Protein AF-0000000076068667 (afdb_homodimer)

Radius of gyration: 37.36 Å; Cα contacts (8 Å, |Δi|>4): 3800; chains: 2; bounding box: 113×111×87 Å

Organism: Mytilus edulis (NCBI:txid6550)

Solvent-accessible surface area (backbone atoms only — not comparable to full-atom values): 82197 Å² total; per-residue (Å²): 148,86,77,93,75,80,83,73,77,70,76,74,73,60,59,64,60,64,66,64,51,70,72,76,77,77,84,76,90,67,68,74,55,74,71,80,84,82,72,78,80,71,71,78,69,79,75,73,64,77,80,78,81,73,79,83,76,76,75,66,74,70,72,77,72,73,82,75,71,80,78,57,75,72,55,81,69,56,74,46,79,54,91,86,50,65,33,60,77,45,74,44,57,45,23,63,66,40,6,58,78,45,74,35,63,73,30,47,49,30,80,74,68,28,33,44,41,29,37,45,45,67,43,50,32,35,43,30,39,79,37,77,69,47,79,87,59,35,48,45,34,43,35,42,34,29,79,92,68,52,35,58,85,78,59,27,27,46,72,45,49,66,41,92,54,75,48,83,70,29,70,25,24,25,78,70,41,78,76,51,67,33,31,34,32,32,37,38,32,38,18,37,78,58,75,70,41,63,26,43,45,32,44,31,23,35,36,75,44,105,62,74,66,47,76,24,44,31,72,55,90,59,50,37,33,33,26,48,25,29,86,29,83,78,16,57,34,42,44,89,66,60,76,43,41,37,28,25,37,67,34,44,40,34,54,47,61,44,58,32,68,87,54,44,31,46,41,66,31,36,27,41,32,36,43,75,55,38,46,61,50,41,49,47,40,44,61,71,54,33,55,71,44,64,74,46,45,74,23,50,35,40,22,25,80,88,41,96,13,42,30,28,72,67,83,82,83,76,40,87,93,40,44,55,44,71,73,60,51,43,25,48,65,52,54,51,47,16,67,74,64,73,41,56,36,48,36,24,42,37,64,48,40,26,42,39,46,40,23,41,35,20,49,42,32,31,35,30,47,56,34,23,31,10,32,19,34,41,42,70,62,52,40,45,41,34,56,44,42,31,33,61,85,76,42,38,75,52,76,67,85,69,93,55,42,38,52,14,32,42,47,39,27,29,33,36,39,32,57,42,77,41,47,65,89,76,38,46,41,47,19,35,35,24,28,45,71,78,53,66,38,91,82,30,42,38,40,49,67,34,32,34,51,26,40,29,54,12,57,25,52,63,36,94,48,26,42,53,57,32,16,20,45,56,14,37,37,35,33,33,31,34,58,97,86,43,75,45,70,58,47,77,39,69,69,66,24,37,31,70,23,30,28,56,52,66,74,46,56,63,48,67,66,40,41,66,64,29,74,81,52,47,32,74,48,40,72,60,48,32,53,60,70,83,34,70,68,29,48,51,11,45,52,47,26,34,62,61,20,77,63,89,76,82,88,72,82,73,73,91,76,52,64,46,71,68,44,68,58,85,67,78,76,40,47,51,56,48,64,49,66,47,38,40,35,37,32,28,72,35,89,53,77,40,41,40,39,32,30,42,38,35,28,21,17,42,61,63,46,46,78,71,40,79,48,47,74,45,77,51,75,46,77,41,53,48,63,34,73,49,72,50,72,47,79,43,48,38,79,53,37,64,88,54,49,40,86,70,31,24,33,35,38,35,34,26,38,32,32,67,83,80,63,45,60,50,76,48,76,48,75,46,50,43,33,74,63,57,35,44,59,41,72,74,58,90,80,46,28,45,75,39,71,39,44,29,38,38,34,39,58,39,59,31,94,48,61,38,39,75,25,36,38,37,35,41,19,75,48,35,67,28,86,46,75,42,81,48,72,67,42,48,50,61,31,75,46,57,35,45,43,52,40,32,33,70,42,60,41,80,34,41,43,37,38,32,33,32,31,76,79,51,58,53,33,39,26,39,30,64,45,66,28,36,118,148,86,78,91,77,85,80,79,80,70,76,75,74,60,59,63,60,66,68,64,51,71,73,76,78,76,86,77,90,67,68,74,56,74,70,77,85,83,70,78,81,71,72,79,68,81,75,73,64,76,80,78,78,67,92,74,82,82,78,78,74,69,77,76,73,73,81,77,71,78,78,57,78,71,55,80,69,55,74,45,79,54,91,86,51,65,32,61,78,45,75,46,57,47,22,65,64,40,6,58,79,45,74,35,64,72,30,48,48,30,80,73,67,29,34,43,40,26,36,46,45,67,43,50,32,34,43,31,38,79,37,76,70,47,79,90,60,35,47,45,33,43,33,42,33,29,79,92,68,53,35,59,87,79,59,27,29,45,73,44,48,67,44,92,57,76,48,83,71,28,70,25,23,24,78,70,41,78,77,49,67,34,30,34,32,33,36,37,33,39,18,36,79,58,76,70,41,61,27,43,45,32,42,31,22,37,36,74,44,104,61,72,66,47,75,24,44,29,71,54,90,57,50,35,34,32,27,47,25,30,87,30,85,78,15,58,34,42,45,88,66,59,75,42,40,37,28,26,36,67,34,43,41,33,57,46,60,44,58,32,67,87,53,44,31,47,41,66,31,35,26,41,32,36,43,76,55,38,49,61,50,38,49,48,41,44,62,73,55,33,56,72,42,65,72,46,44,74,22,51,36,41,21,26,80,89,40,99,11,42,31,28,71,67,84,82,85,76,39,87,92,41,43,54,44,71,72,59,51,44,25,48,66,52,54,51,47,17,66,72,66,71,40,56,36,48,36,24,41,38,63,49,40,25,42,40,45,41,22,40,34,20,50,42,30,30,36,30,46,54,35,24,31,9,31,19,34,41,43,70,63,51,38,43,40,35,56,43,42,32,34,61,87,76,41,38,76,53,77,67,86,70,92,56,42,39,53,14,32,42,45,40,25,28,34,36,38,31,58,41,78,43,47,64,88,76,38,45,41,46,21,35,35,26,29,46,69,78,53,66,38,92,83,29,43,40,39,50,63,35,33,34,51,27,41,29,55,13,56,26,51,59,38,93,49,26,41,53,56,31,16,19,45,56,14,37,36,35,34,33,31,36,60,97,84,45,76,43,73,58,48,77,39,67,68,67,24,36,31,68,23,30,29,56,52,66,75,45,54,61,48,67,68,40,41,67,64,30,73,81,52,46,33,75,49,39,73,59,47,32,52,60,71,84,35,70,68,30,50,50,10,46,50,47,26,35,60,59,19,77,62,89,75,81,87,74,84,72,72,90,77,53,63,46,70,71,47,65,58,86,66,78,75,39,47,50,57,50,65,48,67,48,38,41,35,36,34,29,73,37,88,53,77,40,41,39,40,33,29,40,37,36,28,19,19,43,61,63,47,46,79,72,39,80,48,47,73,46,77,50,76,46,78,40,52,47,64,34,72,50,73,51,73,46,81,44,49,37,82,51,38,64,87,53,52,40,85,70,32,26,32,34,37,37,33,26,37,31,31,65,83,80,63,46,58,48,75,46,76,48,77,47,49,45,32,75,62,58,35,43,58,41,70,73,58,90,79,45,30,46,75,40,72,42,44,30,40,38,34,39,58,39,59,31,92,49,62,36,40,75,26,38,37,37,36,40,19,76,48,34,68,27,88,46,76,43,82,49,71,65,40,49,51,61,31,74,47,56,34,44,40,51,41,33,30,71,43,59,41,80,36,42,44,36,37,32,34,33,31,76,78,50,58,52,31,39,25,38,29,65,46,66,28,36,116

Nearest PDB structures (foldseek):
  5mhl-assembly2_B  TM=6.427E-01  e=4.329E-72  Homo sapiens
  5mho-assembly1_A  TM=6.333E-01  e=5.445E-70  Homo sapiens
  8cte-assembly1_X  TM=8.544E-01  e=9.555E-56  Homo sapiens
  8csl-assembly1_X  TM=8.544E-01  e=1.404E-55  Homo sapiens
  7tw1-assembly1_E  TM=8.429E-01  e=7.225E-57  Homo sapiens

InterPro domains:
  IPR001102 Transglutaminase, N-terminal [PF00868] (91-205)
  IPR002931 Transglutaminase-like [PF01841] (346-435)
  IPR002931 Transglutaminase-like [SM00460] (342-437)
  IPR008958 Transglutaminase, C-terminal [PF00927] (574-663)
  IPR008958 Transglutaminase, C-terminal [PF00927] (677-773)
  IPR013783 Immunoglobulin-like fold [G3DSA:2.60.40.10] (49-235)
  IPR013783 Immunoglobulin-like fold [G3DSA:2.60.40.10] (567-675)
  IPR013783 Immunoglobulin-like fold [G3DSA:2.60.40.10] (676-773)
  IPR014756 Immunoglobulin E-set [SSF81296] (79-234)
  IPR023608 Protein-glutamine gamma-glutamyltransferase, animal [PIRSF000459] (86-773)
  IPR036238 Transglutaminase, C-terminal domain superfamily [SSF49309] (565-675)
  IPR036238 Transglutaminase, C-terminal domain superfamily [SSF49309] (675-774)
  IPR036985 Transglutaminase-like superfamily [G3DSA:3.90.260.10] (237-555)
  IPR038765 Papain-like cysteine peptidase superfamily [SSF54001] (235-547)
  IPR050779 Protein-glutamine gamma-glutamyltransferases [PTHR11590] (85-774)

Structure (mmCIF, N/CA/C/O backbone):
data_AF-0000000076068667-model_v1
#
loop_
_entity.id
_entity.type
_entity.pdbx_description
1 polymer TGM1
#
loop_
_atom_site.group_PDB
_atom_site.id
_atom_site.type_symbol
_atom_site.label_atom_id
_atom_site.label_alt_id
_atom_site.label_comp_id
_atom_site.label_asym_id
_atom_site.label_entity_id
_atom_site.label_seq_id
_atom_site.pdbx_PDB_ins_code
_atom_site.Cartn_x
_atom_site.Cartn_y
_atom_site.Cartn_z
_atom_site.occupancy
_atom_site.B_iso_or_equiv
_atom_site.auth_seq_id
_atom_site.auth_comp_id
_atom_site.auth_asym_id
_atom_site.auth_atom_id
_atom_site.pdbx_PDB_model_num
ATOM 1 N N . MET A 1 1 ? -0.042 38.75 -23.156 1 16.36 1 MET A N 1
ATOM 2 C CA . MET A 1 1 ? 0.842 38.844 -22 1 16.36 1 MET A CA 1
ATOM 3 C C . MET A 1 1 ? 0.657 37.656 -21.062 1 16.36 1 MET A C 1
ATOM 5 O O . MET A 1 1 ? 0.331 37.844 -19.891 1 16.36 1 MET A O 1
ATOM 9 N N . SER A 1 2 ? 0.494 36.375 -21.406 1 17.23 2 SER A N 1
ATOM 10 C CA . SER A 1 2 ? -0.182 35.156 -21.859 1 17.23 2 SER A CA 1
ATOM 11 C C . SER A 1 2 ? 0.337 33.938 -21.125 1 17.23 2 SER A C 1
ATOM 13 O O . SER A 1 2 ? -0.438 33.188 -20.516 1 17.23 2 SER A O 1
ATOM 15 N N . SER A 1 3 ? 1.35 33.156 -21.609 1 16.98 3 SER A N 1
ATOM 16 C CA . SER A 1 3 ? 1.605 31.797 -22.062 1 16.98 3 SER A CA 1
ATOM 17 C C . SER A 1 3 ? 2.426 31.016 -21.031 1 16.98 3 SER A C 1
ATOM 19 O O . SER A 1 3 ? 2.605 29.797 -21.172 1 16.98 3 SER A O 1
ATOM 21 N N . GLU A 1 4 ? 3.309 31.625 -20.156 1 17.77 4 GLU A N 1
ATOM 22 C CA . GLU A 1 4 ? 4.629 31.078 -19.859 1 17.77 4 GLU A CA 1
ATOM 23 C C . GLU A 1 4 ? 4.562 30.031 -18.75 1 17.77 4 GLU A C 1
ATOM 25 O O . GLU A 1 4 ? 5.035 30.266 -17.641 1 17.77 4 GLU A O 1
ATOM 30 N N . MET A 1 5 ? 3.441 29.344 -18.547 1 17.36 5 MET A N 1
ATOM 31 C CA . MET A 1 5 ? 2.76 28.734 -17.422 1 17.36 5 MET A CA 1
ATOM 32 C C . MET A 1 5 ? 3.578 27.578 -16.859 1 17.36 5 MET A C 1
ATOM 34 O O . MET A 1 5 ? 3.758 27.469 -15.641 1 17.36 5 MET A O 1
ATOM 38 N N . SER A 1 6 ? 3.762 26.344 -17.547 1 16.81 6 SER A N 1
ATOM 39 C CA . SER A 1 6 ? 3.354 24.969 -17.297 1 16.81 6 SER A CA 1
ATOM 40 C C . SER A 1 6 ? 4.508 24.141 -16.734 1 16.81 6 SER A C 1
ATOM 42 O O . SER A 1 6 ? 4.398 22.922 -16.594 1 16.81 6 SER A O 1
ATOM 44 N N . ARG A 1 7 ? 5.84 24.422 -16.469 1 17.88 7 ARG A N 1
ATOM 45 C CA . ARG A 1 7 ? 6.938 23.547 -16.875 1 17.88 7 ARG A CA 1
ATOM 46 C C . ARG A 1 7 ? 7.246 22.516 -15.789 1 17.88 7 ARG A C 1
ATOM 48 O O . ARG A 1 7 ? 7.613 22.891 -14.664 1 17.88 7 ARG A O 1
ATOM 55 N N . TYR A 1 8 ? 6.441 21.5 -15.633 1 18.75 8 TYR A N 1
ATOM 56 C CA . TYR A 1 8 ? 6.602 20.328 -14.773 1 18.75 8 TYR A CA 1
ATOM 57 C C . TYR A 1 8 ? 8.008 19.75 -14.906 1 18.75 8 TYR A C 1
ATOM 59 O O . TYR A 1 8 ? 8.469 19.469 -16.016 1 18.75 8 TYR A O 1
ATOM 67 N N . HIS A 1 9 ? 8.992 20.234 -14.305 1 19.03 9 HIS A N 1
ATOM 68 C CA . HIS A 1 9 ? 10.359 19.797 -14.578 1 19.03 9 HIS A CA 1
ATOM 69 C C . HIS A 1 9 ? 10.516 18.312 -14.305 1 19.03 9 HIS A C 1
ATOM 71 O O . HIS A 1 9 ? 10.211 17.844 -13.203 1 19.03 9 HIS A O 1
ATOM 77 N N . ARG A 1 10 ? 10.258 17.422 -15.219 1 20.86 10 ARG A N 1
ATOM 78 C CA . ARG A 1 10 ? 10.602 16 -15.359 1 20.86 10 ARG A CA 1
ATOM 79 C C . ARG A 1 10 ? 12 15.727 -14.82 1 20.86 10 ARG A C 1
ATOM 81 O O . ARG A 1 10 ? 12.969 16.344 -15.25 1 20.86 10 ARG A O 1
ATOM 88 N N . PHE A 1 11 ? 12.078 15.492 -13.633 1 21.14 11 PHE A N 1
ATOM 89 C CA . PHE A 1 11 ? 13.438 15.133 -13.242 1 21.14 11 PHE A CA 1
ATOM 90 C C . PHE A 1 11 ? 14.008 14.086 -14.188 1 21.14 11 PHE A C 1
ATOM 92 O O . PHE A 1 11 ? 13.312 13.148 -14.586 1 21.14 11 PHE A O 1
ATOM 99 N N . PRO A 1 12 ? 14.891 14.398 -15.102 1 24.39 12 PRO A N 1
ATOM 100 C CA . PRO A 1 12 ? 15.492 13.523 -16.109 1 24.39 12 PRO A CA 1
ATOM 101 C C . PRO A 1 12 ? 16.047 12.227 -15.516 1 24.39 12 PRO A C 1
ATOM 103 O O . PRO A 1 12 ? 16.984 12.258 -14.727 1 24.39 12 PRO A O 1
ATOM 106 N N . THR A 1 13 ? 15.297 11.414 -14.969 1 26.81 13 THR A N 1
ATOM 107 C CA . THR A 1 13 ? 15.688 10.055 -14.602 1 26.81 13 THR A CA 1
ATOM 108 C C . THR A 1 13 ? 16.516 9.414 -15.711 1 26.81 13 THR A C 1
ATOM 110 O O . THR A 1 13 ? 16.906 8.25 -15.602 1 26.81 13 THR A O 1
ATOM 113 N N . ASP A 1 14 ? 16.562 10.062 -16.812 1 26.16 14 ASP A N 1
ATOM 114 C CA . ASP A 1 14 ? 17.141 9.469 -18.016 1 26.16 14 ASP A CA 1
ATOM 115 C C . ASP A 1 14 ? 18.641 9.203 -17.828 1 26.16 14 ASP A C 1
ATOM 117 O O . ASP A 1 14 ? 19.219 8.367 -18.516 1 26.16 14 ASP A O 1
ATOM 121 N N . SER A 1 15 ? 19.328 9.977 -16.984 1 27.25 15 SER A N 1
ATOM 122 C CA . SER A 1 15 ? 20.75 10.078 -17.266 1 27.25 15 SER A CA 1
ATOM 123 C C . SER A 1 15 ? 21.516 8.867 -16.734 1 27.25 15 SER A C 1
ATOM 125 O O . SER A 1 15 ? 22.609 8.555 -17.219 1 27.25 15 SER A O 1
ATOM 127 N N . ILE A 1 16 ? 20.984 8.359 -15.719 1 25.61 16 ILE A N 1
ATOM 128 C CA . ILE A 1 16 ? 21.875 7.359 -15.141 1 25.61 16 ILE A CA 1
ATOM 129 C C . ILE A 1 16 ? 21.891 6.113 -16.031 1 25.61 16 ILE A C 1
ATOM 131 O O . ILE A 1 16 ? 22.906 5.414 -16.094 1 25.61 16 ILE A O 1
ATOM 135 N N . LEU A 1 17 ? 20.734 5.844 -16.547 1 26.27 17 LEU A N 1
ATOM 136 C CA . LEU A 1 17 ? 20.75 4.652 -17.391 1 26.27 17 LEU A CA 1
ATOM 137 C C . LEU A 1 17 ? 21.641 4.863 -18.609 1 26.27 17 LEU A C 1
ATOM 139 O O . LEU A 1 17 ? 22.203 3.906 -19.156 1 26.27 17 LEU A O 1
ATOM 143 N N . ASP A 1 18 ? 21.641 6.047 -19.109 1 27.08 18 ASP A N 1
ATOM 144 C CA . ASP A 1 18 ? 22.391 6.273 -20.344 1 27.08 18 ASP A CA 1
ATOM 145 C C . ASP A 1 18 ? 23.875 5.949 -20.156 1 27.08 18 ASP A C 1
ATOM 147 O O . ASP A 1 18 ? 24.562 5.645 -21.125 1 27.08 18 ASP A O 1
ATOM 151 N N . ARG A 1 19 ? 24.406 6.328 -18.906 1 27.17 19 ARG A N 1
ATOM 152 C CA . ARG A 1 19 ? 25.859 6.172 -18.812 1 27.17 19 ARG A CA 1
ATOM 153 C C . ARG A 1 19 ? 26.234 4.699 -18.719 1 27.17 19 ARG A C 1
ATOM 155 O O . ARG A 1 19 ? 27.344 4.312 -19.109 1 27.17 19 ARG A O 1
ATOM 162 N N . ALA A 1 20 ? 25.5 4.051 -17.906 1 25.42 20 ALA A N 1
ATOM 163 C CA . ALA A 1 20 ? 26.094 2.771 -17.531 1 25.42 20 ALA A CA 1
ATOM 164 C C . ALA A 1 20 ? 25.938 1.748 -18.656 1 25.42 20 ALA A C 1
ATOM 166 O O . ALA A 1 20 ? 26.734 0.807 -18.75 1 25.42 20 ALA A O 1
ATOM 167 N N . ILE A 1 21 ? 24.766 1.803 -19.297 1 25.8 21 ILE A N 1
ATOM 168 C CA . ILE A 1 21 ? 24.562 0.545 -20 1 25.8 21 ILE A CA 1
ATOM 169 C C . ILE A 1 21 ? 25.203 0.618 -21.391 1 25.8 21 ILE A C 1
ATOM 171 O O . ILE A 1 21 ? 24.688 1.309 -22.281 1 25.8 21 ILE A O 1
ATOM 175 N N . ASP A 1 22 ? 26.391 0.82 -21.484 1 24.06 22 ASP A N 1
ATOM 176 C CA . ASP A 1 22 ? 26.938 0.515 -22.797 1 24.06 22 ASP A CA 1
ATOM 177 C C . ASP A 1 22 ? 26.672 -0.937 -23.188 1 24.06 22 ASP A C 1
ATOM 179 O O . ASP A 1 22 ? 27.344 -1.85 -22.703 1 24.06 22 ASP A O 1
ATOM 183 N N . ILE A 1 23 ? 25.5 -1.196 -23.438 1 23.53 23 ILE A N 1
ATOM 184 C CA . ILE A 1 23 ? 25.234 -2.553 -23.906 1 23.53 23 ILE A CA 1
ATOM 185 C C . ILE A 1 23 ? 25.891 -2.77 -25.266 1 23.53 23 ILE A C 1
ATOM 187 O O . ILE A 1 23 ? 25.562 -2.088 -26.25 1 23.53 23 ILE A O 1
ATOM 191 N N . HIS A 1 24 ? 27.094 -3.152 -25.297 1 22.38 24 HIS A N 1
ATOM 192 C CA . HIS A 1 24 ? 27.688 -3.596 -26.547 1 22.38 24 HIS A CA 1
ATOM 193 C C . HIS A 1 24 ? 26.922 -4.785 -27.125 1 22.38 24 HIS A C 1
ATOM 195 O O . HIS A 1 24 ? 26.797 -5.824 -26.484 1 22.38 24 HIS A O 1
ATOM 201 N N . THR A 1 25 ? 25.984 -4.578 -27.812 1 21.86 25 THR A N 1
ATOM 202 C CA . THR A 1 25 ? 25.344 -5.652 -28.562 1 21.86 25 THR A CA 1
ATOM 203 C C . THR A 1 25 ? 26.281 -6.184 -29.641 1 21.86 25 THR A C 1
ATOM 205 O O . THR A 1 25 ? 26.625 -5.465 -30.578 1 21.86 25 THR A O 1
ATOM 208 N N . ARG A 1 26 ? 27.203 -7.117 -29.391 1 21.72 26 ARG A N 1
ATOM 209 C CA . ARG A 1 26 ? 27.922 -7.75 -30.5 1 21.72 26 ARG A CA 1
ATOM 210 C C . ARG A 1 26 ? 27.016 -8.672 -31.297 1 21.72 26 ARG A C 1
ATOM 212 O O . ARG A 1 26 ? 26.312 -9.508 -30.719 1 21.72 26 ARG A O 1
ATOM 219 N N . SER A 1 27 ? 26.75 -8.422 -32.531 1 22.17 27 SER A N 1
ATOM 220 C CA . SER A 1 27 ? 26 -9.172 -33.531 1 22.17 27 SER A CA 1
ATOM 221 C C . SER A 1 27 ? 26.719 -10.469 -33.906 1 22.17 27 SER A C 1
ATOM 223 O O . SER A 1 27 ? 27.859 -10.453 -34.375 1 22.17 27 SER A O 1
ATOM 225 N N . VAL A 1 28 ? 26.766 -11.547 -33.188 1 26.23 28 VAL A N 1
ATOM 226 C CA . VAL A 1 28 ? 27.391 -12.742 -33.719 1 26.23 28 VAL A CA 1
ATOM 227 C C . VAL A 1 28 ? 26.391 -13.484 -34.625 1 26.23 28 VAL A C 1
ATOM 229 O O . VAL A 1 28 ? 25.203 -13.555 -34.312 1 26.23 28 VAL A O 1
ATOM 232 N N . SER A 1 29 ? 26.719 -13.898 -35.938 1 25.03 29 SER A N 1
ATOM 233 C CA . SER A 1 29 ? 26.047 -14.555 -37.062 1 25.03 29 SER A CA 1
ATOM 234 C C . SER A 1 29 ? 25.891 -16.047 -36.844 1 25.03 29 SER A C 1
ATOM 236 O O . SER A 1 29 ? 26.891 -16.797 -36.875 1 25.03 29 SER A O 1
ATOM 238 N N . ASN A 1 30 ? 25.203 -16.594 -35.969 1 33.34 30 ASN A N 1
ATOM 239 C CA . ASN A 1 30 ? 25.047 -18.047 -35.844 1 33.34 30 ASN A CA 1
ATOM 240 C C . ASN A 1 30 ? 23.984 -18.578 -36.812 1 33.34 30 ASN A C 1
ATOM 242 O O . ASN A 1 30 ? 23.016 -17.891 -37.094 1 33.34 30 ASN A O 1
ATOM 246 N N . GLY A 1 31 ? 24.297 -19.578 -37.844 1 35.78 31 GLY A N 1
ATOM 24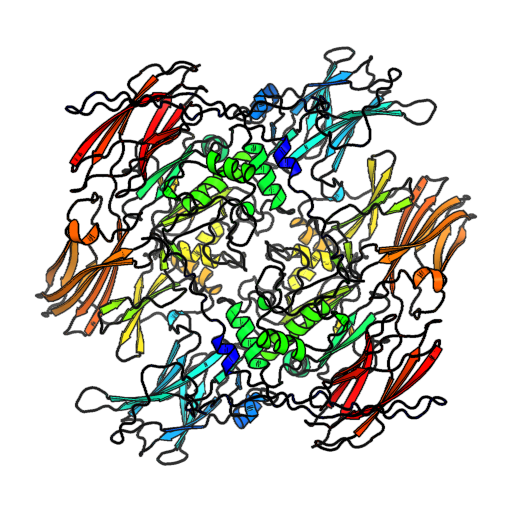7 C CA . GLY A 1 31 ? 23.469 -20.156 -38.875 1 35.78 31 GLY A CA 1
ATOM 248 C C . GLY A 1 31 ? 22.75 -21.422 -38.469 1 35.78 31 GLY A C 1
ATOM 249 O O . GLY A 1 31 ? 23.172 -22.094 -37.531 1 35.78 31 GLY A O 1
ATOM 250 N N . ILE A 1 32 ? 21.484 -21.625 -38.625 1 41.38 32 ILE A N 1
ATOM 251 C CA . ILE A 1 32 ? 20.703 -22.844 -38.406 1 41.38 32 ILE A CA 1
ATOM 252 C C . ILE A 1 32 ? 20.438 -23.531 -39.75 1 41.38 32 ILE A C 1
ATOM 254 O O . ILE A 1 32 ? 20.109 -22.859 -40.75 1 41.38 32 ILE A O 1
ATOM 258 N N . SER A 1 33 ? 20.828 -24.828 -40.094 1 38.94 33 SER A N 1
ATOM 259 C CA . SER A 1 33 ? 20.562 -25.594 -41.312 1 38.94 33 SER A CA 1
ATOM 260 C C . SER A 1 33 ? 19.438 -26.594 -41.094 1 38.94 33 SER A C 1
ATOM 262 O O . SER A 1 33 ? 19.438 -27.328 -40.094 1 38.94 33 SER A O 1
ATOM 264 N N . GLU A 1 34 ? 18.359 -26.438 -41.844 1 38.06 34 GLU A N 1
ATOM 265 C CA . GLU A 1 34 ? 17.172 -27.297 -41.719 1 38.06 34 GLU A CA 1
ATOM 266 C C . GLU A 1 34 ? 17.25 -28.484 -42.688 1 38.06 34 GLU A C 1
ATOM 268 O O . GLU A 1 34 ? 17.75 -28.344 -43.781 1 38.06 34 GLU A O 1
ATOM 273 N N . SER A 1 35 ? 17.328 -29.75 -42.656 1 30.25 35 SER A N 1
ATOM 274 C CA . SER A 1 35 ? 17.344 -30.859 -43.594 1 30.25 35 SER A CA 1
ATOM 275 C C . SER A 1 35 ? 15.945 -31.422 -43.812 1 30.25 35 SER A C 1
ATOM 277 O O . SER A 1 35 ? 15.797 -32.531 -44.344 1 30.25 35 SER A O 1
ATOM 279 N N . GLY A 1 36 ? 14.922 -30.953 -44.312 1 27.98 36 GLY A N 1
ATOM 280 C CA . GLY A 1 36 ? 13.852 -31.828 -44.75 1 27.98 36 GLY A CA 1
ATOM 281 C C . GLY A 1 36 ? 14.031 -32.312 -46.156 1 27.98 36 GLY A C 1
ATOM 282 O O . GLY A 1 36 ? 14.797 -31.734 -46.938 1 27.98 36 GLY A O 1
ATOM 283 N N . TRP A 1 37 ? 13.531 -33.656 -46.906 1 26.41 37 TRP A N 1
ATOM 284 C CA . TRP A 1 37 ? 13.75 -34.312 -48.188 1 26.41 37 TRP A CA 1
ATOM 285 C C . TRP A 1 37 ? 13.469 -33.375 -49.344 1 26.41 37 TRP A C 1
ATOM 287 O O . TRP A 1 37 ? 14.281 -33.25 -50.25 1 26.41 37 TRP A O 1
ATOM 297 N N . ASN A 1 38 ? 12.141 -33.312 -50 1 24.22 38 ASN A N 1
ATOM 298 C CA . ASN A 1 38 ? 12.023 -33 -51.438 1 24.22 38 ASN A CA 1
ATOM 299 C C . ASN A 1 38 ? 12.57 -31.609 -51.75 1 24.22 38 ASN A C 1
ATOM 301 O O . ASN A 1 38 ? 12.734 -31.25 -52.906 1 24.22 38 ASN A O 1
ATOM 305 N N . ASN A 1 39 ? 11.922 -30.547 -51.25 1 22.39 39 ASN A N 1
ATOM 306 C CA . ASN A 1 39 ? 12.023 -29.297 -52 1 22.39 39 ASN A CA 1
ATOM 307 C C . ASN A 1 39 ? 13.453 -28.766 -52 1 22.39 39 ASN A C 1
ATOM 309 O O . ASN A 1 39 ? 14.242 -29.078 -51.125 1 22.39 39 ASN A O 1
ATOM 313 N N . PRO A 1 40 ? 13.914 -28.094 -53.25 1 23.59 40 PRO A N 1
ATOM 314 C CA . PRO A 1 40 ? 15.219 -27.5 -53.531 1 23.59 40 PRO A CA 1
ATOM 315 C C . PRO A 1 40 ? 15.773 -26.703 -52.344 1 23.59 40 PRO A C 1
ATOM 317 O O . PRO A 1 40 ? 15.016 -26.266 -51.469 1 23.59 40 PRO A O 1
ATOM 320 N N . THR A 1 41 ? 16.984 -26.938 -52.062 1 23.02 41 THR A N 1
ATOM 321 C CA . THR A 1 41 ? 17.891 -26.359 -51.094 1 23.02 41 THR A CA 1
ATOM 322 C C . THR A 1 41 ? 17.781 -24.828 -51.094 1 23.02 41 THR A C 1
ATOM 324 O O . THR A 1 41 ? 18.438 -24.156 -51.875 1 23.02 41 THR A O 1
ATOM 327 N N . ARG A 1 42 ? 16.547 -24.25 -51.125 1 22.47 42 ARG A N 1
ATOM 328 C CA . ARG A 1 42 ? 16.688 -22.812 -51.312 1 22.47 42 ARG A CA 1
ATOM 329 C C . ARG A 1 42 ? 17.531 -22.188 -50.188 1 22.47 42 ARG A C 1
ATOM 331 O O . ARG A 1 42 ? 17.25 -22.391 -49 1 22.47 42 ARG A O 1
ATOM 338 N N . THR A 1 43 ? 18.781 -22.109 -50.469 1 22.69 43 THR A N 1
ATOM 339 C CA . THR A 1 43 ? 19.688 -21.312 -49.688 1 22.69 43 THR A CA 1
ATOM 340 C C . THR A 1 43 ? 19.141 -19.891 -49.469 1 22.69 43 THR A C 1
ATOM 342 O O . THR A 1 43 ? 18.875 -19.188 -50.469 1 22.69 43 THR A O 1
ATOM 345 N N . VAL A 1 44 ? 18.125 -19.75 -48.812 1 22.17 44 VAL A N 1
ATOM 346 C CA . VAL A 1 44 ? 17.562 -18.406 -48.781 1 22.17 44 VAL A CA 1
ATOM 347 C C . VAL A 1 44 ? 18.641 -17.422 -48.312 1 22.17 44 VAL A C 1
ATOM 349 O O . VAL A 1 44 ? 19.188 -17.562 -47.219 1 22.17 44 VAL A O 1
ATOM 352 N N . THR A 1 45 ? 19.484 -17 -49.375 1 21.31 45 THR A N 1
ATOM 353 C CA . THR A 1 45 ? 20.453 -15.93 -49.156 1 21.31 45 THR A CA 1
ATOM 354 C C . THR A 1 45 ? 19.75 -14.609 -48.875 1 21.31 45 THR A C 1
ATOM 356 O O . THR A 1 45 ? 18.812 -14.219 -49.562 1 21.31 45 THR A O 1
ATOM 359 N N . PHE A 1 46 ? 19.594 -14.328 -47.812 1 19.75 46 PHE A N 1
ATOM 360 C CA . PHE A 1 46 ? 18.922 -13.086 -47.469 1 19.75 46 PHE A CA 1
ATOM 361 C C . PHE A 1 46 ? 19.656 -11.891 -48.062 1 19.75 46 PHE A C 1
ATOM 363 O O . PHE A 1 46 ? 20.859 -11.711 -47.812 1 19.75 46 PHE A O 1
ATOM 370 N N . SER A 1 47 ? 19.406 -11.68 -49.469 1 19.83 47 SER A N 1
ATOM 371 C CA . SER A 1 47 ? 19.984 -10.484 -50.094 1 19.83 47 SER A CA 1
ATOM 372 C C . SER A 1 47 ? 19.484 -9.219 -49.406 1 19.83 47 SER A C 1
ATOM 374 O O . SER A 1 47 ? 18.281 -9.008 -49.25 1 19.83 47 SER A O 1
ATOM 376 N N . ASP A 1 48 ? 20.219 -8.789 -48.562 1 20.61 48 ASP A N 1
ATOM 377 C CA . ASP A 1 48 ? 20.047 -7.508 -47.875 1 20.61 48 ASP A CA 1
ATOM 378 C C . ASP A 1 48 ? 20.031 -6.352 -48.875 1 20.61 48 ASP A C 1
ATOM 380 O O . ASP A 1 48 ? 20.219 -5.195 -48.5 1 20.61 48 ASP A O 1
ATOM 384 N N . GLU A 1 49 ? 19.5 -6.551 -50.125 1 19.94 49 GLU A N 1
ATOM 385 C CA . GLU A 1 49 ? 19.812 -5.457 -51.031 1 19.94 49 GLU A CA 1
ATOM 386 C C . GLU A 1 49 ? 19.125 -4.164 -50.594 1 19.94 49 GLU A C 1
ATOM 388 O O . GLU A 1 49 ? 19.141 -3.174 -51.312 1 19.94 49 GLU A O 1
ATOM 393 N N . GLU A 1 50 ? 18.516 -3.986 -49.625 1 17.84 50 GLU A N 1
ATOM 394 C CA . GLU A 1 50 ? 17.828 -2.715 -49.781 1 17.84 50 GLU A CA 1
ATOM 395 C C . GLU A 1 50 ? 18.797 -1.589 -50.125 1 17.84 50 GLU A C 1
ATOM 397 O O . GLU A 1 50 ? 19.906 -1.544 -49.625 1 17.84 50 GLU A O 1
ATOM 402 N N . LYS A 1 51 ? 18.438 -0.852 -51.219 1 17.5 51 LYS A N 1
ATOM 403 C CA . LYS A 1 51 ? 18.938 0.307 -51.969 1 17.5 51 LYS A CA 1
ATOM 404 C C . LYS A 1 51 ? 19.312 1.442 -51 1 17.5 51 LYS A C 1
ATOM 406 O O . LYS A 1 51 ? 18.5 1.834 -50.156 1 17.5 51 LYS A O 1
ATOM 411 N N . ASP A 1 52 ? 20.656 1.687 -50.906 1 18.42 52 ASP A N 1
ATOM 412 C CA . ASP A 1 52 ? 21.469 2.795 -50.406 1 18.42 52 ASP A CA 1
ATOM 413 C C . ASP A 1 52 ? 21.094 4.102 -51.094 1 18.42 52 ASP A C 1
ATOM 415 O O . ASP A 1 52 ? 21.484 4.332 -52.25 1 18.42 52 ASP A O 1
ATOM 419 N N . GLU A 1 53 ? 19.75 4.457 -51.25 1 17.89 53 GLU A N 1
ATOM 420 C CA . GLU A 1 53 ? 19.609 5.73 -51.938 1 17.89 53 GLU A CA 1
ATOM 421 C C . GLU A 1 53 ? 20.625 6.754 -51.438 1 17.89 53 GLU A C 1
ATOM 423 O O . GLU A 1 53 ? 20.828 6.879 -50.219 1 17.89 53 GLU A O 1
ATOM 428 N N . GLU A 1 54 ? 21.516 7.324 -52.344 1 17.7 54 GLU A N 1
ATOM 429 C CA . GLU A 1 54 ? 22.734 8.109 -52.469 1 17.7 54 GLU A CA 1
ATOM 430 C C . GLU A 1 54 ? 22.531 9.539 -51.969 1 17.7 54 GLU A C 1
ATOM 432 O O . GLU A 1 54 ? 23.453 10.344 -51.969 1 17.7 54 GLU A O 1
ATOM 437 N N . ARG A 1 55 ? 21.25 10.078 -52 1 16.69 55 ARG A N 1
ATOM 438 C CA . ARG A 1 55 ? 21.312 11.484 -52.375 1 16.69 55 ARG A CA 1
ATOM 439 C C . ARG A 1 55 ? 22.391 12.219 -51.594 1 16.69 55 ARG A C 1
ATOM 441 O O . ARG A 1 55 ? 22.891 11.711 -50.562 1 16.69 55 ARG A O 1
ATOM 448 N N . ALA A 1 56 ? 22.266 13.633 -51.562 1 17.33 56 ALA A N 1
ATOM 449 C CA . ALA A 1 56 ? 22.953 14.906 -51.75 1 17.33 56 ALA A CA 1
ATOM 450 C C . ALA A 1 56 ? 23.828 15.25 -50.562 1 17.33 56 ALA A C 1
ATOM 452 O O . ALA A 1 56 ? 23.656 14.695 -49.469 1 17.33 56 ALA A O 1
ATOM 453 N N . ARG A 1 57 ? 24.391 16.531 -50.469 1 16.95 57 ARG A N 1
ATOM 454 C CA . ARG A 1 57 ? 25.609 17.281 -50.188 1 16.95 57 ARG A CA 1
ATOM 455 C C . ARG A 1 57 ? 25.781 17.516 -48.688 1 16.95 57 ARG A C 1
ATOM 457 O O . ARG A 1 57 ? 26.766 18.125 -48.25 1 16.95 57 ARG A O 1
ATOM 464 N N . SER A 1 58 ? 24.656 17.156 -47.938 1 16.72 58 SER A N 1
ATOM 465 C CA . SER A 1 58 ? 24.609 18.156 -46.875 1 16.72 58 SER A CA 1
ATOM 466 C C . SER A 1 58 ? 25.891 18.141 -46.062 1 16.72 58 SER A C 1
ATOM 468 O O . SER A 1 58 ? 26.453 17.078 -45.781 1 16.72 58 SER A O 1
ATOM 470 N N . ASN A 1 59 ? 26.719 19.188 -46.156 1 17.91 59 ASN A N 1
ATOM 471 C CA . ASN A 1 59 ? 28 19.641 -45.656 1 17.91 59 ASN A CA 1
ATOM 472 C C . ASN A 1 59 ? 28.141 19.375 -44.156 1 17.91 59 ASN A C 1
ATOM 474 O O . ASN A 1 59 ? 27.609 20.141 -43.344 1 17.91 59 ASN A O 1
ATOM 478 N N . SER A 1 60 ? 27.797 18.188 -43.906 1 17.31 60 SER A N 1
ATOM 479 C CA . SER A 1 60 ? 27.656 17.969 -42.469 1 17.31 60 SER A CA 1
ATOM 480 C C . SER A 1 60 ? 28.984 18.203 -41.75 1 17.31 60 SER A C 1
ATOM 482 O O . SER A 1 60 ? 29.953 17.484 -41.969 1 17.31 60 SER A O 1
ATOM 484 N N . HIS A 1 61 ? 29.344 19.484 -41.75 1 18.33 61 HIS A N 1
ATOM 485 C CA . HIS A 1 61 ? 30.609 19.812 -41.094 1 18.33 61 HIS A CA 1
ATOM 486 C C . HIS A 1 61 ? 30.766 19.062 -39.781 1 18.33 61 HIS A C 1
ATOM 488 O O . HIS A 1 61 ? 29.812 18.938 -39 1 18.33 61 HIS A O 1
ATOM 494 N N . GLY A 1 62 ? 31.516 18.078 -39.812 1 18.62 62 GLY A N 1
ATOM 495 C CA . GLY A 1 62 ? 31.922 17.062 -38.875 1 18.62 62 GLY A CA 1
ATOM 496 C C . GLY A 1 62 ? 32.344 17.625 -37.531 1 18.62 62 GLY A C 1
ATOM 497 O O . GLY A 1 62 ? 33.531 17.609 -37.188 1 18.62 62 GLY A O 1
ATOM 498 N N . HIS A 1 63 ? 31.625 18.656 -37.094 1 18.78 63 HIS A N 1
ATOM 499 C CA . HIS A 1 63 ? 32.406 19.234 -35.969 1 18.78 63 HIS A CA 1
ATOM 500 C C . HIS A 1 63 ? 32.625 18.203 -34.875 1 18.78 63 HIS A C 1
ATOM 502 O O . HIS A 1 63 ? 31.734 17.422 -34.562 1 18.78 63 HIS A O 1
ATOM 508 N N . LYS A 1 64 ? 33.812 17.688 -34.781 1 19.44 64 LYS A N 1
ATOM 509 C CA . LYS A 1 64 ? 34.5 16.828 -33.812 1 19.44 64 LYS A CA 1
ATOM 510 C C . LYS A 1 64 ? 34.031 17.141 -32.375 1 19.44 64 LYS A C 1
ATOM 512 O O . LYS A 1 64 ? 34.5 18.094 -31.766 1 19.44 64 LYS A O 1
ATOM 517 N N . ARG A 1 65 ? 32.688 17.109 -32.188 1 20.64 65 ARG A N 1
ATOM 518 C CA . ARG A 1 65 ? 32.5 17.531 -30.797 1 20.64 65 ARG A CA 1
ATOM 519 C C . ARG A 1 65 ? 33.188 16.594 -29.828 1 20.64 65 ARG A C 1
ATOM 521 O O . ARG A 1 65 ? 33.156 15.375 -30 1 20.64 65 ARG A O 1
ATOM 528 N N . ASP A 1 66 ? 34.156 17.016 -29.125 1 19.61 66 ASP A N 1
ATOM 529 C CA . ASP A 1 66 ? 35.031 16.531 -28.062 1 19.61 66 ASP A CA 1
ATOM 530 C C . ASP A 1 66 ? 34.281 15.664 -27.062 1 19.61 66 ASP A C 1
ATOM 532 O O . ASP A 1 66 ? 33.094 15.938 -26.766 1 19.61 66 ASP A O 1
ATOM 536 N N . ILE A 1 67 ? 34.469 14.398 -27.062 1 23.69 67 ILE A N 1
ATOM 537 C CA . ILE A 1 67 ? 34.094 13.273 -26.219 1 23.69 67 ILE A CA 1
ATOM 538 C C . ILE A 1 67 ? 34 13.734 -24.766 1 23.69 67 ILE A C 1
ATOM 540 O O . ILE A 1 67 ? 35 14.055 -24.141 1 23.69 67 ILE A O 1
ATOM 544 N N . GLU A 1 68 ? 32.938 14.492 -24.516 1 23.28 68 GLU A N 1
ATOM 545 C CA . GLU A 1 68 ? 32.844 15.086 -23.188 1 23.28 68 GLU A CA 1
ATOM 546 C C . GLU A 1 68 ? 32.938 14.023 -22.094 1 23.28 68 GLU A C 1
ATOM 548 O O . GLU A 1 68 ? 32.375 12.938 -22.234 1 23.28 68 GLU A O 1
ATOM 553 N N . ASP A 1 69 ? 33.812 14.023 -21.156 1 23.48 69 ASP A N 1
ATOM 554 C CA . ASP A 1 69 ? 34.344 13.375 -19.953 1 23.48 69 ASP A CA 1
ATOM 555 C C . ASP A 1 69 ? 33.188 12.844 -19.094 1 23.48 69 ASP A C 1
ATOM 557 O O . ASP A 1 69 ? 32.094 13.391 -19.094 1 23.48 69 ASP A O 1
ATOM 561 N N . THR A 1 70 ? 33.188 11.547 -18.844 1 28.03 70 THR A N 1
ATOM 562 C CA . THR A 1 70 ? 32.344 10.805 -17.922 1 28.03 70 THR A CA 1
ATOM 563 C C . THR A 1 70 ? 31.922 11.672 -16.734 1 28.03 70 THR A C 1
ATOM 565 O O . THR A 1 70 ? 32.781 12.242 -16.047 1 28.03 70 THR A O 1
ATOM 568 N N . PRO A 1 71 ? 30.703 12.172 -16.734 1 29.03 71 PRO A N 1
ATOM 569 C CA . PRO A 1 71 ? 30.484 13.203 -15.727 1 29.03 71 PRO A CA 1
ATOM 570 C C . PRO A 1 71 ? 30.719 12.703 -14.305 1 29.03 71 PRO A C 1
ATOM 572 O O . PRO A 1 71 ? 30.172 11.672 -13.906 1 29.03 71 PRO A O 1
ATOM 575 N N . THR A 1 72 ? 31.859 12.609 -13.75 1 30.48 72 THR A N 1
ATOM 576 C CA . THR A 1 72 ? 32.156 12.609 -12.328 1 30.48 72 THR A CA 1
ATOM 577 C C . THR A 1 72 ? 31.078 13.367 -11.547 1 30.48 72 THR A C 1
ATOM 579 O O . THR A 1 72 ? 30.594 14.406 -11.992 1 30.48 72 THR A O 1
ATOM 582 N N . ARG A 1 73 ? 30.203 12.547 -10.875 1 33.62 73 ARG A N 1
ATOM 583 C CA . ARG A 1 73 ? 29.422 13.391 -9.977 1 33.62 73 ARG A CA 1
ATOM 584 C C . ARG A 1 73 ? 30.188 14.648 -9.594 1 33.62 73 ARG A C 1
ATOM 586 O O . ARG A 1 73 ? 31.328 14.57 -9.133 1 33.62 73 ARG A O 1
ATOM 593 N N . PRO A 1 74 ? 29.875 15.773 -10.336 1 32.12 74 PRO A N 1
ATOM 594 C CA . PRO A 1 74 ? 30.75 16.906 -10.023 1 32.12 74 PRO A CA 1
ATOM 595 C C . PRO A 1 74 ? 30.969 17.078 -8.523 1 32.12 74 PRO A C 1
ATOM 597 O O . PRO A 1 74 ? 30.031 17.375 -7.789 1 32.12 74 PRO A O 1
ATOM 600 N N . ASP A 1 75 ? 31.484 16.156 -7.801 1 36.06 75 ASP A N 1
ATOM 601 C CA . ASP A 1 75 ? 32.062 16.859 -6.66 1 36.06 75 ASP A CA 1
ATOM 602 C C . ASP A 1 75 ? 32.75 18.156 -7.102 1 36.06 75 ASP A C 1
ATOM 604 O O . ASP A 1 75 ? 33.625 18.125 -7.969 1 36.06 75 ASP A O 1
ATOM 608 N N . ARG A 1 76 ? 32.062 19.156 -7.207 1 37.78 76 ARG A N 1
ATOM 609 C CA . ARG A 1 76 ? 32.594 20.438 -7.629 1 37.78 76 ARG A CA 1
ATOM 610 C C . ARG A 1 76 ? 34.062 20.578 -7.211 1 37.78 76 ARG A C 1
ATOM 612 O O . ARG A 1 76 ? 34.688 21.641 -7.418 1 37.78 76 ARG A O 1
ATOM 619 N N . ARG A 1 77 ? 34.344 19.672 -6.266 1 41.06 77 ARG A N 1
ATOM 620 C CA . ARG A 1 77 ? 35.75 19.953 -5.957 1 41.06 77 ARG A CA 1
ATOM 621 C C . ARG A 1 77 ? 36.688 19.328 -6.996 1 41.06 77 ARG A C 1
ATOM 623 O O . ARG A 1 77 ? 36.688 18.109 -7.18 1 41.06 77 ARG A O 1
ATOM 630 N N . GLY A 1 78 ? 36.875 19.766 -8.125 1 42.28 78 GLY A N 1
ATOM 631 C CA . GLY A 1 78 ? 37.875 19.375 -9.102 1 42.28 78 GLY A CA 1
ATOM 632 C C . GLY A 1 78 ? 39.125 18.812 -8.469 1 42.28 78 GLY A C 1
ATOM 633 O O . GLY A 1 78 ? 39.375 18.969 -7.266 1 42.28 78 GLY A O 1
ATOM 634 N N . HIS A 1 79 ? 39.656 17.781 -9.141 1 45.59 79 HIS A N 1
ATOM 635 C CA . HIS A 1 79 ? 41.031 17.359 -8.852 1 45.59 79 HIS A CA 1
ATOM 636 C C . HIS A 1 79 ? 41.938 18.562 -8.586 1 45.59 79 HIS A C 1
ATOM 638 O O . HIS A 1 79 ? 42.031 19.484 -9.398 1 45.59 79 HIS A O 1
ATOM 644 N N . TYR A 1 80 ? 42 19 -7.418 1 51.34 80 TYR A N 1
ATOM 645 C CA . TYR A 1 80 ? 43.062 19.969 -7.199 1 51.34 80 TYR A CA 1
ATOM 646 C C . TYR A 1 80 ? 44.375 19.281 -6.816 1 51.34 80 TYR A C 1
ATOM 648 O O . TYR A 1 80 ? 44.438 18.578 -5.809 1 51.34 80 TYR A O 1
ATOM 656 N N . ARG A 1 81 ? 45.156 19.047 -7.832 1 53.12 81 ARG A N 1
ATOM 657 C CA . ARG A 1 81 ? 46.5 18.531 -7.629 1 53.12 81 ARG A CA 1
ATOM 658 C C . ARG A 1 81 ? 47.469 19.656 -7.297 1 53.12 81 ARG A C 1
ATOM 660 O O . ARG A 1 81 ? 47.562 20.641 -8.039 1 53.12 81 ARG A O 1
ATOM 667 N N . SER A 1 82 ? 47.656 19.844 -6.117 1 57.62 82 SER A N 1
ATOM 668 C CA . SER A 1 82 ? 48.812 20.688 -5.887 1 57.62 82 SER A CA 1
ATOM 669 C C . SER A 1 82 ? 50.094 19.875 -5.848 1 57.62 82 SER A C 1
ATOM 671 O O . SER A 1 82 ? 50.156 18.828 -5.195 1 57.62 82 SER A O 1
ATOM 673 N N . ASP A 1 83 ? 51.031 20.016 -6.73 1 64.12 83 ASP A N 1
ATOM 674 C CA . ASP A 1 83 ? 52.344 19.391 -6.816 1 64.12 83 ASP A CA 1
ATOM 675 C C . ASP A 1 83 ? 53.156 19.625 -5.543 1 64.12 83 ASP A C 1
ATOM 677 O O . ASP A 1 83 ? 54.156 18.953 -5.312 1 64.12 83 ASP A O 1
ATOM 681 N N . LYS A 1 84 ? 52.625 20.5 -4.672 1 72.12 84 LYS A N 1
ATOM 682 C CA . LYS A 1 84 ? 53.438 20.844 -3.518 1 72.12 84 LYS A CA 1
ATOM 683 C C . LYS A 1 84 ? 53.094 19.969 -2.314 1 72.12 84 LYS A C 1
ATOM 685 O O . LYS A 1 84 ? 53.938 19.812 -1.41 1 72.12 84 LYS A O 1
ATOM 690 N N . HIS A 1 85 ? 52.031 19.312 -2.41 1 84 85 HIS A N 1
ATOM 691 C CA . HIS A 1 85 ? 51.625 18.562 -1.233 1 84 85 HIS A CA 1
ATOM 692 C C . HIS A 1 85 ? 51.375 17.094 -1.584 1 84 85 HIS A C 1
ATOM 694 O O . HIS A 1 85 ? 51.25 16.75 -2.76 1 84 85 HIS A O 1
ATOM 700 N N . VAL A 1 86 ? 51.406 16.219 -0.59 1 88.69 86 VAL A N 1
ATOM 701 C CA . VAL A 1 86 ? 51.125 14.797 -0.761 1 88.69 86 VAL A CA 1
ATOM 702 C C . VAL A 1 86 ? 49.656 14.609 -1.191 1 88.69 86 VAL A C 1
ATOM 704 O O . VAL A 1 86 ? 48.75 15.125 -0.55 1 88.69 86 VAL A O 1
ATOM 707 N N . THR A 1 87 ? 49.469 14.039 -2.371 1 91.12 87 THR A N 1
ATOM 708 C CA . THR A 1 87 ? 48.125 13.773 -2.895 1 91.12 87 THR A CA 1
ATOM 709 C C . THR A 1 87 ? 48.031 12.352 -3.438 1 91.12 87 THR A C 1
ATOM 711 O O . THR A 1 87 ? 49.062 11.766 -3.832 1 91.12 87 THR A O 1
ATOM 714 N N . VAL A 1 88 ? 46.875 11.828 -3.361 1 94.56 88 VAL A N 1
ATOM 715 C CA . VAL A 1 88 ? 46.625 10.531 -3.992 1 94.56 88 VAL A CA 1
ATOM 716 C C . VAL A 1 88 ? 46.406 10.727 -5.488 1 94.56 88 VAL A C 1
ATOM 718 O O . VAL A 1 88 ? 45.594 11.562 -5.898 1 94.56 88 VAL A O 1
ATOM 721 N N . ASP A 1 89 ? 47.125 10.023 -6.262 1 92.25 89 ASP A N 1
ATOM 722 C CA . ASP A 1 89 ? 46.938 10.242 -7.695 1 92.25 89 ASP A CA 1
ATOM 723 C C . ASP A 1 89 ? 46.344 9.008 -8.367 1 92.25 89 ASP A C 1
ATOM 725 O O . ASP A 1 89 ? 45.906 9.07 -9.516 1 92.25 89 ASP A O 1
ATOM 729 N N . PHE A 1 90 ? 46.469 7.902 -7.613 1 94.12 90 PHE A N 1
ATOM 730 C CA . PHE A 1 90 ? 45.875 6.695 -8.195 1 94.12 90 PHE A CA 1
ATOM 731 C C . PHE A 1 90 ? 45.406 5.742 -7.105 1 94.12 90 PHE A C 1
ATOM 733 O O . PHE A 1 90 ? 46.031 5.633 -6.051 1 94.12 90 PHE A O 1
ATOM 740 N N . VAL A 1 91 ? 44.281 5.07 -7.41 1 96.5 91 VAL A N 1
ATOM 741 C CA . VAL A 1 91 ? 43.75 4.051 -6.512 1 96.5 91 VAL A CA 1
ATOM 742 C C . VAL A 1 91 ? 43.5 2.758 -7.289 1 96.5 91 VAL A C 1
ATOM 744 O O . VAL A 1 91 ? 42.781 2.758 -8.297 1 96.5 91 VAL A O 1
ATOM 747 N N . ASP A 1 92 ? 44.125 1.679 -6.91 1 95.88 92 ASP A N 1
ATOM 748 C CA . ASP A 1 92 ? 43.812 0.34 -7.398 1 95.88 92 ASP A CA 1
ATOM 749 C C . ASP A 1 92 ? 42.812 -0.362 -6.473 1 95.88 92 ASP A C 1
ATOM 751 O O . ASP A 1 92 ? 43.156 -0.708 -5.34 1 95.88 92 ASP A O 1
ATOM 755 N N . THR A 1 93 ? 41.719 -0.646 -6.953 1 96.12 93 THR A N 1
ATOM 756 C CA . THR A 1 93 ? 40.688 -1.193 -6.105 1 96.12 93 THR A CA 1
ATOM 757 C C . THR A 1 93 ? 40.844 -2.705 -5.957 1 96.12 93 THR A C 1
ATOM 759 O O . THR A 1 93 ? 40.062 -3.344 -5.23 1 96.12 93 THR A O 1
ATOM 762 N N . LEU A 1 94 ? 41.812 -3.283 -6.598 1 96 94 LEU A N 1
ATOM 763 C CA . LEU A 1 94 ? 42.031 -4.719 -6.516 1 96 94 LEU A CA 1
ATOM 764 C C . LEU A 1 94 ? 40.75 -5.496 -6.754 1 96 94 LEU A C 1
ATOM 766 O O . LEU A 1 94 ? 40.406 -6.367 -5.961 1 96 94 LEU A O 1
ATOM 770 N N . SER A 1 95 ? 40.031 -5.164 -7.852 1 95.94 95 SER A N 1
ATOM 771 C CA . SER A 1 95 ? 38.688 -5.641 -8.164 1 95.94 95 SER A CA 1
ATOM 772 C C . SER A 1 95 ? 38.656 -7.164 -8.211 1 95.94 95 SER A C 1
ATOM 774 O O . SER A 1 95 ? 37.812 -7.781 -7.562 1 95.94 95 SER A O 1
ATOM 776 N N . LYS A 1 96 ? 39.594 -7.875 -8.828 1 95 96 LYS A N 1
ATOM 777 C CA . LYS A 1 96 ? 39.594 -9.328 -8.992 1 95 96 LYS A CA 1
ATOM 778 C C . LYS A 1 96 ? 39.812 -10.023 -7.656 1 95 96 LYS A C 1
ATOM 780 O O . LYS A 1 96 ? 39.094 -10.969 -7.312 1 95 96 LYS A O 1
ATOM 785 N N . GLN A 1 97 ? 40.75 -9.523 -6.93 1 95.44 97 GLN A N 1
ATOM 786 C CA . GLN A 1 97 ? 41.094 -10.133 -5.645 1 95.44 97 GLN A CA 1
ATOM 787 C C . GLN A 1 97 ? 39.938 -10 -4.66 1 95.44 97 GLN A C 1
ATOM 789 O O . GLN A 1 97 ? 39.531 -10.984 -4.023 1 95.44 97 GLN A O 1
ATOM 794 N N . ASN A 1 98 ? 39.469 -8.805 -4.547 1 97.62 98 ASN A N 1
ATOM 795 C CA . ASN A 1 98 ? 38.344 -8.562 -3.625 1 97.62 98 ASN A CA 1
ATOM 796 C C . ASN A 1 98 ? 37.125 -9.359 -4.016 1 97.62 98 ASN A C 1
ATOM 798 O O . ASN A 1 98 ? 36.375 -9.844 -3.15 1 97.62 98 ASN A O 1
ATOM 802 N N . SER A 1 99 ? 36.875 -9.523 -5.285 1 97 99 SER A N 1
ATOM 803 C CA . SER A 1 99 ? 35.656 -10.188 -5.758 1 97 99 SER A CA 1
ATOM 804 C C . SER A 1 99 ? 35.656 -11.656 -5.34 1 97 99 SER A C 1
ATOM 806 O O . SER A 1 99 ? 34.594 -12.211 -5.047 1 97 99 SER A O 1
ATOM 808 N N . LYS A 1 100 ? 36.75 -12.344 -5.363 1 96.25 100 LYS A N 1
ATOM 809 C CA . LYS A 1 100 ? 36.812 -13.742 -4.941 1 96.25 100 LYS A CA 1
ATOM 810 C C . LYS A 1 100 ? 36.469 -13.891 -3.463 1 96.25 100 LYS A C 1
ATOM 812 O O . LYS A 1 100 ? 35.656 -14.742 -3.092 1 96.25 100 LYS A O 1
ATOM 817 N N . GLU A 1 101 ? 37 -13.008 -2.68 1 96.56 101 GLU A N 1
ATOM 818 C CA . GLU A 1 101 ? 36.75 -13.062 -1.242 1 96.56 101 GLU A CA 1
ATOM 819 C C . GLU A 1 101 ? 35.312 -12.719 -0.913 1 96.56 101 GLU A C 1
ATOM 821 O O . GLU A 1 101 ? 34.75 -13.234 0.057 1 96.56 101 GLU A O 1
ATOM 826 N N . HIS A 1 102 ? 34.781 -11.914 -1.733 1 98 102 HIS A N 1
ATOM 827 C CA . HIS A 1 102 ? 33.438 -11.406 -1.471 1 98 102 HIS A CA 1
ATOM 828 C C . HIS A 1 102 ? 32.375 -12.203 -2.242 1 98 102 HIS A C 1
ATOM 830 O O . HIS A 1 102 ? 31.203 -11.844 -2.25 1 98 102 HIS A O 1
ATOM 836 N N . ASN A 1 103 ? 32.75 -13.305 -2.932 1 97.25 103 ASN A N 1
ATOM 837 C CA . ASN A 1 103 ? 31.859 -14.141 -3.723 1 97.25 103 ASN A CA 1
ATOM 838 C C . ASN A 1 103 ? 31.141 -13.336 -4.801 1 97.25 103 ASN A C 1
ATOM 840 O O . ASN A 1 103 ? 29.922 -13.438 -4.957 1 97.25 103 ASN A O 1
ATOM 844 N N . THR A 1 104 ? 31.875 -12.414 -5.445 1 97.88 104 THR A N 1
ATOM 845 C CA . THR A 1 104 ? 31.297 -11.602 -6.508 1 97.88 104 THR A CA 1
ATOM 846 C C . THR A 1 104 ? 32.062 -11.781 -7.809 1 97.88 104 THR A C 1
ATOM 848 O O . THR A 1 104 ? 31.922 -10.992 -8.742 1 97.88 104 THR A O 1
ATOM 851 N N . HIS A 1 105 ? 32.875 -12.812 -7.961 1 94.81 105 HIS A N 1
ATOM 852 C CA . HIS A 1 105 ? 33.781 -13.008 -9.094 1 94.81 105 HIS A CA 1
ATOM 853 C C . HIS A 1 105 ? 33 -13.359 -10.359 1 94.81 105 HIS A C 1
ATOM 855 O O . HIS A 1 105 ? 33.531 -13.281 -11.469 1 94.81 105 HIS A O 1
ATOM 861 N N . LYS A 1 106 ? 31.734 -13.727 -10.234 1 92.44 106 LYS A N 1
ATOM 862 C CA . LYS A 1 106 ? 30.953 -14.133 -11.406 1 92.44 106 LYS A CA 1
ATOM 863 C C . LYS A 1 106 ? 30.438 -12.914 -12.164 1 92.44 106 LYS A C 1
ATOM 865 O O . LYS A 1 106 ? 29.984 -13.031 -13.305 1 92.44 106 LYS A O 1
ATOM 870 N N . PHE A 1 107 ? 30.453 -11.727 -11.5 1 94.69 107 PHE A N 1
ATOM 871 C CA . PHE A 1 107 ? 29.969 -10.531 -12.18 1 94.69 107 PHE A CA 1
ATOM 872 C C . PHE A 1 107 ? 30.922 -10.117 -13.297 1 94.69 107 PHE A C 1
ATOM 874 O O . PHE A 1 107 ? 32.125 -9.93 -13.062 1 94.69 107 PHE A O 1
ATOM 881 N N . ASP A 1 108 ? 30.406 -9.898 -14.461 1 88.94 108 ASP A N 1
ATOM 882 C CA . ASP A 1 108 ? 31.219 -9.414 -15.578 1 88.94 108 ASP A CA 1
ATOM 883 C C . ASP A 1 108 ? 31.844 -8.062 -15.25 1 88.94 108 ASP A C 1
ATOM 885 O O . ASP A 1 108 ? 32.969 -7.77 -15.703 1 88.94 108 ASP A O 1
ATOM 889 N N . ARG A 1 109 ? 31.188 -7.336 -14.422 1 90.19 109 ARG A N 1
ATOM 890 C CA . ARG A 1 109 ? 31.641 -6 -14.039 1 90.19 109 ARG A CA 1
ATOM 891 C C . ARG A 1 109 ? 33.031 -6.047 -13.391 1 90.19 109 ARG A C 1
ATOM 893 O O . ARG A 1 109 ? 33.812 -5.105 -13.523 1 90.19 109 ARG A O 1
ATOM 900 N N . VAL A 1 110 ? 33.344 -7.098 -12.734 1 93.94 110 VAL A N 1
ATOM 901 C CA . VAL A 1 110 ? 34.594 -7.266 -12.023 1 93.94 110 VAL A CA 1
ATOM 902 C C . VAL A 1 110 ? 35.75 -7.219 -13.008 1 93.94 110 VAL A C 1
ATOM 904 O O . VAL A 1 110 ? 36.812 -6.664 -12.703 1 93.94 110 VAL A O 1
ATOM 907 N N . TYR A 1 111 ? 35.562 -7.645 -14.133 1 86.81 111 TYR A N 1
ATOM 908 C CA . TYR A 1 111 ? 36.625 -7.824 -15.102 1 86.81 111 TYR A CA 1
ATOM 909 C C . TYR A 1 111 ? 36.781 -6.602 -16 1 86.81 111 TYR A C 1
ATOM 911 O O . TYR A 1 111 ? 37.688 -6.535 -16.828 1 86.81 111 TYR A O 1
ATOM 919 N N . THR A 1 112 ? 35.938 -5.621 -15.781 1 82.69 112 THR A N 1
ATOM 920 C CA . THR A 1 112 ? 36.062 -4.344 -16.469 1 82.69 112 THR A CA 1
ATOM 921 C C . THR A 1 112 ? 36.5 -3.25 -15.492 1 82.69 112 THR A C 1
ATOM 923 O O . THR A 1 112 ? 36.312 -2.061 -15.766 1 82.69 112 THR A O 1
ATOM 926 N N . GLY A 1 113 ? 36.969 -3.676 -14.352 1 81.06 113 GLY A N 1
ATOM 927 C CA . GLY A 1 113 ? 37.562 -2.748 -13.398 1 81.06 113 GLY A CA 1
ATOM 928 C C . GLY A 1 113 ? 36.594 -2.295 -12.328 1 81.06 113 GLY A C 1
ATOM 929 O O . GLY A 1 113 ? 36.938 -1.445 -11.5 1 81.06 113 GLY A O 1
ATOM 930 N N . GLY A 1 114 ? 35.438 -2.783 -12.359 1 90.25 114 GLY A N 1
ATOM 931 C CA . GLY A 1 114 ? 34.469 -2.404 -11.336 1 90.25 114 GLY A CA 1
ATOM 932 C C . GLY A 1 114 ? 34.656 -3.176 -10.039 1 90.25 114 GLY A C 1
ATOM 933 O O . GLY A 1 114 ? 34.906 -4.379 -10.062 1 90.25 114 GLY A O 1
ATOM 934 N N . LEU A 1 115 ? 34.688 -2.457 -8.914 1 96.44 115 LEU A N 1
ATOM 935 C CA . LEU A 1 115 ? 34.75 -3.113 -7.617 1 96.44 115 LEU A CA 1
ATOM 936 C C . LEU A 1 115 ? 33.344 -3.5 -7.133 1 96.44 115 LEU A C 1
ATOM 938 O O . LEU A 1 115 ? 32.469 -2.639 -6.969 1 96.44 115 LEU A O 1
ATOM 942 N N . VAL A 1 116 ? 33.062 -4.793 -7.027 1 98.06 116 VAL A N 1
ATOM 943 C CA . VAL A 1 116 ? 31.828 -5.328 -6.484 1 98.06 116 VAL A CA 1
ATOM 944 C C . VAL A 1 116 ? 32.125 -6.086 -5.191 1 98.06 116 VAL A C 1
ATOM 946 O O . VAL A 1 116 ? 32.781 -7.125 -5.207 1 98.06 116 VAL A O 1
ATOM 949 N N . ILE A 1 117 ? 31.625 -5.547 -4.09 1 98.31 117 ILE A N 1
ATOM 950 C CA . ILE A 1 117 ? 31.922 -6.16 -2.797 1 98.31 117 ILE A CA 1
ATOM 951 C C . ILE A 1 117 ? 30.625 -6.32 -2.004 1 98.31 117 ILE A C 1
ATOM 953 O O . ILE A 1 117 ? 29.562 -5.84 -2.42 1 98.31 117 ILE A O 1
ATOM 957 N N . ARG A 1 118 ? 30.703 -7.078 -0.953 1 98.31 118 ARG A N 1
ATOM 958 C CA . ARG A 1 118 ? 29.562 -7.266 -0.065 1 98.31 118 ARG A CA 1
ATOM 959 C C . ARG A 1 118 ? 29.781 -6.566 1.271 1 98.31 118 ARG A C 1
ATOM 961 O O . ARG A 1 118 ? 30.891 -6.582 1.809 1 98.31 118 ARG A O 1
ATOM 968 N N . ARG A 1 119 ? 28.75 -5.945 1.755 1 97.31 119 ARG A N 1
ATOM 969 C CA . ARG A 1 119 ? 28.828 -5.164 2.982 1 97.31 119 ARG A CA 1
ATOM 970 C C . ARG A 1 119 ? 29.156 -6.051 4.18 1 97.31 119 ARG A C 1
ATOM 972 O O . ARG A 1 119 ? 28.938 -7.266 4.129 1 97.31 119 ARG A O 1
ATOM 979 N N . GLY A 1 120 ? 29.656 -5.496 5.254 1 96.38 120 GLY A N 1
ATOM 980 C CA . GLY A 1 120 ? 29.984 -6.215 6.473 1 96.38 120 GLY A CA 1
ATOM 981 C C . GLY A 1 120 ? 31.266 -7.008 6.363 1 96.38 120 GLY A C 1
ATOM 982 O O . GLY A 1 120 ? 31.609 -7.781 7.262 1 96.38 120 GLY A O 1
ATOM 983 N N . GLN A 1 121 ? 31.984 -6.875 5.301 1 96.88 121 GLN A N 1
ATOM 984 C CA . GLN A 1 121 ? 33.25 -7.555 5.035 1 96.88 121 GLN A CA 1
ATOM 985 C C . GLN A 1 121 ? 34.281 -6.574 4.512 1 96.88 121 GLN A C 1
ATOM 987 O O . GLN A 1 121 ? 33.969 -5.699 3.699 1 96.88 121 GLN A O 1
ATOM 992 N N . HIS A 1 122 ? 35.469 -6.641 5.039 1 96.94 122 HIS A N 1
ATOM 993 C CA . HIS A 1 122 ? 36.5 -5.688 4.652 1 96.94 122 HIS A CA 1
ATOM 994 C C . HIS A 1 122 ? 37.062 -6 3.264 1 96.94 122 HIS A C 1
ATOM 996 O O . HIS A 1 122 ? 36.969 -7.137 2.793 1 96.94 122 HIS A O 1
ATOM 1002 N N . PHE A 1 123 ? 37.625 -5.039 2.592 1 98 123 PHE A N 1
ATOM 1003 C CA . PHE A 1 123 ? 38.25 -5.172 1.29 1 98 123 PHE A CA 1
ATOM 1004 C C . PHE A 1 123 ? 39.531 -4.328 1.226 1 98 123 PHE A C 1
ATOM 1006 O O . PHE A 1 123 ? 39.75 -3.475 2.086 1 98 123 PHE A O 1
ATOM 1013 N N . ASP A 1 124 ? 40.312 -4.598 0.22 1 97.94 124 ASP A N 1
ATOM 1014 C CA . ASP A 1 124 ? 41.625 -3.939 0.121 1 97.94 124 ASP A CA 1
ATOM 1015 C C . ASP A 1 124 ? 41.688 -3.062 -1.127 1 97.94 124 ASP A C 1
ATOM 1017 O O . ASP A 1 124 ? 41.094 -3.387 -2.158 1 97.94 124 ASP A O 1
ATOM 1021 N N . VAL A 1 125 ? 42.406 -1.973 -0.952 1 97.94 125 VAL A N 1
ATOM 1022 C CA . VAL A 1 125 ? 42.75 -1.104 -2.072 1 97.94 125 VAL A CA 1
ATOM 1023 C C . VAL A 1 125 ? 44.219 -0.679 -1.958 1 97.94 125 VAL A C 1
ATOM 1025 O O . VAL A 1 125 ? 44.812 -0.763 -0.882 1 97.94 125 VAL A O 1
ATOM 1028 N N . ILE A 1 126 ? 44.781 -0.28 -3.031 1 97.62 126 ILE A N 1
ATOM 1029 C CA . ILE A 1 126 ? 46.125 0.279 -3.027 1 97.62 126 ILE A CA 1
ATOM 1030 C C . ILE A 1 126 ? 46.094 1.762 -3.385 1 97.62 126 ILE A C 1
ATOM 1032 O O . ILE A 1 126 ? 45.531 2.135 -4.43 1 97.62 126 ILE A O 1
ATOM 1036 N N . LEU A 1 127 ? 46.594 2.584 -2.459 1 97.38 127 LEU A N 1
ATOM 1037 C CA . LEU A 1 127 ? 46.719 4.012 -2.719 1 97.38 127 LEU A CA 1
ATOM 1038 C C . LEU A 1 127 ? 48.125 4.34 -3.213 1 97.38 127 LEU A C 1
ATOM 1040 O O . LEU A 1 127 ? 49.125 3.895 -2.625 1 97.38 127 LEU A O 1
ATOM 1044 N N . ARG A 1 128 ? 48.156 5.07 -4.277 1 96.81 128 ARG A N 1
ATOM 1045 C CA . ARG A 1 128 ? 49.438 5.613 -4.754 1 96.81 128 ARG A CA 1
ATOM 1046 C C . ARG A 1 128 ? 49.5 7.121 -4.535 1 96.81 128 ARG A C 1
ATOM 1048 O O . ARG A 1 128 ? 48.625 7.859 -4.973 1 96.81 128 ARG A O 1
ATOM 1055 N N . PHE A 1 129 ? 50.594 7.52 -3.824 1 95.06 129 PHE A N 1
ATOM 1056 C CA . PHE A 1 129 ? 50.812 8.938 -3.568 1 95.06 129 PHE A CA 1
ATOM 1057 C C . PHE A 1 129 ? 51.844 9.5 -4.547 1 95.06 129 PHE A C 1
ATOM 1059 O O . PHE A 1 129 ? 52.688 8.766 -5.062 1 95.06 129 PHE A O 1
ATOM 1066 N N . ASN A 1 130 ? 51.75 10.797 -4.781 1 92.31 130 ASN A N 1
ATOM 1067 C CA . ASN A 1 130 ? 52.688 11.453 -5.703 1 92.31 130 ASN A CA 1
ATOM 1068 C C . ASN A 1 130 ? 54.062 11.617 -5.082 1 92.31 130 ASN A C 1
ATOM 1070 O O . ASN A 1 130 ? 55.031 11.797 -5.801 1 92.31 130 ASN A O 1
ATOM 1074 N N . LYS A 1 131 ? 54.094 11.703 -3.711 1 91.5 131 LYS A N 1
ATOM 1075 C CA . LYS A 1 131 ? 55.312 11.82 -2.943 1 91.5 131 LYS A CA 1
ATOM 1076 C C . LYS A 1 131 ? 55.312 10.883 -1.734 1 91.5 131 LYS A C 1
ATOM 1078 O O . LYS A 1 131 ? 54.344 10.156 -1.521 1 91.5 131 LYS A O 1
ATOM 1083 N N . LYS A 1 132 ? 56.469 10.938 -1.097 1 91.5 132 LYS A N 1
ATOM 1084 C CA . LYS A 1 132 ? 56.562 10.117 0.103 1 91.5 132 LYS A CA 1
ATOM 1085 C C . LYS A 1 132 ? 55.438 10.461 1.096 1 91.5 132 LYS A C 1
ATOM 1087 O O . LYS A 1 132 ? 55.219 11.641 1.4 1 91.5 132 LYS A O 1
ATOM 1092 N N . PHE A 1 133 ? 54.781 9.398 1.533 1 92.25 133 PHE A N 1
ATOM 1093 C CA . PHE A 1 133 ? 53.625 9.57 2.422 1 92.25 133 PHE A CA 1
ATOM 1094 C C . PHE A 1 133 ? 54.031 9.359 3.875 1 92.25 133 PHE A C 1
ATOM 1096 O O . PHE A 1 133 ? 54.75 8.398 4.195 1 92.25 133 PHE A O 1
ATOM 1103 N N . ASP A 1 134 ? 53.656 10.344 4.699 1 88.56 134 ASP A N 1
ATOM 1104 C CA . ASP A 1 134 ? 53.812 10.258 6.148 1 88.56 134 ASP A CA 1
ATOM 1105 C C . ASP A 1 134 ? 52.469 10.352 6.855 1 88.56 134 ASP A C 1
ATOM 1107 O O . ASP A 1 134 ? 51.844 11.422 6.918 1 88.56 134 ASP A O 1
ATOM 1111 N N . PRO A 1 135 ? 52.062 9.227 7.441 1 87.25 135 PRO A N 1
ATOM 1112 C CA . PRO A 1 135 ? 50.75 9.195 8.078 1 87.25 135 PRO A CA 1
ATOM 1113 C C . PRO A 1 135 ? 50.625 10.156 9.258 1 87.25 135 PRO A C 1
ATOM 1115 O O . PRO A 1 135 ? 49.531 10.492 9.68 1 87.25 135 PRO A O 1
ATOM 1118 N N . ALA A 1 136 ? 51.688 10.633 9.789 1 83.88 136 ALA A N 1
ATOM 1119 C CA . ALA A 1 136 ? 51.656 11.57 10.906 1 83.88 136 ALA A CA 1
ATOM 1120 C C . ALA A 1 136 ? 51.438 13 10.414 1 83.88 136 ALA A C 1
ATOM 1122 O O . ALA A 1 136 ? 50.875 13.82 11.133 1 83.88 136 ALA A O 1
ATOM 1123 N N . ALA A 1 137 ? 51.844 13.281 9.234 1 84.25 137 ALA A N 1
ATOM 1124 C CA . ALA A 1 137 ? 51.812 14.648 8.719 1 84.25 137 ALA A CA 1
ATOM 1125 C C . ALA A 1 137 ? 50.594 14.859 7.812 1 84.25 137 ALA A C 1
ATOM 1127 O O . ALA A 1 137 ? 50.188 15.992 7.566 1 84.25 137 ALA A O 1
ATOM 1128 N N . THR A 1 138 ? 50.188 13.766 7.277 1 87.88 138 THR A N 1
ATOM 1129 C CA . THR A 1 138 ? 49.125 13.867 6.301 1 87.88 138 THR A CA 1
ATOM 1130 C C . THR A 1 138 ? 47.938 13 6.711 1 87.88 138 THR A C 1
ATOM 1132 O O . THR A 1 138 ? 48.062 11.805 6.957 1 87.88 138 THR A O 1
ATOM 1135 N N . THR A 1 139 ? 46.719 13.648 6.793 1 89.31 139 THR A N 1
ATOM 1136 C CA . THR A 1 139 ? 45.5 12.906 7.059 1 89.31 139 THR A CA 1
ATOM 1137 C C . THR A 1 139 ? 44.844 12.469 5.754 1 89.31 139 THR A C 1
ATOM 1139 O O . THR A 1 139 ? 44.719 13.25 4.812 1 89.31 139 THR A O 1
ATOM 1142 N N . VAL A 1 140 ? 44.531 11.18 5.73 1 92.75 140 VAL A N 1
ATOM 1143 C CA . VAL A 1 140 ? 43.812 10.656 4.582 1 92.75 140 VAL A CA 1
ATOM 1144 C C . VAL A 1 140 ? 42.375 10.391 4.965 1 92.75 140 VAL A C 1
ATOM 1146 O O . VAL A 1 140 ? 42.094 9.672 5.926 1 92.75 140 VAL A O 1
ATOM 1149 N N . ARG A 1 141 ? 41.438 10.992 4.23 1 92.44 141 ARG A N 1
ATOM 1150 C CA . ARG A 1 141 ? 40 10.82 4.453 1 92.44 141 ARG A CA 1
ATOM 1151 C C . ARG A 1 141 ? 39.344 10.133 3.264 1 92.44 141 ARG A C 1
ATOM 1153 O O . ARG A 1 141 ? 39.594 10.484 2.111 1 92.44 141 ARG A O 1
ATOM 1160 N N . PHE A 1 142 ? 38.594 9.141 3.604 1 94.62 142 PHE A N 1
ATOM 1161 C CA . PHE A 1 142 ? 37.781 8.453 2.602 1 94.62 142 PHE A CA 1
ATOM 1162 C C . PHE A 1 142 ? 36.344 8.961 2.635 1 94.62 142 PHE A C 1
ATOM 1164 O O . PHE A 1 142 ? 35.75 9.094 3.709 1 94.62 142 PHE A O 1
ATOM 1171 N N . VAL A 1 143 ? 35.812 9.281 1.489 1 93.62 143 VAL A N 1
ATOM 1172 C CA . VAL A 1 143 ? 34.406 9.719 1.368 1 93.62 143 VAL A CA 1
ATOM 1173 C C . VAL A 1 143 ? 33.656 8.812 0.396 1 93.62 143 VAL A C 1
ATOM 1175 O O . VAL A 1 143 ? 34.062 8.656 -0.757 1 93.62 143 VAL A O 1
ATOM 1178 N N . PHE A 1 144 ? 32.688 8.141 0.921 1 95.19 144 PHE A N 1
ATOM 1179 C CA . PHE A 1 144 ? 31.766 7.359 0.096 1 95.19 144 PHE A CA 1
ATOM 1180 C C . PHE A 1 144 ? 30.406 8.039 0.011 1 95.19 144 PHE A C 1
ATOM 1182 O O . PHE A 1 144 ? 29.812 8.391 1.035 1 95.19 144 PHE A O 1
ATOM 1189 N N . THR A 1 145 ? 29.922 8.289 -1.138 1 93.44 145 THR A N 1
ATOM 1190 C CA . THR A 1 145 ? 28.609 8.906 -1.316 1 93.44 145 THR A CA 1
ATOM 1191 C C . THR A 1 145 ? 27.781 8.109 -2.311 1 93.44 145 THR A C 1
ATOM 1193 O O . THR A 1 145 ? 28.312 7.469 -3.215 1 93.44 145 THR A O 1
ATOM 1196 N N . THR A 1 146 ? 26.516 8.039 -2.021 1 90.19 146 THR A N 1
ATOM 1197 C CA . THR A 1 146 ? 25.562 7.441 -2.947 1 90.19 146 THR A CA 1
ATOM 1198 C C . THR A 1 146 ? 24.281 8.273 -3.016 1 90.19 146 THR A C 1
ATOM 1200 O O . THR A 1 146 ? 24.047 9.141 -2.17 1 90.19 146 THR A O 1
ATOM 1203 N N . SER A 1 147 ? 23.516 8.195 -4.012 1 81.38 147 SER A N 1
ATOM 1204 C CA . SER A 1 147 ? 22.281 8.922 -4.262 1 81.38 147 SER A CA 1
ATOM 1205 C C . SER A 1 147 ? 22.562 10.297 -4.863 1 81.38 147 SER A C 1
ATOM 1207 O O . SER A 1 147 ? 23.719 10.711 -4.965 1 81.38 147 SER A O 1
ATOM 1209 N N . GLU A 1 148 ? 21.609 11.016 -5.195 1 75.44 148 GLU A N 1
ATOM 1210 C CA . GLU A 1 148 ? 21.734 12.32 -5.836 1 75.44 148 GLU A CA 1
ATOM 1211 C C . GLU A 1 148 ? 22.078 13.406 -4.816 1 75.44 148 GLU A C 1
ATOM 1213 O O . GLU A 1 148 ? 22.797 14.352 -5.129 1 75.44 148 GLU A O 1
ATOM 1218 N N . ASN A 1 149 ? 21.578 13.281 -3.697 1 78.19 149 ASN A N 1
ATOM 1219 C CA . ASN A 1 149 ? 21.812 14.242 -2.625 1 78.19 149 ASN A CA 1
ATOM 1220 C C . ASN A 1 149 ? 22.328 13.555 -1.361 1 78.19 149 ASN A C 1
ATOM 1222 O O . ASN A 1 149 ? 21.609 13.477 -0.36 1 78.19 149 ASN A O 1
ATOM 1226 N N . PRO A 1 150 ? 23.562 13.188 -1.493 1 84.88 150 PRO A N 1
ATOM 1227 C CA . PRO A 1 150 ? 24.125 12.438 -0.363 1 84.88 150 PRO A CA 1
ATOM 1228 C C . PRO A 1 150 ? 24.125 13.242 0.936 1 84.88 150 PRO A C 1
ATOM 1230 O O . PRO A 1 150 ? 24.469 14.422 0.932 1 84.88 150 PRO A O 1
ATOM 1233 N N . ARG A 1 151 ? 23.672 12.633 1.981 1 83.94 151 ARG A N 1
ATOM 1234 C CA . ARG A 1 151 ? 23.625 13.227 3.312 1 83.94 151 ARG A CA 1
ATOM 1235 C C . ARG A 1 151 ? 24.031 12.219 4.379 1 83.94 151 ARG A C 1
ATOM 1237 O O . ARG A 1 151 ? 23.719 11.031 4.277 1 83.94 151 ARG A O 1
ATOM 1244 N N . PRO A 1 152 ? 24.688 12.672 5.395 1 83.88 152 PRO A N 1
ATOM 1245 C CA . PRO A 1 152 ? 25.094 11.742 6.449 1 83.88 152 PRO A CA 1
ATOM 1246 C C . PRO A 1 152 ? 23.906 11.203 7.25 1 83.88 152 PRO A C 1
ATOM 1248 O O . PRO A 1 152 ? 23.938 10.062 7.711 1 83.88 152 PRO A O 1
ATOM 1251 N N . GLY A 1 153 ? 22.969 11.969 7.402 1 78.19 153 GLY A N 1
ATOM 1252 C CA . GLY A 1 153 ? 21.828 11.578 8.227 1 78.19 153 GLY A CA 1
ATOM 1253 C C . GLY A 1 153 ? 21.141 10.32 7.727 1 78.19 153 GLY A C 1
ATOM 1254 O O . GLY A 1 153 ? 20.641 9.516 8.523 1 78.19 153 GLY A O 1
ATOM 1255 N N . ASN A 1 154 ? 21.078 10.164 6.445 1 78.88 154 ASN A N 1
ATOM 1256 C CA . ASN A 1 154 ? 20.406 8.992 5.902 1 78.88 154 ASN A CA 1
ATOM 1257 C C . ASN A 1 154 ? 21.406 7.93 5.457 1 78.88 154 ASN A C 1
ATOM 1259 O O . ASN A 1 154 ? 21.031 6.941 4.82 1 78.88 154 ASN A O 1
ATOM 1263 N N . GLY A 1 155 ? 22.578 8.156 5.668 1 82.06 155 GLY A N 1
ATOM 1264 C CA . GLY A 1 155 ? 23.594 7.145 5.43 1 82.06 155 GLY A CA 1
ATOM 1265 C C . GLY A 1 155 ? 24.125 7.156 4.012 1 82.06 155 GLY A C 1
ATOM 1266 O O . GLY A 1 155 ? 24.969 6.328 3.65 1 82.06 155 GLY A O 1
ATOM 1267 N N . THR A 1 156 ? 23.734 8.133 3.172 1 87.62 156 THR A N 1
ATOM 1268 C CA . THR A 1 156 ? 24.156 8.164 1.776 1 87.62 156 THR A CA 1
ATOM 1269 C C . THR A 1 156 ? 25.484 8.906 1.63 1 87.62 156 THR A C 1
ATOM 1271 O O . THR A 1 156 ? 26.078 8.914 0.551 1 87.62 156 THR A O 1
ATOM 1274 N N . HIS A 1 157 ? 25.953 9.539 2.686 1 89.31 157 HIS A N 1
ATOM 1275 C CA . HIS A 1 157 ? 27.266 10.156 2.787 1 89.31 157 HIS A CA 1
ATOM 1276 C C . HIS A 1 157 ? 28.016 9.648 4.012 1 89.31 157 HIS A C 1
ATOM 1278 O O . HIS A 1 157 ? 27.547 9.781 5.141 1 89.31 157 HIS A O 1
ATOM 1284 N N . VAL A 1 158 ? 29.172 9.094 3.74 1 90.69 158 VAL A N 1
ATOM 1285 C CA . VAL A 1 158 ? 29.984 8.578 4.832 1 90.69 158 VAL A CA 1
ATOM 1286 C C . VAL A 1 158 ? 31.438 9.047 4.66 1 90.69 158 VAL A C 1
ATOM 1288 O O . VAL A 1 158 ? 31.953 9.078 3.543 1 90.69 158 VAL A O 1
ATOM 1291 N N . ASP A 1 159 ? 32.031 9.523 5.656 1 90.38 159 ASP A N 1
ATOM 1292 C CA . ASP A 1 159 ? 33.469 9.875 5.613 1 90.38 159 ASP A CA 1
ATOM 1293 C C . ASP A 1 159 ? 34.188 9.406 6.875 1 90.38 159 ASP A C 1
ATOM 1295 O O . ASP A 1 159 ? 33.625 9.438 7.969 1 90.38 159 ASP A O 1
ATOM 1299 N N . PHE A 1 160 ? 35.344 8.961 6.734 1 88.94 160 PHE A N 1
ATOM 1300 C CA . PHE A 1 160 ? 36.188 8.484 7.824 1 88.94 160 PHE A CA 1
ATOM 1301 C C . PHE A 1 160 ? 37.656 8.625 7.477 1 88.94 160 PHE A C 1
ATOM 1303 O O . PHE A 1 160 ? 38 8.75 6.301 1 88.94 160 PHE A O 1
ATOM 1310 N N . ILE A 1 161 ? 38.469 8.617 8.445 1 91 161 ILE A N 1
ATOM 1311 C CA . ILE A 1 161 ? 39.906 8.844 8.242 1 91 161 ILE A CA 1
ATOM 1312 C C . ILE A 1 161 ? 40.656 7.547 8.484 1 91 161 ILE A C 1
ATOM 1314 O O . ILE A 1 161 ? 40.156 6.617 9.102 1 91 161 ILE A O 1
ATOM 1318 N N . LEU A 1 162 ? 41.812 7.562 7.895 1 92.44 162 LEU A N 1
ATOM 1319 C CA . LEU A 1 162 ? 42.75 6.461 8.156 1 92.44 162 LEU A CA 1
ATOM 1320 C C . LEU A 1 162 ? 43.031 6.355 9.648 1 92.44 162 LEU A C 1
ATOM 1322 O O . LEU A 1 162 ? 43.469 7.328 10.266 1 92.44 162 LEU A O 1
ATOM 1326 N N . GLY A 1 163 ? 42.688 5.121 10.188 1 89.69 163 GLY A N 1
ATOM 1327 C CA . GLY A 1 163 ? 42.875 4.922 11.609 1 89.69 163 GLY A CA 1
ATOM 1328 C C . GLY A 1 163 ? 43.906 3.828 11.93 1 89.69 163 GLY A C 1
ATOM 1329 O O . GLY A 1 163 ? 44.625 3.369 11.047 1 89.69 163 GLY A O 1
ATOM 1330 N N . LYS A 1 164 ? 43.906 3.48 13.266 1 89.38 164 LYS A N 1
ATOM 1331 C CA . LYS A 1 164 ? 44.844 2.484 13.758 1 89.38 164 LYS A CA 1
ATOM 1332 C C . LYS A 1 164 ? 44.25 1.083 13.719 1 89.38 164 LYS A C 1
ATOM 1334 O O . LYS A 1 164 ? 44.969 0.094 13.586 1 89.38 164 LYS A O 1
ATOM 1339 N N . GLU A 1 165 ? 42.906 1.073 13.875 1 91.38 165 GLU A N 1
ATOM 1340 C CA . GLU A 1 165 ? 42.219 -0.217 13.914 1 91.38 165 GLU A CA 1
ATOM 1341 C C . GLU A 1 165 ? 40.906 -0.168 13.141 1 91.38 165 GLU A C 1
ATOM 1343 O O . GLU A 1 165 ? 40.344 0.908 12.945 1 91.38 165 GLU A O 1
ATOM 1348 N N . LEU A 1 166 ? 40.656 -1.351 12.703 1 92.5 166 LEU A N 1
ATOM 1349 C CA . LEU A 1 166 ? 39.344 -1.47 12.078 1 92.5 166 LEU A CA 1
ATOM 1350 C C . LEU A 1 166 ? 38.219 -1.513 13.125 1 92.5 166 LEU A C 1
ATOM 1352 O O . LEU A 1 166 ? 38.375 -2.141 14.172 1 92.5 166 LEU A O 1
ATOM 1356 N N . LYS A 1 167 ? 37.188 -0.796 12.914 1 88.94 167 LYS A N 1
ATOM 1357 C CA . LYS A 1 167 ? 36.031 -0.779 13.805 1 88.94 167 LYS A CA 1
ATOM 1358 C C . LYS A 1 167 ? 35 -1.806 13.367 1 88.94 167 LYS A C 1
ATOM 1360 O O . LYS A 1 167 ? 34.75 -1.99 12.172 1 88.94 167 LYS A O 1
ATOM 1365 N N . ARG A 1 168 ? 34.406 -2.449 14.414 1 84.62 168 ARG A N 1
ATOM 1366 C CA . ARG A 1 168 ? 33.344 -3.436 14.133 1 84.62 168 ARG A CA 1
ATOM 1367 C C . ARG A 1 168 ? 32.062 -2.758 13.695 1 84.62 168 ARG A C 1
ATOM 1369 O O . ARG A 1 168 ? 31.609 -1.809 14.336 1 84.62 168 ARG A O 1
ATOM 1376 N N . ASN A 1 169 ? 31.531 -3.211 12.68 1 87.69 169 ASN A N 1
ATOM 1377 C CA . ASN A 1 169 ? 30.234 -2.805 12.148 1 87.69 169 ASN A CA 1
ATOM 1378 C C . ASN A 1 169 ? 30.172 -1.3 11.898 1 87.69 169 ASN A C 1
ATOM 1380 O O . ASN A 1 169 ? 29.156 -0.661 12.188 1 87.69 169 ASN A O 1
ATOM 1384 N N . ASP A 1 170 ? 31.281 -0.712 11.617 1 89.81 170 ASP A N 1
ATOM 1385 C CA . ASP A 1 170 ? 31.375 0.689 11.227 1 89.81 170 ASP A CA 1
ATOM 1386 C C . ASP A 1 170 ? 32.375 0.873 10.086 1 89.81 170 ASP A C 1
ATOM 1388 O O . ASP A 1 170 ? 33.219 0.011 9.859 1 89.81 170 ASP A O 1
ATOM 1392 N N . TRP A 1 171 ? 32.281 1.978 9.438 1 94 171 TRP A N 1
ATOM 1393 C CA . TRP A 1 171 ? 33.25 2.303 8.391 1 94 171 TRP A CA 1
ATOM 1394 C C . TRP A 1 171 ? 34.594 2.65 9 1 94 171 TRP A C 1
ATOM 1396 O O . TRP A 1 171 ? 34.688 3.4 9.977 1 94 171 TRP A O 1
ATOM 1406 N N . SER A 1 172 ? 35.625 2.035 8.547 1 95.56 172 SER A N 1
ATOM 1407 C CA . SER A 1 172 ? 37 2.32 9.016 1 95.56 172 SER A CA 1
ATOM 1408 C C . SER A 1 172 ? 38.031 1.881 7.992 1 95.56 172 SER A C 1
ATOM 1410 O O . SER A 1 172 ? 37.719 1.127 7.066 1 95.56 172 SER A O 1
ATOM 1412 N N . ALA A 1 173 ? 39.188 2.424 8.062 1 96.75 173 ALA A N 1
ATOM 1413 C CA . ALA A 1 173 ? 40.281 2.088 7.172 1 96.75 173 ALA A CA 1
ATOM 1414 C C . ALA A 1 173 ? 41.625 2.068 7.93 1 96.75 173 ALA A C 1
ATOM 1416 O O . ALA A 1 173 ? 41.844 2.889 8.82 1 96.75 173 ALA A O 1
ATOM 1417 N N . VAL A 1 174 ? 42.469 1.121 7.57 1 96.81 174 VAL A N 1
ATOM 1418 C CA . VAL A 1 174 ? 43.781 1.017 8.18 1 96.81 174 VAL A CA 1
ATOM 1419 C C . VAL A 1 174 ? 44.812 0.69 7.113 1 96.81 174 VAL A C 1
ATOM 1421 O O . VAL A 1 174 ? 44.469 0.178 6.043 1 96.81 174 VAL A O 1
ATOM 1424 N N . ILE A 1 175 ? 46.031 1.039 7.344 1 96.19 175 ILE A N 1
ATOM 1425 C CA . ILE A 1 175 ? 47.125 0.62 6.48 1 96.19 175 ILE A CA 1
ATOM 1426 C C . ILE A 1 175 ? 47.438 -0.859 6.711 1 96.19 175 ILE A C 1
ATOM 1428 O O . ILE A 1 175 ? 47.812 -1.259 7.82 1 96.19 175 ILE A O 1
ATOM 1432 N N . ALA A 1 176 ? 47.156 -1.617 5.73 1 95.62 176 ALA A N 1
ATOM 1433 C CA . ALA A 1 176 ? 47.406 -3.053 5.832 1 95.62 176 ALA A CA 1
ATOM 1434 C C . ALA A 1 176 ? 48.875 -3.379 5.555 1 95.62 176 ALA A C 1
ATOM 1436 O O . ALA A 1 176 ? 49.469 -4.23 6.223 1 95.62 176 ALA A O 1
ATOM 1437 N N . GLU A 1 177 ? 49.406 -2.756 4.492 1 94.44 177 GLU A N 1
ATOM 1438 C CA . GLU A 1 177 ? 50.75 -3.051 4.07 1 94.44 177 GLU A CA 1
ATOM 1439 C C . GLU A 1 177 ? 51.375 -1.86 3.348 1 94.44 177 GLU A C 1
ATOM 1441 O O . GLU A 1 177 ? 50.719 -1.199 2.545 1 94.44 177 GLU A O 1
ATOM 1446 N N . LYS A 1 178 ? 52.625 -1.581 3.734 1 94.5 178 LYS A N 1
ATOM 1447 C CA . LYS A 1 178 ? 53.406 -0.625 2.969 1 94.5 178 LYS A CA 1
ATOM 1448 C C . LYS A 1 178 ? 54.125 -1.31 1.805 1 94.5 178 LYS A C 1
ATOM 1450 O O . LYS A 1 178 ? 55.094 -2.057 2.01 1 94.5 178 LYS A O 1
ATOM 1455 N N . GLN A 1 179 ? 53.719 -1.076 0.689 1 93.44 179 GLN A N 1
ATOM 1456 C CA . GLN A 1 179 ? 54.281 -1.716 -0.491 1 93.44 179 GLN A CA 1
ATOM 1457 C C . GLN A 1 179 ? 55.531 -0.98 -0.963 1 93.44 179 GLN A C 1
ATOM 1459 O O . GLN A 1 179 ? 56.469 -1.603 -1.451 1 93.44 179 GLN A O 1
ATOM 1464 N N . SER A 1 180 ? 55.438 0.413 -0.962 1 92.69 180 SER A N 1
ATOM 1465 C CA . SER A 1 180 ? 56.562 1.296 -1.268 1 92.69 180 SER A CA 1
ATOM 1466 C C . SER A 1 180 ? 56.469 2.609 -0.5 1 92.69 180 SER A C 1
ATOM 1468 O O . SER A 1 180 ? 55.625 2.748 0.391 1 92.69 180 SER A O 1
ATOM 1470 N N . LYS A 1 181 ? 57.375 3.512 -0.85 1 91.44 181 LYS A N 1
ATOM 1471 C CA . LYS A 1 181 ? 57.344 4.816 -0.192 1 91.44 181 LYS A CA 1
ATOM 1472 C C . LYS A 1 181 ? 56.125 5.621 -0.594 1 91.44 181 LYS A C 1
ATOM 1474 O O . LYS A 1 181 ? 55.688 6.512 0.138 1 91.44 181 LYS A O 1
ATOM 1479 N N . THR A 1 182 ? 55.594 5.188 -1.778 1 94.12 182 THR A N 1
ATOM 1480 C CA . THR A 1 182 ? 54.469 5.98 -2.289 1 94.12 182 THR A CA 1
ATOM 1481 C C . THR A 1 182 ? 53.219 5.125 -2.426 1 94.12 182 THR A C 1
ATOM 1483 O O . THR A 1 182 ? 52.125 5.633 -2.76 1 94.12 182 THR A O 1
ATOM 1486 N N . GLU A 1 183 ? 53.344 3.83 -2.248 1 96 183 GLU A N 1
ATOM 1487 C CA . GLU A 1 183 ? 52.219 2.941 -2.426 1 96 183 GLU A CA 1
ATOM 1488 C C . GLU A 1 183 ? 51.875 2.197 -1.135 1 96 183 GLU A C 1
ATOM 1490 O O . GLU A 1 183 ? 52.75 1.567 -0.537 1 96 183 GLU A O 1
ATOM 1495 N N . TYR A 1 184 ? 50.656 2.252 -0.756 1 96.88 184 TYR A N 1
ATOM 1496 C CA . TYR A 1 184 ? 50.188 1.634 0.479 1 96.88 184 TYR A CA 1
ATOM 1497 C C . TYR A 1 184 ? 48.906 0.818 0.237 1 96.88 184 TYR A C 1
ATOM 1499 O O . TYR A 1 184 ? 48 1.275 -0.445 1 96.88 184 TYR A O 1
ATOM 1507 N N . MET A 1 185 ? 48.906 -0.397 0.709 1 97.25 185 MET A N 1
ATOM 1508 C CA . MET A 1 185 ? 47.656 -1.186 0.721 1 97.25 185 MET A CA 1
ATOM 1509 C C . MET A 1 185 ? 46.812 -0.821 1.921 1 97.25 185 MET A C 1
ATOM 1511 O O . MET A 1 185 ? 47.281 -0.85 3.061 1 97.25 185 MET A O 1
ATOM 1515 N N . ILE A 1 186 ? 45.625 -0.434 1.647 1 97.75 186 ILE A N 1
ATOM 1516 C CA . ILE A 1 186 ? 44.688 -0.016 2.672 1 97.75 186 ILE A CA 1
ATOM 1517 C C . ILE A 1 186 ? 43.531 -1.037 2.773 1 97.75 186 ILE A C 1
ATOM 1519 O O . ILE A 1 186 ? 43.031 -1.494 1.755 1 97.75 186 ILE A O 1
ATOM 1523 N N . THR A 1 187 ? 43.219 -1.449 3.998 1 98 187 THR A N 1
ATOM 1524 C CA . THR A 1 187 ? 42.031 -2.264 4.254 1 98 187 THR A CA 1
ATOM 1525 C C . THR A 1 187 ? 40.875 -1.397 4.75 1 98 187 THR A C 1
ATOM 1527 O O . THR A 1 187 ? 41.031 -0.625 5.699 1 98 187 THR A O 1
ATOM 1530 N N . ILE A 1 188 ? 39.75 -1.458 4.07 1 97.88 188 ILE A N 1
ATOM 1531 C CA . ILE A 1 188 ? 38.594 -0.681 4.414 1 97.88 188 ILE A CA 1
ATOM 1532 C C . ILE A 1 188 ? 37.469 -1.616 4.887 1 97.88 188 ILE A C 1
ATOM 1534 O O . ILE A 1 188 ? 37.25 -2.676 4.293 1 97.88 188 ILE A O 1
ATOM 1538 N N . SER A 1 189 ? 36.844 -1.259 5.961 1 96.62 189 SER A N 1
ATOM 1539 C CA . SER A 1 189 ? 35.719 -2.016 6.496 1 96.62 189 SER A CA 1
ATOM 1540 C C . SER A 1 189 ? 34.406 -1.245 6.34 1 96.62 189 SER A C 1
ATOM 1542 O O . SER A 1 189 ? 34.375 -0.024 6.5 1 96.62 189 SER A O 1
ATOM 1544 N N . THR A 1 190 ? 33.344 -1.979 5.938 1 95.88 190 THR A N 1
ATOM 1545 C CA . THR A 1 190 ? 32 -1.424 5.867 1 95.88 190 THR A CA 1
ATOM 1546 C C . THR A 1 190 ? 31.094 -2.08 6.906 1 95.88 190 THR A C 1
ATOM 1548 O O . THR A 1 190 ? 31.266 -3.25 7.246 1 95.88 190 THR A O 1
ATOM 1551 N N . PRO A 1 191 ? 30.141 -1.347 7.465 1 94.19 191 PRO A N 1
ATOM 1552 C CA . PRO A 1 191 ? 29.156 -1.989 8.352 1 94.19 191 PRO A CA 1
ATOM 1553 C C . PRO A 1 191 ? 28.203 -2.922 7.609 1 94.19 191 PRO A C 1
ATOM 1555 O O . PRO A 1 191 ? 27.984 -2.752 6.406 1 94.19 191 PRO A O 1
ATOM 1558 N N . ALA A 1 192 ? 27.594 -3.895 8.336 1 93.81 192 ALA A N 1
ATOM 1559 C CA . ALA A 1 192 ? 26.719 -4.91 7.746 1 93.81 192 ALA A CA 1
ATOM 1560 C C . ALA A 1 192 ? 25.375 -4.316 7.34 1 93.81 192 ALA A C 1
ATOM 1562 O O . ALA A 1 192 ? 24.609 -4.945 6.613 1 93.81 192 ALA A O 1
ATOM 1563 N N . ASN A 1 193 ? 25.141 -3.107 7.762 1 88.19 193 ASN A N 1
ATOM 1564 C CA . ASN A 1 193 ? 23.859 -2.494 7.449 1 88.19 193 ASN A CA 1
ATOM 1565 C C . ASN A 1 193 ? 24.016 -1.292 6.523 1 88.19 193 ASN A C 1
ATOM 1567 O O . ASN A 1 193 ? 23.109 -0.471 6.398 1 88.19 193 ASN A O 1
ATOM 1571 N N . CYS A 1 194 ? 25.234 -1.122 6 1 90.25 194 CYS A N 1
ATOM 1572 C CA . CYS A 1 194 ? 25.391 -0.002 5.078 1 90.25 194 CYS A CA 1
ATOM 1573 C C . CYS A 1 194 ? 24.469 -0.156 3.877 1 90.25 194 CYS A C 1
ATOM 1575 O O . CYS A 1 194 ? 24.062 -1.271 3.533 1 90.25 194 CYS A O 1
ATOM 1577 N N . ILE A 1 195 ? 24.094 0.922 3.195 1 88.69 195 ILE A N 1
ATOM 1578 C CA . ILE A 1 195 ? 23.156 0.97 2.092 1 88.69 195 ILE A CA 1
ATOM 1579 C C . ILE A 1 195 ? 23.688 0.153 0.916 1 88.69 195 ILE A C 1
ATOM 1581 O O . ILE A 1 195 ? 24.859 0.236 0.579 1 88.69 195 ILE A O 1
ATOM 1585 N N . VAL A 1 196 ? 22.859 -0.744 0.395 1 92.44 196 VAL A N 1
ATOM 1586 C CA . VAL A 1 196 ? 23.188 -1.469 -0.831 1 92.44 196 VAL A CA 1
ATOM 1587 C C . VAL A 1 196 ? 23 -0.551 -2.037 1 92.44 196 VAL A C 1
ATOM 1589 O O . VAL A 1 196 ? 21.891 -0.088 -2.307 1 92.44 196 VAL A O 1
ATOM 1592 N N . SER A 1 197 ? 24.094 -0.24 -2.652 1 92.38 197 SER A N 1
ATOM 1593 C CA . SER A 1 197 ? 24.078 0.723 -3.75 1 92.38 197 SER A CA 1
ATOM 1594 C C . SER A 1 197 ? 25.422 0.774 -4.461 1 92.38 197 SER A C 1
ATOM 1596 O O . SER A 1 197 ? 26.312 -0.024 -4.172 1 92.38 197 SER A O 1
ATOM 1598 N N . ASN A 1 198 ? 25.484 1.569 -5.504 1 93.38 198 ASN A N 1
ATOM 1599 C CA . ASN A 1 198 ? 26.766 1.971 -6.098 1 93.38 198 ASN A CA 1
ATOM 1600 C C . ASN A 1 198 ? 27.281 3.266 -5.484 1 93.38 198 ASN A C 1
ATOM 1602 O O . ASN A 1 198 ? 26.562 4.262 -5.418 1 93.38 198 ASN A O 1
ATOM 1606 N N . TRP A 1 199 ? 28.438 3.223 -4.969 1 95.06 199 TRP A N 1
ATOM 1607 C CA . TRP A 1 199 ? 29.031 4.309 -4.191 1 95.06 199 TRP A CA 1
ATOM 1608 C C . TRP A 1 199 ? 30.156 4.988 -4.969 1 95.06 199 TRP A C 1
ATOM 1610 O O . TRP A 1 199 ? 30.953 4.316 -5.629 1 95.06 199 TRP A O 1
ATOM 1620 N N . GLN A 1 200 ? 30.266 6.297 -4.859 1 95.62 200 GLN A N 1
ATOM 1621 C CA . GLN A 1 200 ? 31.406 7.062 -5.324 1 95.62 200 GLN A CA 1
ATOM 1622 C C . GLN A 1 200 ? 32.5 7.141 -4.246 1 95.62 200 GLN A C 1
ATOM 1624 O O . GLN A 1 200 ? 32.219 7.523 -3.109 1 95.62 200 GLN A O 1
ATOM 1629 N N . LEU A 1 201 ? 33.656 6.73 -4.621 1 96.56 201 LEU A N 1
ATOM 1630 C CA . LEU A 1 201 ? 34.781 6.824 -3.703 1 96.56 201 LEU A CA 1
ATOM 1631 C C . LEU A 1 201 ? 35.625 8.078 -3.98 1 96.56 201 LEU A C 1
ATOM 1633 O O . LEU A 1 201 ? 36.031 8.312 -5.113 1 96.56 201 LEU A O 1
ATOM 1637 N N . VAL A 1 202 ? 35.781 8.867 -2.957 1 94.88 202 VAL A N 1
ATOM 1638 C CA . VAL A 1 202 ? 36.656 10.039 -2.977 1 94.88 202 VAL A CA 1
ATOM 1639 C C . VAL A 1 202 ? 37.719 9.93 -1.863 1 94.88 202 VAL A C 1
ATOM 1641 O O . VAL A 1 202 ? 37.375 9.523 -0.743 1 94.88 202 VAL A O 1
ATOM 1644 N N . VAL A 1 203 ? 38.938 10.211 -2.238 1 95.12 203 VAL A N 1
ATOM 1645 C CA . VAL A 1 203 ? 40 10.227 -1.248 1 95.12 203 VAL A CA 1
ATOM 1646 C C . VAL A 1 203 ? 40.562 11.641 -1.114 1 95.12 203 VAL A C 1
ATOM 1648 O O . VAL A 1 203 ? 40.969 12.242 -2.104 1 95.12 203 VAL A O 1
ATOM 1651 N N . GLU A 1 204 ? 40.531 12.047 0.125 1 91.44 204 GLU A N 1
ATOM 1652 C CA . GLU A 1 204 ? 41.062 13.375 0.417 1 91.44 204 GLU A CA 1
ATOM 1653 C C . GLU A 1 204 ? 42.344 13.289 1.236 1 91.44 204 GLU A C 1
ATOM 1655 O O . GLU A 1 204 ? 42.469 12.445 2.131 1 91.44 204 GLU A O 1
ATOM 1660 N N . THR A 1 205 ? 43.281 14.078 0.853 1 90.75 205 THR A N 1
ATOM 1661 C CA . THR A 1 205 ? 44.5 14.234 1.617 1 90.75 205 THR A CA 1
ATOM 1662 C C . THR A 1 205 ? 44.594 15.633 2.219 1 90.75 205 THR A C 1
ATOM 1664 O O . THR A 1 205 ? 44.531 16.625 1.497 1 90.75 205 THR A O 1
ATOM 1667 N N . ILE A 1 206 ? 44.688 15.602 3.496 1 86.44 206 ILE A N 1
ATOM 1668 C CA . ILE A 1 206 ? 44.719 16.859 4.227 1 86.44 206 ILE A CA 1
ATOM 1669 C C . ILE A 1 206 ? 46.125 17.062 4.832 1 86.44 206 ILE A C 1
ATOM 1671 O O . ILE A 1 206 ? 46.531 16.297 5.703 1 86.44 206 ILE A O 1
ATOM 1675 N N . SER A 1 207 ? 46.812 18.031 4.348 1 81.94 207 SER A N 1
ATOM 1676 C CA . SER A 1 207 ? 48.156 18.328 4.832 1 81.94 207 SER A CA 1
ATOM 1677 C C . SER A 1 207 ? 48.156 19.5 5.797 1 81.94 207 SER A C 1
ATOM 1679 O O . SER A 1 207 ? 47.5 20.516 5.547 1 81.94 207 SER A O 1
ATOM 1681 N N . ALA A 1 208 ? 48.688 19.234 6.969 1 74.56 208 ALA A N 1
ATOM 1682 C CA . ALA A 1 208 ? 48.844 20.297 7.957 1 74.56 208 ALA A CA 1
ATOM 1683 C C . ALA A 1 208 ? 49.875 21.312 7.512 1 74.56 208 ALA A C 1
ATOM 1685 O O . ALA A 1 208 ? 51 20.938 7.117 1 74.56 208 ALA A O 1
ATOM 1686 N N . THR A 1 209 ? 49.469 22.5 7.082 1 66.25 209 THR A N 1
ATOM 1687 C CA . THR A 1 209 ? 50.406 23.562 6.793 1 66.25 209 THR A CA 1
ATOM 1688 C C . THR A 1 209 ? 50.375 24.641 7.883 1 66.25 209 THR A C 1
ATOM 1690 O O . THR A 1 209 ? 49.469 24.641 8.719 1 66.25 209 THR A O 1
ATOM 1693 N N . GLU A 1 210 ? 51.5 25.406 8.164 1 61.12 210 GLU A N 1
ATOM 1694 C CA . GLU A 1 210 ? 51.594 26.484 9.133 1 61.12 210 GLU A CA 1
ATOM 1695 C C . GLU A 1 210 ? 50.406 27.406 9.039 1 61.12 210 GLU A C 1
ATOM 1697 O O . GLU A 1 210 ? 50.031 28.062 10.023 1 61.12 210 GLU A O 1
ATOM 1702 N N . GLY A 1 211 ? 49.625 27.188 7.973 1 58.25 211 GLY A N 1
ATOM 1703 C CA . GLY A 1 211 ? 48.406 27.922 7.812 1 58.25 211 GLY A CA 1
ATOM 1704 C C . GLY A 1 211 ? 47.156 27.031 7.805 1 58.25 211 GLY A C 1
ATOM 1705 O O . GLY A 1 211 ? 47 26.188 8.688 1 58.25 211 GLY A O 1
ATOM 1706 N N . GLN A 1 212 ? 46.25 27.359 6.941 1 66.25 212 GLN A N 1
ATOM 1707 C CA . GLN A 1 212 ? 45 26.594 6.773 1 66.25 212 GLN A CA 1
ATOM 1708 C C . GLN A 1 212 ? 45.281 25.25 6.102 1 66.25 212 GLN A C 1
ATOM 1710 O O . GLN A 1 212 ? 46.062 25.172 5.156 1 66.25 212 GLN A O 1
ATOM 1715 N N . PRO A 1 213 ? 44.875 24.219 6.758 1 75.38 213 PRO A N 1
ATOM 1716 C CA . PRO A 1 213 ? 45.062 22.906 6.121 1 75.38 213 PRO A CA 1
ATOM 1717 C C . PRO A 1 213 ? 44.625 22.906 4.656 1 75.38 213 PRO A C 1
ATOM 1719 O O . PRO A 1 213 ? 43.656 23.578 4.293 1 75.38 213 PRO A O 1
ATOM 1722 N N . VAL A 1 214 ? 45.5 22.344 3.818 1 76.94 214 VAL A N 1
ATOM 1723 C CA . VAL A 1 214 ? 45.188 22.219 2.398 1 76.94 214 VAL A CA 1
ATOM 1724 C C . VAL A 1 214 ? 44.625 20.812 2.109 1 76.94 214 VAL A C 1
ATOM 1726 O O . VAL A 1 214 ? 45.219 19.812 2.51 1 76.94 214 VAL A O 1
ATOM 1729 N N . THR A 1 215 ? 43.5 20.781 1.462 1 83.19 215 THR A N 1
ATOM 1730 C CA . THR A 1 215 ? 42.875 19.5 1.129 1 83.19 215 THR A CA 1
ATOM 1731 C C . THR A 1 215 ? 42.969 19.219 -0.365 1 83.19 215 THR A C 1
ATOM 1733 O O . THR A 1 215 ? 42.688 20.078 -1.194 1 83.19 215 THR A O 1
ATOM 1736 N N . SER A 1 216 ? 43.594 18.062 -0.667 1 86.62 216 SER A N 1
ATOM 1737 C CA . SER A 1 216 ? 43.594 17.547 -2.031 1 86.62 216 SER A CA 1
ATOM 1738 C C . SER A 1 216 ? 42.594 16.422 -2.205 1 86.62 216 SER A C 1
ATOM 1740 O O . SER A 1 216 ? 42.375 15.617 -1.293 1 86.62 216 SER A O 1
ATOM 1742 N N . VAL A 1 217 ? 41.969 16.406 -3.436 1 91 217 VAL A N 1
ATOM 1743 C CA . VAL A 1 217 ? 40.844 15.5 -3.619 1 91 217 VAL A CA 1
ATOM 1744 C C . VAL A 1 217 ? 41.125 14.594 -4.82 1 91 217 VAL A C 1
ATOM 1746 O O . VAL A 1 217 ? 41.531 15.062 -5.883 1 91 217 VAL A O 1
ATOM 1749 N N . TYR A 1 218 ? 41 13.32 -4.617 1 93.69 218 TYR A N 1
ATOM 1750 C CA . TYR A 1 218 ? 41 12.312 -5.676 1 93.69 218 TYR A CA 1
ATOM 1751 C C . TYR A 1 218 ? 39.594 11.688 -5.805 1 93.69 218 TYR A C 1
ATOM 1753 O O . TYR A 1 218 ? 39.094 11.125 -4.836 1 93.69 218 TYR A O 1
ATOM 1761 N N . VAL A 1 219 ? 39.062 11.781 -6.992 1 94.44 219 VAL A N 1
ATOM 1762 C CA . VAL A 1 219 ? 37.812 11.141 -7.273 1 94.44 219 VAL A CA 1
ATOM 1763 C C . VAL A 1 219 ? 38.031 9.883 -8.109 1 94.44 219 VAL A C 1
ATOM 1765 O O . VAL A 1 219 ? 38.531 9.961 -9.227 1 94.44 219 VAL A O 1
ATOM 1768 N N . HIS A 1 220 ? 37.719 8.773 -7.566 1 94.69 220 HIS A N 1
ATOM 1769 C CA . HIS A 1 220 ? 37.875 7.539 -8.32 1 94.69 220 HIS A CA 1
ATOM 1770 C C . HIS A 1 220 ? 36.938 7.477 -9.508 1 94.69 220 HIS A C 1
ATOM 1772 O O . HIS A 1 220 ? 35.75 7.781 -9.375 1 94.69 220 HIS A O 1
ATOM 1778 N N . PRO A 1 221 ? 37.312 6.992 -10.625 1 91.62 221 PRO A N 1
ATOM 1779 C CA . PRO A 1 221 ? 36.531 7.105 -11.852 1 91.62 221 PRO A CA 1
ATOM 1780 C C . PRO A 1 221 ? 35.406 6.094 -11.914 1 91.62 221 PRO A C 1
ATOM 1782 O O . PRO A 1 221 ? 34.406 6.32 -12.617 1 91.62 221 PRO A O 1
ATOM 1785 N N . THR A 1 222 ? 35.562 4.938 -11.281 1 91.62 222 THR A N 1
ATOM 1786 C CA . THR A 1 222 ? 34.5 3.926 -11.32 1 91.62 222 THR A CA 1
ATOM 1787 C C . THR A 1 222 ? 33.781 3.85 -9.984 1 91.62 222 THR A C 1
ATOM 1789 O O . THR A 1 222 ? 34.312 4.219 -8.953 1 91.62 222 THR A O 1
ATOM 1792 N N . LEU A 1 223 ? 32.562 3.418 -10.047 1 92.94 223 LEU A N 1
ATOM 1793 C CA . LEU A 1 223 ? 31.75 3.289 -8.836 1 92.94 223 LEU A CA 1
ATOM 1794 C C . LEU A 1 223 ? 32.031 1.97 -8.125 1 92.94 223 LEU A C 1
ATOM 1796 O O . LEU A 1 223 ? 32.469 1 -8.766 1 92.94 223 LEU A O 1
ATOM 1800 N N . THR A 1 224 ? 31.859 1.971 -6.895 1 96 224 THR A N 1
ATOM 1801 C CA . THR A 1 224 ? 31.984 0.78 -6.059 1 96 224 THR A CA 1
ATOM 1802 C C . THR A 1 224 ? 30.594 0.217 -5.727 1 96 224 THR A C 1
ATOM 1804 O O . THR A 1 224 ? 29.75 0.921 -5.172 1 96 224 THR A O 1
ATOM 1807 N N . PHE A 1 225 ? 30.406 -1.104 -6.102 1 96.62 225 PHE A N 1
ATOM 1808 C CA . PHE A 1 225 ? 29.141 -1.751 -5.809 1 96.62 225 PHE A CA 1
ATOM 1809 C C . PHE A 1 225 ? 29.203 -2.484 -4.473 1 96.62 225 PHE A C 1
ATOM 1811 O O . PHE A 1 225 ? 30.062 -3.34 -4.27 1 96.62 225 PHE A O 1
ATOM 1818 N N . ILE A 1 226 ? 28.328 -2.082 -3.586 1 96.62 226 ILE A N 1
ATOM 1819 C CA . ILE A 1 226 ? 28.25 -2.77 -2.303 1 96.62 226 ILE A CA 1
ATOM 1820 C C . ILE A 1 226 ? 26.906 -3.496 -2.191 1 96.62 226 ILE A C 1
ATOM 1822 O O . ILE A 1 226 ? 25.844 -2.873 -2.266 1 96.62 226 ILE A O 1
ATOM 1826 N N . LEU A 1 227 ? 26.953 -4.812 -1.966 1 97.12 227 LEU A N 1
ATOM 1827 C CA . LEU A 1 227 ? 25.766 -5.664 -2 1 97.12 227 LEU A CA 1
ATOM 1828 C C . LEU A 1 227 ? 25.469 -6.238 -0.619 1 97.12 227 LEU A C 1
ATOM 1830 O O . LEU A 1 227 ? 26.281 -6.098 0.303 1 97.12 227 LEU A O 1
ATOM 1834 N N . PHE A 1 228 ? 24.281 -6.895 -0.49 1 96.44 228 PHE A N 1
ATOM 1835 C CA . PHE A 1 228 ? 23.969 -7.68 0.698 1 96.44 228 PHE A CA 1
ATOM 1836 C C . PHE A 1 228 ? 24.969 -8.812 0.878 1 96.44 228 PHE A C 1
ATOM 1838 O O . PHE A 1 228 ? 25.609 -9.242 -0.085 1 96.44 228 PHE A O 1
ATOM 1845 N N . ASN A 1 229 ? 25.094 -9.258 2.107 1 97.56 229 ASN A N 1
ATOM 1846 C CA . ASN A 1 229 ? 26.062 -10.312 2.387 1 97.56 229 ASN A CA 1
ATOM 1847 C C . ASN A 1 229 ? 25.438 -11.461 3.174 1 97.56 229 ASN A C 1
ATOM 1849 O O . ASN A 1 229 ? 25.5 -11.484 4.406 1 97.56 229 ASN A O 1
ATOM 1853 N N . PRO A 1 230 ? 24.969 -12.492 2.463 1 97.94 230 PRO A N 1
ATOM 1854 C CA . PRO A 1 230 ? 24.359 -13.625 3.172 1 97.94 230 PRO A CA 1
ATOM 1855 C C . PRO A 1 230 ? 25.391 -14.5 3.881 1 97.94 230 PRO A C 1
ATOM 1857 O O . PRO A 1 230 ? 25.031 -15.398 4.633 1 97.94 230 PRO A O 1
ATOM 1860 N N . TRP A 1 231 ? 26.734 -14.211 3.695 1 97.94 231 TRP A N 1
ATOM 1861 C CA . TRP A 1 231 ? 27.781 -14.945 4.387 1 97.94 231 TRP A CA 1
ATOM 1862 C C . TRP A 1 231 ? 28.156 -14.258 5.695 1 97.94 231 TRP A C 1
ATOM 1864 O O . TRP A 1 231 ? 28.938 -14.797 6.488 1 97.94 231 TRP A O 1
ATOM 1874 N N . CYS A 1 232 ? 27.672 -13.023 5.922 1 96.62 232 CYS A N 1
ATOM 1875 C CA . CYS A 1 232 ? 28 -12.242 7.105 1 96.62 232 CYS A CA 1
ATOM 1876 C C . CYS A 1 232 ? 26.922 -12.375 8.172 1 96.62 232 CYS A C 1
ATOM 1878 O O . CYS A 1 232 ? 25.781 -11.984 7.953 1 96.62 232 CYS A O 1
ATOM 1880 N N . LYS A 1 233 ? 27.266 -12.758 9.375 1 93.88 233 LYS A N 1
ATOM 1881 C CA . LYS A 1 233 ? 26.328 -13.039 10.461 1 93.88 233 LYS A CA 1
ATOM 1882 C C . LYS A 1 233 ? 25.594 -11.766 10.891 1 93.88 233 LYS A C 1
ATOM 1884 O O . LYS A 1 233 ? 24.453 -11.828 11.336 1 93.88 233 LYS A O 1
ATOM 1889 N N . ASP A 1 234 ? 26.25 -10.656 10.68 1 93.19 234 ASP A N 1
ATOM 1890 C CA . ASP A 1 234 ? 25.672 -9.414 11.164 1 93.19 234 ASP A CA 1
ATOM 1891 C C . ASP A 1 234 ? 24.719 -8.812 10.125 1 93.19 234 ASP A C 1
ATOM 1893 O O . ASP A 1 234 ? 24 -7.848 10.414 1 93.19 234 ASP A O 1
ATOM 1897 N N . ASP A 1 235 ? 24.75 -9.359 8.938 1 94.5 235 ASP A N 1
ATOM 1898 C CA . ASP A 1 235 ? 23.844 -8.875 7.902 1 94.5 235 ASP A CA 1
ATOM 1899 C C . ASP A 1 235 ? 22.438 -9.477 8.062 1 94.5 235 ASP A C 1
ATOM 1901 O O . ASP A 1 235 ? 22.312 -10.656 8.406 1 94.5 235 ASP A O 1
ATOM 1905 N N . ASP A 1 236 ? 21.406 -8.734 7.812 1 90.56 236 ASP A N 1
ATOM 1906 C CA . ASP A 1 236 ? 20.016 -9.156 7.969 1 90.56 236 ASP A CA 1
ATOM 1907 C C . ASP A 1 236 ? 19.688 -10.312 7.031 1 90.56 236 ASP A C 1
ATOM 1909 O O . ASP A 1 236 ? 18.703 -11.023 7.234 1 90.56 236 ASP A O 1
ATOM 1913 N N . VAL A 1 237 ? 20.484 -10.531 5.977 1 95.62 237 VAL A N 1
ATOM 1914 C CA . VAL A 1 237 ? 20.172 -11.57 5.004 1 95.62 237 VAL A CA 1
ATOM 1915 C C . VAL A 1 237 ? 21.078 -12.781 5.23 1 95.62 237 VAL A C 1
ATOM 1917 O O . VAL A 1 237 ? 21.188 -13.656 4.367 1 95.62 237 VAL A O 1
ATOM 1920 N N . TYR A 1 238 ? 21.766 -12.844 6.414 1 96.19 238 TYR A N 1
ATOM 1921 C CA . TYR A 1 238 ? 22.641 -13.961 6.742 1 96.19 238 TYR A CA 1
ATOM 1922 C C . TYR A 1 238 ? 21.922 -15.289 6.57 1 96.19 238 TYR A C 1
ATOM 1924 O O . TYR A 1 238 ? 20.812 -15.469 7.062 1 96.19 238 TYR A O 1
ATOM 1932 N N . PHE A 1 239 ? 22.578 -16.156 5.742 1 96.94 239 PHE A N 1
ATOM 1933 C CA . PHE A 1 239 ? 22.062 -17.5 5.496 1 96.94 239 PHE A CA 1
ATOM 1934 C C . PHE A 1 239 ? 23 -18.547 6.102 1 96.94 239 PHE A C 1
ATOM 1936 O O . PHE A 1 239 ? 24.125 -18.734 5.629 1 96.94 239 PHE A O 1
ATOM 1943 N N . ASP A 1 240 ? 22.562 -19.266 7.078 1 93 240 ASP A N 1
ATOM 1944 C CA . ASP A 1 240 ? 23.406 -20.141 7.891 1 93 240 ASP A CA 1
ATOM 1945 C C . ASP A 1 240 ? 23.984 -21.281 7.055 1 93 240 ASP A C 1
ATOM 1947 O O . ASP A 1 240 ? 25.172 -21.594 7.16 1 93 240 ASP A O 1
ATOM 1951 N N . ASN A 1 241 ? 23.188 -21.953 6.25 1 93.31 241 ASN A N 1
ATOM 1952 C CA . ASN A 1 241 ? 23.672 -23.031 5.387 1 93.31 241 ASN A CA 1
ATOM 1953 C C . ASN A 1 241 ? 24.281 -22.484 4.105 1 93.31 241 ASN A C 1
ATOM 1955 O O . ASN A 1 241 ? 23.625 -22.406 3.07 1 93.31 241 ASN A O 1
ATOM 1959 N N . THR A 1 242 ? 25.531 -22.219 4.062 1 92.25 242 THR A N 1
ATOM 1960 C CA . THR A 1 242 ? 26.203 -21.5 2.99 1 92.25 242 THR A CA 1
ATOM 1961 C C . THR A 1 242 ? 26.25 -22.344 1.723 1 92.25 242 THR A C 1
ATOM 1963 O O . THR A 1 242 ? 26.438 -21.812 0.623 1 92.25 242 THR A O 1
ATOM 1966 N N . SER A 1 243 ? 26.109 -23.672 1.825 1 94.12 243 SER A N 1
ATOM 1967 C CA . SER A 1 243 ? 26.109 -24.516 0.641 1 94.12 243 SER A CA 1
ATOM 1968 C C . SER A 1 243 ? 24.922 -24.219 -0.262 1 94.12 243 SER A C 1
ATOM 1970 O O . SER A 1 243 ? 25.016 -24.344 -1.484 1 94.12 243 SER A O 1
ATOM 1972 N N . LEU A 1 244 ? 23.891 -23.797 0.317 1 96.94 244 LEU A N 1
ATOM 1973 C CA . LEU A 1 244 ? 22.656 -23.547 -0.437 1 96.94 244 LEU A CA 1
ATOM 1974 C C . LEU A 1 244 ? 22.734 -22.188 -1.15 1 96.94 244 LEU A C 1
ATOM 1976 O O . LEU A 1 244 ? 21.938 -21.906 -2.041 1 96.94 244 LEU A O 1
ATOM 1980 N N . LEU A 1 245 ? 23.734 -21.375 -0.759 1 97.69 245 LEU A N 1
ATOM 1981 C CA . LEU A 1 245 ? 23.891 -20.078 -1.398 1 97.69 245 LEU A CA 1
ATOM 1982 C C . LEU A 1 245 ? 24.391 -20.234 -2.832 1 97.69 245 LEU A C 1
ATOM 1984 O O . LEU A 1 245 ? 24.266 -19.312 -3.643 1 97.69 245 LEU A O 1
ATOM 1988 N N . LYS A 1 246 ? 24.922 -21.406 -3.172 1 96 246 LYS A N 1
ATOM 1989 C CA . LYS A 1 246 ? 25.281 -21.703 -4.555 1 96 246 LYS A CA 1
ATOM 1990 C C . LYS A 1 246 ? 24.047 -21.688 -5.457 1 96 246 LYS A C 1
ATOM 1992 O O . LYS A 1 246 ? 24.156 -21.359 -6.641 1 96 246 LYS A O 1
ATOM 1997 N N . GLU A 1 247 ? 22.938 -22 -4.84 1 96.5 247 GLU A N 1
ATOM 1998 C CA . GLU A 1 247 ? 21.672 -21.969 -5.578 1 96.5 247 GLU A CA 1
ATOM 1999 C C . GLU A 1 247 ? 20.953 -20.641 -5.398 1 96.5 247 GLU A C 1
ATOM 2001 O O . GLU A 1 247 ? 20.578 -20 -6.379 1 96.5 247 GLU A O 1
ATOM 2006 N N . TYR A 1 248 ? 20.844 -20.234 -4.195 1 98.12 248 TYR A N 1
ATOM 2007 C CA . TYR A 1 248 ? 19.906 -19.172 -3.863 1 98.12 248 TYR A CA 1
ATOM 2008 C C . TYR A 1 248 ? 20.5 -17.797 -4.156 1 98.12 248 TYR A C 1
ATOM 2010 O O . TYR A 1 248 ? 19.797 -16.781 -4.094 1 98.12 248 TYR A O 1
ATOM 2018 N N . VAL A 1 249 ? 21.797 -17.703 -4.473 1 97.88 249 VAL A N 1
ATOM 2019 C CA . VAL A 1 249 ? 22.422 -16.422 -4.797 1 97.88 249 VAL A CA 1
ATOM 2020 C C . VAL A 1 249 ? 23.266 -16.562 -6.059 1 97.88 249 VAL A C 1
ATOM 2022 O O . VAL A 1 249 ? 23.188 -15.742 -6.973 1 97.88 249 VAL A O 1
ATOM 2025 N N . LEU A 1 250 ? 24.047 -17.672 -6.184 1 96.12 250 LEU A N 1
ATOM 2026 C CA . LEU A 1 250 ? 25.141 -17.719 -7.156 1 96.12 250 LEU A CA 1
ATOM 2027 C C . LEU A 1 250 ? 24.719 -18.469 -8.414 1 96.12 250 LEU A C 1
ATOM 2029 O O . LEU A 1 250 ? 25.438 -18.484 -9.414 1 96.12 250 LEU A O 1
ATOM 2033 N N . ASN A 1 251 ? 23.562 -19.078 -8.445 1 92.94 251 ASN A N 1
ATOM 2034 C CA . ASN A 1 251 ? 23.109 -19.797 -9.633 1 92.94 251 ASN A CA 1
ATOM 2035 C C . ASN A 1 251 ? 22.359 -18.875 -10.594 1 92.94 251 ASN A C 1
ATOM 2037 O O . ASN A 1 251 ? 21.359 -18.281 -10.227 1 92.94 251 ASN A O 1
ATOM 2041 N N . ASP A 1 252 ? 22.812 -18.766 -11.766 1 90.88 252 ASP A N 1
ATOM 2042 C CA . ASP A 1 252 ? 22.203 -17.828 -12.703 1 90.88 252 ASP A CA 1
ATOM 2043 C C . ASP A 1 252 ? 21.25 -18.531 -13.656 1 90.88 252 ASP A C 1
ATOM 2045 O O . ASP A 1 252 ? 20.781 -17.953 -14.641 1 90.88 252 ASP A O 1
ATOM 2049 N N . SER A 1 253 ? 21 -19.828 -13.43 1 87.38 253 SER A N 1
ATOM 2050 C CA . SER A 1 253 ? 20.062 -20.625 -14.211 1 87.38 253 SER A CA 1
ATOM 2051 C C . SER A 1 253 ? 19.141 -21.422 -13.305 1 87.38 253 SER A C 1
ATOM 2053 O O . SER A 1 253 ? 19.531 -21.828 -12.203 1 87.38 253 SER A O 1
ATOM 2055 N N . GLY A 1 254 ? 17.953 -21.609 -13.766 1 89.31 254 GLY A N 1
ATOM 2056 C CA . GLY A 1 254 ? 17 -22.375 -12.977 1 89.31 254 GLY A CA 1
ATOM 2057 C C . GLY A 1 254 ? 15.758 -22.781 -13.75 1 89.31 254 GLY A C 1
ATOM 2058 O O . GLY A 1 254 ? 15.812 -22.953 -14.969 1 89.31 254 GLY A O 1
ATOM 2059 N N . ALA A 1 255 ? 14.75 -23.109 -13.023 1 91.06 255 ALA A N 1
ATOM 2060 C CA . ALA A 1 255 ? 13.477 -23.531 -13.609 1 91.06 255 ALA A CA 1
ATOM 2061 C C . ALA A 1 255 ? 12.297 -22.938 -12.852 1 91.06 255 ALA A C 1
ATOM 2063 O O . ALA A 1 255 ? 12.367 -22.734 -11.633 1 91.06 255 ALA A O 1
ATOM 2064 N N . ILE A 1 256 ? 11.305 -22.641 -13.578 1 93.31 256 ILE A N 1
ATOM 2065 C CA . ILE A 1 256 ? 10.031 -22.219 -13.023 1 93.31 256 ILE A CA 1
ATOM 2066 C C . ILE A 1 256 ? 8.945 -23.25 -13.367 1 93.31 256 ILE A C 1
ATOM 2068 O O . ILE A 1 256 ? 8.742 -23.562 -14.547 1 93.31 256 ILE A O 1
ATOM 2072 N N . PHE A 1 257 ? 8.32 -23.719 -12.406 1 93.06 257 PHE A N 1
ATOM 2073 C CA . PHE A 1 257 ? 7.363 -24.797 -12.602 1 93.06 257 PHE A CA 1
ATOM 2074 C C . PHE A 1 257 ? 6 -24.25 -13.008 1 93.06 257 PHE A C 1
ATOM 2076 O O . PHE A 1 257 ? 5.668 -23.109 -12.703 1 93.06 257 PHE A O 1
ATOM 2083 N N . HIS A 1 258 ? 5.262 -25.031 -13.781 1 87.62 258 HIS A N 1
ATOM 2084 C CA . HIS A 1 258 ? 3.945 -24.656 -14.281 1 87.62 258 HIS A CA 1
ATOM 2085 C C . HIS A 1 258 ? 3.061 -25.875 -14.484 1 87.62 258 HIS A C 1
ATOM 2087 O O . HIS A 1 258 ? 3.471 -27 -14.188 1 87.62 258 HIS A O 1
ATOM 2093 N N . GLY A 1 259 ? 1.817 -25.641 -14.969 1 84.94 259 GLY A N 1
ATOM 2094 C CA . GLY A 1 259 ? 0.859 -26.719 -15.156 1 84.94 259 GLY A CA 1
ATOM 2095 C C . GLY A 1 259 ? -0.155 -26.812 -14.031 1 84.94 259 GLY A C 1
ATOM 2096 O O . GLY A 1 259 ? -0.786 -25.812 -13.672 1 84.94 259 GLY A O 1
ATOM 2097 N N . ASN A 1 260 ? -0.398 -28 -13.609 1 83.81 260 ASN A N 1
ATOM 2098 C CA . ASN A 1 260 ? -1.289 -28.219 -12.477 1 83.81 260 ASN A CA 1
ATOM 2099 C C . ASN A 1 260 ? -0.672 -29.172 -11.453 1 83.81 260 ASN A C 1
ATOM 2101 O O . ASN A 1 260 ? 0.413 -29.703 -11.68 1 83.81 260 ASN A O 1
ATOM 2105 N N . TYR A 1 261 ? -1.316 -29.375 -10.391 1 88 261 TYR A N 1
ATOM 2106 C CA . TYR A 1 261 ? -0.73 -30.062 -9.25 1 88 261 TYR A CA 1
ATOM 2107 C C . TYR A 1 261 ? -0.491 -31.547 -9.562 1 88 261 TYR A C 1
ATOM 2109 O O . TYR A 1 261 ? 0.277 -32.219 -8.867 1 88 261 TYR A O 1
ATOM 2117 N N . LYS A 1 262 ? -1.06 -32.062 -10.617 1 83.75 262 LYS A N 1
ATOM 2118 C CA . LYS A 1 262 ? -0.896 -33.469 -10.984 1 83.75 262 LYS A CA 1
ATOM 2119 C C . LYS A 1 262 ? 0.171 -33.625 -12.062 1 83.75 262 LYS A C 1
ATOM 2121 O O . LYS A 1 262 ? 0.82 -34.688 -12.148 1 83.75 262 LYS A O 1
ATOM 2126 N N . GLN A 1 263 ? 0.259 -32.625 -12.914 1 84.5 263 GLN A N 1
ATOM 2127 C CA . GLN A 1 263 ? 1.223 -32.625 -14.008 1 84.5 263 GLN A CA 1
ATOM 2128 C C . GLN A 1 263 ? 2.066 -31.344 -13.984 1 84.5 263 GLN A C 1
ATOM 2130 O O . GLN A 1 263 ? 1.771 -30.375 -14.695 1 84.5 263 GLN A O 1
ATOM 2135 N N . ILE A 1 264 ? 3.123 -31.516 -13.32 1 88.31 264 ILE A N 1
ATOM 2136 C CA . ILE A 1 264 ? 3.965 -30.344 -13.109 1 88.31 264 ILE A CA 1
ATOM 2137 C C . ILE A 1 264 ? 5.074 -30.312 -14.156 1 88.31 264 ILE A C 1
ATOM 2139 O O . ILE A 1 264 ? 5.855 -31.25 -14.273 1 88.31 264 ILE A O 1
ATOM 2143 N N . GLY A 1 265 ? 5.023 -29.281 -15 1 85.12 265 GLY A N 1
ATOM 2144 C CA . GLY A 1 265 ? 6.102 -29.031 -15.945 1 85.12 265 GLY A CA 1
ATOM 2145 C C . GLY A 1 265 ? 7.082 -27.984 -15.461 1 85.12 265 GLY A C 1
ATOM 2146 O O . GLY A 1 265 ? 6.84 -27.312 -14.453 1 85.12 265 GLY A O 1
ATOM 2147 N N . ALA A 1 266 ? 8.203 -27.969 -16.109 1 88.88 266 ALA A N 1
ATOM 2148 C CA . ALA A 1 266 ? 9.242 -27 -15.758 1 88.88 266 ALA A CA 1
ATOM 2149 C C . ALA A 1 266 ? 9.641 -26.156 -16.969 1 88.88 266 ALA A C 1
ATOM 2151 O O . ALA A 1 266 ? 9.82 -26.688 -18.062 1 88.88 266 ALA A O 1
ATOM 2152 N N . LYS A 1 267 ? 9.664 -24.906 -16.766 1 86.44 267 LYS A N 1
ATOM 2153 C CA . LYS A 1 267 ? 10.211 -23.984 -17.75 1 86.44 267 LYS A CA 1
ATOM 2154 C C . LYS A 1 267 ? 11.609 -23.516 -17.359 1 86.44 267 LYS A C 1
ATOM 2156 O O . LYS A 1 267 ? 11.781 -22.875 -16.312 1 86.44 267 LYS A O 1
ATOM 2161 N N . PRO A 1 268 ? 12.617 -23.859 -18.172 1 85.12 268 PRO A N 1
ATOM 2162 C CA . PRO A 1 268 ? 13.945 -23.297 -17.875 1 85.12 268 PRO A CA 1
ATOM 2163 C C . PRO A 1 268 ? 13.969 -21.781 -17.922 1 85.12 268 PRO A C 1
ATOM 2165 O O . PRO A 1 268 ? 13.312 -21.172 -18.766 1 85.12 268 PRO A O 1
ATOM 2168 N N . TRP A 1 269 ? 14.672 -21.188 -16.984 1 89.06 269 TRP A N 1
ATOM 2169 C CA . TRP A 1 269 ? 14.742 -19.734 -16.922 1 89.06 269 TRP A CA 1
ATOM 2170 C C . TRP A 1 269 ? 16.172 -19.266 -16.672 1 89.06 269 TRP A C 1
ATOM 2172 O O . TRP A 1 269 ? 16.844 -19.75 -15.742 1 89.06 269 TRP A O 1
ATOM 2182 N N . PHE A 1 270 ? 16.609 -18.438 -17.516 1 86.69 270 PHE A N 1
ATOM 2183 C CA . PHE A 1 270 ? 17.938 -17.828 -17.359 1 86.69 270 PHE A CA 1
ATOM 2184 C C . PHE A 1 270 ? 17.844 -16.531 -16.562 1 86.69 270 PHE A C 1
ATOM 2186 O O . PHE A 1 270 ? 17.438 -15.492 -17.109 1 86.69 270 PHE A O 1
ATOM 2193 N N . PHE A 1 271 ? 18.281 -16.547 -15.336 1 92.75 271 PHE A N 1
ATOM 2194 C CA . PHE A 1 271 ? 18.266 -15.344 -14.523 1 92.75 271 PHE A CA 1
ATOM 2195 C C . PHE A 1 271 ? 19.312 -14.344 -15.016 1 92.75 271 PHE A C 1
ATOM 2197 O O . PHE A 1 271 ? 19 -13.172 -15.227 1 92.75 271 PHE A O 1
ATOM 2204 N N . GLY A 1 272 ? 20.578 -14.812 -15.18 1 89.88 272 GLY A N 1
ATOM 2205 C CA . GLY A 1 272 ? 21.641 -14.031 -15.773 1 89.88 272 GLY A CA 1
ATOM 2206 C C . GLY A 1 272 ? 22.016 -12.805 -14.961 1 89.88 272 GLY A C 1
ATOM 2207 O O . GLY A 1 272 ? 22.312 -11.75 -15.516 1 89.88 272 GLY A O 1
ATOM 2208 N N . GLN A 1 273 ? 21.969 -12.883 -13.648 1 93.88 273 GLN A N 1
ATOM 2209 C CA . GLN A 1 273 ? 22.172 -11.727 -12.789 1 93.88 273 GLN A CA 1
ATOM 2210 C C . GLN A 1 273 ? 23.625 -11.227 -12.875 1 93.88 273 GLN A C 1
ATOM 2212 O O . GLN A 1 273 ? 23.922 -10.109 -12.461 1 93.88 273 GLN A O 1
ATOM 2217 N N . PHE A 1 274 ? 24.562 -12.031 -13.43 1 93.19 274 PHE A N 1
ATOM 2218 C CA . PHE A 1 274 ? 25.969 -11.656 -13.438 1 93.19 274 PHE A CA 1
ATOM 2219 C C . PHE A 1 274 ? 26.359 -11.031 -14.773 1 93.19 274 PHE A C 1
ATOM 2221 O O . PHE A 1 274 ? 27.469 -10.531 -14.93 1 93.19 274 PHE A O 1
ATOM 2228 N N . GLU A 1 275 ? 25.453 -11.039 -15.711 1 86.94 275 GLU A N 1
ATOM 2229 C CA . GLU A 1 275 ? 25.734 -10.508 -17.031 1 86.94 275 GLU A CA 1
ATOM 2230 C C . GLU A 1 275 ? 26.031 -9.016 -16.984 1 86.94 275 GLU A C 1
ATOM 2232 O O . GLU A 1 275 ? 25.641 -8.336 -16.031 1 86.94 275 GLU A O 1
ATOM 2237 N N . ASP A 1 276 ? 26.641 -8.602 -17.984 1 86.69 276 ASP A N 1
ATOM 2238 C CA . ASP A 1 276 ? 27.062 -7.199 -18.078 1 86.69 276 ASP A CA 1
ATOM 2239 C C . ASP A 1 276 ? 25.844 -6.27 -18.031 1 86.69 276 ASP A C 1
ATOM 2241 O O . ASP A 1 276 ? 24.875 -6.473 -18.766 1 86.69 276 ASP A O 1
ATOM 2245 N N . GLY A 1 277 ? 25.938 -5.355 -17.172 1 88.94 277 GLY A N 1
ATOM 2246 C CA . GLY A 1 277 ? 24.922 -4.324 -17.109 1 88.94 277 GLY A CA 1
ATOM 2247 C C . GLY A 1 277 ? 23.75 -4.691 -16.203 1 88.94 277 GLY A C 1
ATOM 2248 O O . GLY A 1 277 ? 22.984 -3.824 -15.797 1 88.94 277 GLY A O 1
ATOM 2249 N N . ILE A 1 278 ? 23.578 -5.914 -15.875 1 92 278 ILE A N 1
ATOM 2250 C CA . ILE A 1 278 ? 22.391 -6.371 -15.156 1 92 278 ILE A CA 1
ATOM 2251 C C . ILE A 1 278 ? 22.453 -5.887 -13.703 1 92 278 ILE A C 1
ATOM 2253 O O . ILE A 1 278 ? 21.438 -5.461 -13.148 1 92 278 ILE A O 1
ATOM 2257 N N . LEU A 1 279 ? 23.609 -5.941 -13.086 1 94.25 279 LEU A N 1
ATOM 2258 C CA . LEU A 1 279 ? 23.75 -5.457 -11.719 1 94.25 279 LEU A CA 1
ATOM 2259 C C . LEU A 1 279 ? 23.344 -3.99 -11.617 1 94.25 279 LEU A C 1
ATOM 2261 O O . LEU A 1 279 ? 22.609 -3.604 -10.703 1 94.25 279 LEU A O 1
ATOM 2265 N N . GLU A 1 280 ? 23.797 -3.186 -12.562 1 91.44 280 GLU A N 1
ATOM 2266 C CA . GLU A 1 280 ? 23.453 -1.767 -12.594 1 91.44 280 GLU A CA 1
ATOM 2267 C C . GLU A 1 280 ? 21.953 -1.564 -12.719 1 91.44 280 GLU A C 1
ATOM 2269 O O . GLU A 1 280 ? 21.375 -0.711 -12.047 1 91.44 280 GLU A O 1
ATOM 2274 N N . ILE A 1 281 ? 21.391 -2.391 -13.531 1 89.12 281 ILE A N 1
ATOM 2275 C CA . ILE A 1 281 ? 19.953 -2.293 -13.75 1 89.12 281 ILE A CA 1
ATOM 2276 C C . ILE A 1 281 ? 19.219 -2.67 -12.469 1 89.12 281 ILE A C 1
ATOM 2278 O O . ILE A 1 281 ? 18.25 -2.004 -12.086 1 89.12 281 ILE A O 1
ATOM 2282 N N . CYS A 1 282 ? 19.625 -3.723 -11.852 1 90.38 282 CYS A N 1
ATOM 2283 C CA . CYS A 1 282 ? 19 -4.18 -10.617 1 90.38 282 CYS A CA 1
ATOM 2284 C C . CYS A 1 282 ? 19.078 -3.115 -9.531 1 90.38 282 CYS A C 1
ATOM 2286 O O . CYS A 1 282 ? 18.109 -2.869 -8.82 1 90.38 282 CYS A O 1
ATOM 2288 N N . LEU A 1 283 ? 20.203 -2.469 -9.359 1 88.62 283 LEU A N 1
ATOM 2289 C CA . LEU A 1 283 ? 20.391 -1.413 -8.367 1 88.62 283 LEU A CA 1
ATOM 2290 C C . LEU A 1 283 ? 19.5 -0.209 -8.688 1 88.62 283 LEU A C 1
ATOM 2292 O O . LEU A 1 283 ? 18.938 0.414 -7.785 1 88.62 283 LEU A O 1
ATOM 2296 N N . TRP A 1 284 ? 19.422 0.016 -9.883 1 81.69 284 TRP A N 1
ATOM 2297 C CA . TRP A 1 284 ? 18.578 1.121 -10.32 1 81.69 284 TRP A CA 1
ATOM 2298 C C . TRP A 1 284 ? 17.125 0.862 -9.969 1 81.69 284 TRP A C 1
ATOM 2300 O O . TRP A 1 284 ? 16.406 1.77 -9.531 1 81.69 284 TRP A O 1
ATOM 2310 N N . CYS A 1 285 ? 16.703 -0.317 -10.203 1 75.38 285 CYS A N 1
ATOM 2311 C CA . CYS A 1 285 ? 15.336 -0.696 -9.906 1 75.38 285 CYS A CA 1
ATOM 2312 C C . CYS A 1 285 ? 15.031 -0.517 -8.422 1 75.38 285 CYS A C 1
ATOM 2314 O O . CYS A 1 285 ? 13.953 -0.045 -8.062 1 75.38 285 CYS A O 1
ATOM 2316 N N . VAL A 1 286 ? 15.906 -0.815 -7.68 1 73.5 286 VAL A N 1
ATOM 2317 C CA . VAL A 1 286 ? 15.68 -0.775 -6.238 1 73.5 286 VAL A CA 1
ATOM 2318 C C . VAL A 1 286 ? 15.781 0.664 -5.738 1 73.5 286 VAL A C 1
ATOM 2320 O O . VAL A 1 286 ? 15.094 1.049 -4.789 1 73.5 286 VAL A O 1
ATOM 2323 N N . GLN A 1 287 ? 16.656 1.428 -6.336 1 68.69 287 GLN A N 1
ATOM 2324 C CA . GLN A 1 287 ? 16.812 2.822 -5.934 1 68.69 287 GLN A CA 1
ATOM 2325 C C . GLN A 1 287 ? 15.57 3.639 -6.285 1 68.69 287 GLN A C 1
ATOM 2327 O O . GLN A 1 287 ? 15.242 4.605 -5.598 1 68.69 287 GLN A O 1
ATOM 2332 N N . LYS A 1 288 ? 14.93 3.291 -7.422 1 59.09 288 LYS A N 1
ATOM 2333 C CA . LYS A 1 288 ? 13.703 3.982 -7.805 1 59.09 288 LYS A CA 1
ATOM 2334 C C . LYS A 1 288 ? 12.555 3.617 -6.867 1 59.09 288 LYS A C 1
ATOM 2336 O O . LYS A 1 288 ? 11.672 4.438 -6.609 1 59.09 288 LYS A O 1
ATOM 2341 N N . GLY A 1 289 ? 12.438 2.389 -6.719 1 51.66 289 GLY A N 1
ATOM 2342 C CA . GLY A 1 289 ? 11.328 1.917 -5.906 1 51.66 289 GLY A CA 1
ATOM 2343 C C . GLY A 1 289 ? 11.539 2.156 -4.422 1 51.66 289 GLY A C 1
ATOM 2344 O O . GLY A 1 289 ? 10.57 2.285 -3.668 1 51.66 289 GLY A O 1
ATOM 2345 N N . PHE A 1 290 ? 12.805 1.744 -3.982 1 44.88 290 PHE A N 1
ATOM 2346 C CA . PHE A 1 290 ? 13.086 1.48 -2.576 1 44.88 290 PHE A CA 1
ATOM 2347 C C . PHE A 1 290 ? 13.266 2.783 -1.807 1 44.88 290 PHE A C 1
ATOM 2349 O O . PHE A 1 290 ? 14.32 3.416 -1.886 1 44.88 290 PHE A O 1
ATOM 2356 N N . ASN A 1 291 ? 12.18 3.459 -1.759 1 43.56 291 ASN A N 1
ATOM 2357 C CA . ASN A 1 291 ? 12.516 4.246 -0.579 1 43.56 291 ASN A CA 1
ATOM 2358 C C . ASN A 1 291 ? 13.133 3.383 0.515 1 43.56 291 ASN A C 1
ATOM 2360 O O . ASN A 1 291 ? 13.164 2.156 0.401 1 43.56 291 ASN A O 1
ATOM 2364 N N . ASN A 1 292 ? 13.609 3.834 1.622 1 43.16 292 ASN A N 1
ATOM 2365 C CA . ASN A 1 292 ? 14.5 3.506 2.729 1 43.16 292 ASN A CA 1
ATOM 2366 C C . ASN A 1 292 ? 14.328 2.059 3.176 1 43.16 292 ASN A C 1
ATOM 2368 O O . ASN A 1 292 ? 15.094 1.566 4.008 1 43.16 292 ASN A O 1
ATOM 2372 N N . ASN A 1 293 ? 13.234 1.424 2.797 1 46.25 293 ASN A N 1
ATOM 2373 C CA . ASN A 1 293 ? 13.172 0.082 3.367 1 46.25 293 ASN A CA 1
ATOM 2374 C C . ASN A 1 293 ? 13.195 -0.99 2.281 1 46.25 293 ASN A C 1
ATOM 2376 O O . ASN A 1 293 ? 12.195 -1.219 1.602 1 46.25 293 ASN A O 1
ATOM 2380 N N . ILE A 1 294 ? 14.539 -1.196 1.781 1 45.09 294 ILE A N 1
ATOM 2381 C CA . ILE A 1 294 ? 14.766 -2.248 0.798 1 45.09 294 ILE A CA 1
ATOM 2382 C C . ILE A 1 294 ? 13.789 -3.398 1.03 1 45.09 294 ILE A C 1
ATOM 2384 O O . ILE A 1 294 ? 13.359 -4.051 0.08 1 45.09 294 ILE A O 1
ATOM 2388 N N . SER A 1 295 ? 13.633 -3.635 2.332 1 43.88 295 SER A N 1
ATOM 2389 C CA . SER A 1 295 ? 12.773 -4.797 2.533 1 43.88 295 SER A CA 1
ATOM 2390 C C . SER A 1 295 ? 11.367 -4.551 1.993 1 43.88 295 SER A C 1
ATOM 2392 O O . SER A 1 295 ? 10.609 -5.496 1.772 1 43.88 295 SER A O 1
ATOM 2394 N N . LYS A 1 296 ? 11.203 -3.197 2.016 1 49.72 296 LYS A N 1
ATOM 2395 C CA . LYS A 1 296 ? 9.891 -3.064 1.391 1 49.72 296 LYS A CA 1
ATOM 2396 C C . LYS A 1 296 ? 9.969 -3.324 -0.111 1 49.72 296 LYS A C 1
ATOM 2398 O O . LYS A 1 296 ? 11.039 -3.201 -0.714 1 49.72 296 LYS A O 1
ATOM 2403 N N . SER A 1 297 ? 8.891 -3.801 -0.937 1 55.84 297 SER A N 1
ATOM 2404 C CA . SER A 1 297 ? 8.523 -4.836 -1.895 1 55.84 297 SER A CA 1
ATOM 2405 C C . SER A 1 297 ? 9.383 -4.762 -3.152 1 55.84 297 SER A C 1
ATOM 2407 O O . SER A 1 297 ? 9.453 -3.715 -3.799 1 55.84 297 SER A O 1
ATOM 2409 N N . MET A 1 298 ? 10.672 -5.387 -2.971 1 59.75 298 MET A N 1
ATOM 2410 C CA . MET A 1 298 ? 11.375 -5.746 -4.199 1 59.75 298 MET A CA 1
ATOM 2411 C C . MET A 1 298 ? 10.391 -6.012 -5.332 1 59.75 298 MET A C 1
ATOM 2413 O O . MET A 1 298 ? 10.773 -5.996 -6.504 1 59.75 298 MET A O 1
ATOM 2417 N N . ALA A 1 299 ? 9.148 -6.105 -4.895 1 61 299 ALA A N 1
ATOM 2418 C CA . ALA A 1 299 ? 8.148 -6.457 -5.898 1 61 299 ALA A CA 1
ATOM 2419 C C . ALA A 1 299 ? 7.629 -5.215 -6.613 1 61 299 ALA A C 1
ATOM 2421 O O . ALA A 1 299 ? 7.219 -5.281 -7.777 1 61 299 ALA A O 1
ATOM 2422 N N . ASP A 1 300 ? 7.762 -4.055 -6 1 62.91 300 ASP A N 1
ATOM 2423 C CA . ASP A 1 300 ? 7.137 -2.832 -6.492 1 62.91 300 ASP A CA 1
ATOM 2424 C C . ASP A 1 300 ? 7.781 -2.375 -7.801 1 62.91 300 ASP A C 1
ATOM 2426 O O . ASP A 1 300 ? 7.082 -2.035 -8.758 1 62.91 300 ASP A O 1
ATOM 2430 N N . PRO A 1 301 ? 9.125 -2.527 -7.906 1 54.69 301 PRO A N 1
ATOM 2431 C CA . PRO A 1 301 ? 9.742 -1.993 -9.125 1 54.69 301 PRO A CA 1
ATOM 2432 C C . PRO A 1 301 ? 9.453 -2.854 -10.352 1 54.69 301 PRO A C 1
ATOM 2434 O O . PRO A 1 301 ? 9.688 -2.416 -11.484 1 54.69 301 PRO A O 1
ATOM 2437 N N . VAL A 1 302 ? 8.898 -3.924 -10.07 1 65.94 302 VAL A N 1
ATOM 2438 C CA . VAL A 1 302 ? 8.766 -4.852 -11.188 1 65.94 302 VAL A CA 1
ATOM 2439 C C . VAL A 1 302 ? 7.395 -4.691 -11.844 1 65.94 302 VAL A C 1
ATOM 2441 O O . VAL A 1 302 ? 7.258 -4.82 -13.062 1 65.94 302 VAL A O 1
ATOM 2444 N N . ASN A 1 303 ? 6.426 -4.262 -10.992 1 60.84 303 ASN A N 1
ATOM 2445 C CA . ASN A 1 303 ? 5.062 -4.191 -11.508 1 60.84 303 ASN A CA 1
ATOM 2446 C C . ASN A 1 303 ? 4.719 -2.789 -12 1 60.84 303 ASN A C 1
ATOM 2448 O O . ASN A 1 303 ? 4.789 -1.825 -11.234 1 60.84 303 ASN A O 1
ATOM 2452 N N . SER A 1 304 ? 4.305 -2.703 -13.289 1 52.41 304 SER A N 1
ATOM 2453 C CA . SER A 1 304 ? 4.039 -1.395 -13.875 1 52.41 304 SER A CA 1
ATOM 2454 C C . SER A 1 304 ? 2.543 -1.121 -13.969 1 52.41 304 SER A C 1
ATOM 2456 O O . SER A 1 304 ? 2.127 -0.062 -14.445 1 52.41 304 SER A O 1
ATOM 2458 N N . ASN A 1 305 ? 1.814 -2.055 -13.664 1 44 305 ASN A N 1
ATOM 2459 C CA . ASN A 1 305 ? 0.379 -1.86 -13.844 1 44 305 ASN A CA 1
ATOM 2460 C C . ASN A 1 305 ? -0.13 -0.67 -13.039 1 44 305 ASN A C 1
ATOM 2462 O O . ASN A 1 305 ? -1.084 -0.002 -13.445 1 44 305 ASN A O 1
ATOM 2466 N N . ASP A 1 306 ? 0.398 -0.366 -11.969 1 50.53 306 ASP A N 1
ATOM 2467 C CA . ASP A 1 306 ? -0.014 0.79 -11.18 1 50.53 306 ASP A CA 1
ATOM 2468 C C . ASP A 1 306 ? 1.141 1.773 -11.008 1 50.53 306 ASP A C 1
ATOM 2470 O O . ASP A 1 306 ? 0.922 2.943 -10.688 1 50.53 306 ASP A O 1
ATOM 2474 N N . ASP A 1 307 ? 2.293 1.176 -11.258 1 60.03 307 ASP A N 1
ATOM 2475 C CA . ASP A 1 307 ? 3.473 2.004 -11.039 1 60.03 307 ASP A CA 1
ATOM 2476 C C . ASP A 1 307 ? 4.391 1.988 -12.258 1 60.03 307 ASP A C 1
ATOM 2478 O O . ASP A 1 307 ? 4.066 1.379 -13.273 1 60.03 307 ASP A O 1
ATOM 2482 N N . ASN A 1 308 ? 5.242 2.795 -12.414 1 62.91 308 ASN A N 1
ATOM 2483 C CA . ASN A 1 308 ? 6.25 2.824 -13.469 1 62.91 308 ASN A CA 1
ATOM 2484 C C . ASN A 1 308 ? 7.293 1.727 -13.281 1 62.91 308 ASN A C 1
ATOM 2486 O O . ASN A 1 308 ? 8.492 2.004 -13.234 1 62.91 308 ASN A O 1
ATOM 2490 N N . GLY A 1 309 ? 6.641 0.37 -13.266 1 72.62 309 GLY A N 1
ATOM 2491 C CA . GLY A 1 309 ? 7.535 -0.757 -13.047 1 72.62 309 GLY A CA 1
ATOM 2492 C C . GLY A 1 309 ? 8.133 -1.3 -14.336 1 72.62 309 GLY A C 1
ATOM 2493 O O . GLY A 1 309 ? 8.016 -0.674 -15.391 1 72.62 309 GLY A O 1
ATOM 2494 N N . ILE A 1 310 ? 8.836 -2.465 -14.273 1 76.94 310 ILE A N 1
ATOM 2495 C CA . ILE A 1 310 ? 9.633 -3.064 -15.344 1 76.94 310 ILE A CA 1
ATOM 2496 C C . ILE A 1 310 ? 8.711 -3.807 -16.312 1 76.94 310 ILE A C 1
ATOM 2498 O O . ILE A 1 310 ? 8.953 -3.818 -17.516 1 76.94 310 ILE A O 1
ATOM 2502 N N . LEU A 1 311 ? 7.641 -4.445 -15.734 1 81.25 311 LEU A N 1
ATOM 2503 C CA . LEU A 1 311 ? 6.852 -5.402 -16.5 1 81.25 311 LEU A CA 1
ATOM 2504 C C . LEU A 1 311 ? 5.359 -5.117 -16.359 1 81.25 311 LEU A C 1
ATOM 2506 O O . LEU A 1 311 ? 4.883 -4.809 -15.266 1 81.25 311 LEU A O 1
ATOM 2510 N N . THR A 1 312 ? 4.684 -5.145 -17.484 1 75.94 312 THR A N 1
ATOM 2511 C CA . THR A 1 312 ? 3.229 -5.051 -17.484 1 75.94 312 THR A CA 1
ATOM 2512 C C . THR A 1 312 ? 2.596 -6.43 -17.641 1 75.94 312 THR A C 1
ATOM 2514 O O . THR A 1 312 ? 2.988 -7.203 -18.516 1 75.94 312 THR A O 1
ATOM 2517 N N . GLY A 1 313 ? 1.722 -6.758 -16.797 1 72 313 GLY A N 1
ATOM 2518 C CA . GLY A 1 313 ? 1.047 -8.047 -16.875 1 72 313 GLY A CA 1
ATOM 2519 C C . GLY A 1 313 ? -0.175 -8.031 -17.766 1 72 313 GLY A C 1
ATOM 2520 O O . GLY A 1 313 ? -0.856 -7.012 -17.891 1 72 313 GLY A O 1
ATOM 2521 N N . LYS A 1 314 ? -0.426 -9.133 -18.453 1 71.31 314 LYS A N 1
ATOM 2522 C CA . LYS A 1 314 ? -1.616 -9.328 -19.281 1 71.31 314 LYS A CA 1
ATOM 2523 C C . LYS A 1 314 ? -2.039 -10.797 -19.297 1 71.31 314 LYS A C 1
ATOM 2525 O O . LYS A 1 314 ? -1.194 -11.688 -19.391 1 71.31 314 LYS A O 1
ATOM 2530 N N . TRP A 1 315 ? -3.414 -11.047 -19.344 1 64.44 315 TRP A N 1
ATOM 2531 C CA . TRP A 1 315 ? -3.895 -12.414 -19.203 1 64.44 315 TRP A CA 1
ATOM 2532 C C . TRP A 1 315 ? -4.977 -12.727 -20.234 1 64.44 315 TRP A C 1
ATOM 2534 O O . TRP A 1 315 ? -5.512 -13.836 -20.25 1 64.44 315 TRP A O 1
ATOM 2544 N N . ASP A 1 316 ? -5.207 -11.797 -21.125 1 61.56 316 ASP A N 1
ATOM 2545 C CA . ASP A 1 316 ? -6.285 -12.039 -22.078 1 61.56 316 ASP A CA 1
ATOM 2546 C C . ASP A 1 316 ? -5.746 -12.609 -23.391 1 61.56 316 ASP A C 1
ATOM 2548 O O . ASP A 1 316 ? -6.473 -12.688 -24.375 1 61.56 316 ASP A O 1
ATOM 2552 N N . SER A 1 317 ? -4.527 -13.023 -23.484 1 63.38 317 SER A N 1
ATOM 2553 C CA . SER A 1 317 ? -3.877 -13.734 -24.578 1 63.38 317 SER A CA 1
ATOM 2554 C C . SER A 1 317 ? -3.773 -12.859 -25.812 1 63.38 317 SER A C 1
ATOM 2556 O O . SER A 1 317 ? -3.586 -13.367 -26.922 1 63.38 317 SER A O 1
ATOM 2558 N N . ASP A 1 318 ? -4.117 -11.562 -25.734 1 67.06 318 ASP A N 1
ATOM 2559 C CA . ASP A 1 318 ? -3.883 -10.625 -26.812 1 67.06 318 ASP A CA 1
ATOM 2560 C C . ASP A 1 318 ? -2.598 -9.836 -26.594 1 67.06 318 ASP A C 1
ATOM 2562 O O . ASP A 1 318 ? -2.578 -8.875 -25.812 1 67.06 318 ASP A O 1
ATOM 2566 N N . TYR A 1 319 ? -1.588 -10.281 -27.359 1 71.62 319 TYR A N 1
ATOM 2567 C CA . TYR A 1 319 ? -0.281 -9.672 -27.141 1 71.62 319 TYR A CA 1
ATOM 2568 C C . TYR A 1 319 ? 0.186 -8.906 -28.375 1 71.62 319 TYR A C 1
ATOM 2570 O O . TYR A 1 319 ? 1.388 -8.797 -28.625 1 71.62 319 TYR A O 1
ATOM 2578 N N . VAL A 1 320 ? -0.679 -8.367 -29.125 1 69.5 320 VAL A N 1
ATOM 2579 C CA . VAL A 1 320 ? -0.389 -7.75 -30.406 1 69.5 320 VAL A CA 1
ATOM 2580 C C . VAL A 1 320 ? 0.568 -6.574 -30.219 1 69.5 320 VAL A C 1
ATOM 2582 O O . VAL A 1 320 ? 1.442 -6.336 -31.047 1 69.5 320 VAL A O 1
ATOM 2585 N N . ASP A 1 321 ? 0.556 -5.883 -29.109 1 77.62 321 ASP A N 1
ATOM 2586 C CA . ASP A 1 321 ? 1.374 -4.691 -28.891 1 77.62 321 ASP A CA 1
ATOM 2587 C C . ASP A 1 321 ? 2.58 -5 -28.016 1 77.62 321 ASP A C 1
ATOM 2589 O O . ASP A 1 321 ? 3.242 -4.09 -27.516 1 77.62 321 ASP A O 1
ATOM 2593 N N . GLY A 1 322 ? 2.832 -6.316 -27.938 1 80.94 322 GLY A N 1
ATOM 2594 C CA . GLY A 1 322 ? 3.955 -6.719 -27.094 1 80.94 322 GLY A CA 1
ATOM 2595 C C . GLY A 1 322 ? 4.41 -8.141 -27.359 1 80.94 322 GLY A C 1
ATOM 2596 O O . GLY A 1 322 ? 4.078 -8.727 -28.391 1 80.94 322 GLY A O 1
ATOM 2597 N N . ILE A 1 323 ? 5.242 -8.586 -26.5 1 80.06 323 ILE A N 1
ATOM 2598 C CA . ILE A 1 323 ? 5.754 -9.953 -26.594 1 80.06 323 ILE A CA 1
ATOM 2599 C C . ILE A 1 323 ? 4.93 -10.875 -25.688 1 80.06 323 ILE A C 1
ATOM 2601 O O . ILE A 1 323 ? 4.641 -10.539 -24.547 1 80.06 323 ILE A O 1
ATOM 2605 N N . ALA A 1 324 ? 4.496 -11.969 -26.281 1 79.88 324 ALA A N 1
ATOM 2606 C CA . ALA A 1 324 ? 3.77 -12.953 -25.469 1 79.88 324 ALA A CA 1
ATOM 2607 C C . ALA A 1 324 ? 4.625 -13.461 -24.312 1 79.88 324 ALA A C 1
ATOM 2609 O O . ALA A 1 324 ? 5.801 -13.781 -24.5 1 79.88 324 ALA A O 1
ATOM 2610 N N . PRO A 1 325 ? 4.098 -13.562 -23.188 1 82.75 325 PRO A N 1
ATOM 2611 C CA . PRO A 1 325 ? 4.867 -13.938 -22 1 82.75 325 PRO A CA 1
ATOM 2612 C C . PRO A 1 325 ? 5.59 -15.266 -22.172 1 82.75 325 PRO A C 1
ATOM 2614 O O . PRO A 1 325 ? 6.719 -15.422 -21.688 1 82.75 325 PRO A O 1
ATOM 2617 N N . LEU A 1 326 ? 5.039 -16.188 -22.812 1 79.56 326 LEU A N 1
ATOM 2618 C CA . LEU A 1 326 ? 5.605 -17.531 -22.938 1 79.56 326 LEU A CA 1
ATOM 2619 C C . LEU A 1 326 ? 6.863 -17.516 -23.812 1 79.56 326 LEU A C 1
ATOM 2621 O O . LEU A 1 326 ? 7.625 -18.469 -23.828 1 79.56 326 LEU A O 1
ATOM 2625 N N . LYS A 1 327 ? 7.113 -16.391 -24.391 1 77.12 327 LYS A N 1
ATOM 2626 C CA . LYS A 1 327 ? 8.297 -16.266 -25.25 1 77.12 327 LYS A CA 1
ATOM 2627 C C . LYS A 1 327 ? 9.523 -15.898 -24.422 1 77.12 327 LYS A C 1
ATOM 2629 O O . LYS A 1 327 ? 10.656 -15.992 -24.906 1 77.12 327 LYS A O 1
ATOM 2634 N N . TRP A 1 328 ? 9.305 -15.469 -23.25 1 82.19 328 TRP A N 1
ATOM 2635 C CA . TRP A 1 328 ? 10.43 -15.133 -22.391 1 82.19 328 TRP A CA 1
ATOM 2636 C C . TRP A 1 328 ? 11.078 -16.391 -21.828 1 82.19 328 TRP A C 1
ATOM 2638 O O . TRP A 1 328 ? 10.383 -17.297 -21.375 1 82.19 328 TRP A O 1
ATOM 2648 N N . ASN A 1 329 ? 12.406 -16.438 -21.844 1 80.56 329 ASN A N 1
ATOM 2649 C CA . ASN A 1 329 ? 13.156 -17.562 -21.297 1 80.56 329 ASN A CA 1
ATOM 2650 C C . ASN A 1 329 ? 14.164 -17.109 -20.25 1 80.56 329 ASN A C 1
ATOM 2652 O O . ASN A 1 329 ? 14.977 -17.906 -19.781 1 80.56 329 ASN A O 1
ATOM 2656 N N . GLY A 1 330 ? 14.117 -15.883 -20 1 85.69 330 GLY A N 1
ATOM 2657 C CA . GLY A 1 330 ? 15.047 -15.336 -19.016 1 85.69 330 GLY A CA 1
ATOM 2658 C C . GLY A 1 330 ? 14.789 -13.883 -18.688 1 85.69 330 GLY A C 1
ATOM 2659 O O . GLY A 1 330 ? 13.953 -13.234 -19.328 1 85.69 330 GLY A O 1
ATOM 2660 N N . SER A 1 331 ? 15.562 -13.398 -17.734 1 91.06 331 SER A N 1
ATOM 2661 C CA . SER A 1 331 ? 15.336 -12.055 -17.219 1 91.06 331 SER A CA 1
ATOM 2662 C C . SER A 1 331 ? 16.203 -11.031 -17.953 1 91.06 331 SER A C 1
ATOM 2664 O O . SER A 1 331 ? 15.844 -9.852 -18.016 1 91.06 331 SER A O 1
ATOM 2666 N N . VAL A 1 332 ? 17.328 -11.445 -18.484 1 87.19 332 VAL A N 1
ATOM 2667 C CA . VAL A 1 332 ? 18.328 -10.531 -19.031 1 87.19 332 VAL A CA 1
ATOM 2668 C C . VAL A 1 332 ? 17.719 -9.695 -20.156 1 87.19 332 VAL A C 1
ATOM 2670 O O . VAL A 1 332 ? 17.812 -8.469 -20.141 1 87.19 332 VAL A O 1
ATOM 2673 N N . ARG A 1 333 ? 17.062 -10.352 -21.047 1 83.19 333 ARG A N 1
ATOM 2674 C CA . ARG A 1 333 ? 16.469 -9.648 -22.172 1 83.19 333 ARG A CA 1
ATOM 2675 C C . ARG A 1 333 ? 15.391 -8.672 -21.703 1 83.19 333 ARG A C 1
ATOM 2677 O O . ARG A 1 333 ? 15.266 -7.574 -22.25 1 83.19 333 ARG A O 1
ATOM 2684 N N . ILE A 1 334 ? 14.656 -9.086 -20.781 1 88.38 334 ILE A N 1
ATOM 2685 C CA . ILE A 1 334 ? 13.57 -8.258 -20.25 1 88.38 334 ILE A CA 1
ATOM 2686 C C . ILE A 1 334 ? 14.148 -7.004 -19.609 1 88.38 334 ILE A C 1
ATOM 2688 O O . ILE A 1 334 ? 13.711 -5.891 -19.906 1 88.38 334 ILE A O 1
ATOM 2692 N N . LEU A 1 335 ? 15.117 -7.156 -18.781 1 90.31 335 LEU A N 1
ATOM 2693 C CA . LEU A 1 335 ? 15.719 -6.047 -18.047 1 90.31 335 LEU A CA 1
ATOM 2694 C C . LEU A 1 335 ? 16.422 -5.082 -19 1 90.31 335 LEU A C 1
ATOM 2696 O O . LEU A 1 335 ? 16.297 -3.863 -18.859 1 90.31 335 LEU A O 1
ATOM 2700 N N . LYS A 1 336 ? 17.094 -5.602 -19.953 1 86.44 336 LYS A N 1
ATOM 2701 C CA . LYS A 1 336 ? 17.781 -4.75 -20.906 1 86.44 336 LYS A CA 1
ATOM 2702 C C . LYS A 1 336 ? 16.781 -3.977 -21.766 1 86.44 336 LYS A C 1
ATOM 2704 O O . LYS A 1 336 ? 17 -2.799 -22.062 1 86.44 336 LYS A O 1
ATOM 2709 N N . GLN A 1 337 ? 15.773 -4.664 -22.109 1 85.12 337 GLN A N 1
ATOM 2710 C CA . GLN A 1 337 ? 14.758 -3.98 -22.891 1 85.12 337 GLN A CA 1
ATOM 2711 C C . GLN A 1 337 ? 14.141 -2.82 -22.125 1 85.12 337 GLN A C 1
ATOM 2713 O O . GLN A 1 337 ? 13.891 -1.752 -22.688 1 85.12 337 GLN A O 1
ATOM 2718 N N . HIS A 1 338 ? 13.836 -2.996 -20.938 1 86 338 HIS A N 1
ATOM 2719 C CA . HIS A 1 338 ? 13.258 -1.954 -20.109 1 86 338 HIS A CA 1
ATOM 2720 C C . HIS A 1 338 ? 14.156 -0.727 -20.047 1 86 338 HIS A C 1
ATOM 2722 O O . HIS A 1 338 ? 13.688 0.403 -20.203 1 86 338 HIS A O 1
ATOM 2728 N N . VAL A 1 339 ? 15.352 -0.947 -19.828 1 82.44 339 VAL A N 1
ATOM 2729 C CA . VAL A 1 339 ? 16.297 0.157 -19.672 1 82.44 339 VAL A CA 1
ATOM 2730 C C . VAL A 1 339 ? 16.5 0.85 -21.016 1 82.44 339 VAL A C 1
ATOM 2732 O O . VAL A 1 339 ? 16.625 2.076 -21.078 1 82.44 339 VAL A O 1
ATOM 2735 N N . ASN A 1 340 ? 16.531 0.065 -22.016 1 80 340 ASN A N 1
ATOM 2736 C CA . ASN A 1 340 ? 16.766 0.626 -23.344 1 80 340 ASN A CA 1
ATOM 2737 C C . ASN A 1 340 ? 15.578 1.467 -23.812 1 80 340 ASN A C 1
ATOM 2739 O O . ASN A 1 340 ? 15.766 2.504 -24.453 1 80 340 ASN A O 1
ATOM 2743 N N . THR A 1 341 ? 14.461 1.045 -23.438 1 80.5 341 THR A N 1
ATOM 2744 C CA . THR A 1 341 ? 13.258 1.724 -23.922 1 80.5 341 THR A CA 1
ATOM 2745 C C . THR A 1 341 ? 12.727 2.693 -22.875 1 80.5 341 THR A C 1
ATOM 2747 O O . THR A 1 341 ? 11.922 3.57 -23.172 1 80.5 341 THR A O 1
ATOM 2750 N N . LYS A 1 342 ? 13.117 2.451 -21.672 1 77.81 342 LYS A N 1
ATOM 2751 C CA . LYS A 1 342 ? 12.641 3.23 -20.531 1 77.81 342 LYS A CA 1
ATOM 2752 C C . LYS A 1 342 ? 11.133 3.094 -20.359 1 77.81 342 LYS A C 1
ATOM 2754 O O . LYS A 1 342 ? 10.461 4.027 -19.906 1 77.81 342 LYS A O 1
ATOM 2759 N N . LYS A 1 343 ? 10.633 2.043 -20.875 1 81.31 343 LYS A N 1
ATOM 2760 C CA . LYS A 1 343 ? 9.219 1.723 -20.75 1 81.31 343 LYS A CA 1
ATOM 2761 C C . LYS A 1 343 ? 9.016 0.333 -20.141 1 81.31 343 LYS A C 1
ATOM 2763 O O . LYS A 1 343 ? 9.922 -0.499 -20.188 1 81.31 343 LYS A O 1
ATOM 2768 N N . ALA A 1 344 ? 7.867 0.204 -19.641 1 84.88 344 ALA A N 1
ATOM 2769 C CA . ALA A 1 344 ? 7.535 -1.131 -19.141 1 84.88 344 ALA A CA 1
ATOM 2770 C C . ALA A 1 344 ? 7.5 -2.143 -20.281 1 84.88 344 ALA A C 1
ATOM 2772 O O . ALA A 1 344 ? 6.988 -1.845 -21.375 1 84.88 344 ALA A O 1
ATOM 2773 N N . VAL A 1 345 ? 8.141 -3.277 -20.016 1 86.44 345 VAL A N 1
ATOM 2774 C CA . VAL A 1 345 ? 8.172 -4.336 -21.016 1 86.44 345 VAL A CA 1
ATOM 2775 C C . VAL A 1 345 ? 6.82 -5.051 -21.047 1 86.44 345 VAL A C 1
ATOM 2777 O O . VAL A 1 345 ? 6.273 -5.406 -20 1 86.44 345 VAL A O 1
ATOM 2780 N N . LYS A 1 346 ? 6.289 -5.152 -22.203 1 86 346 LYS A N 1
ATOM 2781 C CA . LYS A 1 346 ? 5.043 -5.875 -22.453 1 86 346 LYS A CA 1
ATOM 2782 C C . LYS A 1 346 ? 5.312 -7.238 -23.078 1 86 346 LYS A C 1
ATOM 2784 O O . LYS A 1 346 ? 5.988 -7.324 -24.109 1 86 346 LYS A O 1
ATOM 2789 N N . TYR A 1 347 ? 4.832 -8.336 -22.625 1 84.38 347 TYR A N 1
ATOM 2790 C CA . TYR A 1 347 ? 4.043 -8.531 -21.406 1 84.38 347 TYR A CA 1
ATOM 2791 C C . TYR A 1 347 ? 4.633 -9.641 -20.547 1 84.38 347 TYR A C 1
ATOM 2793 O O . TYR A 1 347 ? 5.438 -10.445 -21.031 1 84.38 347 TYR A O 1
ATOM 2801 N N . GLY A 1 348 ? 4.262 -9.703 -19.344 1 86.5 348 GLY A N 1
ATOM 2802 C CA . GLY A 1 348 ? 4.648 -10.789 -18.453 1 86.5 348 GLY A CA 1
ATOM 2803 C C . GLY A 1 348 ? 3.473 -11.406 -17.719 1 86.5 348 GLY A C 1
ATOM 2804 O O . GLY A 1 348 ? 2.371 -10.852 -17.719 1 86.5 348 GLY A O 1
ATOM 2805 N N . GLN A 1 349 ? 3.721 -12.562 -17.266 1 85.44 349 GLN A N 1
ATOM 2806 C CA . GLN A 1 349 ? 2.811 -13.266 -16.359 1 85.44 349 GLN A CA 1
ATOM 2807 C C . GLN A 1 349 ? 3.51 -13.641 -15.062 1 85.44 349 GLN A C 1
ATOM 2809 O O . GLN A 1 349 ? 4.66 -13.266 -14.836 1 85.44 349 GLN A O 1
ATOM 2814 N N . CYS A 1 350 ? 2.836 -14.32 -14.195 1 89.12 350 CYS A N 1
ATOM 2815 C CA . CYS A 1 350 ? 3.361 -14.562 -12.852 1 89.12 350 CYS A CA 1
ATOM 2816 C C . CYS A 1 350 ? 4.754 -15.172 -12.914 1 89.12 350 CYS A C 1
ATOM 2818 O O . CYS A 1 350 ? 5.621 -14.836 -12.109 1 89.12 350 CYS A O 1
ATOM 2820 N N . PHE A 1 351 ? 5 -16.109 -13.898 1 89.56 351 PHE A N 1
ATOM 2821 C CA . PHE A 1 351 ? 6.309 -16.75 -13.961 1 89.56 351 PHE A CA 1
ATOM 2822 C C . PHE A 1 351 ? 7.367 -15.766 -14.438 1 89.56 351 PHE A C 1
ATOM 2824 O O . PHE A 1 351 ? 8.531 -15.852 -14.031 1 89.56 351 PHE A O 1
ATOM 2831 N N . THR A 1 352 ? 6.957 -14.812 -15.297 1 90.19 352 THR A N 1
ATOM 2832 C CA . THR A 1 352 ? 7.891 -13.781 -15.75 1 90.19 352 THR A CA 1
ATOM 2833 C C . THR A 1 352 ? 8.266 -12.852 -14.609 1 90.19 352 THR A C 1
ATOM 2835 O O . THR A 1 352 ? 9.445 -12.57 -14.391 1 90.19 352 THR A O 1
ATOM 2838 N N . PHE A 1 353 ? 7.227 -12.43 -13.914 1 90.5 353 PHE A N 1
ATOM 2839 C CA . PHE A 1 353 ? 7.465 -11.555 -12.773 1 90.5 353 PHE A CA 1
ATOM 2840 C C . PHE A 1 353 ? 8.367 -12.227 -11.75 1 90.5 353 PHE A C 1
ATOM 2842 O O . PHE A 1 353 ? 9.312 -11.617 -11.25 1 90.5 353 PHE A O 1
ATOM 2849 N N . SER A 1 354 ? 8.062 -13.445 -11.461 1 93.25 354 SER A N 1
ATOM 2850 C CA . SER A 1 354 ? 8.844 -14.195 -10.484 1 93.25 354 SER A CA 1
ATOM 2851 C C . SER A 1 354 ? 10.297 -14.344 -10.922 1 93.25 354 SER A C 1
ATOM 2853 O O . SER A 1 354 ? 11.211 -14.234 -10.102 1 93.25 354 SER A O 1
ATOM 2855 N N . GLY A 1 355 ? 10.484 -14.625 -12.195 1 94.44 355 GLY A N 1
ATOM 2856 C CA . GLY A 1 355 ? 11.828 -14.734 -12.727 1 94.44 355 GLY A CA 1
ATOM 2857 C C . GLY A 1 355 ? 12.633 -13.453 -12.594 1 94.44 355 GLY A C 1
ATOM 2858 O O . GLY A 1 355 ? 13.789 -13.484 -12.164 1 94.44 355 GLY A O 1
ATOM 2859 N N . VAL A 1 356 ? 12.047 -12.406 -12.953 1 92.81 356 VAL A N 1
ATOM 2860 C CA . VAL A 1 356 ? 12.711 -11.109 -12.898 1 92.81 356 VAL A CA 1
ATOM 2861 C C . VAL A 1 356 ? 13.031 -10.742 -11.453 1 92.81 356 VAL A C 1
ATOM 2863 O O . VAL A 1 356 ? 14.133 -10.289 -11.148 1 92.81 356 VAL A O 1
ATOM 2866 N N . VAL A 1 357 ? 12.094 -10.977 -10.523 1 92.75 357 VAL A N 1
ATOM 2867 C CA . VAL A 1 357 ? 12.305 -10.672 -9.109 1 92.75 357 VAL A CA 1
ATOM 2868 C C . VAL A 1 357 ? 13.461 -11.516 -8.57 1 92.75 357 VAL A C 1
ATOM 2870 O O . VAL A 1 357 ? 14.297 -11.023 -7.816 1 92.75 357 VAL A O 1
ATOM 2873 N N . THR A 1 358 ? 13.477 -12.758 -8.961 1 95.56 358 THR A N 1
ATOM 2874 C CA . THR A 1 358 ? 14.57 -13.625 -8.539 1 95.56 358 THR A CA 1
ATOM 2875 C C . THR A 1 358 ? 15.914 -13.055 -9 1 95.56 358 THR A C 1
ATOM 2877 O O . THR A 1 358 ? 16.875 -13.031 -8.234 1 95.56 358 THR A O 1
ATOM 2880 N N . THR A 1 359 ? 15.945 -12.648 -10.219 1 94.56 359 THR A N 1
ATOM 2881 C CA . THR A 1 359 ? 17.156 -12.086 -10.781 1 94.56 359 THR A CA 1
ATOM 2882 C C . THR A 1 359 ? 17.625 -10.867 -9.984 1 94.56 359 THR A C 1
ATOM 2884 O O . THR A 1 359 ? 18.797 -10.766 -9.617 1 94.56 359 THR A O 1
ATOM 2887 N N . ILE A 1 360 ? 16.75 -10.023 -9.695 1 93.25 360 ILE A N 1
ATOM 2888 C CA . ILE A 1 360 ? 17.078 -8.797 -8.969 1 93.25 360 ILE A CA 1
ATOM 2889 C C . ILE A 1 360 ? 17.562 -9.141 -7.566 1 93.25 360 ILE A C 1
ATOM 2891 O O . ILE A 1 360 ? 18.594 -8.633 -7.121 1 93.25 360 ILE A O 1
ATOM 2895 N N . CYS A 1 361 ? 16.828 -10.008 -6.871 1 94.81 361 CYS A N 1
ATOM 2896 C CA . CYS A 1 361 ? 17.203 -10.383 -5.512 1 94.81 361 CYS A CA 1
ATOM 2897 C C . CYS A 1 361 ? 18.594 -11.016 -5.484 1 94.81 361 CYS A C 1
ATOM 2899 O O . CYS A 1 361 ? 19.453 -10.602 -4.707 1 94.81 361 CYS A O 1
ATOM 2901 N N . ARG A 1 362 ? 18.781 -11.93 -6.352 1 96.75 362 ARG A N 1
ATOM 2902 C CA . ARG A 1 362 ? 20.062 -12.625 -6.355 1 96.75 362 ARG A CA 1
ATOM 2903 C C . ARG A 1 362 ? 21.203 -11.695 -6.777 1 96.75 362 ARG A C 1
ATOM 2905 O O . ARG A 1 362 ? 22.312 -11.789 -6.254 1 96.75 362 ARG A O 1
ATOM 2912 N N . ALA A 1 363 ? 20.953 -10.836 -7.688 1 96.25 363 ALA A N 1
ATOM 2913 C CA . ALA A 1 363 ? 21.969 -9.867 -8.102 1 96.25 363 ALA A CA 1
ATOM 2914 C C . ALA A 1 363 ? 22.438 -9.023 -6.922 1 96.25 363 ALA A C 1
ATOM 2916 O O . ALA A 1 363 ? 23.625 -8.727 -6.793 1 96.25 363 ALA A O 1
ATOM 2917 N N . LEU A 1 364 ? 21.562 -8.734 -6.051 1 95.12 364 LEU A N 1
ATOM 2918 C CA . LEU A 1 364 ? 21.875 -7.836 -4.945 1 95.12 364 LEU A CA 1
ATOM 2919 C C . LEU A 1 364 ? 22.375 -8.617 -3.734 1 95.12 364 LEU A C 1
ATOM 2921 O O . LEU A 1 364 ? 22.781 -8.023 -2.732 1 95.12 364 LEU A O 1
ATOM 2925 N N . GLY A 1 365 ? 22.328 -9.875 -3.838 1 96.19 365 GLY A N 1
ATOM 2926 C CA . GLY A 1 365 ? 22.875 -10.703 -2.777 1 96.19 365 GLY A CA 1
ATOM 2927 C C . GLY A 1 365 ? 21.828 -11.195 -1.795 1 96.19 365 GLY A C 1
ATOM 2928 O O . GLY A 1 365 ? 22.172 -11.648 -0.699 1 96.19 365 GLY A O 1
ATOM 2929 N N . LEU A 1 366 ? 20.578 -11.125 -2.119 1 95.5 366 LEU A N 1
ATOM 2930 C CA . LEU A 1 366 ? 19.5 -11.695 -1.317 1 95.5 366 LEU A CA 1
ATOM 2931 C C . LEU A 1 366 ? 19.25 -13.148 -1.708 1 95.5 366 LEU A C 1
ATOM 2933 O O . LEU A 1 366 ? 18.984 -13.445 -2.877 1 95.5 366 LEU A O 1
ATOM 2937 N N . PRO A 1 367 ? 19.375 -14 -0.738 1 97.56 367 PRO A N 1
ATOM 2938 C CA . PRO A 1 367 ? 18.938 -15.352 -1.1 1 97.56 367 PRO A CA 1
ATOM 2939 C C . PRO A 1 367 ? 17.484 -15.406 -1.522 1 97.56 367 PRO A C 1
ATOM 2941 O O . PRO A 1 367 ? 16.609 -14.898 -0.814 1 97.56 367 PRO A O 1
ATOM 2944 N N . CYS A 1 368 ? 17.234 -15.977 -2.66 1 97.25 368 CYS A N 1
ATOM 2945 C CA . CYS A 1 368 ? 15.898 -15.938 -3.234 1 97.25 368 CYS A CA 1
ATOM 2946 C C . CYS A 1 368 ? 15.586 -17.234 -3.98 1 97.25 368 CYS A C 1
ATOM 2948 O O . CYS A 1 368 ? 16.469 -17.797 -4.641 1 97.25 368 CYS A O 1
ATOM 2950 N N . ARG A 1 369 ? 14.406 -17.719 -3.836 1 97.75 369 ARG A N 1
ATOM 2951 C CA . ARG A 1 369 ? 13.945 -18.844 -4.629 1 97.75 369 ARG A CA 1
ATOM 2952 C C . ARG A 1 369 ? 12.578 -18.562 -5.242 1 97.75 369 ARG A C 1
ATOM 2954 O O . ARG A 1 369 ? 11.758 -17.859 -4.652 1 97.75 369 ARG A O 1
ATOM 2961 N N . ASN A 1 370 ? 12.422 -19.125 -6.453 1 96.12 370 ASN A N 1
ATOM 2962 C CA . ASN A 1 370 ? 11.117 -19.094 -7.102 1 96.12 370 ASN A CA 1
ATOM 2963 C C . ASN A 1 370 ? 10.195 -20.172 -6.543 1 96.12 370 ASN A C 1
ATOM 2965 O O . ASN A 1 370 ? 10.625 -21.312 -6.309 1 96.12 370 ASN A O 1
ATOM 2969 N N . VAL A 1 371 ? 8.953 -19.75 -6.301 1 97.81 371 VAL A N 1
ATOM 2970 C CA . VAL A 1 371 ? 7.977 -20.688 -5.742 1 97.81 371 VAL A CA 1
ATOM 2971 C C . VAL A 1 371 ? 6.746 -20.766 -6.645 1 97.81 371 VAL A C 1
ATOM 2973 O O . VAL A 1 371 ? 6.246 -19.734 -7.098 1 97.81 371 VAL A O 1
ATOM 2976 N N . THR A 1 372 ? 6.324 -21.953 -6.98 1 97 372 THR A N 1
ATOM 2977 C CA . THR A 1 372 ? 5.074 -22.172 -7.699 1 97 372 THR A CA 1
ATOM 2978 C C . THR A 1 372 ? 4.066 -22.906 -6.82 1 97 372 THR A C 1
ATOM 2980 O O . THR A 1 372 ? 4.352 -24 -6.316 1 97 372 THR A O 1
ATOM 2983 N N . ASN A 1 373 ? 3.029 -22.266 -6.594 1 97.19 373 ASN A N 1
ATOM 2984 C CA . ASN A 1 373 ? 1.902 -22.859 -5.891 1 97.19 373 ASN A CA 1
ATOM 2985 C C . ASN A 1 373 ? 0.86 -23.406 -6.867 1 97.19 373 ASN A C 1
ATOM 2987 O O . ASN A 1 373 ? 0.519 -22.734 -7.848 1 97.19 373 ASN A O 1
ATOM 2991 N N . PHE A 1 374 ? 0.452 -24.672 -6.684 1 93 374 PHE A N 1
ATOM 2992 C CA . PHE A 1 374 ? -0.583 -25.234 -7.535 1 93 374 PHE A CA 1
ATOM 2993 C C . PHE A 1 374 ? -1.925 -25.266 -6.812 1 93 374 PHE A C 1
ATOM 2995 O O . PHE A 1 374 ? -1.973 -25.375 -5.586 1 93 374 PHE A O 1
ATOM 3002 N N . ALA A 1 375 ? -3.02 -25.234 -7.613 1 91.75 375 ALA A N 1
ATOM 3003 C CA . ALA A 1 375 ? -4.348 -25.016 -7.043 1 91.75 375 ALA A CA 1
ATOM 3004 C C . ALA A 1 375 ? -4.363 -23.797 -6.125 1 91.75 375 ALA A C 1
ATOM 3006 O O . ALA A 1 375 ? -4.762 -23.906 -4.965 1 91.75 375 ALA A O 1
ATOM 3007 N N . SER A 1 376 ? -3.969 -22.703 -6.703 1 92.25 376 SER A N 1
ATOM 3008 C CA . SER A 1 376 ? -3.777 -21.469 -5.957 1 92.25 376 SER A CA 1
ATOM 3009 C C . SER A 1 376 ? -5.078 -20.672 -5.855 1 92.25 376 SER A C 1
ATOM 3011 O O . SER A 1 376 ? -5.637 -20.266 -6.875 1 92.25 376 SER A O 1
ATOM 3013 N N . ALA A 1 377 ? -5.473 -20.469 -4.637 1 90.88 377 ALA A N 1
ATOM 3014 C CA . ALA A 1 377 ? -6.723 -19.75 -4.434 1 90.88 377 ALA A CA 1
ATOM 3015 C C . ALA A 1 377 ? -6.527 -18.25 -4.648 1 90.88 377 ALA A C 1
ATOM 3017 O O . ALA A 1 377 ? -5.508 -17.688 -4.238 1 90.88 377 ALA A O 1
ATOM 3018 N N . HIS A 1 378 ? -7.402 -17.734 -5.344 1 85.88 378 HIS A N 1
ATOM 3019 C CA . HIS A 1 378 ? -7.508 -16.281 -5.457 1 85.88 378 HIS A CA 1
ATOM 3020 C C . HIS A 1 378 ? -8.734 -15.758 -4.715 1 85.88 378 HIS A C 1
ATOM 3022 O O . HIS A 1 378 ? -9.82 -15.656 -5.297 1 85.88 378 HIS A O 1
ATOM 3028 N N . ASP A 1 379 ? -8.484 -15.414 -3.523 1 82 379 ASP A N 1
ATOM 3029 C CA . ASP A 1 379 ? -9.539 -14.93 -2.641 1 82 379 ASP A CA 1
ATOM 3030 C C . ASP A 1 379 ? -9.82 -13.453 -2.875 1 82 379 ASP A C 1
ATOM 3032 O O . ASP A 1 379 ? -9.211 -12.594 -2.238 1 82 379 ASP A O 1
ATOM 3036 N N . SER A 1 380 ? -10.758 -13.188 -3.654 1 74 380 SER A N 1
ATOM 3037 C CA . SER A 1 380 ? -11.016 -11.812 -4.074 1 74 380 SER A CA 1
ATOM 3038 C C . SER A 1 380 ? -11.812 -11.047 -3.025 1 74 380 SER A C 1
ATOM 3040 O O . SER A 1 380 ? -11.844 -9.82 -3.033 1 74 380 SER A O 1
ATOM 3042 N N . ASP A 1 381 ? -12.461 -11.773 -2.146 1 75.25 381 ASP A N 1
ATOM 3043 C CA . ASP A 1 381 ? -13.32 -11.062 -1.203 1 75.25 381 ASP A CA 1
ATOM 3044 C C . ASP A 1 381 ? -12.719 -11.078 0.202 1 75.25 381 ASP A C 1
ATOM 3046 O O . ASP A 1 381 ? -13.336 -10.578 1.148 1 75.25 381 ASP A O 1
ATOM 3050 N N . GLY A 1 382 ? -11.57 -11.703 0.391 1 76.44 382 GLY A N 1
ATOM 3051 C CA . GLY A 1 382 ? -10.828 -11.617 1.64 1 76.44 382 GLY A CA 1
ATOM 3052 C C . GLY A 1 382 ? -11.438 -12.453 2.752 1 76.44 382 GLY A C 1
ATOM 3053 O O . GLY A 1 382 ? -11.273 -12.133 3.932 1 76.44 382 GLY A O 1
ATOM 3054 N N . THR A 1 383 ? -12.164 -13.555 2.469 1 78.12 383 THR A N 1
ATOM 3055 C CA . THR A 1 383 ? -12.852 -14.359 3.473 1 78.12 383 THR A CA 1
ATOM 3056 C C . THR A 1 383 ? -12.016 -15.578 3.855 1 78.12 383 THR A C 1
ATOM 3058 O O . THR A 1 383 ? -12.391 -16.344 4.742 1 78.12 383 THR A O 1
ATOM 3061 N N . VAL A 1 384 ? -10.898 -15.781 3.248 1 82.88 384 VAL A N 1
ATOM 3062 C CA . VAL A 1 384 ? -10.008 -16.922 3.447 1 82.88 384 VAL A CA 1
ATOM 3063 C C . VAL A 1 384 ? -10.727 -18.219 3.066 1 82.88 384 VAL A C 1
ATOM 3065 O O . VAL A 1 384 ? -10.484 -19.266 3.666 1 82.88 384 VAL A O 1
ATOM 3068 N N . THR A 1 385 ? -11.727 -18.062 2.271 1 85.94 385 THR A N 1
ATOM 3069 C CA . THR A 1 385 ? -12.414 -19.172 1.62 1 85.94 385 THR A CA 1
ATOM 3070 C C . THR A 1 385 ? -12.586 -18.906 0.127 1 85.94 385 THR A C 1
ATOM 3072 O O . THR A 1 385 ? -12.578 -17.75 -0.304 1 85.94 385 THR A O 1
ATOM 3075 N N . ILE A 1 386 ? -12.656 -19.922 -0.55 1 87.25 386 ILE A N 1
ATOM 3076 C CA . ILE A 1 386 ? -12.945 -19.828 -1.977 1 87.25 386 ILE A CA 1
ATOM 3077 C C . ILE A 1 386 ? -14.344 -20.359 -2.26 1 87.25 386 ILE A C 1
ATOM 3079 O O . ILE A 1 386 ? -14.617 -21.547 -2.035 1 87.25 386 ILE A O 1
ATOM 3083 N N . ASP A 1 387 ? -15.164 -19.484 -2.781 1 85.81 387 ASP A N 1
ATOM 3084 C CA . ASP A 1 387 ? -16.562 -19.844 -2.992 1 85.81 387 ASP A CA 1
ATOM 3085 C C . ASP A 1 387 ? -16.828 -20.156 -4.461 1 85.81 387 ASP A C 1
ATOM 3087 O O . ASP A 1 387 ? -16.453 -19.391 -5.348 1 85.81 387 ASP A O 1
ATOM 3091 N N . VAL A 1 388 ? -17.406 -21.297 -4.676 1 83.5 388 VAL A N 1
ATOM 3092 C CA . VAL A 1 388 ? -17.859 -21.719 -5.996 1 83.5 388 VAL A CA 1
ATOM 3093 C C . VAL A 1 388 ? -19.375 -21.859 -6 1 83.5 388 VAL A C 1
ATOM 3095 O O . VAL A 1 388 ? -19.953 -22.438 -5.074 1 83.5 388 VAL A O 1
ATOM 3098 N N . TYR A 1 389 ? -20.078 -21.359 -6.98 1 84.5 389 TYR A N 1
ATOM 3099 C CA . TYR A 1 389 ? -21.531 -21.297 -7 1 84.5 389 TYR A CA 1
ATOM 3100 C C . TYR A 1 389 ? -22.094 -22.156 -8.125 1 84.5 389 TYR A C 1
ATOM 3102 O O . TYR A 1 389 ? -21.656 -22.047 -9.273 1 84.5 389 TYR A O 1
ATOM 3110 N N . TRP A 1 390 ? -23.047 -23.031 -7.812 1 82.12 390 TRP A N 1
ATOM 3111 C CA . TRP A 1 390 ? -23.656 -23.984 -8.734 1 82.12 390 TRP A CA 1
ATOM 3112 C C . TRP A 1 390 ? -25.156 -23.734 -8.883 1 82.12 390 TRP A C 1
ATOM 3114 O O . TRP A 1 390 ? -25.859 -23.531 -7.887 1 82.12 390 TRP A O 1
ATOM 3124 N N . ASP A 1 391 ? -25.578 -23.625 -10.102 1 80.12 391 ASP A N 1
ATOM 3125 C CA . ASP A 1 391 ? -27.016 -23.688 -10.398 1 80.12 391 ASP A CA 1
ATOM 3126 C C . ASP A 1 391 ? -27.484 -25.141 -10.523 1 80.12 391 ASP A C 1
ATOM 3128 O O . ASP A 1 391 ? -27.172 -25.812 -11.5 1 80.12 391 ASP A O 1
ATOM 3132 N N . LEU A 1 392 ? -28.234 -25.594 -9.688 1 78.12 392 LEU A N 1
ATOM 3133 C CA . LEU A 1 392 ? -28.578 -27 -9.617 1 78.12 392 LEU A CA 1
ATOM 3134 C C . LEU A 1 392 ? -29.672 -27.344 -10.617 1 78.12 392 LEU A C 1
ATOM 3136 O O . LEU A 1 392 ? -29.828 -28.516 -11 1 78.12 392 LEU A O 1
ATOM 3140 N N . GLU A 1 393 ? -30.406 -26.328 -10.977 1 73.69 393 GLU A N 1
ATOM 3141 C CA . GLU A 1 393 ? -31.375 -26.578 -12.039 1 73.69 393 GLU A CA 1
ATOM 3142 C C . GLU A 1 393 ? -30.688 -26.781 -13.383 1 73.69 393 GLU A C 1
ATOM 3144 O O . GLU A 1 393 ? -31 -27.734 -14.102 1 73.69 393 GLU A O 1
ATOM 3149 N N . ARG A 1 394 ? -29.734 -26 -13.602 1 72.44 394 ARG A N 1
ATOM 3150 C CA . ARG A 1 394 ? -29.016 -26.094 -14.859 1 72.44 394 ARG A CA 1
ATOM 3151 C C . ARG A 1 394 ? -27.812 -27.031 -14.742 1 72.44 394 ARG A C 1
ATOM 3153 O O . ARG A 1 394 ? -27.234 -27.438 -15.75 1 72.44 394 ARG A O 1
ATOM 3160 N N . LYS A 1 395 ? -27.516 -27.406 -13.531 1 69.19 395 LYS A N 1
ATOM 3161 C CA . LYS A 1 395 ? -26.391 -28.297 -13.219 1 69.19 395 LYS A CA 1
ATOM 3162 C C . LYS A 1 395 ? -25.094 -27.75 -13.797 1 69.19 395 LYS A C 1
ATOM 3164 O O . LYS A 1 395 ? -24.344 -28.484 -14.461 1 69.19 395 LYS A O 1
ATOM 3169 N N . GLU A 1 396 ? -24.953 -26.391 -13.562 1 73.88 396 GLU A N 1
ATOM 3170 C CA . GLU A 1 396 ? -23.766 -25.719 -14.078 1 73.88 396 GLU A CA 1
ATOM 3171 C C . GLU A 1 396 ? -23.203 -24.734 -13.062 1 73.88 396 GLU A C 1
ATOM 3173 O O . GLU A 1 396 ? -23.922 -24.266 -12.172 1 73.88 396 GLU A O 1
ATOM 3178 N N . ASN A 1 397 ? -21.891 -24.594 -13.172 1 76.38 397 ASN A N 1
ATOM 3179 C CA . ASN A 1 397 ? -21.234 -23.547 -12.391 1 76.38 397 ASN A CA 1
ATOM 3180 C C . ASN A 1 397 ? -21.672 -22.156 -12.836 1 76.38 397 ASN A C 1
ATOM 3182 O O . ASN A 1 397 ? -21.75 -21.875 -14.031 1 76.38 397 ASN A O 1
ATOM 3186 N N . VAL A 1 398 ? -22.188 -21.422 -11.781 1 71.31 398 VAL A N 1
ATOM 3187 C CA . VAL A 1 398 ? -22.656 -20.062 -12.07 1 71.31 398 VAL A CA 1
ATOM 3188 C C . VAL A 1 398 ? -21.484 -19.094 -11.992 1 71.31 398 VAL A C 1
ATOM 3190 O O . VAL A 1 398 ? -20.812 -18.984 -10.953 1 71.31 398 VAL A O 1
ATOM 3193 N N . GLU A 1 399 ? -20.703 -18.906 -13.094 1 60.78 399 GLU A N 1
ATOM 3194 C CA . GLU A 1 399 ? -19.609 -17.953 -13.031 1 60.78 399 GLU A CA 1
ATOM 3195 C C . GLU A 1 399 ? -20.125 -16.516 -12.945 1 60.78 399 GLU A C 1
ATOM 3197 O O . GLU A 1 399 ? -21.156 -16.188 -13.531 1 60.78 399 GLU A O 1
ATOM 3202 N N . GLY A 1 400 ? -19.984 -15.867 -11.836 1 52.44 400 GLY A N 1
ATOM 3203 C CA . GLY A 1 400 ? -20.422 -14.484 -11.75 1 52.44 400 GLY A CA 1
ATOM 3204 C C . GLY A 1 400 ? -19.656 -13.562 -12.68 1 52.44 400 GLY A C 1
ATOM 3205 O O . GLY A 1 400 ? -18.562 -13.891 -13.133 1 52.44 400 GLY A O 1
ATOM 3206 N N . ILE A 1 401 ? -20.422 -12.664 -13.312 1 46.03 401 ILE A N 1
ATOM 3207 C CA . ILE A 1 401 ? -19.828 -11.5 -13.977 1 46.03 401 ILE A CA 1
ATOM 3208 C C . ILE A 1 401 ? -19.031 -10.68 -12.969 1 46.03 401 ILE A C 1
ATOM 3210 O O . ILE A 1 401 ? -19.547 -10.312 -11.906 1 46.03 401 ILE A O 1
ATOM 3214 N N . GLY A 1 402 ? -17.625 -10.602 -13.047 1 51.59 402 GLY A N 1
ATOM 3215 C CA . GLY A 1 402 ? -16.766 -9.742 -12.258 1 51.59 402 GLY A CA 1
ATOM 3216 C C . GLY A 1 402 ? -15.711 -10.508 -11.484 1 51.59 402 GLY A C 1
ATOM 3217 O O . GLY A 1 402 ? -15.383 -11.648 -11.828 1 51.59 402 GLY A O 1
ATOM 3218 N N . LYS A 1 403 ? -15.297 -9.875 -10.375 1 57.97 403 LYS A N 1
ATOM 3219 C CA . LYS A 1 403 ? -14.203 -10.43 -9.578 1 57.97 403 LYS A CA 1
ATOM 3220 C C . LYS A 1 403 ? -14.703 -11.539 -8.656 1 57.97 403 LYS A C 1
ATOM 3222 O O . LYS A 1 403 ? -15.492 -11.281 -7.742 1 57.97 403 LYS A O 1
ATOM 3227 N N . SER A 1 404 ? -14.742 -12.727 -9.055 1 69.62 404 SER A N 1
ATOM 3228 C CA . SER A 1 404 ? -15.141 -13.875 -8.242 1 69.62 404 SER A CA 1
ATOM 3229 C C . SER A 1 404 ? -13.922 -14.695 -7.812 1 69.62 404 SER A C 1
ATOM 3231 O O . SER A 1 404 ? -12.852 -14.586 -8.414 1 69.62 404 SER A O 1
ATOM 3233 N N . ASP A 1 405 ? -14.109 -15.273 -6.668 1 79.19 405 ASP A N 1
ATOM 3234 C CA . ASP A 1 405 ? -13.094 -16.219 -6.227 1 79.19 405 ASP A CA 1
ATOM 3235 C C . ASP A 1 405 ? -12.773 -17.234 -7.328 1 79.19 405 ASP A C 1
ATOM 3237 O O . ASP A 1 405 ? -13.648 -17.594 -8.117 1 79.19 405 ASP A O 1
ATOM 3241 N N . SER A 1 406 ? -11.547 -17.5 -7.449 1 81.31 406 SER A N 1
ATOM 3242 C CA . SER A 1 406 ? -11.125 -18.5 -8.422 1 81.31 406 SER A CA 1
ATOM 3243 C C . SER A 1 406 ? -9.93 -19.297 -7.918 1 81.31 406 SER A C 1
ATOM 3245 O O . SER A 1 406 ? -9.273 -18.906 -6.957 1 81.31 406 SER A O 1
ATOM 3247 N N . VAL A 1 407 ? -9.781 -20.438 -8.445 1 85.12 407 VAL A N 1
ATOM 3248 C CA . VAL A 1 407 ? -8.594 -21.25 -8.188 1 85.12 407 VAL A CA 1
ATOM 3249 C C . VAL A 1 407 ? -7.727 -21.312 -9.445 1 85.12 407 VAL A C 1
ATOM 3251 O O . VAL A 1 407 ? -8.156 -21.828 -10.484 1 85.12 407 VAL A O 1
ATOM 3254 N N . TRP A 1 408 ? -6.559 -20.766 -9.258 1 84.44 408 TRP A N 1
ATOM 3255 C CA . TRP A 1 408 ? -5.613 -20.812 -10.375 1 84.44 408 TRP A CA 1
ATOM 3256 C C . TRP A 1 408 ? -4.863 -22.141 -10.398 1 84.44 408 TRP A C 1
ATOM 3258 O O . TRP A 1 408 ? -4.551 -22.703 -9.344 1 84.44 408 TRP A O 1
ATOM 3268 N N . ASN A 1 409 ? -4.629 -22.641 -11.656 1 84.75 409 ASN A N 1
ATOM 3269 C CA . ASN A 1 409 ? -3.867 -23.875 -11.758 1 84.75 409 ASN A CA 1
ATOM 3270 C C . ASN A 1 409 ? -2.523 -23.781 -11.047 1 84.75 409 ASN A C 1
ATOM 3272 O O . ASN A 1 409 ? -2.086 -24.719 -10.398 1 84.75 409 ASN A O 1
ATOM 3276 N N . PHE A 1 410 ? -1.962 -22.672 -11.305 1 89.62 410 PHE A N 1
ATOM 3277 C CA . PHE A 1 410 ? -0.715 -22.406 -10.602 1 89.62 410 PHE A CA 1
ATOM 3278 C C . PHE A 1 410 ? -0.475 -20.906 -10.484 1 89.62 410 PHE A C 1
ATOM 3280 O O . PHE A 1 410 ? -1.08 -20.109 -11.211 1 89.62 410 PHE A O 1
ATOM 3287 N N . HIS A 1 411 ? 0.286 -20.484 -9.555 1 92.06 411 HIS A N 1
ATOM 3288 C CA . HIS A 1 411 ? 0.745 -19.109 -9.359 1 92.06 411 HIS A CA 1
ATOM 3289 C C . HIS A 1 411 ? 2.178 -19.078 -8.836 1 92.06 411 HIS A C 1
ATOM 3291 O O . HIS A 1 411 ? 2.549 -19.891 -7.977 1 92.06 411 HIS A O 1
ATOM 3297 N N . CYS A 1 412 ? 2.924 -18.219 -9.469 1 93.69 412 CYS A N 1
ATOM 3298 C CA . CYS A 1 412 ? 4.332 -18.109 -9.109 1 93.69 412 CYS A CA 1
ATOM 3299 C C . CYS A 1 412 ? 4.602 -16.844 -8.312 1 93.69 412 CYS A C 1
ATOM 3301 O O . CYS A 1 412 ? 4.07 -15.781 -8.625 1 93.69 412 CYS A O 1
ATOM 3303 N N . TRP A 1 413 ? 5.352 -16.938 -7.227 1 93.75 413 TRP A N 1
ATOM 3304 C CA . TRP A 1 413 ? 5.898 -15.82 -6.469 1 93.75 413 TRP A CA 1
ATOM 3305 C C . TRP A 1 413 ? 7.316 -16.125 -5.992 1 93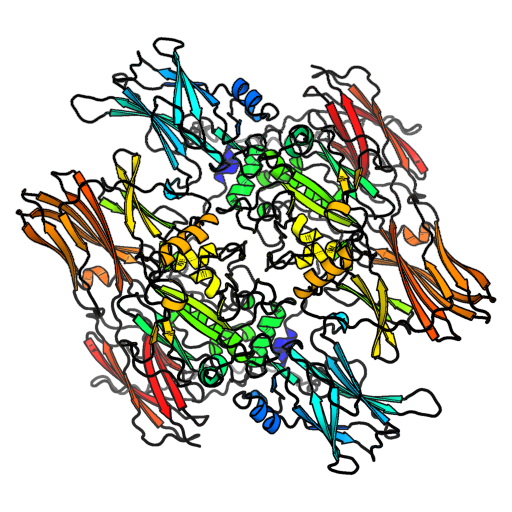.75 413 TRP A C 1
ATOM 3307 O O . TRP A 1 413 ? 7.988 -17 -6.547 1 93.75 413 TRP A O 1
ATOM 3317 N N . ASN A 1 414 ? 7.879 -15.312 -5.066 1 95.38 414 ASN A N 1
ATOM 3318 C CA . ASN A 1 414 ? 9.242 -15.523 -4.602 1 95.38 414 ASN A CA 1
ATOM 3319 C C . ASN A 1 414 ? 9.32 -15.555 -3.078 1 95.38 414 ASN A C 1
ATOM 3321 O O . ASN A 1 414 ? 8.523 -14.914 -2.398 1 95.38 414 ASN A O 1
ATOM 3325 N N . ASP A 1 415 ? 10.234 -16.422 -2.625 1 96.44 415 ASP A N 1
ATOM 3326 C CA . ASP A 1 415 ? 10.688 -16.359 -1.239 1 96.44 415 ASP A CA 1
ATOM 3327 C C . ASP A 1 415 ? 12.047 -15.672 -1.14 1 96.44 415 ASP A C 1
ATOM 3329 O O . ASP A 1 415 ? 13 -16.078 -1.82 1 96.44 415 ASP A O 1
ATOM 3333 N N . VAL A 1 416 ? 12.102 -14.703 -0.305 1 95.12 416 VAL A N 1
ATOM 3334 C CA . VAL A 1 416 ? 13.375 -14.039 -0.033 1 95.12 416 VAL A CA 1
ATOM 3335 C C . VAL A 1 416 ? 13.766 -14.242 1.431 1 95.12 416 VAL A C 1
ATOM 3337 O O . VAL A 1 416 ? 12.914 -14.164 2.32 1 95.12 416 VAL A O 1
ATOM 3340 N N . TRP A 1 417 ? 15.023 -14.562 1.641 1 95.19 417 TRP A N 1
ATOM 3341 C CA . TRP A 1 417 ? 15.477 -14.875 2.992 1 95.19 417 TRP A CA 1
ATOM 3342 C C . TRP A 1 417 ? 15.977 -13.617 3.701 1 95.19 417 TRP A C 1
ATOM 3344 O O . TRP A 1 417 ? 16.859 -12.914 3.191 1 95.19 417 TRP A O 1
ATOM 3354 N N . MET A 1 418 ? 15.461 -13.328 4.926 1 92.94 418 MET A N 1
ATOM 3355 C CA . MET A 1 418 ? 15.945 -12.195 5.699 1 92.94 418 MET A CA 1
ATOM 3356 C C . MET A 1 418 ? 15.477 -12.281 7.148 1 92.94 418 MET A C 1
ATOM 3358 O O . MET A 1 418 ? 14.508 -12.984 7.449 1 92.94 418 MET A O 1
ATOM 3362 N N . ARG A 1 419 ? 16.188 -11.617 7.93 1 88.31 419 ARG A N 1
ATOM 3363 C CA . ARG A 1 419 ? 15.711 -11.344 9.289 1 88.31 419 ARG A CA 1
ATOM 3364 C C . ARG A 1 419 ? 14.68 -10.219 9.289 1 88.31 419 ARG A C 1
ATOM 3366 O O . ARG A 1 419 ? 14.812 -9.234 8.562 1 88.31 419 ARG A O 1
ATOM 3373 N N . ARG A 1 420 ? 13.602 -10.406 10.039 1 82.06 420 ARG A N 1
ATOM 3374 C CA . ARG A 1 420 ? 12.547 -9.406 10.148 1 82.06 420 ARG A CA 1
ATOM 3375 C C . ARG A 1 420 ? 12.555 -8.75 11.523 1 82.06 420 ARG A C 1
ATOM 3377 O O . ARG A 1 420 ? 11.766 -9.117 12.398 1 82.06 420 ARG A O 1
ATOM 3384 N N . ASN A 1 421 ? 13.367 -7.793 11.648 1 72.06 421 ASN A N 1
ATOM 3385 C CA . ASN A 1 421 ? 13.469 -7.086 12.922 1 72.06 421 ASN A CA 1
ATOM 3386 C C . ASN A 1 421 ? 12.234 -6.219 13.18 1 72.06 421 ASN A C 1
ATOM 3388 O O . ASN A 1 421 ? 12.016 -5.766 14.305 1 72.06 421 ASN A O 1
ATOM 3392 N N . ASP A 1 422 ? 11.453 -6.113 12.188 1 69.75 422 ASP A N 1
ATOM 3393 C CA . ASP A 1 422 ? 10.242 -5.297 12.281 1 69.75 422 ASP A CA 1
ATOM 3394 C C . ASP A 1 422 ? 9.062 -6.121 12.781 1 69.75 422 ASP A C 1
ATOM 3396 O O . ASP A 1 422 ? 7.996 -5.574 13.078 1 69.75 422 ASP A O 1
ATOM 3400 N N . LEU A 1 423 ? 9.258 -7.441 12.867 1 73.38 423 LEU A N 1
ATOM 3401 C CA . LEU A 1 423 ? 8.203 -8.344 13.305 1 73.38 423 LEU A CA 1
ATOM 3402 C C . LEU A 1 423 ? 8.594 -9.062 14.594 1 73.38 423 LEU A C 1
ATOM 3404 O O . LEU A 1 423 ? 9.773 -9.086 14.961 1 73.38 423 LEU A O 1
ATOM 3408 N N . PRO A 1 424 ? 7.637 -9.578 15.32 1 67.25 424 PRO A N 1
ATOM 3409 C CA . PRO A 1 424 ? 7.969 -10.383 16.5 1 67.25 424 PRO A CA 1
ATOM 3410 C C . PRO A 1 424 ? 8.883 -11.562 16.156 1 67.25 424 PRO A C 1
ATOM 3412 O O . PRO A 1 424 ? 8.93 -12.008 15.008 1 67.25 424 PRO A O 1
ATOM 3415 N N . PHE A 1 425 ? 9.477 -11.992 17.109 1 73.06 425 PHE A N 1
ATOM 3416 C CA . PHE A 1 425 ? 10.391 -13.117 16.953 1 73.06 425 PHE A CA 1
ATOM 3417 C C . PHE A 1 425 ? 9.68 -14.312 16.328 1 73.06 425 PHE A C 1
ATOM 3419 O O . PHE A 1 425 ? 8.508 -14.57 16.625 1 73.06 425 PHE A O 1
ATOM 3426 N N . GLY A 1 426 ? 10.336 -14.945 15.492 1 79.25 426 GLY A N 1
ATOM 3427 C CA . GLY A 1 426 ? 9.773 -16.141 14.875 1 79.25 426 GLY A CA 1
ATOM 3428 C C . GLY A 1 426 ? 9.344 -15.922 13.438 1 79.25 426 GLY A C 1
ATOM 3429 O O . GLY A 1 426 ? 8.945 -16.875 12.758 1 79.25 426 GLY A O 1
ATOM 3430 N N . ASN A 1 427 ? 9.539 -14.758 12.969 1 83.56 427 ASN A N 1
ATOM 3431 C CA . ASN A 1 427 ? 9.07 -14.445 11.625 1 83.56 427 ASN A CA 1
ATOM 3432 C C . ASN A 1 427 ? 10.234 -14.281 10.648 1 83.56 427 ASN A C 1
ATOM 3434 O O . ASN A 1 427 ? 10.039 -13.875 9.508 1 83.56 427 ASN A O 1
ATOM 3438 N N . ASN A 1 428 ? 11.422 -14.648 11.117 1 88.25 428 ASN A N 1
ATOM 3439 C CA . ASN A 1 428 ? 12.594 -14.609 10.242 1 88.25 428 ASN A CA 1
ATOM 3440 C C . ASN A 1 428 ? 12.562 -15.727 9.203 1 88.25 428 ASN A C 1
ATOM 3442 O O . ASN A 1 428 ? 11.695 -16.609 9.258 1 88.25 428 ASN A O 1
ATOM 3446 N N . GLY A 1 429 ? 13.508 -15.617 8.25 1 93 429 GLY A N 1
ATOM 3447 C CA . GLY A 1 429 ? 13.656 -16.656 7.246 1 93 429 GLY A CA 1
ATOM 3448 C C . GLY A 1 429 ? 13.031 -16.281 5.91 1 93 429 GLY A C 1
ATOM 3449 O O . GLY A 1 429 ? 13.227 -15.172 5.418 1 93 429 GLY A O 1
ATOM 3450 N N . TRP A 1 430 ? 12.383 -17.297 5.352 1 94.75 430 TRP A N 1
ATOM 3451 C CA . TRP A 1 430 ? 11.781 -17.094 4.039 1 94.75 430 TRP A CA 1
ATOM 3452 C C . TRP A 1 430 ? 10.578 -16.156 4.133 1 94.75 430 TRP A C 1
ATOM 3454 O O . TRP A 1 430 ? 9.711 -16.328 4.988 1 94.75 430 TRP A O 1
ATOM 3464 N N . GLN A 1 431 ? 10.562 -15.117 3.314 1 91.69 431 GLN A N 1
ATOM 3465 C CA . GLN A 1 431 ? 9.492 -14.133 3.184 1 91.69 431 GLN A CA 1
ATOM 3466 C C . GLN A 1 431 ? 8.883 -14.164 1.783 1 91.69 431 GLN A C 1
ATOM 3468 O O . GLN A 1 431 ? 9.602 -14.023 0.788 1 91.69 431 GLN A O 1
ATOM 3473 N N . VAL A 1 432 ? 7.547 -14.242 1.684 1 92.06 432 VAL A N 1
ATOM 3474 C CA . VAL A 1 432 ? 6.863 -14.25 0.395 1 92.06 432 VAL A CA 1
ATOM 3475 C C . VAL A 1 432 ? 6.805 -12.836 -0.171 1 92.06 432 VAL A C 1
ATOM 3477 O O . VAL A 1 432 ? 6.414 -11.898 0.526 1 92.06 432 VAL A O 1
ATOM 3480 N N . ILE A 1 433 ? 7.273 -12.688 -1.359 1 88.75 433 ILE A N 1
ATOM 3481 C CA . ILE A 1 433 ? 7.051 -11.453 -2.111 1 88.75 433 ILE A CA 1
ATOM 3482 C C . ILE A 1 433 ? 6.484 -11.781 -3.488 1 88.75 433 ILE A C 1
ATOM 3484 O O . ILE A 1 433 ? 6.922 -12.742 -4.137 1 88.75 433 ILE A O 1
ATOM 3488 N N . ASP A 1 434 ? 5.453 -11.102 -3.916 1 88.81 434 ASP A N 1
ATOM 3489 C CA . ASP A 1 434 ? 4.797 -11.344 -5.199 1 88.81 434 ASP A CA 1
ATOM 3490 C C . ASP A 1 434 ? 4.648 -10.047 -5.992 1 88.81 434 ASP A C 1
ATOM 3492 O O . ASP A 1 434 ? 3.918 -9.141 -5.578 1 88.81 434 ASP A O 1
ATOM 3496 N N . ALA A 1 435 ? 5.258 -9.93 -7.129 1 85 435 ALA A N 1
ATOM 3497 C CA . ALA A 1 435 ? 5.23 -8.727 -7.953 1 85 435 ALA A CA 1
ATOM 3498 C C . ALA A 1 435 ? 4.098 -8.789 -8.977 1 85 435 ALA A C 1
ATOM 3500 O O . ALA A 1 435 ? 3.857 -7.816 -9.695 1 85 435 ALA A O 1
ATOM 3501 N N . THR A 1 436 ? 3.426 -9.977 -9.062 1 82.56 436 THR A N 1
ATOM 3502 C CA . THR A 1 436 ? 2.324 -10.117 -10.008 1 82.56 436 THR A CA 1
ATOM 3503 C C . THR A 1 436 ? 1.16 -9.203 -9.625 1 82.56 436 THR A C 1
ATOM 3505 O O . THR A 1 436 ? 0.745 -9.18 -8.469 1 82.56 436 THR A O 1
ATOM 3508 N N . PRO A 1 437 ? 0.682 -8.445 -10.578 1 73.19 437 PRO A N 1
ATOM 3509 C CA . PRO A 1 437 ? -0.462 -7.59 -10.266 1 73.19 437 PRO A CA 1
ATOM 3510 C C . PRO A 1 437 ? -1.771 -8.367 -10.156 1 73.19 437 PRO A C 1
ATOM 3512 O O . PRO A 1 437 ? -2.586 -8.344 -11.078 1 73.19 437 PRO A O 1
ATOM 3515 N N . GLN A 1 438 ? -1.943 -9.234 -9.203 1 60.66 438 GLN A N 1
ATOM 3516 C CA . GLN A 1 438 ? -3.137 -10.055 -9.039 1 60.66 438 GLN A CA 1
ATOM 3517 C C . GLN A 1 438 ? -4.297 -9.242 -8.484 1 60.66 438 GLN A C 1
ATOM 3519 O O . GLN A 1 438 ? -5.332 -9.094 -9.141 1 60.66 438 GLN A O 1
ATOM 3524 N N . GLU A 1 439 ? -4.207 -8.992 -7.324 1 54.75 439 GLU A N 1
ATOM 3525 C CA . GLU A 1 439 ? -5.184 -8.211 -6.566 1 54.75 439 GLU A CA 1
ATOM 3526 C C . GLU A 1 439 ? -4.527 -6.988 -5.922 1 54.75 439 GLU A C 1
ATOM 3528 O O . GLU A 1 439 ? -3.334 -7.008 -5.617 1 54.75 439 GLU A O 1
ATOM 3533 N N . ARG A 1 440 ? -5.227 -5.98 -6.105 1 49.09 440 ARG A N 1
ATOM 3534 C CA . ARG A 1 440 ? -4.707 -4.816 -5.398 1 49.09 440 ARG A CA 1
ATOM 3535 C C . ARG A 1 440 ? -4.672 -5.059 -3.893 1 49.09 440 ARG A C 1
ATOM 3537 O O . ARG A 1 440 ? -5.672 -5.465 -3.299 1 49.09 440 ARG A O 1
ATOM 3544 N N . SER A 1 441 ? -3.531 -5.422 -3.482 1 44.03 441 SER A N 1
ATOM 3545 C CA . SER A 1 441 ? -3.338 -5.43 -2.035 1 44.03 441 SER A CA 1
ATOM 3546 C C . SER A 1 441 ? -3.035 -4.031 -1.511 1 44.03 441 SER A C 1
ATOM 3548 O O . SER A 1 441 ? -2.104 -3.375 -1.978 1 44.03 441 SER A O 1
ATOM 3550 N N . THR A 1 442 ? -3.758 -3.588 -0.514 1 46 442 THR A N 1
ATOM 3551 C CA . THR A 1 442 ? -3.627 -2.277 0.111 1 46 442 THR A CA 1
ATOM 3552 C C . THR A 1 442 ? -3.486 -1.186 -0.946 1 46 442 THR A C 1
ATOM 3554 O O . THR A 1 442 ? -2.625 -0.312 -0.833 1 46 442 THR A O 1
ATOM 3557 N N . GLY A 1 443 ? -4.262 -1.523 -2.059 1 44.44 443 GLY A N 1
ATOM 3558 C CA . GLY A 1 443 ? -4.32 -0.517 -3.107 1 44.44 443 GLY A CA 1
ATOM 3559 C C . GLY A 1 443 ? -3.258 -0.706 -4.172 1 44.44 443 GLY A C 1
ATOM 3560 O O . GLY A 1 443 ? -3.301 -0.059 -5.223 1 44.44 443 GLY A O 1
ATOM 3561 N N . MET A 1 444 ? -2.229 -1.6 -3.861 1 46.16 444 MET A N 1
ATOM 3562 C CA . MET A 1 444 ? -1.19 -1.846 -4.859 1 46.16 444 MET A CA 1
ATOM 3563 C C . MET A 1 444 ? -1.2 -3.305 -5.305 1 46.16 444 MET A C 1
ATOM 3565 O O . MET A 1 444 ? -1.593 -4.188 -4.543 1 46.16 444 MET A O 1
ATOM 3569 N N . TYR A 1 445 ? -0.874 -3.359 -6.508 1 51.16 445 TYR A N 1
ATOM 3570 C CA . TYR A 1 445 ? -0.684 -4.707 -7.027 1 51.16 445 TYR A CA 1
ATOM 3571 C C . TYR A 1 445 ? 0.638 -5.297 -6.547 1 51.16 445 TYR A C 1
ATOM 3573 O O . TYR A 1 445 ? 1.624 -5.309 -7.285 1 51.16 445 TYR A O 1
ATOM 3581 N N . GLN A 1 446 ? 0.87 -5.352 -5.184 1 60.66 446 GLN A N 1
ATOM 3582 C CA . GLN A 1 446 ? 2.061 -5.992 -4.633 1 60.66 446 GLN A CA 1
ATOM 3583 C C . GLN A 1 446 ? 1.753 -6.676 -3.305 1 60.66 446 GLN A C 1
ATOM 3585 O O . GLN A 1 446 ? 0.921 -6.199 -2.531 1 60.66 446 GLN A O 1
ATOM 3590 N N . CYS A 1 447 ? 2.316 -7.891 -3.262 1 72.31 447 CYS A N 1
ATOM 3591 C CA . CYS A 1 447 ? 2.107 -8.672 -2.049 1 72.31 447 CYS A CA 1
ATOM 3592 C C . CYS A 1 447 ? 3.428 -8.922 -1.325 1 72.31 447 CYS A C 1
ATOM 3594 O O . CYS A 1 447 ? 4.422 -9.289 -1.951 1 72.31 447 CYS A O 1
ATOM 3596 N N . GLY A 1 448 ? 3.434 -8.625 0.04 1 77.12 448 GLY A N 1
ATOM 3597 C CA . GLY A 1 448 ? 4.559 -8.977 0.891 1 77.12 448 GLY A CA 1
ATOM 3598 C C . GLY A 1 448 ? 5.438 -7.789 1.237 1 77.12 448 GLY A C 1
ATOM 3599 O O . GLY A 1 448 ? 5.113 -6.652 0.896 1 77.12 448 GLY A O 1
ATOM 3600 N N . PRO A 1 449 ? 6.633 -8.172 1.986 1 82.62 449 PRO A N 1
ATOM 3601 C CA . PRO A 1 449 ? 7.109 -9.5 2.365 1 82.62 449 PRO A CA 1
ATOM 3602 C C . PRO A 1 449 ? 6.289 -10.125 3.49 1 82.62 449 PRO A C 1
ATOM 3604 O O . PRO A 1 449 ? 6.086 -9.492 4.535 1 82.62 449 PRO A O 1
ATOM 3607 N N . MET A 1 450 ? 5.82 -11.336 3.244 1 86.44 450 MET A N 1
ATOM 3608 C CA . MET A 1 450 ? 5.059 -12.094 4.234 1 86.44 450 MET A CA 1
ATOM 3609 C C . MET A 1 450 ? 5.844 -13.312 4.711 1 86.44 450 MET A C 1
ATOM 3611 O O . MET A 1 450 ? 6.344 -14.094 3.898 1 86.44 450 MET A O 1
ATOM 3615 N N . SER A 1 451 ? 5.965 -13.422 6.035 1 88.31 451 SER A N 1
ATOM 3616 C CA . SER A 1 451 ? 6.715 -14.539 6.598 1 88.31 451 SER A CA 1
ATOM 3617 C C . SER A 1 451 ? 6.066 -15.875 6.254 1 88.31 451 SER A C 1
ATOM 3619 O O . SER A 1 451 ? 4.883 -16.078 6.527 1 88.31 451 SER A O 1
ATOM 3621 N N . VAL A 1 452 ? 6.844 -16.766 5.664 1 94.12 452 VAL A N 1
ATOM 3622 C CA . VAL A 1 452 ? 6.355 -18.109 5.355 1 94.12 452 VAL A CA 1
ATOM 3623 C C . VAL A 1 452 ? 5.938 -18.812 6.645 1 94.12 452 VAL A C 1
ATOM 3625 O O . VAL A 1 452 ? 4.922 -19.516 6.676 1 94.12 452 VAL A O 1
ATOM 3628 N N . ALA A 1 453 ? 6.684 -18.547 7.727 1 90.56 453 ALA A N 1
ATOM 3629 C CA . ALA A 1 453 ? 6.348 -19.125 9.023 1 90.56 453 ALA A CA 1
ATOM 3630 C C . ALA A 1 453 ? 4.984 -18.641 9.508 1 90.56 453 ALA A C 1
ATOM 3632 O O . ALA A 1 453 ? 4.203 -19.422 10.062 1 90.56 453 ALA A O 1
ATOM 3633 N N . ALA A 1 454 ? 4.746 -17.375 9.32 1 87.75 454 ALA A N 1
ATOM 3634 C CA . ALA A 1 454 ? 3.457 -16.828 9.719 1 87.75 454 ALA A CA 1
ATOM 3635 C C . ALA A 1 454 ? 2.32 -17.422 8.898 1 87.75 454 ALA A C 1
ATOM 3637 O O . ALA A 1 454 ? 1.244 -17.703 9.43 1 87.75 454 ALA A O 1
ATOM 3638 N N . ILE A 1 455 ? 2.514 -17.625 7.629 1 91.69 455 ILE A N 1
ATOM 3639 C CA . ILE A 1 455 ? 1.514 -18.234 6.75 1 91.69 455 ILE A CA 1
ATOM 3640 C C . ILE A 1 455 ? 1.197 -19.641 7.219 1 91.69 455 ILE A C 1
ATOM 3642 O O . ILE A 1 455 ? 0.028 -20.031 7.328 1 91.69 455 ILE A O 1
ATOM 3646 N N . LYS A 1 456 ? 2.225 -20.359 7.512 1 93.69 456 LYS A N 1
ATOM 3647 C CA . LYS A 1 456 ? 2.043 -21.75 7.922 1 93.69 456 LYS A CA 1
ATOM 3648 C C . LYS A 1 456 ? 1.178 -21.844 9.172 1 93.69 456 LYS A C 1
ATOM 3650 O O . LYS A 1 456 ? 0.304 -22.703 9.266 1 93.69 456 LYS A O 1
ATOM 3655 N N . THR A 1 457 ? 1.404 -20.891 10.094 1 87.12 457 THR A N 1
ATOM 3656 C CA . THR A 1 457 ? 0.722 -20.969 11.383 1 87.12 457 THR A CA 1
ATOM 3657 C C . THR A 1 457 ? -0.594 -20.188 11.344 1 87.12 457 THR A C 1
ATOM 3659 O O . THR A 1 457 ? -1.371 -20.234 12.297 1 87.12 457 THR A O 1
ATOM 3662 N N . GLY A 1 458 ? -0.846 -19.531 10.273 1 85.75 458 GLY A N 1
ATOM 3663 C CA . GLY A 1 458 ? -2.066 -18.75 10.156 1 85.75 458 GLY A CA 1
ATOM 3664 C C . GLY A 1 458 ? -2.014 -17.438 10.922 1 85.75 458 GLY A C 1
ATOM 3665 O O . GLY A 1 458 ? -3.047 -16.812 11.18 1 85.75 458 GLY A O 1
ATOM 3666 N N . ASN A 1 459 ? -0.788 -17.016 11.344 1 79.44 459 ASN A N 1
ATOM 3667 C CA . ASN A 1 459 ? -0.616 -15.75 12.039 1 79.44 459 ASN A CA 1
ATOM 3668 C C . ASN A 1 459 ? -0.504 -14.586 11.055 1 79.44 459 ASN A C 1
ATOM 3670 O O . ASN A 1 459 ? 0.568 -14 10.898 1 79.44 459 ASN A O 1
ATOM 3674 N N . CYS A 1 460 ? -1.658 -14.266 10.484 1 72.25 460 CYS A N 1
ATOM 3675 C CA . CYS A 1 460 ? -1.664 -13.32 9.383 1 72.25 460 CYS A CA 1
ATOM 3676 C C . CYS A 1 460 ? -2.031 -11.922 9.867 1 72.25 460 CYS A C 1
ATOM 3678 O O . CYS A 1 460 ? -2.172 -11 9.062 1 72.25 460 CYS A O 1
ATOM 3680 N N . GLU A 1 461 ? -2.17 -11.688 11.141 1 63.59 461 GLU A N 1
ATOM 3681 C CA . GLU A 1 461 ? -2.625 -10.406 11.688 1 63.59 461 GLU A CA 1
ATOM 3682 C C . GLU A 1 461 ? -1.599 -9.305 11.438 1 63.59 461 GLU A C 1
ATOM 3684 O O . GLU A 1 461 ? -1.954 -8.133 11.336 1 63.59 461 GLU A O 1
ATOM 3689 N N . LEU A 1 462 ? -0.351 -9.703 11.398 1 57.31 462 LEU A N 1
ATOM 3690 C CA . LEU A 1 462 ? 0.719 -8.711 11.438 1 57.31 462 LEU A CA 1
ATOM 3691 C C . LEU A 1 462 ? 0.975 -8.125 10.055 1 57.31 462 LEU A C 1
ATOM 3693 O O . LEU A 1 462 ? 1.7 -7.141 9.914 1 57.31 462 LEU A O 1
ATOM 3697 N N . LEU A 1 463 ? 0.207 -8.703 9.094 1 58.81 463 LEU A N 1
ATOM 3698 C CA . LEU A 1 463 ? 0.709 -8.383 7.766 1 58.81 463 LEU A CA 1
ATOM 3699 C C . LEU A 1 463 ? -0.44 -8.188 6.781 1 58.81 463 LEU A C 1
ATOM 3701 O O . LEU A 1 463 ? -1.339 -9.031 6.703 1 58.81 463 LEU A O 1
ATOM 3705 N N . TYR A 1 464 ? -0.604 -7.027 6.23 1 59.59 464 TYR A N 1
ATOM 3706 C CA . TYR A 1 464 ? -1.791 -6.68 5.457 1 59.59 464 TYR A CA 1
ATOM 3707 C C . TYR A 1 464 ? -2.076 -7.734 4.395 1 59.59 464 TYR A C 1
ATOM 3709 O O . TYR A 1 464 ? -3.234 -8.094 4.164 1 59.59 464 TYR A O 1
ATOM 3717 N N . ASP A 1 465 ? -1.075 -8.406 3.846 1 70.81 465 ASP A N 1
ATOM 3718 C CA . ASP A 1 465 ? -1.306 -9.367 2.773 1 70.81 465 ASP A CA 1
ATOM 3719 C C . ASP A 1 465 ? -1.341 -10.797 3.312 1 70.81 465 ASP A C 1
ATOM 3721 O O . ASP A 1 465 ? -1.488 -11.75 2.547 1 70.81 465 ASP A O 1
ATOM 3725 N N . GLY A 1 466 ? -1.359 -10.914 4.52 1 78.75 466 GLY A N 1
ATOM 3726 C CA . GLY A 1 466 ? -1.225 -12.227 5.129 1 78.75 466 GLY A CA 1
ATOM 3727 C C . GLY A 1 466 ? -2.387 -13.148 4.816 1 78.75 466 GLY A C 1
ATOM 3728 O O . GLY A 1 466 ? -2.189 -14.25 4.289 1 78.75 466 GLY A O 1
ATOM 3729 N N . PRO A 1 467 ? -3.59 -12.664 5.059 1 80.25 467 PRO A N 1
ATOM 3730 C CA . PRO A 1 467 ? -4.738 -13.531 4.781 1 80.25 467 PRO A CA 1
ATOM 3731 C C . PRO A 1 467 ? -4.852 -13.914 3.309 1 80.25 467 PRO A C 1
ATOM 3733 O O . PRO A 1 467 ? -5.258 -15.031 2.988 1 80.25 467 PRO A O 1
ATOM 3736 N N . PHE A 1 468 ? -4.512 -13.055 2.432 1 86.19 468 PHE A N 1
ATOM 3737 C CA . PHE A 1 468 ? -4.566 -13.336 1.003 1 86.19 468 PHE A CA 1
ATOM 3738 C C . PHE A 1 468 ? -3.605 -14.461 0.639 1 86.19 468 PHE A C 1
ATOM 3740 O O . PHE A 1 468 ? -3.982 -15.406 -0.062 1 86.19 468 PHE A O 1
ATOM 3747 N N . VAL A 1 469 ? -2.369 -14.32 1.107 1 89.12 469 VAL A N 1
ATOM 3748 C CA . VAL A 1 469 ? -1.38 -15.352 0.809 1 89.12 469 VAL A CA 1
ATOM 3749 C C . VAL A 1 469 ? -1.78 -16.656 1.48 1 89.12 469 VAL A C 1
ATOM 3751 O O . VAL A 1 469 ? -1.619 -17.734 0.901 1 89.12 469 VAL A O 1
ATOM 3754 N N . PHE A 1 470 ? -2.297 -16.578 2.68 1 91.88 470 PHE A N 1
ATOM 3755 C CA . PHE A 1 470 ? -2.77 -17.781 3.357 1 91.88 470 PHE A CA 1
ATOM 3756 C C . PHE A 1 470 ? -3.846 -18.469 2.533 1 91.88 470 PHE A C 1
ATOM 3758 O O . PHE A 1 470 ? -3.82 -19.703 2.381 1 91.88 470 PHE A O 1
ATOM 3765 N N . ALA A 1 471 ? -4.777 -17.672 2.105 1 90.69 471 ALA A N 1
ATOM 3766 C CA . ALA A 1 471 ? -5.855 -18.25 1.304 1 90.69 471 ALA A CA 1
ATOM 3767 C C . ALA A 1 471 ? -5.301 -18.953 0.073 1 90.69 471 ALA A C 1
ATOM 3769 O O . ALA A 1 471 ? -5.809 -20.016 -0.32 1 90.69 471 ALA A O 1
ATOM 3770 N N . GLU A 1 472 ? -4.297 -18.422 -0.517 1 93.62 472 GLU A N 1
ATOM 3771 C CA . GLU A 1 472 ? -3.717 -19.016 -1.719 1 93.62 472 GLU A CA 1
ATOM 3772 C C . GLU A 1 472 ? -3.252 -20.453 -1.463 1 93.62 472 GLU A C 1
ATOM 3774 O O . GLU A 1 472 ? -3.316 -21.297 -2.355 1 93.62 472 GLU A O 1
ATOM 3779 N N . VAL A 1 473 ? -2.842 -20.672 -0.238 1 96.81 473 VAL A N 1
ATOM 3780 C CA . VAL A 1 473 ? -2.17 -21.953 -0.02 1 96.81 473 VAL A CA 1
ATOM 3781 C C . VAL A 1 473 ? -3.031 -22.844 0.87 1 96.81 473 VAL A C 1
ATOM 3783 O O . VAL A 1 473 ? -2.785 -24.047 0.976 1 96.81 473 VAL A O 1
ATOM 3786 N N . ASN A 1 474 ? -4.102 -22.25 1.493 1 94.31 474 ASN A N 1
ATOM 3787 C CA . ASN A 1 474 ? -4.719 -23.078 2.52 1 94.31 474 ASN A CA 1
ATOM 3788 C C . ASN A 1 474 ? -6.18 -22.703 2.74 1 94.31 474 ASN A C 1
ATOM 3790 O O . ASN A 1 474 ? -6.754 -23.016 3.785 1 94.31 474 ASN A O 1
ATOM 3794 N N . ALA A 1 475 ? -6.809 -22.062 1.887 1 91.88 475 ALA A N 1
ATOM 3795 C CA . ALA A 1 475 ? -8.227 -21.719 2.02 1 91.88 475 ALA A CA 1
ATOM 3796 C C . ALA A 1 475 ? -9.102 -22.953 1.855 1 91.88 475 ALA A C 1
ATOM 3798 O O . ALA A 1 475 ? -8.727 -23.906 1.175 1 91.88 475 ALA A O 1
ATOM 3799 N N . ASP A 1 476 ? -10.258 -22.906 2.486 1 88.25 476 ASP A N 1
ATOM 3800 C CA . ASP A 1 476 ? -11.289 -23.906 2.232 1 88.25 476 ASP A CA 1
ATOM 3801 C C . ASP A 1 476 ? -12.102 -23.562 0.991 1 88.25 476 ASP A C 1
ATOM 3803 O O . ASP A 1 476 ? -12.422 -22.391 0.76 1 88.25 476 ASP A O 1
ATOM 3807 N N . LYS A 1 477 ? -12.359 -24.547 0.196 1 88.25 477 LYS A N 1
ATOM 3808 C CA . LYS A 1 477 ? -13.234 -24.375 -0.958 1 88.25 477 LYS A CA 1
ATOM 3809 C C . LYS A 1 477 ? -14.68 -24.688 -0.601 1 88.25 477 LYS A C 1
ATOM 3811 O O . LYS A 1 477 ? -14.984 -25.797 -0.159 1 88.25 477 LYS A O 1
ATOM 3816 N N . VAL A 1 478 ? -15.531 -23.688 -0.771 1 84.88 478 VAL A N 1
ATOM 3817 C CA . VAL A 1 478 ? -16.938 -23.828 -0.427 1 84.88 478 VAL A CA 1
ATOM 3818 C C . VAL A 1 478 ? -17.781 -23.844 -1.699 1 84.88 478 VAL A C 1
ATOM 3820 O O . VAL A 1 478 ? -17.75 -22.906 -2.5 1 84.88 478 VAL A O 1
ATOM 3823 N N . ASN A 1 479 ? -18.547 -24.938 -1.876 1 84.62 479 ASN A N 1
ATOM 3824 C CA . ASN A 1 479 ? -19.484 -25.047 -2.988 1 84.62 479 ASN A CA 1
ATOM 3825 C C . ASN A 1 479 ? -20.891 -24.672 -2.564 1 84.62 479 ASN A C 1
ATOM 3827 O O . ASN A 1 479 ? -21.453 -25.281 -1.656 1 84.62 479 ASN A O 1
ATOM 3831 N N . TRP A 1 480 ? -21.375 -23.609 -3.229 1 83.5 480 TRP A N 1
ATOM 3832 C CA . TRP A 1 480 ? -22.734 -23.141 -2.977 1 83.5 480 TRP A CA 1
ATOM 3833 C C . TRP A 1 480 ? -23.688 -23.641 -4.055 1 83.5 480 TRP A C 1
ATOM 3835 O O . TRP A 1 480 ? -23.344 -23.672 -5.238 1 83.5 480 TRP A O 1
ATOM 3845 N N . GLY A 1 481 ? -24.844 -24.203 -3.625 1 81.75 481 GLY A N 1
ATOM 3846 C CA . GLY A 1 481 ? -25.906 -24.578 -4.535 1 81.75 481 GLY A CA 1
ATOM 3847 C C . GLY A 1 481 ? -27.172 -23.75 -4.363 1 81.75 481 GLY A C 1
ATOM 3848 O O . GLY A 1 481 ? -27.484 -23.312 -3.256 1 81.75 481 GLY A O 1
ATOM 3849 N N . ARG A 1 482 ? -27.766 -23.453 -5.449 1 78.56 482 ARG A N 1
ATOM 3850 C CA . ARG A 1 482 ? -29.031 -22.719 -5.398 1 78.56 482 ARG A CA 1
ATOM 3851 C C . ARG A 1 482 ? -30.172 -23.594 -5.891 1 78.56 482 ARG A C 1
ATOM 3853 O O . ARG A 1 482 ? -30.078 -24.234 -6.945 1 78.56 482 ARG A O 1
ATOM 3860 N N . ASP A 1 483 ? -31.172 -23.75 -4.984 1 69.56 483 ASP A N 1
ATOM 3861 C CA . ASP A 1 483 ? -32.406 -24.453 -5.324 1 69.56 483 ASP A CA 1
ATOM 3862 C C . ASP A 1 483 ? -33.625 -23.562 -5.078 1 69.56 483 ASP A C 1
ATOM 3864 O O . ASP A 1 483 ? -33.875 -23.125 -3.949 1 69.56 483 ASP A O 1
ATOM 3868 N N . GLY A 1 484 ? -34.5 -23.375 -6 1 64.31 484 GLY A N 1
ATOM 3869 C CA . GLY A 1 484 ? -35.688 -22.547 -5.836 1 64.31 484 GLY A CA 1
ATOM 3870 C C . GLY A 1 484 ? -35.344 -21.141 -5.344 1 64.31 484 GLY A C 1
ATOM 3871 O O . GLY A 1 484 ? -36.062 -20.594 -4.5 1 64.31 484 GLY A O 1
ATOM 3872 N N . GLY A 1 485 ? -34.125 -20.688 -5.664 1 66 485 GLY A N 1
ATOM 3873 C CA . GLY A 1 485 ? -33.781 -19.312 -5.336 1 66 485 GLY A CA 1
ATOM 3874 C C . GLY A 1 485 ? -32.938 -19.219 -4.066 1 66 485 GLY A C 1
ATOM 3875 O O . GLY A 1 485 ? -32.344 -18.172 -3.787 1 66 485 GLY A O 1
ATOM 3876 N N . GLN A 1 486 ? -33 -20.25 -3.209 1 73.25 486 GLN A N 1
ATOM 3877 C CA . GLN A 1 486 ? -32.25 -20.203 -1.951 1 73.25 486 GLN A CA 1
ATOM 3878 C C . GLN A 1 486 ? -30.875 -20.812 -2.105 1 73.25 486 GLN A C 1
ATOM 3880 O O . GLN A 1 486 ? -30.703 -21.844 -2.76 1 73.25 486 GLN A O 1
ATOM 3885 N N . TRP A 1 487 ? -29.953 -20.109 -1.555 1 77.81 487 TRP A N 1
ATOM 3886 C CA . TRP A 1 487 ? -28.578 -20.609 -1.563 1 77.81 487 TRP A CA 1
ATOM 3887 C C . TRP A 1 487 ? -28.297 -21.453 -0.326 1 77.81 487 TRP A C 1
ATOM 3889 O O . TRP A 1 487 ? -28.75 -21.141 0.772 1 77.81 487 TRP A O 1
ATOM 3899 N N . PHE A 1 488 ? -27.625 -22.531 -0.515 1 78.44 488 PHE A N 1
ATOM 3900 C CA . PHE A 1 488 ? -27.156 -23.344 0.595 1 78.44 488 PHE A CA 1
ATOM 3901 C C . PHE A 1 488 ? -25.797 -23.969 0.273 1 78.44 488 PHE A C 1
ATOM 3903 O O . PHE A 1 488 ? -25.391 -24.031 -0.891 1 78.44 488 PHE A O 1
ATOM 3910 N N . ILE A 1 489 ? -25.062 -24.375 1.238 1 79.81 489 ILE A N 1
ATOM 3911 C CA . ILE A 1 489 ? -23.75 -24.984 1.046 1 79.81 489 ILE A CA 1
ATOM 3912 C C . ILE A 1 489 ? -23.906 -26.453 0.634 1 79.81 489 ILE A C 1
ATOM 3914 O O . ILE A 1 489 ? -24.531 -27.234 1.348 1 79.81 489 ILE A O 1
ATOM 3918 N N . LEU A 1 490 ? -23.422 -26.781 -0.496 1 78.56 490 LEU A N 1
ATOM 3919 C CA . LEU A 1 490 ? -23.453 -28.141 -1.023 1 78.56 490 LEU A CA 1
ATOM 3920 C C . LEU A 1 490 ? -22.359 -28.984 -0.397 1 78.56 490 LEU A C 1
ATOM 3922 O O . LEU A 1 490 ? -22.594 -30.141 -0.036 1 78.56 490 LEU A O 1
ATOM 3926 N N . SER A 1 491 ? -21.156 -28.422 -0.361 1 79.75 491 SER A N 1
ATOM 3927 C CA . SER A 1 491 ? -20.016 -29.172 0.158 1 79.75 491 SER A CA 1
ATOM 3928 C C . SER A 1 491 ? -18.859 -28.25 0.523 1 79.75 491 SER A C 1
ATOM 3930 O O . SER A 1 491 ? -18.812 -27.094 0.068 1 79.75 491 SER A O 1
ATOM 3932 N N . LEU A 1 492 ? -18.047 -28.781 1.474 1 80.25 492 LEU A N 1
ATOM 3933 C CA . LEU A 1 492 ? -16.797 -28.125 1.888 1 80.25 492 LEU A CA 1
ATOM 3934 C C . LEU A 1 492 ? -15.594 -29.016 1.587 1 80.25 492 LEU A C 1
ATOM 3936 O O . LEU A 1 492 ? -15.562 -30.172 1.989 1 80.25 492 LEU A O 1
ATOM 3940 N N . ASP A 1 493 ? -14.695 -28.5 0.725 1 85.75 493 ASP A N 1
ATOM 3941 C CA . ASP A 1 493 ? -13.445 -29.203 0.449 1 85.75 493 ASP A CA 1
ATOM 3942 C C . ASP A 1 493 ? -12.273 -28.547 1.173 1 85.75 493 ASP A C 1
ATOM 3944 O O . ASP A 1 493 ? -11.828 -27.469 0.783 1 85.75 493 ASP A O 1
ATOM 3948 N N . LYS A 1 494 ? -11.703 -29.188 2.164 1 88.25 494 LYS A N 1
ATOM 3949 C CA . LYS A 1 494 ? -10.672 -28.625 3.025 1 88.25 494 LYS A CA 1
ATOM 3950 C C . LYS A 1 494 ? -9.281 -28.922 2.484 1 88.25 494 LYS A C 1
ATOM 3952 O O . LYS A 1 494 ? -8.281 -28.453 3.031 1 88.25 494 LYS A O 1
ATOM 3957 N N . SER A 1 495 ? -9.172 -29.641 1.349 1 90.5 495 SER A N 1
ATOM 3958 C CA . SER A 1 495 ? -7.855 -30.078 0.869 1 90.5 495 SER A CA 1
ATOM 3959 C C . SER A 1 495 ? -7.633 -29.641 -0.576 1 90.5 495 SER A C 1
ATOM 3961 O O . SER A 1 495 ? -6.648 -30.047 -1.204 1 90.5 495 SER A O 1
ATOM 3963 N N . ALA A 1 496 ? -8.484 -28.812 -1.108 1 90 496 ALA A N 1
ATOM 3964 C CA . ALA A 1 496 ? -8.461 -28.5 -2.535 1 90 496 ALA A CA 1
ATOM 3965 C C . ALA A 1 496 ? -7.398 -27.453 -2.85 1 90 496 ALA A C 1
ATOM 3967 O O . ALA A 1 496 ? -6.91 -27.375 -3.979 1 90 496 ALA A O 1
ATOM 3968 N N . ILE A 1 497 ? -7.051 -26.656 -1.857 1 94.31 497 ILE A N 1
ATOM 3969 C CA . ILE A 1 497 ? -6.273 -25.453 -2.152 1 94.31 497 ILE A CA 1
ATOM 3970 C C . ILE A 1 497 ? -4.832 -25.641 -1.692 1 94.31 497 ILE A C 1
ATOM 3972 O O . ILE A 1 497 ? -4.586 -26.172 -0.605 1 94.31 497 ILE A O 1
ATOM 3976 N N . GLY A 1 498 ? -3.857 -25.094 -2.512 1 95.88 498 GLY A N 1
ATOM 3977 C CA . GLY A 1 498 ? -2.447 -25.156 -2.164 1 95.88 498 GLY A CA 1
ATOM 3978 C C . GLY A 1 498 ? -1.881 -26.562 -2.234 1 95.88 498 GLY A C 1
ATOM 3979 O O . GLY A 1 498 ? -1.777 -27.25 -1.215 1 95.88 498 GLY A O 1
ATOM 3980 N N . GLN A 1 499 ? -1.479 -26.953 -3.438 1 94.69 499 GLN A N 1
ATOM 3981 C CA . GLN A 1 499 ? -0.98 -28.297 -3.662 1 94.69 499 GLN A CA 1
ATOM 3982 C C . GLN A 1 499 ? 0.412 -28.281 -4.289 1 94.69 499 GLN A C 1
ATOM 3984 O O . GLN A 1 499 ? 0.707 -27.422 -5.129 1 94.69 499 GLN A O 1
ATOM 3989 N N . ASN A 1 500 ? 1.198 -29.203 -3.801 1 95.94 500 ASN A N 1
ATOM 3990 C CA . ASN A 1 500 ? 2.514 -29.406 -4.398 1 95.94 500 ASN A CA 1
ATOM 3991 C C . ASN A 1 500 ? 3.232 -28.078 -4.637 1 95.94 500 ASN A C 1
ATOM 3993 O O . ASN A 1 500 ? 3.674 -27.797 -5.754 1 95.94 500 ASN A O 1
ATOM 3997 N N . ILE A 1 501 ? 3.295 -27.25 -3.535 1 97.94 501 ILE A N 1
ATOM 3998 C CA . ILE A 1 501 ? 4.07 -26.016 -3.66 1 97.94 501 ILE A CA 1
ATOM 3999 C C . ILE A 1 501 ? 5.527 -26.359 -3.971 1 97.94 501 ILE A C 1
ATOM 4001 O O . ILE A 1 501 ? 6.168 -27.109 -3.23 1 97.94 501 ILE A O 1
ATOM 4005 N N . SER A 1 502 ? 6.059 -25.734 -5.082 1 97.56 502 SER A N 1
ATOM 4006 C CA . SER A 1 502 ? 7.277 -26.297 -5.66 1 97.56 502 SER A CA 1
ATOM 4007 C C . SER A 1 502 ? 8.336 -25.219 -5.863 1 97.56 502 SER A C 1
ATOM 4009 O O . SER A 1 502 ? 8.008 -24.047 -6.125 1 97.56 502 SER A O 1
ATOM 4011 N N . THR A 1 503 ? 9.547 -25.562 -5.707 1 97.75 503 THR A N 1
ATOM 4012 C CA . THR A 1 503 ? 10.742 -24.812 -6.094 1 97.75 503 THR A CA 1
ATOM 4013 C C . THR A 1 503 ? 11.828 -25.766 -6.613 1 97.75 503 THR A C 1
ATOM 4015 O O . THR A 1 503 ? 11.672 -26.984 -6.574 1 97.75 503 THR A O 1
ATOM 4018 N N . LYS A 1 504 ? 12.828 -25.25 -7.238 1 96 504 LYS A N 1
ATOM 4019 C CA . LYS A 1 504 ? 13.914 -26.078 -7.738 1 96 504 LYS A CA 1
ATOM 4020 C C . LYS A 1 504 ? 14.75 -26.641 -6.594 1 96 504 LYS A C 1
ATOM 4022 O O . LYS A 1 504 ? 15.023 -25.938 -5.617 1 96 504 LYS A O 1
ATOM 4027 N N . VAL A 1 505 ? 15.195 -27.906 -6.789 1 95.31 505 VAL A N 1
ATOM 4028 C CA . VAL A 1 505 ? 16.156 -28.469 -5.848 1 95.31 505 VAL A CA 1
ATOM 4029 C C . VAL A 1 505 ? 17.406 -27.594 -5.797 1 95.31 505 VAL A C 1
ATOM 4031 O O . VAL A 1 505 ? 17.953 -27.234 -6.84 1 95.31 505 VAL A O 1
ATOM 4034 N N . PRO A 1 506 ? 17.797 -27.188 -4.602 1 95.25 506 PRO A N 1
ATOM 4035 C CA . PRO A 1 506 ? 18.922 -26.25 -4.492 1 95.25 506 PRO A CA 1
ATOM 4036 C C . PRO A 1 506 ? 20.266 -26.938 -4.609 1 95.25 506 PRO A C 1
ATOM 4038 O O . PRO A 1 506 ? 21.062 -26.922 -3.656 1 95.25 506 PRO A O 1
ATOM 4041 N N . ASP A 1 507 ? 20.656 -27.375 -5.793 1 92 507 ASP A N 1
ATOM 4042 C CA . ASP A 1 507 ? 21.906 -28.094 -6.004 1 92 507 ASP A CA 1
ATOM 4043 C C . ASP A 1 507 ? 22.953 -27.188 -6.668 1 92 507 ASP A C 1
ATOM 4045 O O . ASP A 1 507 ? 24.078 -27.625 -6.91 1 92 507 ASP A O 1
ATOM 4049 N N . GLY A 1 508 ? 22.609 -25.953 -6.953 1 90.31 508 GLY A N 1
ATOM 4050 C CA . GLY A 1 508 ? 23.547 -25 -7.5 1 90.31 508 GLY A CA 1
ATOM 4051 C C . GLY A 1 508 ? 23.938 -25.297 -8.938 1 90.31 508 GLY A C 1
ATOM 4052 O O . GLY A 1 508 ? 24.938 -24.75 -9.438 1 90.31 508 GLY A O 1
ATOM 4053 N N . LYS A 1 509 ? 23.141 -26.141 -9.609 1 85.44 509 LYS A N 1
ATOM 4054 C CA . LYS A 1 509 ? 23.438 -26.547 -10.977 1 85.44 509 LYS A CA 1
ATOM 4055 C C . LYS A 1 509 ? 22.375 -26.031 -11.945 1 85.44 509 LYS A C 1
ATOM 4057 O O . LYS A 1 509 ? 21.266 -25.703 -11.531 1 85.44 509 LYS A O 1
ATOM 4062 N N . PRO A 1 510 ? 22.797 -25.891 -13.211 1 81.94 510 PRO A N 1
ATOM 4063 C CA . PRO A 1 510 ? 21.766 -25.594 -14.203 1 81.94 510 PRO A CA 1
ATOM 4064 C C . PRO A 1 510 ? 20.703 -26.672 -14.289 1 81.94 510 PRO A C 1
ATOM 4066 O O . PRO A 1 510 ? 20.891 -27.781 -13.773 1 81.94 510 PRO A O 1
ATOM 4069 N N . VAL A 1 511 ? 19.625 -26.281 -14.945 1 80.06 511 VAL A N 1
ATOM 4070 C CA . VAL A 1 511 ? 18.5 -27.203 -15 1 80.06 511 VAL A CA 1
ATOM 4071 C C . VAL A 1 511 ? 18.828 -28.375 -15.914 1 80.06 511 VAL A C 1
ATOM 4073 O O . VAL A 1 511 ? 19.422 -28.203 -16.969 1 80.06 511 VAL A O 1
ATOM 4076 N N . ARG A 1 512 ? 18.375 -29.562 -15.492 1 74 512 ARG A N 1
ATOM 4077 C CA . ARG A 1 512 ? 18.516 -30.781 -16.281 1 74 512 ARG A CA 1
ATOM 4078 C C . ARG A 1 512 ? 17.344 -30.938 -17.25 1 74 512 ARG A C 1
ATOM 4080 O O . ARG A 1 512 ? 16.266 -30.375 -17.031 1 74 512 ARG A O 1
ATOM 4087 N N . PRO A 1 513 ? 17.594 -31.609 -18.312 1 68.62 513 PRO A N 1
ATOM 4088 C CA . PRO A 1 513 ? 16.562 -31.766 -19.359 1 68.62 513 PRO A CA 1
ATOM 4089 C C . PRO A 1 513 ? 15.398 -32.625 -18.906 1 68.62 513 PRO A C 1
ATOM 4091 O O . PRO A 1 513 ? 15.102 -33.656 -19.547 1 68.62 513 PRO A O 1
ATOM 4094 N N . HIS A 1 514 ? 14.836 -32.531 -17.812 1 69.44 514 HIS A N 1
ATOM 4095 C CA . HIS A 1 514 ? 13.648 -33.188 -17.312 1 69.44 514 HIS A CA 1
ATOM 4096 C C . HIS A 1 514 ? 12.5 -32.219 -17.109 1 69.44 514 HIS A C 1
ATOM 4098 O O . HIS A 1 514 ? 12.07 -31.984 -15.984 1 69.44 514 HIS A O 1
ATOM 4104 N N . LEU A 1 515 ? 11.977 -31.859 -18.203 1 74.25 515 LEU A N 1
ATOM 4105 C CA . LEU A 1 515 ? 11.023 -30.75 -18.141 1 74.25 515 LEU A CA 1
ATOM 4106 C C . LEU A 1 515 ? 9.602 -31.281 -17.969 1 74.25 515 LEU A C 1
ATOM 4108 O O . LEU A 1 515 ? 8.711 -30.531 -17.547 1 74.25 515 LEU A O 1
ATOM 4112 N N . THR A 1 516 ? 9.391 -32.562 -18.219 1 68.69 516 THR A N 1
ATOM 4113 C CA . THR A 1 516 ? 8.07 -33.156 -18.062 1 68.69 516 THR A CA 1
ATOM 4114 C C . THR A 1 516 ? 7.984 -33.969 -16.781 1 68.69 516 THR A C 1
ATOM 4116 O O . THR A 1 516 ? 6.996 -33.906 -16.047 1 68.69 516 THR A O 1
ATOM 4119 N N . ASP A 1 517 ? 9.031 -34.781 -16.531 1 76.5 517 ASP A N 1
ATOM 4120 C CA . ASP A 1 517 ? 9.172 -35.438 -15.227 1 76.5 517 ASP A CA 1
ATOM 4121 C C . ASP A 1 517 ? 10.094 -34.625 -14.312 1 76.5 517 ASP A C 1
ATOM 4123 O O . ASP A 1 517 ? 11.312 -34.812 -14.312 1 76.5 517 ASP A O 1
ATOM 4127 N N . THR A 1 518 ? 9.461 -33.844 -13.523 1 83.06 518 THR A N 1
ATOM 4128 C CA . THR A 1 518 ? 10.219 -32.844 -12.805 1 83.06 518 THR A CA 1
ATOM 4129 C C . THR A 1 518 ? 10.664 -33.375 -11.438 1 83.06 518 THR A C 1
ATOM 4131 O O . THR A 1 518 ? 11.195 -32.594 -10.625 1 83.06 518 THR A O 1
ATOM 4134 N N . SER A 1 519 ? 10.531 -34.625 -11.18 1 84.06 519 SER A N 1
ATOM 4135 C CA . SER A 1 519 ? 10.766 -35.156 -9.844 1 84.06 519 SER A CA 1
ATOM 4136 C C . SER A 1 519 ? 12.211 -34.969 -9.406 1 84.06 519 SER A C 1
ATOM 4138 O O . SER A 1 519 ? 12.484 -34.812 -8.211 1 84.06 519 SER A O 1
ATOM 4140 N N . VAL A 1 520 ? 13.094 -34.875 -10.391 1 86.19 520 VAL A N 1
ATOM 4141 C CA . VAL A 1 520 ? 14.516 -34.781 -10.047 1 86.19 520 VAL A CA 1
ATOM 4142 C C . VAL A 1 520 ? 14.914 -33.344 -9.836 1 86.19 520 VAL A C 1
ATOM 4144 O O . VAL A 1 520 ? 15.859 -33.031 -9.094 1 86.19 520 VAL A O 1
ATOM 4147 N N . ILE A 1 521 ? 14.258 -32.469 -10.406 1 90.75 521 ILE A N 1
ATOM 4148 C CA . ILE A 1 521 ? 14.695 -31.078 -10.336 1 90.75 521 ILE A CA 1
ATOM 4149 C C . ILE A 1 521 ? 13.758 -30.281 -9.43 1 90.75 521 ILE A C 1
ATOM 4151 O O . ILE A 1 521 ? 14.055 -29.141 -9.07 1 90.75 521 ILE A O 1
ATOM 4155 N N . ARG A 1 522 ? 12.68 -30.906 -9.008 1 94.81 522 ARG A N 1
ATOM 4156 C CA . ARG A 1 522 ? 11.648 -30.234 -8.242 1 94.81 522 ARG A CA 1
ATOM 4157 C C . ARG A 1 522 ? 11.711 -30.609 -6.77 1 94.81 522 ARG A C 1
ATOM 4159 O O . ARG A 1 522 ? 11.922 -31.781 -6.434 1 94.81 522 ARG A O 1
ATOM 4166 N N . GLN A 1 523 ? 11.633 -29.641 -5.895 1 96.25 523 GLN A N 1
ATOM 4167 C CA . GLN A 1 523 ? 11.477 -29.828 -4.457 1 96.25 523 GLN A CA 1
ATOM 4168 C C . GLN A 1 523 ? 10.094 -29.391 -3.994 1 96.25 523 GLN A C 1
ATOM 4170 O O . GL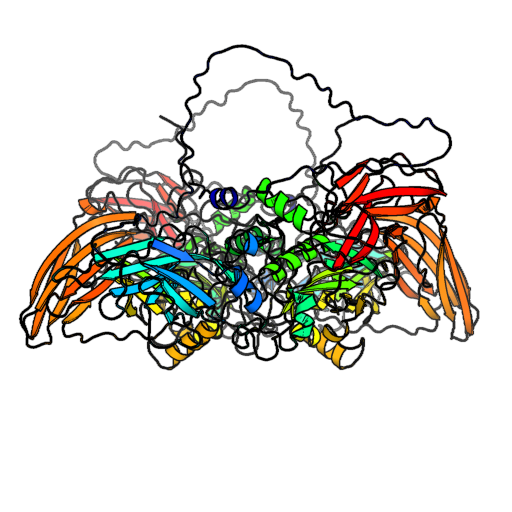N A 1 523 ? 9.68 -28.25 -4.254 1 96.25 523 GLN A O 1
ATOM 4175 N N . ASP A 1 524 ? 9.344 -30.312 -3.389 1 97.06 524 ASP A N 1
ATOM 4176 C CA . ASP A 1 524 ? 8.047 -29.984 -2.805 1 97.06 524 ASP A CA 1
ATOM 4177 C C . ASP A 1 524 ? 8.211 -29.344 -1.429 1 97.06 524 ASP A C 1
ATOM 4179 O O . ASP A 1 524 ? 8.703 -29.984 -0.495 1 97.06 524 ASP A O 1
ATOM 4183 N N . ILE A 1 525 ? 7.805 -28.094 -1.312 1 97.94 525 ILE A N 1
ATOM 4184 C CA . ILE A 1 525 ? 7.992 -27.391 -0.05 1 97.94 525 ILE A CA 1
ATOM 4185 C C . ILE A 1 525 ? 6.633 -27.078 0.574 1 97.94 525 ILE A C 1
ATOM 4187 O O . ILE A 1 525 ? 6.484 -26.109 1.311 1 97.94 525 ILE A O 1
ATOM 4191 N N . THR A 1 526 ? 5.594 -27.828 0.277 1 97.88 526 THR A N 1
ATOM 4192 C CA . THR A 1 526 ? 4.246 -27.625 0.802 1 97.88 526 THR A CA 1
ATOM 4193 C C . THR A 1 526 ? 4.262 -27.594 2.328 1 97.88 526 THR A C 1
ATOM 4195 O O . THR A 1 526 ? 3.561 -26.781 2.947 1 97.88 526 THR A O 1
ATOM 4198 N N . ASP A 1 527 ? 5.098 -28.406 2.918 1 96.69 527 ASP A N 1
ATOM 4199 C CA . ASP A 1 527 ? 5.137 -28.531 4.371 1 96.69 527 ASP A CA 1
ATOM 4200 C C . ASP A 1 527 ? 5.695 -27.25 5.016 1 96.69 527 ASP A C 1
ATOM 4202 O O . ASP A 1 527 ? 5.543 -27.047 6.223 1 96.69 527 ASP A O 1
ATOM 4206 N N . GLU A 1 528 ? 6.391 -26.469 4.25 1 97 528 GLU A N 1
ATOM 4207 C CA . GLU A 1 528 ? 6.879 -25.203 4.781 1 97 528 GLU A CA 1
ATOM 4208 C C . GLU A 1 528 ? 5.766 -24.156 4.832 1 97 528 GLU A C 1
ATOM 4210 O O . GLU A 1 528 ? 5.836 -23.203 5.605 1 97 528 GLU A O 1
ATOM 4215 N N . TYR A 1 529 ? 4.742 -24.312 4.035 1 97.12 529 TYR A N 1
ATOM 4216 C CA . TYR A 1 529 ? 3.697 -23.297 3.898 1 97.12 529 TYR A CA 1
ATOM 4217 C C . TYR A 1 529 ? 2.459 -23.688 4.699 1 97.12 529 TYR A C 1
ATOM 4219 O O . TYR A 1 529 ? 1.66 -22.828 5.07 1 97.12 529 TYR A O 1
ATOM 4227 N N . LYS A 1 530 ? 2.256 -24.953 4.895 1 96.19 530 LYS A N 1
ATOM 4228 C CA . LYS A 1 530 ? 1.05 -25.375 5.602 1 96.19 530 LYS A CA 1
ATOM 4229 C C . LYS A 1 530 ? 1.23 -26.75 6.227 1 96.19 530 LYS A C 1
ATOM 4231 O O . LYS A 1 530 ? 2.088 -27.531 5.797 1 96.19 530 LYS A O 1
ATOM 4236 N N . TYR A 1 531 ? 0.411 -27.016 7.246 1 93.94 531 TYR A N 1
ATOM 4237 C CA . TYR A 1 531 ? 0.344 -28.344 7.852 1 93.94 531 TYR A CA 1
ATOM 4238 C C . TYR A 1 531 ? -0.461 -29.297 6.977 1 93.94 531 TYR A C 1
ATOM 4240 O O . TYR A 1 531 ? -1.126 -28.875 6.031 1 93.94 531 TYR A O 1
ATOM 4248 N N . LYS A 1 532 ? -0.368 -30.531 7.293 1 94.69 532 LYS A N 1
ATOM 4249 C CA . LYS A 1 532 ? -1.105 -31.531 6.527 1 94.69 532 LYS A CA 1
ATOM 4250 C C . LYS A 1 532 ? -2.6 -31.219 6.508 1 94.69 532 LYS A C 1
ATOM 4252 O O . LYS A 1 532 ? -3.18 -30.891 7.543 1 94.69 532 LYS A O 1
ATOM 4257 N N . ASP A 1 533 ? -3.139 -31.328 5.367 1 93.62 533 ASP A N 1
ATOM 4258 C CA . ASP A 1 533 ? -4.559 -31.016 5.211 1 93.62 533 ASP A CA 1
ATOM 4259 C C . ASP A 1 533 ? -5.402 -31.797 6.215 1 93.62 533 ASP A C 1
ATOM 4261 O O . ASP A 1 533 ? -5.148 -32.969 6.465 1 93.62 533 ASP A O 1
ATOM 4265 N N . GLU A 1 534 ? -6.34 -31.109 6.879 1 88.31 534 GLU A N 1
ATOM 4266 C CA . GLU A 1 534 ? -7.355 -31.656 7.777 1 88.31 534 GLU A CA 1
ATOM 4267 C C . GLU A 1 534 ? -6.746 -32.094 9.102 1 88.31 534 GLU A C 1
ATOM 4269 O O . GLU A 1 534 ? -7.438 -32.656 9.953 1 88.31 534 GLU A O 1
ATOM 4274 N N . SER A 1 535 ? -5.477 -31.891 9.258 1 88.38 535 SER A N 1
ATOM 4275 C CA . SER A 1 535 ? -4.883 -32.125 10.57 1 88.38 535 SER A CA 1
ATOM 4276 C C . SER A 1 535 ? -5.355 -31.078 11.578 1 88.38 535 SER A C 1
ATOM 4278 O O . SER A 1 535 ? -5.895 -30.031 11.195 1 88.38 535 SER A O 1
ATOM 4280 N N . GLU A 1 536 ? -5.152 -31.328 12.781 1 81.06 536 GLU A N 1
ATOM 4281 C CA . GLU A 1 536 ? -5.559 -30.406 13.836 1 81.06 536 GLU A CA 1
ATOM 4282 C C . GLU A 1 536 ? -4.801 -29.078 13.727 1 81.06 536 GLU A C 1
ATOM 4284 O O . GLU A 1 536 ? -5.395 -28.016 13.867 1 81.06 536 GLU A O 1
ATOM 4289 N N . ARG A 1 537 ? -3.574 -29.219 13.492 1 87.75 537 ARG A N 1
ATOM 4290 C CA . ARG A 1 537 ? -2.76 -28.016 13.383 1 87.75 537 ARG A CA 1
ATOM 4291 C C . ARG A 1 537 ? -3.176 -27.188 12.18 1 87.75 537 ARG A C 1
ATOM 4293 O O . ARG A 1 537 ? -3.197 -25.953 12.25 1 87.75 537 ARG A O 1
ATOM 4300 N N . GLU A 1 538 ? -3.467 -27.875 11.086 1 92.88 538 GLU A N 1
ATOM 4301 C CA . GLU A 1 538 ? -3.902 -27.156 9.883 1 92.88 538 GLU A CA 1
ATOM 4302 C C . GLU A 1 538 ? -5.227 -26.438 10.125 1 92.88 538 GLU A C 1
ATOM 4304 O O . GLU A 1 538 ? -5.398 -25.281 9.703 1 92.88 538 GLU A O 1
ATOM 4309 N N . ARG A 1 539 ? -6.098 -27.031 10.867 1 86.38 539 ARG A N 1
ATOM 4310 C CA . ARG A 1 539 ? -7.395 -26.422 11.148 1 86.38 539 ARG A CA 1
ATOM 4311 C C . ARG A 1 539 ? -7.242 -25.219 12.086 1 86.38 539 ARG A C 1
ATOM 4313 O O . ARG A 1 539 ? -7.93 -24.219 11.922 1 86.38 539 ARG A O 1
ATOM 4320 N N . LEU A 1 540 ? -6.344 -25.359 13.031 1 79.81 540 LEU A N 1
ATOM 4321 C CA . LEU A 1 540 ? -6.062 -24.234 13.914 1 79.81 540 LEU A CA 1
ATOM 4322 C C . LEU A 1 540 ? -5.488 -23.062 13.133 1 79.81 540 LEU A C 1
ATOM 4324 O O . LEU A 1 540 ? -5.816 -21.906 13.414 1 79.81 540 LEU A O 1
ATOM 4328 N N . ALA A 1 541 ? -4.664 -23.375 12.203 1 87.19 541 ALA A N 1
ATOM 4329 C CA . ALA A 1 541 ? -4.102 -22.328 11.359 1 87.19 541 ALA A CA 1
ATOM 4330 C C . ALA A 1 541 ? -5.195 -21.609 10.562 1 87.19 541 ALA A C 1
ATOM 4332 O O . ALA A 1 541 ? -5.18 -20.391 10.43 1 87.19 541 ALA A O 1
ATOM 4333 N N . VAL A 1 542 ? -6.117 -22.359 10.055 1 86.75 542 VAL A N 1
ATOM 4334 C CA . VAL A 1 542 ? -7.219 -21.797 9.273 1 86.75 542 VAL A CA 1
ATOM 4335 C C . VAL A 1 542 ? -8.07 -20.906 10.164 1 86.75 542 VAL A C 1
ATOM 4337 O O . VAL A 1 542 ? -8.445 -19.797 9.766 1 86.75 542 VAL A O 1
ATOM 4340 N N . ILE A 1 543 ? -8.305 -21.375 11.359 1 78.56 543 ILE A N 1
ATOM 4341 C CA . ILE A 1 543 ? -9.086 -20.594 12.312 1 78.56 543 ILE A CA 1
ATOM 4342 C C . ILE A 1 543 ? -8.359 -19.297 12.641 1 78.56 543 ILE A C 1
ATOM 4344 O O . ILE A 1 543 ? -8.961 -18.219 12.656 1 78.56 543 ILE A O 1
ATOM 4348 N N . SER A 1 544 ? -7.113 -19.422 12.867 1 78 544 SER A N 1
ATOM 4349 C CA . SER A 1 544 ? -6.305 -18.25 13.188 1 78 544 SER A CA 1
ATOM 4350 C C . SER A 1 544 ? -6.316 -17.25 12.047 1 78 544 SER A C 1
ATOM 4352 O O . SER A 1 544 ? -6.488 -16.047 12.273 1 78 544 SER A O 1
ATOM 4354 N N . ALA A 1 545 ? -6.219 -17.703 10.836 1 80.62 545 ALA A N 1
ATOM 4355 C CA . ALA A 1 545 ? -6.219 -16.812 9.672 1 80.62 545 ALA A CA 1
ATOM 4356 C C . ALA A 1 545 ? -7.594 -16.188 9.461 1 80.62 545 ALA A C 1
ATOM 4358 O O . ALA A 1 545 ? -7.695 -15.047 9.016 1 80.62 545 ALA A O 1
ATOM 4359 N N . SER A 1 546 ? -8.633 -16.984 9.773 1 75.31 546 SER A N 1
ATOM 4360 C CA . SER A 1 546 ? -10.008 -16.531 9.555 1 75.31 546 SER A CA 1
ATOM 4361 C C . SER A 1 546 ? -10.391 -15.422 10.523 1 75.31 546 SER A C 1
ATOM 4363 O O . SER A 1 546 ? -11.297 -14.641 10.242 1 75.31 546 SER A O 1
ATOM 4365 N N . ARG A 1 547 ? -9.75 -15.547 11.672 1 64.94 547 ARG A N 1
ATOM 4366 C CA . ARG A 1 547 ? -10.016 -14.469 12.625 1 64.94 547 ARG A CA 1
ATOM 4367 C C . ARG A 1 547 ? -9.719 -13.109 12.008 1 64.94 547 ARG A C 1
ATOM 4369 O O . ARG A 1 547 ? -10.32 -12.102 12.398 1 64.94 547 ARG A O 1
ATOM 4376 N N . SER A 1 548 ? -8.859 -13.328 11.117 1 53.88 548 SER A N 1
ATOM 4377 C CA . SER A 1 548 ? -8.523 -12.094 10.422 1 53.88 548 SER A CA 1
ATOM 4378 C C . SER A 1 548 ? -9.438 -11.883 9.211 1 53.88 548 SER A C 1
ATOM 4380 O O . SER A 1 548 ? -9.32 -10.867 8.516 1 53.88 548 SER A O 1
ATOM 4382 N N . ALA A 1 549 ? -10.336 -13.047 9.125 1 54.38 549 ALA A N 1
ATOM 4383 C CA . ALA A 1 549 ? -11.25 -12.969 7.984 1 54.38 549 ALA A CA 1
ATOM 4384 C C . ALA A 1 549 ? -12.547 -12.266 8.367 1 54.38 549 ALA A C 1
ATOM 4386 O O . ALA A 1 549 ? -12.906 -12.219 9.547 1 54.38 549 ALA A O 1
ATOM 4387 N N . VAL A 1 550 ? -13.266 -11.617 7.48 1 48.5 550 VAL A N 1
ATOM 4388 C CA . VAL A 1 550 ? -14.453 -10.797 7.699 1 48.5 550 VAL A CA 1
ATOM 4389 C C . VAL A 1 550 ? -15.641 -11.688 8.047 1 48.5 550 VAL A C 1
ATOM 4391 O O . VAL A 1 550 ? -16.453 -11.344 8.906 1 48.5 550 VAL A O 1
ATOM 4394 N N . VAL A 1 551 ? -15.922 -12.883 7.355 1 48.91 551 VAL A N 1
ATOM 4395 C CA . VAL A 1 551 ? -17.219 -13.539 7.465 1 48.91 551 VAL A CA 1
ATOM 4396 C C . VAL A 1 551 ? -17.031 -14.938 8.055 1 48.91 551 VAL A C 1
ATOM 4398 O O . VAL A 1 551 ? -16.219 -15.727 7.562 1 48.91 551 VAL A O 1
ATOM 4401 N N . LYS A 1 552 ? -17.484 -15.172 9.359 1 46.75 552 LYS A N 1
ATOM 4402 C CA . LYS A 1 552 ? -17.5 -16.5 9.969 1 46.75 552 LYS A CA 1
ATOM 4403 C C . LYS A 1 552 ? -18.578 -17.375 9.344 1 46.75 552 LYS A C 1
ATOM 4405 O O . LYS A 1 552 ? -19.703 -16.922 9.102 1 46.75 552 LYS A O 1
ATOM 4410 N N . ARG A 1 553 ? -18.266 -18.625 8.742 1 51.19 553 ARG A N 1
ATOM 4411 C CA . ARG A 1 553 ? -19.266 -19.406 8.016 1 51.19 553 ARG A CA 1
ATOM 4412 C C . ARG A 1 553 ? -19.703 -20.609 8.828 1 51.19 553 ARG A C 1
ATOM 4414 O O . ARG A 1 553 ? -18.906 -21.203 9.57 1 51.19 553 ARG A O 1
ATOM 4421 N N . PRO A 1 554 ? -21.016 -20.734 8.922 1 43.41 554 PRO A N 1
ATOM 4422 C CA . PRO A 1 554 ? -21.594 -21.891 9.594 1 43.41 554 PRO A CA 1
ATOM 4423 C C . PRO A 1 554 ? -21.172 -23.219 8.961 1 43.41 554 PRO A C 1
ATOM 4425 O O . PRO A 1 554 ? -20.828 -23.25 7.773 1 43.41 554 PRO A O 1
ATOM 4428 N N . VAL A 1 555 ? -20.906 -24.203 9.867 1 40.06 555 VAL A N 1
ATOM 4429 C CA . VAL A 1 555 ? -20.656 -25.594 9.516 1 40.06 555 VAL A CA 1
ATOM 4430 C C . VAL A 1 555 ? -21.938 -26.219 8.961 1 40.06 555 VAL A C 1
ATOM 4432 O O . VAL A 1 555 ? -23.016 -26.031 9.508 1 40.06 555 VAL A O 1
ATOM 4435 N N . TYR A 1 556 ? -22 -26.594 7.699 1 42.22 556 TYR A N 1
ATOM 4436 C CA . TYR A 1 556 ? -23.156 -27.062 6.945 1 42.22 556 TYR A CA 1
ATOM 4437 C C . TYR A 1 556 ? -23.391 -28.547 7.168 1 42.22 556 TYR A C 1
ATOM 4439 O O . TYR A 1 556 ? -22.453 -29.297 7.414 1 42.22 556 TYR A O 1
ATOM 4447 N N . ASN A 1 557 ? -24.594 -28.984 7.551 1 43.56 557 ASN A N 1
ATOM 4448 C CA . ASN A 1 557 ? -25.094 -30.344 7.699 1 43.56 557 ASN A CA 1
ATOM 4449 C C . ASN A 1 557 ? -25.125 -31.078 6.367 1 43.56 557 ASN A C 1
ATOM 4451 O O . ASN A 1 557 ? -25.812 -30.672 5.438 1 43.56 557 ASN A O 1
ATOM 4455 N N . ILE A 1 558 ? -24.188 -31.859 6.09 1 48.12 558 ILE A N 1
ATOM 4456 C CA . ILE A 1 558 ? -24.203 -32.75 4.93 1 48.12 558 ILE A CA 1
ATOM 4457 C C . ILE A 1 558 ? -25.172 -33.906 5.168 1 48.12 558 ILE A C 1
ATOM 4459 O O . ILE A 1 558 ? -25.047 -34.625 6.152 1 48.12 558 ILE A O 1
ATOM 4463 N N . GLY A 1 559 ? -26.406 -33.812 4.684 1 52.38 559 GLY A N 1
ATOM 4464 C CA . GLY A 1 559 ? -27.359 -34.906 4.773 1 52.38 559 GLY A CA 1
ATOM 4465 C C . GLY A 1 559 ? -26.719 -36.281 4.539 1 52.38 559 GLY A C 1
ATOM 4466 O O . GLY A 1 559 ? -25.5 -36.375 4.375 1 52.38 559 GLY A O 1
ATOM 4467 N N . TYR A 1 560 ? -27.484 -37.438 4.676 1 56.31 560 TYR A N 1
ATOM 4468 C CA . TYR A 1 560 ? -27.109 -38.844 4.512 1 56.31 560 TYR A CA 1
ATOM 4469 C C . TYR A 1 560 ? -26.562 -39.094 3.109 1 56.31 560 TYR A C 1
ATOM 4471 O O . TYR A 1 560 ? -27.172 -38.688 2.117 1 56.31 560 TYR A O 1
ATOM 4479 N N . GLN A 1 561 ? -25.297 -39.562 3.004 1 69.31 561 GLN A N 1
ATOM 4480 C CA . GLN A 1 561 ? -24.656 -39.875 1.727 1 69.31 561 GLN A CA 1
ATOM 4481 C C . GLN A 1 561 ? -24.391 -41.375 1.588 1 69.31 561 GLN A C 1
ATOM 4483 O O . GLN A 1 561 ? -23.547 -41.906 2.299 1 69.31 561 GLN A O 1
ATOM 4488 N N . ASP A 1 562 ? -25.297 -42.094 0.651 1 78.81 562 ASP A N 1
ATOM 4489 C CA . ASP A 1 562 ? -25 -43.531 0.428 1 78.81 562 ASP A CA 1
ATOM 4490 C C . ASP A 1 562 ? -24.328 -43.719 -0.924 1 78.81 562 ASP A C 1
ATOM 4492 O O . ASP A 1 562 ? -24.109 -44.875 -1.341 1 78.81 562 ASP A O 1
ATOM 4496 N N . VAL A 1 563 ? -24.172 -42.781 -1.668 1 81.56 563 VAL A N 1
ATOM 4497 C CA . VAL A 1 563 ? -23.391 -42.844 -2.902 1 81.56 563 VAL A CA 1
ATOM 4498 C C . VAL A 1 563 ? -22.094 -42.062 -2.748 1 81.56 563 VAL A C 1
ATOM 4500 O O . VAL A 1 563 ? -22.094 -40.906 -2.4 1 81.56 563 VAL A O 1
ATOM 4503 N N . ILE A 1 564 ? -21.047 -42.844 -2.975 1 81.19 564 ILE A N 1
ATOM 4504 C CA . ILE A 1 564 ? -19.719 -42.219 -2.895 1 81.19 564 ILE A CA 1
ATOM 4505 C C . ILE A 1 564 ? -19.234 -41.875 -4.297 1 81.19 564 ILE A C 1
ATOM 4507 O O . ILE A 1 564 ? -19.266 -42.719 -5.203 1 81.19 564 ILE A O 1
ATOM 4511 N N . PHE A 1 565 ? -18.828 -40.719 -4.43 1 78.19 565 PHE A N 1
ATOM 4512 C CA . PHE A 1 565 ? -18.312 -40.25 -5.707 1 78.19 565 PHE A CA 1
ATOM 4513 C C . PHE A 1 565 ? -16.781 -40.219 -5.695 1 78.19 565 PHE A C 1
ATOM 4515 O O . PHE A 1 565 ? -16.188 -39.688 -4.773 1 78.19 565 PHE A O 1
ATOM 4522 N N . GLY A 1 566 ? -16.125 -40.969 -6.602 1 71 566 GLY A N 1
ATOM 4523 C CA . GLY A 1 566 ? -14.672 -41.031 -6.688 1 71 566 GLY A CA 1
ATOM 4524 C C . GLY A 1 566 ? -14.07 -39.844 -7.422 1 71 566 GLY A C 1
ATOM 4525 O O . GLY A 1 566 ? -12.852 -39.688 -7.48 1 71 566 GLY A O 1
ATOM 4526 N N . GLY A 1 567 ? -14.789 -39.031 -7.898 1 68.62 567 GLY A N 1
ATOM 4527 C CA . GLY A 1 567 ? -14.281 -37.938 -8.672 1 68.62 567 GLY A CA 1
ATOM 4528 C C . GLY A 1 567 ? -13.828 -38.312 -10.062 1 68.62 567 GLY A C 1
ATOM 4529 O O . GLY A 1 567 ? -14.289 -39.312 -10.617 1 68.62 567 GLY A O 1
ATOM 4530 N N . PHE A 1 568 ? -13.125 -37.438 -10.742 1 72.75 568 PHE A N 1
ATOM 4531 C CA . PHE A 1 568 ? -12.656 -37.656 -12.102 1 72.75 568 PHE A CA 1
ATOM 4532 C C . PHE A 1 568 ? -11.359 -38.469 -12.102 1 72.75 568 PHE A C 1
ATOM 4534 O O . PHE A 1 568 ? -10.477 -38.219 -11.266 1 72.75 568 PHE A O 1
ATOM 4541 N N . GLU A 1 569 ? -11.359 -39.438 -12.906 1 67.94 569 GLU A N 1
ATOM 4542 C CA . GLU A 1 569 ? -10.133 -40.219 -13.062 1 67.94 569 GLU A CA 1
ATOM 4543 C C . GLU A 1 569 ? -9.016 -39.344 -13.648 1 67.94 569 GLU A C 1
ATOM 4545 O O . GLU A 1 569 ? -9.266 -38.5 -14.508 1 67.94 569 GLU A O 1
ATOM 4550 N N . HIS A 1 570 ? -7.879 -39.656 -12.992 1 61.38 570 HIS A N 1
ATOM 4551 C CA . HIS A 1 570 ? -6.703 -38.875 -13.375 1 61.38 570 HIS A CA 1
ATOM 4552 C C . HIS A 1 570 ? -6.324 -39.125 -14.828 1 61.38 570 HIS A C 1
ATOM 4554 O O . HIS A 1 570 ? -6.363 -40.281 -15.297 1 61.38 570 HIS A O 1
ATOM 4560 N N . ARG A 1 571 ? -6.523 -38.125 -15.648 1 62.56 571 ARG A N 1
ATOM 4561 C CA . ARG A 1 571 ? -6.09 -38.156 -17.047 1 62.56 571 ARG A CA 1
ATOM 4562 C C . ARG A 1 571 ? -4.727 -37.5 -17.203 1 62.56 571 ARG A C 1
ATOM 4564 O O . ARG A 1 571 ? -4.645 -36.281 -17.422 1 62.56 571 ARG A O 1
ATOM 4571 N N . ASP A 1 572 ? -3.625 -38.281 -16.688 1 63.22 572 ASP A N 1
ATOM 4572 C CA . ASP A 1 572 ? -2.314 -37.625 -16.625 1 63.22 572 ASP A CA 1
ATOM 4573 C C . ASP A 1 572 ? -1.564 -37.812 -17.953 1 63.22 572 ASP A C 1
ATOM 4575 O O . ASP A 1 572 ? -1.682 -38.844 -18.594 1 63.22 572 ASP A O 1
ATOM 4579 N N . TYR A 1 573 ? -1.009 -36.781 -18.438 1 74.69 573 TYR A N 1
ATOM 4580 C CA . TYR A 1 573 ? 0.013 -36.719 -19.484 1 74.69 573 TYR A CA 1
ATOM 4581 C C . TYR A 1 573 ? -0.597 -36.938 -20.859 1 74.69 573 TYR A C 1
ATOM 4583 O O . TYR A 1 573 ? -0.086 -37.719 -21.656 1 74.69 573 TYR A O 1
ATOM 4591 N N . ILE A 1 574 ? -1.757 -36.312 -20.953 1 83.94 574 ILE A N 1
ATOM 4592 C CA . ILE A 1 574 ? -2.342 -36.375 -22.297 1 83.94 574 ILE A CA 1
ATOM 4593 C C . ILE A 1 574 ? -1.637 -35.375 -23.203 1 83.94 574 ILE A C 1
ATOM 4595 O O . ILE A 1 574 ? -1.627 -34.156 -22.922 1 83.94 574 ILE A O 1
ATOM 4599 N N . LEU A 1 575 ? -1.027 -35.938 -24.219 1 89.19 575 LEU A N 1
ATOM 4600 C CA . LEU A 1 575 ? -0.367 -35.062 -25.188 1 89.19 575 LEU A CA 1
ATOM 4601 C C . LEU A 1 575 ? -1.39 -34.344 -26.062 1 89.19 575 LEU A C 1
ATOM 4603 O O . LEU A 1 575 ? -2.367 -34.969 -26.516 1 89.19 575 LEU A O 1
ATOM 4607 N N . ILE A 1 576 ? -1.161 -33.125 -26.281 1 91.12 576 ILE A N 1
ATOM 4608 C CA . ILE A 1 576 ? -2.037 -32.375 -27.172 1 91.12 576 ILE A CA 1
ATOM 4609 C C . ILE A 1 576 ? -2.119 -33.094 -28.516 1 91.12 576 ILE A C 1
ATOM 4611 O O . ILE A 1 576 ? -1.126 -33.625 -29 1 91.12 576 ILE A O 1
ATOM 4615 N N . GLY A 1 577 ? -3.26 -33.062 -29.141 1 90.38 577 GLY A N 1
ATOM 4616 C CA . GLY A 1 577 ? -3.475 -33.75 -30.406 1 90.38 577 GLY A CA 1
ATOM 4617 C C . GLY A 1 577 ? -4.113 -35.094 -30.234 1 90.38 577 GLY A C 1
ATOM 4618 O O . GLY A 1 577 ? -4.566 -35.719 -31.219 1 90.38 577 GLY A O 1
ATOM 4619 N N . LYS A 1 578 ? -4.191 -35.531 -29 1 91.31 578 LYS A N 1
ATOM 4620 C CA . LYS A 1 578 ? -4.77 -36.844 -28.75 1 91.31 578 LYS A CA 1
ATOM 4621 C C . LYS A 1 578 ? -6.188 -36.719 -28.188 1 91.31 578 LYS A C 1
ATOM 4623 O O . LYS A 1 578 ? -6.535 -35.719 -27.578 1 91.31 578 LYS A O 1
ATOM 4628 N N . ASP A 1 579 ? -6.926 -37.781 -28.469 1 91.06 579 ASP A N 1
ATOM 4629 C CA . ASP A 1 579 ? -8.234 -37.906 -27.844 1 91.06 579 ASP A CA 1
ATOM 4630 C C . ASP A 1 579 ? -8.094 -38.312 -26.375 1 91.06 579 ASP A C 1
ATOM 4632 O O . ASP A 1 579 ? -7.082 -38.906 -25.984 1 91.06 579 ASP A O 1
ATOM 4636 N N . PHE A 1 580 ? -9.07 -37.906 -25.625 1 90.19 580 PHE A N 1
ATOM 4637 C CA . PHE A 1 580 ? -9.039 -38.375 -24.234 1 90.19 580 PHE A CA 1
ATOM 4638 C C . PHE A 1 580 ? -10.453 -38.562 -23.703 1 90.19 580 PHE A C 1
ATOM 4640 O O . PHE A 1 580 ? -11.43 -38.219 -24.375 1 90.19 580 PHE A O 1
ATOM 4647 N N . LYS A 1 581 ? -10.461 -39.25 -22.578 1 89.06 581 LYS A N 1
ATOM 4648 C CA . LYS A 1 581 ? -11.734 -39.562 -21.922 1 89.06 581 LYS A CA 1
ATOM 4649 C C . LYS A 1 581 ? -11.766 -39.031 -20.5 1 89.06 581 LYS A C 1
ATOM 4651 O O . LYS A 1 581 ? -10.766 -39.062 -19.781 1 89.06 581 LYS A O 1
ATOM 4656 N N . VAL A 1 582 ? -12.922 -38.438 -20.172 1 88.81 582 VAL A N 1
ATOM 4657 C CA . VAL A 1 582 ? -13.188 -38 -18.797 1 88.81 582 VAL A CA 1
ATOM 4658 C C . VAL A 1 582 ? -14.219 -38.938 -18.156 1 88.81 582 VAL A C 1
ATOM 4660 O O . VAL A 1 582 ? -15.328 -39.094 -18.672 1 88.81 582 VAL A O 1
ATOM 4663 N N . SER A 1 583 ? -13.766 -39.5 -17.078 1 88.56 583 SER A N 1
ATOM 4664 C CA . SER A 1 583 ? -14.672 -40.469 -16.453 1 88.56 583 SER A CA 1
ATOM 4665 C C . SER A 1 583 ? -14.953 -40.094 -15.008 1 88.56 583 SER A C 1
ATOM 4667 O O . SER A 1 583 ? -14.047 -39.719 -14.258 1 88.56 583 SER A O 1
ATOM 4669 N N . LEU A 1 584 ? -16.219 -40.062 -14.672 1 88.5 584 LEU A N 1
ATOM 4670 C CA . LEU A 1 584 ? -16.688 -39.906 -13.289 1 88.5 584 LEU A CA 1
ATOM 4671 C C . LEU A 1 584 ? -17.125 -41.25 -12.711 1 88.5 584 LEU A C 1
ATOM 4673 O O . LEU A 1 584 ? -17.953 -41.938 -13.297 1 88.5 584 LEU A O 1
ATOM 4677 N N . THR A 1 585 ? -16.5 -41.562 -11.562 1 88.19 585 THR A N 1
ATOM 4678 C CA . THR A 1 585 ? -16.812 -42.844 -10.961 1 88.19 585 THR A CA 1
ATOM 4679 C C . THR A 1 585 ? -17.703 -42.688 -9.734 1 88.19 585 THR A C 1
ATOM 4681 O O . THR A 1 585 ? -17.641 -41.656 -9.055 1 88.19 585 THR A O 1
ATOM 4684 N N . PHE A 1 586 ? -18.594 -43.625 -9.461 1 88.94 586 PHE A N 1
ATOM 4685 C CA . PHE A 1 586 ? -19.469 -43.625 -8.297 1 88.94 586 PHE A CA 1
ATOM 4686 C C . PHE A 1 586 ? -19.656 -45.062 -7.77 1 88.94 586 PHE A C 1
ATOM 4688 O O . PHE A 1 586 ? -19.5 -46.031 -8.508 1 88.94 586 PHE A O 1
ATOM 4695 N N . ARG A 1 587 ? -19.906 -45.062 -6.477 1 90.81 587 ARG A N 1
ATOM 4696 C CA . ARG A 1 587 ? -20.156 -46.344 -5.801 1 90.81 587 ARG A CA 1
ATOM 4697 C C . ARG A 1 587 ? -21.359 -46.25 -4.883 1 90.81 587 ARG A C 1
ATOM 4699 O O . ARG A 1 587 ? -21.438 -45.375 -4.023 1 90.81 587 ARG A O 1
ATOM 4706 N N . ASN A 1 588 ? -22.312 -47.125 -5.086 1 91.56 588 ASN A N 1
ATOM 4707 C CA . ASN A 1 588 ? -23.438 -47.25 -4.176 1 91.56 588 ASN A CA 1
ATOM 4708 C C . ASN A 1 588 ? -23.109 -48.156 -3.004 1 91.56 588 ASN A C 1
ATOM 4710 O O . ASN A 1 588 ? -22.938 -49.375 -3.184 1 91.56 588 ASN A O 1
ATOM 4714 N N . ILE A 1 589 ? -23.062 -47.594 -1.911 1 89.56 589 ILE A N 1
ATOM 4715 C CA . ILE A 1 589 ? -22.719 -48.406 -0.747 1 89.56 589 ILE A CA 1
ATOM 4716 C C . ILE A 1 589 ? -23.984 -48.812 0.003 1 89.56 589 ILE A C 1
ATOM 4718 O O . ILE A 1 589 ? -23.938 -49.531 0.992 1 89.56 589 ILE A O 1
ATOM 4722 N N . GLY A 1 590 ? -25.031 -48.312 -0.466 1 87.5 590 GLY A N 1
ATOM 4723 C CA . GLY A 1 590 ? -26.297 -48.594 0.187 1 87.5 590 GLY A CA 1
ATOM 4724 C C . GLY A 1 590 ? -26.969 -49.844 -0.321 1 87.5 590 GLY A C 1
ATOM 4725 O O . GLY A 1 590 ? -26.406 -50.562 -1.146 1 87.5 590 GLY A O 1
ATOM 4726 N N . ASP A 1 591 ? -28.219 -50.094 0.201 1 90.44 591 ASP A N 1
ATOM 4727 C CA . ASP A 1 591 ? -28.938 -51.344 -0.122 1 90.44 591 ASP A CA 1
ATOM 4728 C C . ASP A 1 591 ? -30.109 -51.062 -1.072 1 90.44 591 ASP A C 1
ATOM 4730 O O . ASP A 1 591 ? -30.891 -51.938 -1.368 1 90.44 591 ASP A O 1
ATOM 4734 N N . GLN A 1 592 ? -30.203 -49.938 -1.542 1 91.81 592 GLN A N 1
ATOM 4735 C CA . GLN A 1 592 ? -31.297 -49.562 -2.445 1 91.81 592 GLN A CA 1
ATOM 4736 C C . GLN A 1 592 ? -30.75 -49.094 -3.797 1 91.81 592 GLN A C 1
ATOM 4738 O O . GLN A 1 592 ? -29.625 -48.625 -3.891 1 91.81 592 GLN A O 1
ATOM 4743 N N . MET A 1 593 ? -31.656 -49.375 -4.766 1 92.94 593 MET A N 1
ATOM 4744 C CA . MET A 1 593 ? -31.328 -48.844 -6.09 1 92.94 593 MET A CA 1
ATOM 4745 C C . MET A 1 593 ? -31.312 -47.312 -6.086 1 92.94 593 MET A C 1
ATOM 4747 O O . MET A 1 593 ? -32.156 -46.688 -5.469 1 92.94 593 MET A O 1
ATOM 4751 N N . ARG A 1 594 ? -30.266 -46.812 -6.711 1 92.88 594 ARG A N 1
ATOM 4752 C CA . ARG A 1 594 ? -30.141 -45.375 -6.836 1 92.88 594 ARG A CA 1
ATOM 4753 C C . ARG A 1 594 ? -30.031 -44.969 -8.297 1 92.88 594 ARG A C 1
ATOM 4755 O O . ARG A 1 594 ? -29.375 -45.656 -9.086 1 92.88 594 ARG A O 1
ATOM 4762 N N . THR A 1 595 ? -30.75 -43.938 -8.664 1 92.19 595 THR A N 1
ATOM 4763 C CA . THR A 1 595 ? -30.656 -43.344 -9.992 1 92.19 595 THR A CA 1
ATOM 4764 C C . THR A 1 595 ? -29.859 -42.031 -9.938 1 92.19 595 THR A C 1
ATOM 4766 O O . THR A 1 595 ? -30.234 -41.094 -9.242 1 92.19 595 THR A O 1
ATOM 4769 N N . LEU A 1 596 ? -28.766 -42.062 -10.711 1 91 596 LEU A N 1
ATOM 4770 C CA . LEU A 1 596 ? -27.922 -40.875 -10.758 1 91 596 LEU A CA 1
ATOM 4771 C C . LEU A 1 596 ? -28.188 -40.062 -12.016 1 91 596 LEU A C 1
ATOM 4773 O O . LEU A 1 596 ? -28.109 -40.562 -13.133 1 91 596 LEU A O 1
ATOM 4777 N N . LYS A 1 597 ? -28.625 -38.844 -11.867 1 89 597 LYS A N 1
ATOM 4778 C CA . LYS A 1 597 ? -28.75 -37.875 -12.953 1 89 597 LYS A CA 1
ATOM 4779 C C . LYS A 1 597 ? -27.703 -36.781 -12.844 1 89 597 LYS A C 1
ATOM 4781 O O . LYS A 1 597 ? -27.562 -36.156 -11.789 1 89 597 LYS A O 1
ATOM 4786 N N . GLY A 1 598 ? -26.969 -36.719 -13.93 1 89.38 598 GLY A N 1
ATOM 4787 C CA . GLY A 1 598 ? -25.906 -35.719 -13.836 1 89.38 598 GLY A CA 1
ATOM 4788 C C . GLY A 1 598 ? -25.484 -35.156 -15.188 1 89.38 598 GLY A C 1
ATOM 4789 O O . GLY A 1 598 ? -26.047 -35.531 -16.219 1 89.38 598 GLY A O 1
ATOM 4790 N N . LYS A 1 599 ? -24.656 -34.188 -15.094 1 90.38 599 LYS A N 1
ATOM 4791 C CA . LYS A 1 599 ? -24.094 -33.531 -16.266 1 90.38 599 LYS A CA 1
ATOM 4792 C C . LYS A 1 599 ? -22.594 -33.281 -16.094 1 90.38 599 LYS A C 1
ATOM 4794 O O . LYS A 1 599 ? -22.141 -32.844 -15.039 1 90.38 599 LYS A O 1
ATOM 4799 N N . ILE A 1 600 ? -21.859 -33.781 -17.125 1 89.31 600 ILE A N 1
ATOM 4800 C CA . ILE A 1 600 ? -20.422 -33.531 -17.172 1 89.31 600 ILE A CA 1
ATOM 4801 C C . ILE A 1 600 ? -20.109 -32.469 -18.219 1 89.31 600 ILE A C 1
ATOM 4803 O O . ILE A 1 600 ? -20.641 -32.5 -19.328 1 89.31 600 ILE A O 1
ATOM 4807 N N . VAL A 1 601 ? -19.422 -31.484 -17.797 1 88.94 601 VAL A N 1
ATOM 4808 C CA . VAL A 1 601 ? -19.031 -30.422 -18.703 1 88.94 601 VAL A CA 1
ATOM 4809 C C . VAL A 1 601 ? -17.5 -30.312 -18.766 1 88.94 601 VAL A C 1
ATOM 4811 O O . VAL A 1 601 ? -16.844 -30.234 -17.719 1 88.94 601 VAL A O 1
ATOM 4814 N N . CYS A 1 602 ? -16.938 -30.438 -19.938 1 90.06 602 CYS A N 1
ATOM 4815 C CA . CYS A 1 602 ? -15.516 -30.188 -20.172 1 90.06 602 CYS A CA 1
ATOM 4816 C C . CYS A 1 602 ? -15.297 -28.828 -20.828 1 90.06 602 CYS A C 1
ATOM 4818 O O . CYS A 1 602 ? -15.898 -28.516 -21.859 1 90.06 602 CYS A O 1
ATOM 4820 N N . GLU A 1 603 ? -14.453 -28.047 -20.156 1 89.44 603 GLU A N 1
ATOM 4821 C CA . GLU A 1 603 ? -14.25 -26.672 -20.625 1 89.44 603 GLU A CA 1
ATOM 4822 C C . GLU A 1 603 ? -12.766 -26.344 -20.719 1 89.44 603 GLU A C 1
ATOM 4824 O O . GLU A 1 603 ? -11.938 -26.969 -20.062 1 89.44 603 GLU A O 1
ATOM 4829 N N . THR A 1 604 ? -12.469 -25.438 -21.656 1 88 604 THR A N 1
ATOM 4830 C CA . THR A 1 604 ? -11.141 -24.844 -21.656 1 88 604 THR A CA 1
ATOM 4831 C C . THR A 1 604 ? -11.094 -23.625 -20.75 1 88 604 THR A C 1
ATOM 4833 O O . THR A 1 604 ? -12.078 -22.891 -20.641 1 88 604 THR A O 1
ATOM 4836 N N . VAL A 1 605 ? -9.977 -23.516 -20 1 81.5 605 VAL A N 1
ATOM 4837 C CA . VAL A 1 605 ? -9.844 -22.422 -19.047 1 81.5 605 VAL A CA 1
ATOM 4838 C C . VAL A 1 605 ? -8.5 -21.734 -19.234 1 81.5 605 VAL A C 1
ATOM 4840 O O . VAL A 1 605 ? -7.57 -22.312 -19.797 1 81.5 605 VAL A O 1
ATOM 4843 N N . SER A 1 606 ? -8.461 -20.5 -18.859 1 74.31 606 SER A N 1
ATOM 4844 C CA . SER A 1 606 ? -7.172 -19.812 -18.766 1 74.31 606 SER A CA 1
ATOM 4845 C C . SER A 1 606 ? -6.371 -20.312 -17.562 1 74.31 606 SER A C 1
ATOM 4847 O O . SER A 1 606 ? -6.879 -21.094 -16.75 1 74.31 606 SER A O 1
ATOM 4849 N N . TYR A 1 607 ? -5.211 -19.953 -17.578 1 68.19 607 TYR A N 1
ATOM 4850 C CA . TYR A 1 607 ? -4.379 -20.422 -16.484 1 68.19 607 TYR A CA 1
ATOM 4851 C C . TYR A 1 607 ? -4.895 -19.891 -15.148 1 68.19 607 TYR A C 1
ATOM 4853 O O . TYR A 1 607 ? -4.602 -20.453 -14.094 1 68.19 607 TYR A O 1
ATOM 4861 N N . ILE A 1 608 ? -5.688 -18.781 -15.234 1 66.94 608 ILE A N 1
ATOM 4862 C CA . ILE A 1 608 ? -6.242 -18.25 -13.992 1 66.94 608 ILE A CA 1
ATOM 4863 C C . ILE A 1 608 ? -7.609 -18.875 -13.727 1 66.94 608 ILE A C 1
ATOM 4865 O O . ILE A 1 608 ? -8.352 -18.422 -12.852 1 66.94 608 ILE A O 1
ATOM 4869 N N . GLY A 1 609 ? -7.91 -19.766 -14.508 1 69 609 GLY A N 1
ATOM 4870 C CA . GLY A 1 609 ? -9.094 -20.547 -14.203 1 69 609 GLY A CA 1
ATOM 4871 C C . GLY A 1 609 ? -10.359 -19.984 -14.805 1 69 609 GLY A C 1
ATOM 4872 O O . GLY A 1 609 ? -11.453 -20.484 -14.547 1 69 609 GLY A O 1
ATOM 4873 N N . VAL A 1 610 ? -10.234 -18.984 -15.57 1 69.75 610 VAL A N 1
ATOM 4874 C CA . VAL A 1 610 ? -11.414 -18.391 -16.188 1 69.75 610 VAL A CA 1
ATOM 4875 C C . VAL A 1 610 ? -11.875 -19.25 -17.359 1 69.75 610 VAL A C 1
ATOM 4877 O O . VAL A 1 610 ? -11.07 -19.625 -18.219 1 69.75 610 VAL A O 1
ATOM 4880 N N . LYS A 1 611 ? -13.156 -19.516 -17.344 1 77 611 LYS A N 1
ATOM 4881 C CA . LYS A 1 611 ? -13.742 -20.297 -18.422 1 77 611 LYS A CA 1
ATOM 4882 C C . LYS A 1 611 ? -13.602 -19.594 -19.766 1 77 611 LYS A C 1
ATOM 4884 O O . LYS A 1 611 ? -13.828 -18.391 -19.859 1 77 611 LYS A O 1
ATOM 4889 N N . GLN A 1 612 ? -13.148 -20.312 -20.703 1 80.06 612 GLN A N 1
ATOM 4890 C CA . GLN A 1 612 ? -13.016 -19.75 -22.047 1 80.06 612 GLN A CA 1
ATOM 4891 C C . GLN A 1 612 ? -14.094 -20.297 -22.969 1 80.06 612 GLN A C 1
ATOM 4893 O O . GLN A 1 612 ? -14.812 -19.531 -23.609 1 80.06 612 GLN A O 1
ATOM 4898 N N . ASP A 1 613 ? -14.148 -21.656 -23.078 1 87.25 613 ASP A N 1
ATOM 4899 C CA . ASP A 1 613 ? -15.133 -22.281 -23.953 1 87.25 613 ASP A CA 1
ATOM 4900 C C . ASP A 1 613 ? -15.547 -23.656 -23.422 1 87.25 613 ASP A C 1
ATOM 4902 O O . ASP A 1 613 ? -14.789 -24.297 -22.703 1 87.25 613 ASP A O 1
ATOM 4906 N N . VAL A 1 614 ? -16.812 -24.047 -23.812 1 90.31 614 VAL A N 1
ATOM 4907 C CA . VAL A 1 614 ? -17.266 -25.406 -23.531 1 90.31 614 VAL A CA 1
ATOM 4908 C C . VAL A 1 614 ? -16.812 -26.344 -24.641 1 90.31 614 VAL A C 1
ATOM 4910 O O . VAL A 1 614 ? -17.125 -26.125 -25.812 1 90.31 614 VAL A O 1
ATOM 4913 N N . VAL A 1 615 ? -16.047 -27.297 -24.344 1 92.75 615 VAL A N 1
ATOM 4914 C CA . VAL A 1 615 ? -15.578 -28.281 -25.312 1 92.75 615 VAL A CA 1
ATOM 4915 C C . VAL A 1 615 ? -16.672 -29.281 -25.625 1 92.75 615 VAL A C 1
ATOM 4917 O O . VAL A 1 615 ? -16.984 -29.547 -26.797 1 92.75 615 VAL A O 1
ATOM 4920 N N . LYS A 1 616 ? -17.141 -29.781 -24.547 1 91.88 616 LYS A N 1
ATOM 4921 C CA . LYS A 1 616 ? -18.172 -30.812 -24.688 1 91.88 616 LYS A CA 1
ATOM 4922 C C . LYS A 1 616 ? -18.969 -30.969 -23.391 1 91.88 616 LYS A C 1
ATOM 4924 O O . LYS A 1 616 ? -18.438 -30.719 -22.297 1 91.88 616 LYS A O 1
ATOM 4929 N N . GLU A 1 617 ? -20.25 -31.188 -23.547 1 91.69 617 GLU A N 1
ATOM 4930 C CA . GLU A 1 617 ? -21.125 -31.469 -22.406 1 91.69 617 GLU A CA 1
ATOM 4931 C C . GLU A 1 617 ? -21.859 -32.781 -22.609 1 91.69 617 GLU A C 1
ATOM 4933 O O . GLU A 1 617 ? -22.141 -33.188 -23.734 1 91.69 617 GLU A O 1
ATOM 4938 N N . TYR A 1 618 ? -22.109 -33.469 -21.531 1 90.88 618 TYR A N 1
ATOM 4939 C CA . TYR A 1 618 ? -22.75 -34.781 -21.562 1 90.88 618 TYR A CA 1
ATOM 4940 C C . TYR A 1 618 ? -23.688 -34.969 -20.391 1 90.88 618 TYR A C 1
ATOM 4942 O O . TYR A 1 618 ? -23.266 -34.906 -19.234 1 90.88 618 TYR A O 1
ATOM 4950 N N . SER A 1 619 ? -24.984 -35 -20.688 1 91.5 619 SER A N 1
ATOM 4951 C CA . SER A 1 619 ? -25.969 -35.312 -19.672 1 91.5 619 SER A CA 1
ATOM 4952 C C . SER A 1 619 ? -26.219 -36.812 -19.609 1 91.5 619 SER A C 1
ATOM 4954 O O . SER A 1 619 ? -26.328 -37.5 -20.641 1 91.5 619 SER A O 1
ATOM 4956 N N . PHE A 1 620 ? -26.297 -37.375 -18.359 1 89.81 620 PHE A N 1
ATOM 4957 C CA . PHE A 1 620 ? -26.484 -38.812 -18.25 1 89.81 620 PHE A CA 1
ATOM 4958 C C . PHE A 1 620 ? -27.516 -39.156 -17.172 1 89.81 620 PHE A C 1
ATOM 4960 O O . PHE A 1 620 ? -27.844 -38.281 -16.328 1 89.81 620 PHE A O 1
ATOM 4967 N N . SER A 1 621 ? -28.094 -40.188 -17.281 1 91.25 621 SER A N 1
ATOM 4968 C CA . SER A 1 621 ? -28.953 -40.844 -16.281 1 91.25 621 SER A CA 1
ATOM 4969 C C . SER A 1 621 ? -28.594 -42.312 -16.156 1 91.25 621 SER A C 1
ATOM 4971 O O . SER A 1 621 ? -28.734 -43.094 -17.109 1 91.25 621 SER A O 1
ATOM 4973 N N . THR A 1 622 ? -28.062 -42.688 -15.039 1 90.88 622 THR A N 1
ATOM 4974 C CA . THR A 1 622 ? -27.594 -44.062 -14.852 1 90.88 622 THR A CA 1
ATOM 4975 C C . THR A 1 622 ? -28.203 -44.656 -13.594 1 90.88 622 THR A C 1
ATOM 4977 O O . THR A 1 622 ? -28.328 -44 -12.57 1 90.88 622 THR A O 1
ATOM 4980 N N . GLN A 1 623 ? -28.594 -45.844 -13.688 1 91.75 623 GLN A N 1
ATOM 4981 C CA . GLN A 1 623 ? -29.062 -46.594 -12.523 1 91.75 623 GLN A CA 1
ATOM 4982 C C . GLN A 1 623 ? -27.938 -47.406 -11.898 1 91.75 623 GLN A C 1
ATOM 4984 O O . GLN A 1 623 ? -27.141 -48 -12.609 1 91.75 623 GLN A O 1
ATOM 4989 N N . LEU A 1 624 ? -27.859 -47.312 -10.625 1 91.81 624 LEU A N 1
ATOM 4990 C CA . LEU A 1 624 ? -26.812 -48 -9.875 1 91.81 624 LEU A CA 1
ATOM 4991 C C . LEU A 1 624 ? -27.422 -49 -8.875 1 91.81 624 LEU A C 1
ATOM 4993 O O . LEU A 1 624 ? -28.125 -48.594 -7.941 1 91.81 624 LEU A O 1
ATOM 4997 N N . ALA A 1 625 ? -27.094 -50.25 -9.125 1 92.5 625 ALA A N 1
ATOM 4998 C CA . ALA A 1 625 ? -27.594 -51.281 -8.219 1 92.5 625 ALA A CA 1
ATOM 4999 C C . ALA A 1 625 ? -26.906 -51.188 -6.859 1 92.5 625 ALA A C 1
ATOM 5001 O O . ALA A 1 625 ? -25.859 -50.531 -6.723 1 92.5 625 ALA A O 1
ATOM 5002 N N . PRO A 1 626 ? -27.547 -51.75 -5.766 1 92.62 626 PRO A N 1
ATOM 5003 C CA . PRO A 1 626 ? -26.938 -51.719 -4.438 1 92.62 626 PRO A CA 1
ATOM 5004 C C . PRO A 1 626 ? -25.531 -52.344 -4.422 1 92.62 626 PRO A C 1
ATOM 5006 O O . PRO A 1 626 ? -25.297 -53.375 -5.051 1 92.62 626 PRO A O 1
ATOM 5009 N N . ARG A 1 627 ? -24.578 -51.656 -3.826 1 93.19 627 ARG A N 1
ATOM 5010 C CA . ARG A 1 627 ? -23.234 -52.125 -3.582 1 93.19 627 ARG A CA 1
ATOM 5011 C C . ARG A 1 627 ? -22.484 -52.344 -4.895 1 93.19 627 ARG A C 1
ATOM 5013 O O . ARG A 1 627 ? -21.812 -53.375 -5.062 1 93.19 627 ARG A O 1
ATOM 5020 N N . THR A 1 628 ? -22.797 -51.562 -5.859 1 92.25 628 THR A N 1
ATOM 5021 C CA . THR A 1 628 ? -22.109 -51.625 -7.141 1 92.25 628 THR A CA 1
ATOM 5022 C C . THR A 1 628 ? -21.391 -50.312 -7.457 1 92.25 628 THR A C 1
ATOM 5024 O O . THR A 1 628 ? -21.672 -49.281 -6.836 1 92.25 628 THR A O 1
ATOM 5027 N N . GLU A 1 629 ? -20.438 -50.5 -8.32 1 91.31 629 GLU A N 1
ATOM 5028 C CA . GLU A 1 629 ? -19.703 -49.344 -8.836 1 91.31 629 GLU A CA 1
ATOM 5029 C C . GLU A 1 629 ? -20.109 -49.031 -10.273 1 91.31 629 GLU A C 1
ATOM 5031 O O . GLU A 1 629 ? -20.594 -49.906 -10.992 1 91.31 629 GLU A O 1
ATOM 5036 N N . GLY A 1 630 ? -20.109 -47.844 -10.594 1 88.38 630 GLY A N 1
ATOM 5037 C CA . GLY A 1 630 ? -20.406 -47.406 -11.945 1 88.38 630 GLY A CA 1
ATOM 5038 C C . GLY A 1 630 ? -19.562 -46.219 -12.391 1 88.38 630 GLY A C 1
ATOM 5039 O O . GLY A 1 630 ? -18.766 -45.688 -11.609 1 88.38 630 GLY A O 1
ATOM 5040 N N . GLU A 1 631 ? -19.609 -46 -13.711 1 89.44 631 GLU A N 1
ATOM 5041 C CA . GLU A 1 631 ? -18.875 -44.875 -14.266 1 89.44 631 GLU A CA 1
ATOM 5042 C C . GLU A 1 631 ? -19.672 -44.219 -15.398 1 89.44 631 GLU A C 1
ATOM 5044 O O . GLU A 1 631 ? -20.453 -44.875 -16.078 1 89.44 631 GLU A O 1
ATOM 5049 N N . SER A 1 632 ? -19.625 -43 -15.484 1 89.19 632 SER A N 1
ATOM 5050 C CA . SER A 1 632 ? -20.078 -42.25 -16.641 1 89.19 632 SER A CA 1
ATOM 5051 C C . SER A 1 632 ? -18.922 -41.5 -17.297 1 89.19 632 SER A C 1
ATOM 5053 O O . SER A 1 632 ? -18.109 -40.875 -16.609 1 89.19 632 SER A O 1
ATOM 5055 N N . SER A 1 633 ? -18.844 -41.656 -18.656 1 89.5 633 SER A N 1
ATOM 5056 C CA . SER A 1 633 ? -17.656 -41.125 -19.297 1 89.5 633 SER A CA 1
ATOM 5057 C C . SER A 1 633 ? -18.047 -40.219 -20.484 1 89.5 633 SER A C 1
ATOM 5059 O O . SER A 1 633 ? -19.078 -40.438 -21.125 1 89.5 633 SER A O 1
ATOM 5061 N N . LEU A 1 634 ? -17.266 -39.219 -20.656 1 89.69 634 LEU A N 1
ATOM 5062 C CA . LEU A 1 634 ? -17.328 -38.281 -21.781 1 89.69 634 LEU A CA 1
ATOM 5063 C C . LEU A 1 634 ? -16.078 -38.406 -22.656 1 89.69 634 LEU A C 1
ATOM 5065 O O . LEU A 1 634 ? -14.969 -38.219 -22.172 1 89.69 634 LEU A O 1
ATOM 5069 N N . GLU A 1 635 ? -16.281 -38.75 -23.891 1 91.12 635 GLU A N 1
ATOM 5070 C CA . GLU A 1 635 ? -15.164 -38.812 -24.828 1 91.12 635 GLU A CA 1
ATOM 5071 C C . GLU A 1 635 ? -14.945 -37.5 -25.531 1 91.12 635 GLU A C 1
ATOM 5073 O O . GLU A 1 635 ? -15.875 -36.938 -26.125 1 91.12 635 GLU A O 1
ATOM 5078 N N . VAL A 1 636 ? -13.75 -37.031 -25.469 1 92.25 636 VAL A N 1
ATOM 5079 C CA . VAL A 1 636 ? -13.398 -35.781 -26.109 1 92.25 636 VAL A CA 1
ATOM 5080 C C . VAL A 1 636 ? -12.383 -36.031 -27.219 1 92.25 636 VAL A C 1
ATOM 5082 O O . VAL A 1 636 ? -11.281 -36.5 -26.969 1 92.25 636 VAL A O 1
ATOM 5085 N N . LYS A 1 637 ? -12.766 -35.625 -28.391 1 91.81 637 LYS A N 1
ATOM 5086 C CA . LYS A 1 637 ? -11.883 -35.781 -29.531 1 91.81 637 LYS A CA 1
ATOM 5087 C C . LYS A 1 637 ? -11 -34.531 -29.703 1 91.81 637 LYS A C 1
ATOM 5089 O O . LYS A 1 637 ? -11.344 -33.438 -29.234 1 91.81 637 LYS A O 1
ATOM 5094 N N . CYS A 1 638 ? -9.891 -34.844 -30.406 1 91.19 638 CYS A N 1
ATOM 5095 C CA . CYS A 1 638 ? -8.93 -33.781 -30.641 1 91.19 638 CYS A CA 1
ATOM 5096 C C . CYS A 1 638 ? -9.594 -32.594 -31.312 1 91.19 638 CYS A C 1
ATOM 5098 O O . CYS A 1 638 ? -9.344 -31.438 -30.938 1 91.19 638 CYS A O 1
ATOM 5100 N N . LEU A 1 639 ? -10.461 -32.812 -32.188 1 90.81 639 LEU A N 1
ATOM 5101 C CA . LEU A 1 639 ? -11.086 -31.75 -32.969 1 90.81 639 LEU A CA 1
ATOM 5102 C C . LEU A 1 639 ? -12.094 -30.969 -32.125 1 90.81 639 LEU A C 1
ATOM 5104 O O . LEU A 1 639 ? -12.469 -29.844 -32.5 1 90.81 639 LEU A O 1
ATOM 5108 N N . ASP A 1 640 ? -12.484 -31.547 -31.016 1 91.88 640 ASP A N 1
ATOM 5109 C CA . ASP A 1 640 ? -13.438 -30.875 -30.141 1 91.88 640 ASP A CA 1
ATOM 5110 C C . ASP A 1 640 ? -12.781 -29.719 -29.391 1 91.88 640 ASP A C 1
ATOM 5112 O O . ASP A 1 640 ? -13.406 -28.688 -29.156 1 91.88 640 ASP A O 1
ATOM 5116 N N . TYR A 1 641 ? -11.492 -29.969 -29.047 1 91.81 641 TYR A N 1
ATOM 5117 C CA . TYR A 1 641 ? -10.914 -28.984 -28.125 1 91.81 641 TYR A CA 1
ATOM 5118 C C . TYR A 1 641 ? -9.867 -28.125 -28.812 1 91.81 641 TYR A C 1
ATOM 5120 O O . TYR A 1 641 ? -9.562 -27.016 -28.375 1 91.81 641 TYR A O 1
ATOM 5128 N N . LEU A 1 642 ? -9.266 -28.5 -29.891 1 89.06 642 LEU A N 1
ATOM 5129 C CA . LEU A 1 642 ? -8.109 -27.844 -30.484 1 89.06 642 LEU A CA 1
ATOM 5130 C C . LEU A 1 642 ? -8.438 -26.422 -30.891 1 89.06 642 LEU A C 1
ATOM 5132 O O . LEU A 1 642 ? -7.648 -25.5 -30.672 1 89.06 642 LEU A O 1
ATOM 5136 N N . PRO A 1 643 ? -9.641 -26.172 -31.406 1 86.69 643 PRO A N 1
ATOM 5137 C CA . PRO A 1 643 ? -9.953 -24.797 -31.797 1 86.69 643 PRO A CA 1
ATOM 5138 C C . PRO A 1 643 ? -10.227 -23.891 -30.594 1 86.69 643 PRO A C 1
ATOM 5140 O O . PRO A 1 643 ? -10.266 -22.672 -30.734 1 86.69 643 PRO A O 1
ATOM 5143 N N . LYS A 1 644 ? -10.359 -24.562 -29.438 1 89.12 644 LYS A N 1
ATOM 5144 C CA . LYS A 1 644 ? -10.836 -23.812 -28.281 1 89.12 644 LYS A CA 1
ATOM 5145 C C . LYS A 1 644 ? -9.75 -23.688 -27.219 1 89.12 644 LYS A C 1
ATOM 5147 O O . LYS A 1 644 ? -9.906 -22.938 -26.25 1 89.12 644 LYS A O 1
ATOM 5152 N N . ILE A 1 645 ? -8.727 -24.359 -27.391 1 83.5 645 ILE A N 1
ATOM 5153 C CA . ILE A 1 645 ? -7.785 -24.547 -26.297 1 83.5 645 ILE A CA 1
ATOM 5154 C C . ILE A 1 645 ? -6.914 -23.297 -26.141 1 83.5 645 ILE A C 1
ATOM 5156 O O . ILE A 1 645 ? -6.598 -22.641 -27.125 1 83.5 645 ILE A O 1
ATOM 5160 N N . SER A 1 646 ? -6.672 -22.969 -24.875 1 78.25 646 SER A N 1
ATOM 5161 C CA . SER A 1 646 ? -5.848 -21.812 -24.547 1 78.25 646 SER A CA 1
ATOM 5162 C C . SER A 1 646 ? -4.367 -22.109 -24.75 1 78.25 646 SER A C 1
ATOM 5164 O O . SER A 1 646 ? -3.984 -23.266 -25 1 78.25 646 SER A O 1
ATOM 5166 N N . GLU A 1 647 ? -3.549 -21.062 -24.562 1 78.06 647 GLU A N 1
ATOM 5167 C CA . GLU A 1 647 ? -2.105 -21.172 -24.75 1 78.06 647 GLU A CA 1
ATOM 5168 C C . GLU A 1 647 ? -1.483 -22.078 -23.688 1 78.06 647 GLU A C 1
ATOM 5170 O O . GLU A 1 647 ? -0.452 -22.703 -23.938 1 78.06 647 GLU A O 1
ATOM 5175 N N . GLN A 1 648 ? -2.117 -22.203 -22.656 1 78.56 648 GLN A N 1
ATOM 5176 C CA . GLN A 1 648 ? -1.55 -23.016 -21.578 1 78.56 648 GLN A CA 1
ATOM 5177 C C . GLN A 1 648 ? -2.137 -24.422 -21.578 1 78.56 648 GLN A C 1
ATOM 5179 O O . GLN A 1 648 ? -1.805 -25.25 -20.719 1 78.56 648 GLN A O 1
ATOM 5184 N N . MET A 1 649 ? -2.949 -24.688 -22.453 1 85.94 649 MET A N 1
ATOM 5185 C CA . MET A 1 649 ? -3.549 -26 -22.641 1 85.94 649 MET A CA 1
ATOM 5186 C C . MET A 1 649 ? -4.281 -26.453 -21.375 1 85.94 649 MET A C 1
ATOM 5188 O O . MET A 1 649 ? -4.191 -27.609 -20.984 1 85.94 649 MET A O 1
ATOM 5192 N N . ALA A 1 650 ? -4.895 -25.516 -20.719 1 84.5 650 ALA A N 1
ATOM 5193 C CA . ALA A 1 650 ? -5.574 -25.797 -19.453 1 84.5 650 ALA A CA 1
ATOM 5194 C C . ALA A 1 650 ? -7.039 -26.156 -19.688 1 84.5 650 ALA A C 1
ATOM 5196 O O . ALA A 1 650 ? -7.711 -25.531 -20.516 1 84.5 650 ALA A O 1
ATOM 5197 N N . MET A 1 651 ? -7.469 -27.156 -19.031 1 86.5 651 MET A N 1
ATOM 5198 C CA . MET A 1 651 ? -8.852 -27.625 -19.125 1 86.5 651 MET A CA 1
ATOM 5199 C C . MET A 1 651 ? -9.461 -27.812 -17.734 1 86.5 651 MET A C 1
ATOM 5201 O O . MET A 1 651 ? -8.734 -27.922 -16.75 1 86.5 651 MET A O 1
ATOM 5205 N N . LYS A 1 652 ? -10.742 -27.703 -17.703 1 85.81 652 LYS A N 1
ATOM 5206 C CA . LYS A 1 652 ? -11.508 -27.953 -16.469 1 85.81 652 LYS A CA 1
ATOM 5207 C C . LYS A 1 652 ? -12.711 -28.844 -16.75 1 85.81 652 LYS A C 1
ATOM 5209 O O . LYS A 1 652 ? -13.375 -28.703 -17.781 1 85.81 652 LYS A O 1
ATOM 5214 N N . VAL A 1 653 ? -12.914 -29.781 -15.867 1 86.81 653 VAL A N 1
ATOM 5215 C CA . VAL A 1 653 ? -14.102 -30.625 -15.953 1 86.81 653 VAL A CA 1
ATOM 5216 C C . VAL A 1 653 ? -14.977 -30.422 -14.719 1 86.81 653 VAL A C 1
ATOM 5218 O O . VAL A 1 653 ? -14.461 -30.312 -13.602 1 86.81 653 VAL A O 1
ATOM 5221 N N . SER A 1 654 ? -16.188 -30.188 -14.961 1 86.69 654 SER A N 1
ATOM 5222 C CA . SER A 1 654 ? -17.156 -30.047 -13.883 1 86.69 654 SER A CA 1
ATOM 5223 C C . SER A 1 654 ? -18.312 -31.031 -14.047 1 86.69 654 SER A C 1
ATOM 5225 O O . SER A 1 654 ? -18.641 -31.422 -15.164 1 86.69 654 SER A O 1
ATOM 5227 N N . ALA A 1 655 ? -18.844 -31.422 -12.891 1 86.81 655 ALA A N 1
ATOM 5228 C CA . ALA A 1 655 ? -20.016 -32.281 -12.922 1 86.81 655 ALA A CA 1
ATOM 5229 C C . ALA A 1 655 ? -20.953 -32 -11.75 1 86.81 655 ALA A C 1
ATOM 5231 O O . ALA A 1 655 ? -20.5 -31.672 -10.648 1 86.81 655 ALA A O 1
ATOM 5232 N N . VAL A 1 656 ? -22.188 -31.969 -12.062 1 86.19 656 VAL A N 1
ATOM 5233 C CA . VAL A 1 656 ? -23.219 -31.953 -11.039 1 86.19 656 VAL A CA 1
ATOM 5234 C C . VAL A 1 656 ? -24.062 -33.219 -11.141 1 86.19 656 VAL A C 1
ATOM 5236 O O . VAL A 1 656 ? -24.547 -33.562 -12.219 1 86.19 656 VAL A O 1
ATOM 5239 N N . VAL A 1 657 ? -24.125 -33.906 -9.992 1 85.38 657 VAL A N 1
ATOM 5240 C CA . VAL A 1 657 ? -24.859 -35.156 -9.992 1 85.38 657 VAL A CA 1
ATOM 5241 C C . VAL A 1 657 ? -25.922 -35.156 -8.891 1 85.38 657 VAL A C 1
ATOM 5243 O O . VAL A 1 657 ? -25.656 -34.688 -7.773 1 85.38 657 VAL A O 1
ATOM 5246 N N . GLN A 1 658 ? -27.078 -35.562 -9.234 1 84.06 658 GLN A N 1
ATOM 5247 C CA . GLN A 1 658 ? -28.188 -35.656 -8.289 1 84.06 658 GLN A CA 1
ATOM 5248 C C . GLN A 1 658 ? -28.656 -37.125 -8.164 1 84.06 658 GLN A C 1
ATOM 5250 O O . GLN A 1 658 ? -28.844 -37.812 -9.172 1 84.06 658 GLN A O 1
ATOM 5255 N N . VAL A 1 659 ? -28.672 -37.562 -6.938 1 85.44 659 VAL A N 1
ATOM 5256 C CA . VAL A 1 659 ? -29.328 -38.844 -6.676 1 85.44 659 VAL A CA 1
ATOM 5257 C C . VAL A 1 659 ? -30.828 -38.625 -6.555 1 85.44 659 VAL A C 1
ATOM 5259 O O . VAL A 1 659 ? -31.312 -38 -5.602 1 85.44 659 VAL A O 1
ATOM 5262 N N . GLU A 1 660 ? -31.5 -39.125 -7.426 1 83.12 660 GLU A N 1
ATOM 5263 C CA . GLU A 1 660 ? -32.938 -38.812 -7.566 1 83.12 660 GLU A CA 1
ATOM 5264 C C . GLU A 1 660 ? -33.688 -39.25 -6.32 1 83.12 660 GLU A C 1
ATOM 5266 O O . GLU A 1 660 ? -34.562 -38.5 -5.832 1 83.12 660 GLU A O 1
ATOM 5271 N N . GLU A 1 661 ? -33.406 -40.406 -5.777 1 81 661 GLU A N 1
ATOM 5272 C CA . GLU A 1 661 ? -34.219 -40.969 -4.699 1 81 661 GLU A CA 1
ATOM 5273 C C . GLU A 1 661 ? -33.969 -40.25 -3.383 1 81 661 GLU A C 1
ATOM 5275 O O . GLU A 1 661 ? -34.906 -40.062 -2.586 1 81 661 GLU A O 1
ATOM 5280 N N . THR A 1 662 ? -32.781 -39.875 -3.145 1 78.69 662 THR A N 1
ATOM 5281 C CA . THR A 1 662 ? -32.438 -39.25 -1.868 1 78.69 662 THR A CA 1
ATOM 5282 C C . THR A 1 662 ? -32.438 -37.719 -1.994 1 78.69 662 THR A C 1
ATOM 5284 O O . THR A 1 662 ? -32.469 -37 -0.988 1 78.69 662 THR A O 1
ATOM 5287 N N . GLY A 1 663 ? -32.344 -37.281 -3.223 1 74.81 663 GLY A N 1
ATOM 5288 C CA . GLY A 1 663 ? -32.25 -35.844 -3.439 1 74.81 663 GLY A CA 1
ATOM 5289 C C . GLY A 1 663 ? -30.875 -35.281 -3.201 1 74.81 663 GLY A C 1
ATOM 5290 O O . GLY A 1 663 ? -30.656 -34.094 -3.316 1 74.81 663 GLY A O 1
ATOM 5291 N N . HIS A 1 664 ? -29.922 -36.156 -2.963 1 77.25 664 HIS A N 1
ATOM 5292 C CA . HIS A 1 664 ? -28.547 -35.75 -2.723 1 77.25 664 HIS A CA 1
ATOM 5293 C C . HIS A 1 664 ? -27.906 -35.219 -3.996 1 77.25 664 HIS A C 1
ATOM 5295 O O . HIS A 1 664 ? -28.031 -35.812 -5.066 1 77.25 664 HIS A O 1
ATOM 5301 N N . ILE A 1 665 ? -27.359 -34 -3.795 1 78 665 ILE A N 1
ATOM 5302 C CA . ILE A 1 665 ? -26.688 -33.406 -4.938 1 78 665 ILE A CA 1
ATOM 5303 C C . ILE A 1 665 ? -25.219 -33.156 -4.613 1 78 665 ILE A C 1
ATOM 5305 O O . ILE A 1 665 ? -24.875 -32.781 -3.496 1 78 665 ILE A O 1
ATOM 5309 N N . GLN A 1 666 ? -24.359 -33.5 -5.562 1 79.62 666 GLN A N 1
ATOM 5310 C CA . GLN A 1 666 ? -22.922 -33.281 -5.426 1 79.62 666 GLN A CA 1
ATOM 5311 C C . GLN A 1 666 ? -22.359 -32.594 -6.676 1 79.62 666 GLN A C 1
ATOM 5313 O O . GLN A 1 666 ? -22.797 -32.875 -7.793 1 79.62 666 GLN A O 1
ATOM 5318 N N . ALA A 1 667 ? -21.531 -31.703 -6.395 1 79.12 667 ALA A N 1
ATOM 5319 C CA . ALA A 1 667 ? -20.812 -31.031 -7.48 1 79.12 667 ALA A CA 1
ATOM 5320 C C . ALA A 1 667 ? -19.312 -31.312 -7.418 1 79.12 667 ALA A C 1
ATOM 5322 O O . ALA A 1 667 ? -18.734 -31.375 -6.332 1 79.12 667 ALA A O 1
ATOM 5323 N N . PHE A 1 668 ? -18.75 -31.562 -8.625 1 77.88 668 PHE A N 1
ATOM 5324 C CA . PHE A 1 668 ? -17.328 -31.875 -8.758 1 77.88 668 PHE A CA 1
ATOM 5325 C C . PHE A 1 668 ? -16.656 -30.938 -9.758 1 77.88 668 PHE A C 1
ATOM 5327 O O . PHE A 1 668 ? -17.281 -30.547 -10.75 1 77.88 668 PHE A O 1
ATOM 5334 N N . GLN A 1 669 ? -15.492 -30.562 -9.375 1 80.62 669 GLN A N 1
ATOM 5335 C CA . GLN A 1 669 ? -14.648 -29.844 -10.32 1 80.62 669 GLN A CA 1
ATOM 5336 C C . GLN A 1 669 ? -13.203 -30.344 -10.266 1 80.62 669 GLN A C 1
ATOM 5338 O O . GLN A 1 669 ? -12.695 -30.672 -9.188 1 80.62 669 GLN A O 1
ATOM 5343 N N . ASP A 1 670 ? -12.625 -30.484 -11.461 1 80 670 ASP A N 1
ATOM 5344 C CA . ASP A 1 670 ? -11.227 -30.891 -11.555 1 80 670 ASP A CA 1
ATOM 5345 C C . ASP A 1 670 ? -10.531 -30.188 -12.727 1 80 670 ASP A C 1
ATOM 5347 O O . ASP A 1 670 ? -11.133 -29.984 -13.781 1 80 670 ASP A O 1
ATOM 5351 N N . ASP A 1 671 ? -9.32 -29.797 -12.414 1 80.06 671 ASP A N 1
ATOM 5352 C CA . ASP A 1 671 ? -8.516 -29.156 -13.453 1 80.06 671 ASP A CA 1
ATOM 5353 C C . ASP A 1 671 ? -7.457 -30.109 -13.992 1 80.06 671 ASP A C 1
ATOM 5355 O O . ASP A 1 671 ? -6.941 -30.953 -13.25 1 80.06 671 ASP A O 1
ATOM 5359 N N . PHE A 1 672 ? -7.199 -30.016 -15.305 1 80.62 672 PHE A N 1
ATOM 5360 C CA . PHE A 1 672 ? -6.086 -30.75 -15.898 1 80.62 672 PHE A CA 1
ATOM 5361 C C . PHE A 1 672 ? -5.516 -30 -17.094 1 80.62 672 PHE A C 1
ATOM 5363 O O . PHE A 1 672 ? -6.047 -28.969 -17.5 1 80.62 672 PHE A O 1
ATOM 5370 N N . ARG A 1 673 ? -4.348 -30.453 -17.469 1 83.38 673 ARG A N 1
ATOM 5371 C CA . ARG A 1 673 ? -3.689 -29.797 -18.594 1 83.38 673 ARG A CA 1
ATOM 5372 C C . ARG A 1 673 ? -3.17 -30.812 -19.609 1 83.38 673 ARG A C 1
ATOM 5374 O O . ARG A 1 673 ? -2.771 -31.922 -19.234 1 83.38 673 ARG A O 1
ATOM 5381 N N . LEU A 1 674 ? -3.279 -30.375 -20.828 1 86.38 674 LEU A N 1
ATOM 5382 C CA . LEU A 1 674 ? -2.656 -31.188 -21.875 1 86.38 674 LEU A CA 1
ATOM 5383 C C . LEU A 1 674 ? -1.168 -30.891 -21.984 1 86.38 674 LEU A C 1
ATOM 5385 O O . LEU A 1 674 ? -0.753 -29.734 -21.812 1 86.38 674 LEU A O 1
ATOM 5389 N N . ARG A 1 675 ? -0.451 -31.906 -22.281 1 86 675 ARG A N 1
ATOM 5390 C CA . ARG A 1 675 ? 0.997 -31.75 -22.391 1 86 675 ARG A CA 1
ATOM 5391 C C . ARG A 1 675 ? 1.411 -31.312 -23.781 1 86 675 ARG A C 1
ATOM 5393 O O . ARG A 1 675 ? 0.847 -31.781 -24.781 1 86 675 ARG A O 1
ATOM 5400 N N . LYS A 1 676 ? 2.396 -30.5 -23.766 1 86.75 676 LYS A N 1
ATOM 5401 C CA . LYS A 1 676 ? 3.062 -30.141 -25.016 1 86.75 676 LYS A CA 1
ATOM 5402 C C . LYS A 1 676 ? 4.266 -31.047 -25.266 1 86.75 676 LYS A C 1
ATOM 5404 O O . LYS A 1 676 ? 4.797 -31.656 -24.344 1 86.75 676 LYS A O 1
ATOM 5409 N N . PRO A 1 677 ? 4.586 -31.109 -26.531 1 88.06 677 PRO A N 1
ATOM 5410 C CA . PRO A 1 677 ? 5.82 -31.844 -26.797 1 88.06 677 PRO A CA 1
ATOM 5411 C C . PRO A 1 677 ? 7.07 -31.094 -26.344 1 88.06 677 PRO A C 1
ATOM 5413 O O . PRO A 1 677 ? 7.02 -29.891 -26.125 1 88.06 677 PRO A O 1
ATOM 5416 N N . ASP A 1 678 ? 8.133 -31.859 -26.156 1 88 678 ASP A N 1
ATOM 5417 C CA . ASP A 1 678 ? 9.422 -31.266 -25.812 1 88 678 ASP A CA 1
ATOM 5418 C C . ASP A 1 678 ? 10.383 -31.328 -27 1 88 678 ASP A C 1
ATOM 5420 O O . ASP A 1 678 ? 10.336 -32.25 -27.797 1 88 678 ASP A O 1
ATOM 5424 N N . ILE A 1 679 ? 11.195 -30.297 -27.016 1 90.19 679 ILE A N 1
ATOM 5425 C CA . ILE A 1 679 ? 12.289 -30.375 -27.969 1 90.19 679 ILE A CA 1
ATOM 5426 C C . ILE A 1 679 ? 13.469 -31.109 -27.344 1 90.19 679 ILE A C 1
ATOM 5428 O O . ILE A 1 679 ? 13.891 -30.797 -26.234 1 90.19 679 ILE A O 1
ATOM 5432 N N . GLN A 1 680 ? 13.875 -32.062 -28.078 1 89.5 680 GLN A N 1
ATOM 5433 C CA . GLN A 1 680 ? 15.078 -32.75 -27.641 1 89.5 680 GLN A CA 1
ATOM 5434 C C . GLN A 1 680 ? 16.344 -32.031 -28.109 1 89.5 680 GLN A C 1
ATOM 5436 O O . GLN A 1 680 ? 16.484 -31.719 -29.297 1 89.5 680 GLN A O 1
ATOM 5441 N N . VAL A 1 681 ? 17.188 -31.734 -27.141 1 89.56 681 VAL A N 1
ATOM 5442 C CA . VAL A 1 681 ? 18.469 -31.094 -27.453 1 89.56 681 VAL A CA 1
ATOM 5443 C C . VAL A 1 681 ? 19.609 -32.094 -27.234 1 89.56 681 VAL A C 1
ATOM 5445 O O . VAL A 1 681 ? 19.859 -32.5 -26.094 1 89.56 681 VAL A O 1
ATOM 5448 N N . GLU A 1 682 ? 20.219 -32.469 -28.312 1 89.25 682 GLU A N 1
ATOM 5449 C CA . GLU A 1 682 ? 21.328 -33.406 -28.234 1 89.25 682 GLU A CA 1
ATOM 5450 C C . GLU A 1 682 ? 22.641 -32.75 -28.672 1 89.25 682 GLU A C 1
ATOM 5452 O O . GLU A 1 682 ? 22.75 -32.25 -29.797 1 89.25 682 GLU A O 1
ATOM 5457 N N . VAL A 1 683 ? 23.594 -32.812 -27.719 1 90.56 683 VAL A N 1
ATOM 5458 C CA . VAL A 1 683 ? 24.906 -32.25 -28.047 1 90.56 683 VAL A CA 1
ATOM 5459 C C . VAL A 1 683 ? 25.719 -33.281 -28.828 1 90.56 683 VAL A C 1
ATOM 5461 O O . VAL A 1 683 ? 25.906 -34.406 -28.375 1 90.56 683 VAL A O 1
ATOM 5464 N N . LEU A 1 684 ? 26.234 -32.844 -29.938 1 89.56 684 LEU A N 1
ATOM 5465 C CA . LEU A 1 684 ? 26.922 -33.75 -30.828 1 89.56 684 LEU A CA 1
ATOM 5466 C C . LEU A 1 684 ? 28.422 -33.812 -30.516 1 89.56 684 LEU A C 1
ATOM 5468 O O . LEU A 1 684 ? 29.094 -34.781 -30.844 1 89.56 684 LEU A O 1
ATOM 5472 N N . ASP A 1 685 ? 28.891 -32.688 -29.891 1 86.19 685 ASP A N 1
ATOM 5473 C CA . ASP A 1 685 ? 30.312 -32.594 -29.609 1 86.19 685 ASP A CA 1
ATOM 5474 C C . ASP A 1 685 ? 30.609 -33 -28.172 1 86.19 685 ASP A C 1
ATOM 5476 O O . ASP A 1 685 ? 29.797 -32.75 -27.281 1 86.19 685 ASP A O 1
ATOM 5480 N N . ASN A 1 686 ? 31.797 -33.656 -27.938 1 77.44 686 ASN A N 1
ATOM 5481 C CA . ASN A 1 686 ? 32.125 -34.125 -26.609 1 77.44 686 ASN A CA 1
ATOM 5482 C C . ASN A 1 686 ? 32.938 -33.094 -25.828 1 77.44 686 ASN A C 1
ATOM 5484 O O . ASN A 1 686 ? 33 -33.156 -24.594 1 77.44 686 ASN A O 1
ATOM 5488 N N . ASN A 1 687 ? 33.688 -32.281 -26.547 1 82.19 687 ASN A N 1
ATOM 5489 C CA . ASN A 1 687 ? 34.562 -31.359 -25.844 1 82.19 687 ASN A CA 1
ATOM 5490 C C . ASN A 1 687 ? 34.281 -29.906 -26.203 1 82.19 687 ASN A C 1
ATOM 5492 O O . ASN A 1 687 ? 34.812 -29.391 -27.203 1 82.19 687 ASN A O 1
ATOM 5496 N N . MET A 1 688 ? 33.438 -29.312 -25.328 1 87.38 688 MET A N 1
ATOM 5497 C CA . MET A 1 688 ? 33.125 -27.906 -25.562 1 87.38 688 MET A CA 1
ATOM 5498 C C . MET A 1 688 ? 34.156 -27 -24.875 1 87.38 688 MET A C 1
ATOM 5500 O O . MET A 1 688 ? 34.406 -27.156 -23.688 1 87.38 688 MET A O 1
ATOM 5504 N N . ARG A 1 689 ? 34.75 -26.094 -25.578 1 90.81 689 ARG A N 1
ATOM 5505 C CA . ARG A 1 689 ? 35.75 -25.172 -25.078 1 90.81 689 ARG A CA 1
ATOM 5506 C C . ARG A 1 689 ? 35.406 -23.734 -25.438 1 90.81 689 ARG A C 1
ATOM 5508 O O . ARG A 1 689 ? 34.781 -23.484 -26.484 1 90.81 689 ARG A O 1
ATOM 5515 N N . VAL A 1 690 ? 35.875 -22.922 -24.547 1 90.88 690 VAL A N 1
ATOM 5516 C CA . VAL A 1 690 ? 35.625 -21.5 -24.781 1 90.88 690 VAL A CA 1
ATOM 5517 C C . VAL A 1 690 ? 36.219 -21.094 -26.141 1 90.88 690 VAL A C 1
ATOM 5519 O O . VAL A 1 690 ? 37.344 -21.438 -26.453 1 90.88 690 VAL A O 1
ATOM 5522 N N . GLY A 1 691 ? 35.406 -20.484 -26.953 1 88.81 691 GLY A N 1
ATOM 5523 C CA . GLY A 1 691 ? 35.844 -19.938 -28.234 1 88.81 691 GLY A CA 1
ATOM 5524 C C . GLY A 1 691 ? 35.719 -20.922 -29.375 1 88.81 691 GLY A C 1
ATOM 5525 O O . GLY A 1 691 ? 35.938 -20.562 -30.531 1 88.81 691 GLY A O 1
ATOM 5526 N N . HIS A 1 692 ? 35.375 -22.156 -29.109 1 90.38 692 HIS A N 1
ATOM 5527 C CA . HIS A 1 692 ? 35.25 -23.172 -30.141 1 90.38 692 HIS A CA 1
ATOM 5528 C C . HIS A 1 692 ? 33.812 -23.531 -30.375 1 90.38 692 HIS A C 1
ATOM 5530 O O . HIS A 1 692 ? 33.094 -23.969 -29.453 1 90.38 692 HIS A O 1
ATOM 5536 N N . PRO A 1 693 ? 33.406 -23.453 -31.609 1 90.88 693 PRO A N 1
ATOM 5537 C CA . PRO A 1 693 ? 32.031 -23.781 -31.906 1 90.88 693 PRO A CA 1
ATOM 5538 C C . PRO A 1 693 ? 31.719 -25.266 -31.719 1 90.88 693 PRO A C 1
ATOM 5540 O O . PRO A 1 693 ? 32.594 -26.109 -31.922 1 90.88 693 PRO A O 1
ATOM 5543 N N . PHE A 1 694 ? 30.516 -25.562 -31.297 1 91.06 694 PHE A N 1
ATOM 5544 C CA . PHE A 1 694 ? 30.016 -26.938 -31.188 1 91.06 694 PHE A CA 1
ATOM 5545 C C . PHE A 1 694 ? 28.594 -27.031 -31.75 1 91.06 694 PHE A C 1
ATOM 5547 O O . PHE A 1 694 ? 27.938 -26.031 -31.969 1 91.06 694 PHE A O 1
ATOM 5554 N N . LYS A 1 695 ? 28.219 -28.266 -32.031 1 90.25 695 LYS A N 1
ATOM 5555 C CA . LYS A 1 695 ? 26.922 -28.484 -32.656 1 90.25 695 LYS A CA 1
ATOM 5556 C C . LYS A 1 695 ? 25.969 -29.219 -31.734 1 90.25 695 LYS A C 1
ATOM 5558 O O . LYS A 1 695 ? 26.391 -30.078 -30.969 1 90.25 695 LYS A O 1
ATOM 5563 N N . CYS A 1 696 ? 24.656 -28.844 -31.859 1 90.94 696 CYS A N 1
ATOM 5564 C CA . CYS A 1 696 ? 23.547 -29.516 -31.172 1 90.94 696 CYS A CA 1
ATOM 5565 C C . CYS A 1 696 ? 22.453 -29.891 -32.156 1 90.94 696 CYS A C 1
ATOM 5567 O O . CYS A 1 696 ? 22.141 -29.125 -33.094 1 90.94 696 CYS A O 1
ATOM 5569 N N . ARG A 1 697 ? 21.953 -31.016 -31.938 1 92.19 697 ARG A N 1
ATOM 5570 C CA . ARG A 1 697 ? 20.797 -31.453 -32.719 1 92.19 697 ARG A CA 1
ATOM 5571 C C . ARG A 1 697 ? 19.5 -31.234 -31.953 1 92.19 697 ARG A C 1
ATOM 5573 O O . ARG A 1 697 ? 19.344 -31.688 -30.812 1 92.19 697 ARG A O 1
ATOM 5580 N N . LEU A 1 698 ? 18.594 -30.484 -32.594 1 93.19 698 LEU A N 1
ATOM 5581 C CA . LEU A 1 698 ? 17.25 -30.266 -32.062 1 93.19 698 LEU A CA 1
ATOM 5582 C C . LEU A 1 698 ? 16.219 -31.109 -32.781 1 93.19 698 LEU A C 1
ATOM 5584 O O . LEU A 1 698 ? 16.297 -31.25 -34.031 1 93.19 698 LEU A O 1
ATOM 5588 N N . SER A 1 699 ? 15.344 -31.734 -32 1 92.62 699 SER A N 1
ATOM 5589 C CA . SER A 1 699 ? 14.328 -32.531 -32.688 1 92.62 699 SER A CA 1
ATOM 5590 C C . SER A 1 699 ? 13.047 -32.625 -31.875 1 92.62 699 SER A C 1
ATOM 5592 O O . SER A 1 699 ? 13.086 -32.531 -30.641 1 92.62 699 SER A O 1
ATOM 5594 N N . PHE A 1 700 ? 11.906 -32.719 -32.531 1 91.44 700 PHE A N 1
ATOM 5595 C CA . PHE A 1 700 ? 10.625 -33.094 -31.922 1 91.44 700 PHE A CA 1
ATOM 5596 C C . PHE A 1 700 ? 9.625 -33.5 -33 1 91.44 700 PHE A C 1
ATOM 5598 O O . PHE A 1 700 ? 9.906 -33.406 -34.188 1 91.44 700 PHE A O 1
ATOM 5605 N N . VAL A 1 701 ? 8.547 -34.062 -32.562 1 93.25 701 VAL A N 1
ATOM 5606 C CA . VAL A 1 701 ? 7.488 -34.5 -33.438 1 93.25 701 VAL A CA 1
ATOM 5607 C C . VAL A 1 701 ? 6.242 -33.656 -33.25 1 93.25 701 VAL A C 1
ATOM 5609 O O . VAL A 1 701 ? 5.797 -33.438 -32.125 1 93.25 701 VAL A O 1
ATOM 5612 N N . ASN A 1 702 ? 5.734 -33.125 -34.375 1 94 702 ASN A N 1
ATOM 5613 C CA . ASN A 1 702 ? 4.453 -32.438 -34.312 1 94 702 ASN A CA 1
ATOM 5614 C C . ASN A 1 702 ? 3.328 -33.375 -33.875 1 94 702 ASN A C 1
ATOM 5616 O O . ASN A 1 702 ? 2.971 -34.312 -34.625 1 94 702 ASN A O 1
ATOM 5620 N N . PRO A 1 703 ? 2.729 -33.094 -32.781 1 93 703 PRO A N 1
ATOM 5621 C CA . PRO A 1 703 ? 1.7 -34 -32.281 1 93 703 PRO A CA 1
ATOM 5622 C C . PRO A 1 703 ? 0.328 -33.75 -32.906 1 93 703 PRO A C 1
ATOM 5624 O O . PRO A 1 703 ? -0.608 -34.5 -32.656 1 93 703 PRO A O 1
ATOM 5627 N N . LEU A 1 704 ? 0.174 -32.781 -33.75 1 93.69 704 LEU A N 1
ATOM 5628 C CA . LEU A 1 704 ? -1.141 -32.312 -34.188 1 93.69 704 LEU A CA 1
ATOM 5629 C C . LEU A 1 704 ? -1.468 -32.906 -35.562 1 93.69 704 LEU A C 1
ATOM 5631 O O . LEU A 1 704 ? -0.563 -33.188 -36.344 1 93.69 704 LEU A O 1
ATOM 5635 N N . PRO A 1 705 ? -2.795 -33.062 -35.812 1 90.19 705 PRO A N 1
ATOM 5636 C CA . PRO A 1 705 ? -3.221 -33.438 -37.156 1 90.19 705 PRO A CA 1
ATOM 5637 C C . PRO A 1 705 ? -3.213 -32.281 -38.125 1 90.19 705 PRO A C 1
ATOM 5639 O O . PRO A 1 705 ? -3.771 -32.375 -39.219 1 90.19 705 PRO A O 1
ATOM 5642 N N . ALA A 1 706 ? -2.576 -31.203 -37.75 1 90.44 706 ALA A N 1
ATOM 5643 C CA . ALA A 1 706 ? -2.439 -30 -38.562 1 90.44 706 ALA A CA 1
ATOM 5644 C C . ALA A 1 706 ? -0.985 -29.547 -38.656 1 90.44 706 ALA A C 1
ATOM 5646 O O . ALA A 1 706 ? -0.176 -29.906 -37.781 1 90.44 706 ALA A O 1
ATOM 5647 N N . ARG A 1 707 ? -0.726 -28.797 -39.625 1 92.38 707 ARG A N 1
ATOM 5648 C CA . ARG A 1 707 ? 0.626 -28.266 -39.75 1 92.38 707 ARG A CA 1
ATOM 5649 C C . ARG A 1 707 ? 0.866 -27.141 -38.75 1 92.38 707 ARG A C 1
ATOM 5651 O O . ARG A 1 707 ? -0.065 -26.422 -38.375 1 92.38 707 ARG A O 1
ATOM 5658 N N . LEU A 1 708 ? 2.072 -27.078 -38.344 1 93.38 708 LEU A N 1
ATOM 5659 C CA . LEU A 1 708 ? 2.494 -25.938 -37.531 1 93.38 708 LEU A CA 1
ATOM 5660 C C . LEU A 1 708 ? 3.002 -24.797 -38.406 1 93.38 708 LEU A C 1
ATOM 5662 O O . LEU A 1 708 ? 3.918 -25 -39.219 1 93.38 708 LEU A O 1
ATOM 5666 N N . ALA A 1 709 ? 2.363 -23.656 -38.219 1 91.88 709 ALA A N 1
ATOM 5667 C CA . ALA A 1 709 ? 2.709 -22.5 -39.062 1 91.88 709 ALA A CA 1
ATOM 5668 C C . ALA A 1 709 ? 3.404 -21.422 -38.219 1 91.88 709 ALA A C 1
ATOM 5670 O O . ALA A 1 709 ? 3.312 -21.406 -37 1 91.88 709 ALA A O 1
ATOM 5671 N N . ASN A 1 710 ? 4.164 -20.578 -38.938 1 88.75 710 ASN A N 1
ATOM 5672 C CA . ASN A 1 710 ? 4.863 -19.438 -38.312 1 88.75 710 ASN A CA 1
ATOM 5673 C C . ASN A 1 710 ? 5.758 -19.891 -37.188 1 88.75 710 ASN A C 1
ATOM 5675 O O . ASN A 1 710 ? 5.629 -19.391 -36.062 1 88.75 710 ASN A O 1
ATOM 5679 N N . CYS A 1 711 ? 6.617 -20.797 -37.5 1 90.88 711 CYS A N 1
ATOM 5680 C CA . CYS A 1 711 ? 7.492 -21.391 -36.5 1 90.88 711 CYS A CA 1
ATOM 5681 C C . CYS A 1 711 ? 8.695 -20.516 -36.219 1 90.88 711 CYS A C 1
ATOM 5683 O O . CYS A 1 711 ? 9.461 -20.188 -37.156 1 90.88 711 CYS A O 1
ATOM 5685 N N . VAL A 1 712 ? 8.805 -20.078 -34.969 1 87.44 712 VAL A N 1
ATOM 5686 C CA . VAL A 1 712 ? 9.938 -19.25 -34.562 1 87.44 712 VAL A CA 1
ATOM 5687 C C . VAL A 1 712 ? 10.688 -19.953 -33.406 1 87.44 712 VAL A C 1
ATOM 5689 O O . VAL A 1 712 ? 10.109 -20.234 -32.375 1 87.44 712 VAL A O 1
ATOM 5692 N N . LEU A 1 713 ? 11.961 -20.219 -33.656 1 89.12 713 LEU A N 1
ATOM 5693 C CA . LEU A 1 713 ? 12.805 -20.859 -32.625 1 89.12 713 LEU A CA 1
ATOM 5694 C C . LEU A 1 713 ? 13.672 -19.844 -31.922 1 89.12 713 LEU A C 1
ATOM 5696 O O . LEU A 1 713 ? 14.383 -19.062 -32.562 1 89.12 713 LEU A O 1
ATOM 5700 N N . THR A 1 714 ? 13.547 -19.844 -30.625 1 84.12 714 THR A N 1
ATOM 5701 C CA . THR A 1 714 ? 14.383 -18.984 -29.797 1 84.12 714 THR A CA 1
ATOM 5702 C C . THR A 1 714 ? 15.414 -19.797 -29.031 1 84.12 714 THR A C 1
ATOM 5704 O O . THR A 1 714 ? 15.07 -20.797 -28.375 1 84.12 714 THR A O 1
ATOM 5707 N N . VAL A 1 715 ? 16.656 -19.375 -29.141 1 84.38 715 VAL A N 1
ATOM 5708 C CA . VAL A 1 715 ? 17.75 -20.062 -28.453 1 84.38 715 VAL A CA 1
ATOM 5709 C C . VAL A 1 715 ? 18.391 -19.109 -27.438 1 84.38 715 VAL A C 1
ATOM 5711 O O . VAL A 1 715 ? 18.719 -17.969 -27.766 1 84.38 715 VAL A O 1
ATOM 5714 N N . GLU A 1 716 ? 18.438 -19.625 -26.266 1 77.25 716 GLU A N 1
ATOM 5715 C CA . GLU A 1 716 ? 19.094 -18.859 -25.203 1 77.25 716 GLU A CA 1
ATOM 5716 C C . GLU A 1 716 ? 20.125 -19.703 -24.469 1 77.25 716 GLU A C 1
ATOM 5718 O O . GLU A 1 716 ? 19.938 -20.906 -24.281 1 77.25 716 GLU A O 1
ATOM 5723 N N . GLY A 1 717 ? 21.25 -19.156 -24.188 1 74.62 717 GLY A N 1
ATOM 5724 C CA . GLY A 1 717 ? 22.312 -19.812 -23.438 1 74.62 717 GLY A CA 1
ATOM 5725 C C . GLY A 1 717 ? 23.328 -18.828 -22.875 1 74.62 717 GLY A C 1
ATOM 5726 O O . GLY A 1 717 ? 24.25 -18.406 -23.578 1 74.62 717 GLY A O 1
ATOM 5727 N N . PRO A 1 718 ? 23.109 -18.422 -21.672 1 66.38 718 PRO A N 1
ATOM 5728 C CA . PRO A 1 718 ? 24.109 -17.516 -21.078 1 66.38 718 PRO A CA 1
ATOM 5729 C C . PRO A 1 718 ? 25.516 -18.062 -21.156 1 66.38 718 PRO A C 1
ATOM 5731 O O . PRO A 1 718 ? 25.75 -19.25 -20.875 1 66.38 718 PRO A O 1
ATOM 5734 N N . GLY A 1 719 ? 26.375 -17.25 -21.5 1 68.75 719 GLY A N 1
ATOM 5735 C CA . GLY A 1 719 ? 27.766 -17.688 -21.656 1 68.75 719 GLY A CA 1
ATOM 5736 C C . GLY A 1 719 ? 28.047 -18.297 -23.016 1 68.75 719 GLY A C 1
ATOM 5737 O O . GLY A 1 719 ? 29.188 -18.656 -23.312 1 68.75 719 GLY A O 1
ATOM 5738 N N . LEU A 1 720 ? 26.922 -18.406 -23.656 1 77.19 720 LEU A N 1
ATOM 5739 C CA . LEU A 1 720 ? 27.016 -18.891 -25.016 1 77.19 720 LEU A CA 1
ATOM 5740 C C . LEU A 1 720 ? 26.641 -17.812 -26.016 1 77.19 720 LEU A C 1
ATOM 5742 O O . LEU A 1 720 ? 26.031 -16.812 -25.641 1 77.19 720 LEU A O 1
ATOM 5746 N N . ASP A 1 721 ? 27.156 -17.938 -27.125 1 71.44 721 ASP A N 1
ATOM 5747 C CA . ASP A 1 721 ? 26.734 -17 -28.188 1 71.44 721 ASP A CA 1
ATOM 5748 C C . ASP A 1 721 ? 25.344 -17.359 -28.703 1 71.44 721 ASP A C 1
ATOM 5750 O O . ASP A 1 721 ? 25.188 -17.703 -29.875 1 71.44 721 ASP A O 1
ATOM 5754 N N . ALA A 1 722 ? 24.266 -17.438 -27.797 1 64.5 722 ALA A N 1
ATOM 5755 C CA . ALA A 1 722 ? 23.016 -18.094 -28.125 1 64.5 722 ALA A CA 1
ATOM 5756 C C . ALA A 1 722 ? 21.859 -17.094 -28.188 1 64.5 722 ALA A C 1
ATOM 5758 O O . ALA A 1 722 ? 20.766 -17.422 -28.656 1 64.5 722 ALA A O 1
ATOM 5759 N N . GLU A 1 723 ? 21.812 -15.93 -27.938 1 64.5 723 GLU A N 1
ATOM 5760 C CA . GLU A 1 723 ? 20.625 -15.094 -27.875 1 64.5 723 GLU A CA 1
ATOM 5761 C C . GLU A 1 723 ? 20.141 -14.711 -29.281 1 64.5 723 GLU A C 1
ATOM 5763 O O . GLU A 1 723 ? 20.375 -13.594 -29.734 1 64.5 723 GLU A O 1
ATOM 5768 N N . GLU A 1 724 ? 19.5 -15.883 -29.953 1 73.19 724 GLU A N 1
ATOM 5769 C CA . GLU A 1 724 ? 19.094 -15.688 -31.344 1 73.19 724 GLU A CA 1
ATOM 5770 C C . GLU A 1 724 ? 17.703 -16.281 -31.609 1 73.19 724 GLU A C 1
ATOM 5772 O O . GLU A 1 724 ? 17.234 -17.125 -30.844 1 73.19 724 GLU A O 1
ATOM 5777 N N . GLN A 1 725 ? 17.031 -15.711 -32.5 1 81 725 GLN A N 1
ATOM 5778 C CA . GLN A 1 725 ? 15.766 -16.219 -33 1 81 725 GLN A CA 1
ATOM 5779 C C . GLN A 1 725 ? 15.883 -16.688 -34.469 1 81 725 GLN A C 1
ATOM 5781 O O . GLN A 1 725 ? 16.562 -16.062 -35.25 1 81 725 GLN A O 1
ATOM 5786 N N . PHE A 1 726 ? 15.25 -17.828 -34.75 1 85.44 726 PHE A N 1
ATOM 5787 C CA . PHE A 1 726 ? 15.273 -18.406 -36.094 1 85.44 726 PHE A CA 1
ATOM 5788 C C . PHE A 1 726 ? 13.859 -18.625 -36.625 1 85.44 726 PHE A C 1
ATOM 5790 O O . PHE A 1 726 ? 13.016 -19.188 -35.906 1 85.44 726 PHE A O 1
ATOM 5797 N N . ASN A 1 727 ? 13.594 -18.141 -37.812 1 86.44 727 ASN A N 1
ATOM 5798 C CA . ASN A 1 727 ? 12.336 -18.484 -38.469 1 86.44 727 ASN A CA 1
ATOM 5799 C C . ASN A 1 727 ? 12.438 -19.828 -39.188 1 86.44 727 ASN A C 1
ATOM 5801 O O . ASN A 1 727 ? 13.32 -20.031 -40.031 1 86.44 727 ASN A O 1
ATOM 5805 N N . LEU A 1 728 ? 11.555 -20.641 -38.844 1 89.44 728 LEU A N 1
ATOM 5806 C CA . LEU A 1 728 ? 11.562 -21.984 -39.438 1 89.44 728 LEU A CA 1
ATOM 5807 C C . LEU A 1 728 ? 10.422 -22.141 -40.438 1 89.44 728 LEU A C 1
ATOM 5809 O O . LEU A 1 728 ? 9.477 -21.344 -40.469 1 89.44 728 LEU A O 1
ATOM 5813 N N . SER A 1 729 ? 10.602 -23.156 -41.312 1 86.62 729 SER A N 1
ATOM 5814 C CA . SER A 1 729 ? 9.5 -23.547 -42.188 1 86.62 729 SER A CA 1
ATOM 5815 C C . SER A 1 729 ? 8.391 -24.234 -41.438 1 86.62 729 SER A C 1
ATOM 5817 O O . SER A 1 729 ? 8.602 -24.688 -40.312 1 86.62 729 SER A O 1
ATOM 5819 N N . ASN A 1 730 ? 7.27 -24.281 -42.125 1 92.38 730 ASN A N 1
ATOM 5820 C CA . ASN A 1 730 ? 6.148 -25 -41.5 1 92.38 730 ASN A CA 1
ATOM 5821 C C . ASN A 1 730 ? 6.48 -26.469 -41.25 1 92.38 730 ASN A C 1
ATOM 5823 O O . ASN A 1 730 ? 7.234 -27.062 -42.031 1 92.38 730 ASN A O 1
ATOM 5827 N N . ILE A 1 731 ? 5.965 -26.922 -40.25 1 93.44 731 ILE A N 1
ATOM 5828 C CA . ILE A 1 731 ? 6.168 -28.328 -39.875 1 93.44 731 ILE A CA 1
ATOM 5829 C C . ILE A 1 731 ? 4.879 -29.109 -40.125 1 93.44 731 ILE A C 1
ATOM 5831 O O . ILE A 1 731 ? 3.84 -28.797 -39.531 1 93.44 731 ILE A O 1
ATOM 5835 N N . GLY A 1 732 ? 4.934 -30.141 -40.875 1 91.25 732 GLY A N 1
ATOM 5836 C CA . GLY A 1 732 ? 3.744 -30.875 -41.25 1 91.25 732 GLY A CA 1
ATOM 5837 C C . GLY A 1 732 ? 3.117 -31.656 -40.125 1 91.25 732 GLY A C 1
ATOM 5838 O O . GLY A 1 732 ? 3.738 -31.844 -39.062 1 91.25 732 GLY A O 1
ATOM 5839 N N . SER A 1 733 ? 1.931 -32.156 -40.469 1 92.81 733 SER A N 1
ATOM 5840 C CA . SER A 1 733 ? 1.185 -32.938 -39.5 1 92.81 733 SER A CA 1
ATOM 5841 C C . SER A 1 733 ? 1.936 -34.219 -39.125 1 92.81 733 SER A C 1
ATOM 5843 O O . SER A 1 733 ? 2.346 -34.969 -40.031 1 92.81 733 SER A O 1
ATOM 5845 N N . HIS A 1 734 ? 2.133 -34.438 -37.875 1 92.88 734 HIS A N 1
ATOM 5846 C CA . HIS A 1 734 ? 2.797 -35.594 -37.312 1 92.88 734 HIS A CA 1
ATOM 5847 C C . HIS A 1 734 ? 4.199 -35.75 -37.906 1 92.88 734 HIS A C 1
ATOM 5849 O O . HIS A 1 734 ? 4.75 -36.875 -37.906 1 92.88 734 HIS A O 1
ATOM 5855 N N . GLN A 1 735 ? 4.758 -34.688 -38.312 1 92.38 735 GLN A N 1
ATOM 5856 C CA . GLN A 1 735 ? 6.09 -34.688 -38.906 1 92.38 735 GLN A CA 1
ATOM 5857 C C . GLN A 1 735 ? 7.172 -34.562 -37.844 1 92.38 735 GLN A C 1
ATOM 5859 O O . GLN A 1 735 ? 7.027 -33.812 -36.875 1 92.38 735 GLN A O 1
ATOM 5864 N N . GLU A 1 736 ? 8.156 -35.375 -38 1 93.06 736 GLU A N 1
ATOM 5865 C CA . GLU A 1 736 ? 9.352 -35.219 -37.188 1 93.06 736 GLU A CA 1
ATOM 5866 C C . GLU A 1 736 ? 10.234 -34.094 -37.719 1 93.06 736 GLU A C 1
ATOM 5868 O O . GLU A 1 736 ? 10.609 -34.094 -38.875 1 93.06 736 GLU A O 1
ATOM 5873 N N . TRP A 1 737 ? 10.438 -33.125 -36.906 1 92.75 737 TRP A N 1
ATOM 5874 C CA . TRP A 1 737 ? 11.305 -32 -37.25 1 92.75 737 TRP A CA 1
ATOM 5875 C C . TRP A 1 737 ? 12.664 -32.125 -36.562 1 92.75 737 TRP A C 1
ATOM 5877 O O . TRP A 1 737 ? 12.734 -32.531 -35.406 1 92.75 737 TRP A O 1
ATOM 5887 N N . ALA A 1 738 ? 13.742 -31.875 -37.281 1 93 738 ALA A N 1
ATOM 5888 C CA . ALA A 1 738 ? 15.086 -31.875 -36.719 1 93 738 ALA A CA 1
ATOM 5889 C C . ALA A 1 738 ? 15.93 -30.766 -37.312 1 93 738 ALA A C 1
ATOM 5891 O O . ALA A 1 738 ? 15.75 -30.391 -38.5 1 93 738 ALA A O 1
ATOM 5892 N N . ALA A 1 739 ? 16.812 -30.156 -36.562 1 90.88 739 ALA A N 1
ATOM 5893 C CA . ALA A 1 739 ? 17.719 -29.094 -37 1 90.88 739 ALA A CA 1
ATOM 5894 C C . ALA A 1 739 ? 19.031 -29.172 -36.25 1 90.88 739 ALA A C 1
ATOM 5896 O O . ALA A 1 739 ? 19.109 -29.719 -35.156 1 90.88 739 ALA A O 1
ATOM 5897 N N . ILE A 1 740 ? 20.062 -28.672 -36.875 1 91.12 740 ILE A N 1
ATOM 5898 C CA . ILE A 1 740 ? 21.375 -28.578 -36.25 1 91.12 740 ILE A CA 1
ATOM 5899 C C . ILE A 1 740 ? 21.688 -27.125 -35.906 1 91.12 740 ILE A C 1
ATOM 5901 O O . ILE A 1 740 ? 21.625 -26.25 -36.75 1 91.12 740 ILE A O 1
ATOM 5905 N N . LEU A 1 741 ? 21.969 -26.906 -34.625 1 89.25 741 LEU A N 1
ATOM 5906 C CA . LEU A 1 741 ? 22.328 -25.594 -34.094 1 89.25 741 LEU A CA 1
ATOM 5907 C C . LEU A 1 741 ? 23.812 -25.531 -33.719 1 89.25 741 LEU A C 1
ATOM 5909 O O . LEU A 1 741 ? 24.344 -26.453 -33.094 1 89.25 741 LEU A O 1
ATOM 5913 N N . GLU A 1 742 ? 24.453 -24.453 -34.188 1 88.31 742 GLU A N 1
ATOM 5914 C CA . GLU A 1 742 ? 25.859 -24.234 -33.844 1 88.31 742 GLU A CA 1
ATOM 5915 C C . GLU A 1 742 ? 26.016 -23.078 -32.875 1 88.31 742 GLU A C 1
ATOM 5917 O O . GLU A 1 742 ? 25.5 -21.984 -33.125 1 88.31 742 GLU A O 1
ATOM 5922 N N . LEU A 1 743 ? 26.703 -23.391 -31.734 1 89.06 743 LEU A N 1
ATOM 5923 C CA . LEU A 1 743 ? 26.922 -22.391 -30.703 1 89.06 743 LEU A CA 1
ATOM 5924 C C . LEU A 1 743 ? 28.406 -22.312 -30.328 1 89.06 743 LEU A C 1
ATOM 5926 O O . LEU A 1 743 ? 29.141 -23.281 -30.484 1 89.06 743 LEU A O 1
ATOM 5930 N N . THR A 1 744 ? 28.812 -21.109 -29.891 1 88.56 744 THR A N 1
ATOM 5931 C CA . THR A 1 744 ? 30.188 -20.906 -29.422 1 88.56 744 THR A CA 1
ATOM 5932 C C . THR A 1 744 ? 30.188 -20.453 -27.953 1 88.56 744 THR A C 1
ATOM 5934 O O . THR A 1 744 ? 29.656 -19.391 -27.625 1 88.56 744 THR A O 1
ATOM 5937 N N . PRO A 1 745 ? 30.781 -21.281 -27.125 1 88.06 745 PRO A N 1
ATOM 5938 C CA . PRO A 1 745 ? 30.844 -20.859 -25.719 1 88.06 745 PRO A CA 1
ATOM 5939 C C . PRO A 1 745 ? 31.734 -19.641 -25.5 1 88.06 745 PRO A C 1
ATOM 5941 O O . PRO A 1 745 ? 32.812 -19.531 -26.109 1 88.06 745 PRO A O 1
ATOM 5944 N N . LYS A 1 746 ? 31.312 -18.766 -24.594 1 82.31 746 LYS A N 1
ATOM 5945 C CA . LYS A 1 746 ? 32.062 -17.562 -24.25 1 82.31 746 LYS A CA 1
ATOM 5946 C C . LYS A 1 746 ? 32.688 -17.688 -22.859 1 82.31 746 LYS A C 1
ATOM 5948 O O . LYS A 1 746 ? 33.656 -17 -22.547 1 82.31 746 LYS A O 1
ATOM 5953 N N . LYS A 1 747 ? 32.062 -18.5 -22.047 1 81.88 747 LYS A N 1
ATOM 5954 C CA . LYS A 1 747 ? 32.5 -18.641 -20.672 1 81.88 747 LYS A CA 1
ATOM 5955 C C . LYS A 1 747 ? 32.625 -20.109 -20.281 1 81.88 747 LYS A C 1
ATOM 5957 O O . LYS A 1 747 ? 31.812 -20.938 -20.703 1 81.88 747 LYS A O 1
ATOM 5962 N N . PRO A 1 748 ? 33.594 -20.391 -19.438 1 84.38 748 PRO A N 1
ATOM 5963 C CA . PRO A 1 748 ? 33.719 -21.781 -18.984 1 84.38 748 PRO A CA 1
ATOM 5964 C C . PRO A 1 748 ? 32.75 -22.125 -17.875 1 84.38 748 PRO A C 1
ATOM 5966 O O . PRO A 1 748 ? 32.125 -21.234 -17.297 1 84.38 748 PRO A O 1
ATOM 5969 N N . GLY A 1 749 ? 32.625 -23.469 -17.672 1 78.88 749 GLY A N 1
ATOM 5970 C CA . GLY A 1 749 ? 31.75 -23.953 -16.609 1 78.88 749 GLY A CA 1
ATOM 5971 C C . GLY A 1 749 ? 30.5 -24.641 -17.109 1 78.88 749 GLY A C 1
ATOM 5972 O O . GLY A 1 749 ? 30.375 -24.906 -18.312 1 78.88 749 GLY A O 1
ATOM 5973 N N . ARG A 1 750 ? 29.703 -24.922 -16.219 1 80.38 750 ARG A N 1
ATOM 5974 C CA . ARG A 1 750 ? 28.438 -25.531 -16.578 1 80.38 750 ARG A CA 1
ATOM 5975 C C . ARG A 1 750 ? 27.469 -24.484 -17.125 1 80.38 750 ARG A C 1
ATOM 5977 O O . ARG A 1 750 ? 27.266 -23.438 -16.516 1 80.38 750 ARG A O 1
ATOM 5984 N N . ARG A 1 751 ? 27.016 -24.797 -18.359 1 80.75 751 ARG A N 1
ATOM 5985 C CA . ARG A 1 751 ? 26.125 -23.875 -19.031 1 80.75 751 ARG A CA 1
ATOM 5986 C C . ARG A 1 751 ? 24.844 -24.578 -19.484 1 80.75 751 ARG A C 1
ATOM 5988 O O . ARG A 1 751 ? 24.812 -25.812 -19.578 1 80.75 751 ARG A O 1
ATOM 5995 N N . GLN A 1 752 ? 23.828 -23.75 -19.703 1 81.56 752 GLN A N 1
ATOM 5996 C CA . GLN A 1 752 ? 22.531 -24.266 -20.141 1 81.56 752 GLN A CA 1
ATOM 5997 C C . GLN A 1 752 ? 22.188 -23.734 -21.531 1 81.56 752 GLN A C 1
ATOM 5999 O O . GLN A 1 752 ? 22.391 -22.562 -21.828 1 81.56 752 GLN A O 1
ATOM 6004 N N . ILE A 1 753 ? 21.766 -24.734 -22.328 1 82.88 753 ILE A N 1
ATOM 6005 C CA . ILE A 1 753 ? 21.156 -24.375 -23.609 1 82.88 753 ILE A CA 1
ATOM 6006 C C . ILE A 1 753 ? 19.641 -24.5 -23.531 1 82.88 753 ILE A C 1
ATOM 6008 O O . ILE A 1 753 ? 19.125 -25.562 -23.156 1 82.88 753 ILE A O 1
ATOM 6012 N N . SER A 1 754 ? 18.953 -23.453 -23.734 1 83.94 754 SER A N 1
ATOM 6013 C CA . SER A 1 754 ? 17.484 -23.484 -23.734 1 83.94 754 SER A CA 1
ATOM 6014 C C . SER A 1 754 ? 16.938 -23.062 -25.094 1 83.94 754 SER A C 1
ATOM 6016 O O . SER A 1 754 ? 17.391 -22.094 -25.688 1 83.94 754 SER A O 1
ATOM 6018 N N . VAL A 1 755 ? 16.047 -23.906 -25.547 1 87.06 755 VAL A N 1
ATOM 6019 C CA . VAL A 1 755 ? 15.398 -23.609 -26.812 1 87.06 755 VAL A CA 1
ATOM 6020 C C . VAL A 1 755 ? 13.883 -23.578 -26.625 1 87.06 755 VAL A C 1
ATOM 6022 O O . VAL A 1 755 ? 13.344 -24.312 -25.797 1 87.06 755 VAL A O 1
ATOM 6025 N N . SER A 1 756 ? 13.234 -22.734 -27.328 1 87.75 756 SER A N 1
ATOM 6026 C CA . SER A 1 756 ? 11.781 -22.625 -27.312 1 87.75 756 SER A CA 1
ATOM 6027 C C . SER A 1 756 ? 11.227 -22.375 -28.719 1 87.75 756 SER A C 1
ATOM 6029 O O . SER A 1 756 ? 11.695 -21.484 -29.422 1 87.75 756 SER A O 1
ATOM 6031 N N . LEU A 1 757 ? 10.305 -23.219 -29.078 1 89.31 757 LEU A N 1
ATOM 6032 C CA . LEU A 1 757 ? 9.641 -23.078 -30.359 1 89.31 757 LEU A CA 1
ATOM 6033 C C . LEU A 1 757 ? 8.227 -22.531 -30.188 1 89.31 757 LEU A C 1
ATOM 6035 O O . LEU A 1 757 ? 7.441 -23.062 -29.406 1 89.31 757 LEU A O 1
ATOM 6039 N N . ASP A 1 758 ? 8.008 -21.484 -30.891 1 87.31 758 ASP A N 1
ATOM 6040 C CA . ASP A 1 758 ? 6.672 -20.891 -30.891 1 87.31 758 ASP A CA 1
ATOM 6041 C C . ASP A 1 758 ? 6.027 -21.016 -32.281 1 87.31 758 ASP A C 1
ATOM 6043 O O . ASP A 1 758 ? 6.656 -20.703 -33.281 1 87.31 758 ASP A O 1
ATOM 6047 N N . THR A 1 759 ? 4.84 -21.5 -32.25 1 88.62 759 THR A N 1
ATOM 6048 C CA . THR A 1 759 ? 4.07 -21.625 -33.5 1 88.62 759 THR A CA 1
ATOM 6049 C C . THR A 1 759 ? 2.674 -21.031 -33.312 1 88.62 759 THR A C 1
ATOM 6051 O O . THR A 1 759 ? 2.303 -20.609 -32.219 1 88.62 759 THR A O 1
ATOM 6054 N N . HIS A 1 760 ? 1.964 -20.984 -34.406 1 85.5 760 HIS A N 1
ATOM 6055 C CA . HIS A 1 760 ? 0.598 -20.484 -34.312 1 85.5 760 HIS A CA 1
ATOM 6056 C C . HIS A 1 760 ? -0.301 -21.422 -33.531 1 85.5 760 HIS A C 1
ATOM 6058 O O . HIS A 1 760 ? -1.24 -20.984 -32.875 1 85.5 760 HIS A O 1
ATOM 6064 N N . GLN A 1 761 ? 0.013 -22.688 -33.625 1 86.5 761 GLN A N 1
ATOM 6065 C CA . GLN A 1 761 ? -0.865 -23.703 -33.031 1 86.5 761 GLN A CA 1
ATOM 6066 C C . GLN A 1 761 ? -0.434 -24.047 -31.609 1 86.5 761 GLN A C 1
ATOM 6068 O O . GLN A 1 761 ? -1.273 -24.328 -30.75 1 86.5 761 GLN A O 1
ATOM 6073 N N . ILE A 1 762 ? 0.862 -24.172 -31.375 1 87.56 762 ILE A N 1
ATOM 6074 C CA . ILE A 1 762 ? 1.408 -24.516 -30.062 1 87.56 762 ILE A CA 1
ATOM 6075 C C . ILE A 1 762 ? 2.492 -23.5 -29.688 1 87.56 762 ILE A C 1
ATOM 6077 O O . ILE A 1 762 ? 3.438 -23.281 -30.453 1 87.56 762 ILE A O 1
ATOM 6081 N N . HIS A 1 763 ? 2.312 -22.984 -28.516 1 84.19 763 HIS A N 1
ATOM 6082 C CA . HIS A 1 763 ? 3.299 -22.031 -28.047 1 84.19 763 HIS A CA 1
ATOM 6083 C C . HIS A 1 763 ? 4.262 -22.672 -27.047 1 84.19 763 HIS A C 1
ATOM 6085 O O . HIS A 1 763 ? 3.885 -23.594 -26.328 1 84.19 763 HIS A O 1
ATOM 6091 N N . ASP A 1 764 ? 5.504 -22.266 -27.078 1 83.75 764 ASP A N 1
ATOM 6092 C CA . ASP A 1 764 ? 6.496 -22.531 -26.047 1 83.75 764 ASP A CA 1
ATOM 6093 C C . ASP A 1 764 ? 6.809 -24.016 -25.953 1 83.75 764 ASP A C 1
ATOM 6095 O O . ASP A 1 764 ? 6.707 -24.609 -24.875 1 83.75 764 ASP A O 1
ATOM 6099 N N . ILE A 1 765 ? 7.043 -24.625 -27.047 1 88.44 765 ILE A N 1
ATOM 6100 C CA . ILE A 1 765 ? 7.641 -25.953 -27.016 1 88.44 765 ILE A CA 1
ATOM 6101 C C . ILE A 1 765 ? 9.109 -25.844 -26.609 1 88.44 765 ILE A C 1
ATOM 6103 O O . ILE A 1 765 ? 9.938 -25.359 -27.391 1 88.44 765 ILE A O 1
ATOM 6107 N N . SER A 1 766 ? 9.391 -26.344 -25.438 1 86.69 766 SER A N 1
ATOM 6108 C CA . SER A 1 766 ? 10.688 -26 -24.875 1 86.69 766 SER A CA 1
ATOM 6109 C C . SER A 1 766 ? 11.594 -27.234 -24.797 1 86.69 766 SER A C 1
ATOM 6111 O O . SER A 1 766 ? 11.117 -28.359 -24.812 1 86.69 766 SER A O 1
ATOM 6113 N N . GLY A 1 767 ? 12.875 -26.984 -24.797 1 86.62 767 GLY A N 1
ATOM 6114 C CA . GLY A 1 767 ? 13.938 -27.953 -24.578 1 86.62 767 GLY A CA 1
ATOM 6115 C C . GLY A 1 767 ? 15.156 -27.359 -23.906 1 86.62 767 GLY A C 1
ATOM 6116 O O . GLY A 1 767 ? 15.445 -26.172 -24.078 1 86.62 767 GLY A O 1
ATOM 6117 N N . VAL A 1 768 ? 15.766 -28.172 -23.094 1 86.31 768 VAL A N 1
ATOM 6118 C CA . VAL A 1 768 ? 16.922 -27.656 -22.375 1 86.31 768 VAL A CA 1
ATOM 6119 C C . VAL A 1 768 ? 17.984 -28.75 -22.266 1 86.31 768 VAL A C 1
ATOM 6121 O O . VAL A 1 768 ? 17.672 -29.953 -22.312 1 86.31 768 VAL A O 1
ATOM 6124 N N . GLU A 1 769 ? 19.172 -28.328 -22.297 1 85.38 769 GLU A N 1
ATOM 6125 C CA . GLU A 1 769 ? 20.281 -29.234 -22.062 1 85.38 769 GLU A CA 1
ATOM 6126 C C . GLU A 1 769 ? 21.406 -28.531 -21.281 1 85.38 769 GLU A C 1
ATOM 6128 O O . GLU A 1 769 ? 21.609 -27.328 -21.438 1 85.38 769 GLU A O 1
ATOM 6133 N N . GLU A 1 770 ? 22.047 -29.344 -20.422 1 83.94 770 GLU A N 1
ATOM 6134 C CA . GLU A 1 770 ? 23.203 -28.844 -19.703 1 83.94 770 GLU A CA 1
ATOM 6135 C C . GLU A 1 770 ? 24.5 -29.281 -20.375 1 83.94 770 GLU A C 1
ATOM 6137 O O . GLU A 1 770 ? 24.625 -30.422 -20.828 1 83.94 770 GLU A O 1
ATOM 6142 N N . ILE A 1 771 ? 25.469 -28.281 -20.453 1 83.81 771 ILE A N 1
ATOM 6143 C CA . ILE A 1 771 ? 26.766 -28.609 -21.031 1 83.81 771 ILE A CA 1
ATOM 6144 C C . ILE A 1 771 ? 27.875 -28.141 -20.094 1 83.81 771 ILE A C 1
ATOM 6146 O O . ILE A 1 771 ? 27.688 -27.219 -19.297 1 83.81 771 ILE A O 1
ATOM 6150 N N . LYS A 1 772 ? 28.953 -28.812 -20.141 1 87.12 772 LYS A N 1
ATOM 6151 C CA . LYS A 1 772 ? 30.156 -28.391 -19.438 1 87.12 772 LYS A CA 1
ATOM 6152 C C . LYS A 1 772 ? 31.172 -27.797 -20.391 1 87.12 772 LYS A C 1
ATOM 6154 O O . LYS A 1 772 ? 31.672 -28.484 -21.281 1 87.12 772 LYS A O 1
ATOM 6159 N N . VAL A 1 773 ? 31.516 -26.531 -20.203 1 88.19 773 VAL A N 1
ATOM 6160 C CA . VAL A 1 773 ? 32.438 -25.812 -21.062 1 88.19 773 VAL A CA 1
ATOM 6161 C C . VAL A 1 773 ? 33.812 -25.703 -20.375 1 88.19 773 VAL A C 1
ATOM 6163 O O . VAL A 1 773 ? 33.875 -25.219 -19.234 1 88.19 773 VAL A O 1
ATOM 6166 N N . TYR A 1 774 ? 34.812 -26.062 -21.047 1 88.81 774 TYR A N 1
ATOM 6167 C CA . TYR A 1 774 ? 36.188 -25.969 -20.5 1 88.81 774 TYR A CA 1
ATOM 6168 C C . TYR A 1 774 ? 36.875 -24.703 -21 1 88.81 774 TYR A C 1
ATOM 6170 O O . TYR A 1 774 ? 36.5 -24.156 -22.031 1 88.81 774 TYR A O 1
ATOM 6178 N N . PRO A 1 775 ? 37.875 -24.234 -20.172 1 84.94 775 PRO A N 1
ATOM 6179 C CA . PRO A 1 775 ? 38.625 -23.062 -20.625 1 84.94 775 PRO A CA 1
ATOM 6180 C C . PRO A 1 775 ? 39.406 -23.344 -21.906 1 84.94 775 PRO A C 1
ATOM 6182 O O . PRO A 1 775 ? 39.844 -24.469 -22.141 1 84.94 775 PRO A O 1
ATOM 6185 N N . MET B 1 1 ? -7 -4.812 -44.844 1 16.77 1 MET B N 1
ATOM 6186 C CA . MET B 1 1 ? -7.848 -5.754 -44.125 1 16.77 1 MET B CA 1
ATOM 6187 C C . MET B 1 1 ? -7.488 -5.785 -42.625 1 16.77 1 MET B C 1
ATOM 6189 O O . MET B 1 1 ? -6.777 -6.688 -42.188 1 16.77 1 MET B O 1
ATOM 6193 N N . SER B 1 2 ? -7.34 -4.699 -41.75 1 17.17 2 SER B N 1
ATOM 6194 C CA . SER B 1 2 ? -6.684 -3.617 -41.031 1 17.17 2 SER B CA 1
ATOM 6195 C C . SER B 1 2 ? -7.012 -3.68 -39.531 1 17.17 2 SER B C 1
ATOM 6197 O O . SER B 1 2 ? -6.121 -3.879 -38.719 1 17.17 2 SER B O 1
ATOM 6199 N N . SER B 1 3 ? -7.945 -2.848 -38.875 1 16.75 3 SER B N 1
ATOM 6200 C CA . SER B 1 3 ? -8.109 -1.738 -37.938 1 16.75 3 SER B CA 1
ATOM 6201 C C . SER B 1 3 ? -8.82 -2.188 -36.656 1 16.75 3 SER B C 1
ATOM 6203 O O . SER B 1 3 ? -8.891 -1.438 -35.688 1 16.75 3 SER B O 1
ATOM 6205 N N . GLU B 1 4 ? -9.711 -3.203 -36.594 1 17.95 4 GLU B N 1
ATOM 6206 C CA . GLU B 1 4 ? -10.867 -3.156 -35.688 1 17.95 4 GLU B CA 1
ATOM 6207 C C . GLU B 1 4 ? -10.492 -3.553 -34.281 1 17.95 4 GLU B C 1
ATOM 6209 O O . GLU B 1 4 ? -10.172 -4.715 -34 1 17.95 4 GLU B O 1
ATOM 6214 N N . MET B 1 5 ? -9.789 -2.727 -33.469 1 18.14 5 MET B N 1
ATOM 6215 C CA . MET B 1 5 ? -9.031 -2.564 -32.219 1 18.14 5 MET B CA 1
ATOM 6216 C C . MET B 1 5 ? -9.906 -2.861 -31.016 1 18.14 5 MET B C 1
ATOM 6218 O O . MET B 1 5 ? -10.914 -2.186 -30.781 1 18.14 5 MET B O 1
ATOM 6222 N N . SER B 1 6 ? -10.133 -4.02 -30.531 1 17.42 6 SER B N 1
ATOM 6223 C CA . SER B 1 6 ? -11.133 -4.75 -29.75 1 17.42 6 SER B CA 1
ATOM 6224 C C . SER B 1 6 ? -11.258 -4.176 -28.344 1 17.42 6 SER B C 1
ATOM 6226 O O . SER B 1 6 ? -10.258 -3.928 -27.672 1 17.42 6 SER B O 1
ATOM 6228 N N . ARG B 1 7 ? -12.461 -3.619 -27.703 1 19.09 7 ARG B N 1
ATOM 6229 C CA . ARG B 1 7 ? -13.188 -2.699 -26.844 1 19.09 7 ARG B CA 1
ATOM 6230 C C . ARG B 1 7 ? -13.195 -3.199 -25.391 1 19.09 7 ARG B C 1
ATOM 6232 O O . ARG B 1 7 ? -13.648 -4.312 -25.125 1 19.09 7 ARG B O 1
ATOM 6239 N N . TYR B 1 8 ? -12.195 -2.947 -24.625 1 18.16 8 TYR B N 1
ATOM 6240 C CA . TYR B 1 8 ? -12.125 -3.121 -23.188 1 18.16 8 TYR B CA 1
ATOM 6241 C C . TYR B 1 8 ? -13.391 -2.596 -22.516 1 18.16 8 TYR B C 1
ATOM 6243 O O . TYR B 1 8 ? -13.82 -1.469 -22.766 1 18.16 8 TYR B O 1
ATOM 6251 N N . HIS B 1 9 ? -14.414 -3.363 -22.344 1 19.3 9 HIS B N 1
ATOM 6252 C CA . HIS B 1 9 ? -15.703 -2.902 -21.859 1 19.3 9 HIS B CA 1
ATOM 6253 C C . HIS B 1 9 ? -15.578 -2.27 -20.469 1 19.3 9 HIS B C 1
ATOM 6255 O O . HIS B 1 9 ? -15.039 -2.885 -19.547 1 19.3 9 HIS B O 1
ATOM 6261 N N . ARG B 1 10 ? -15.328 -1.015 -20.312 1 21.42 10 ARG B N 1
ATOM 6262 C CA . ARG B 1 10 ? -15.477 -0.073 -19.203 1 21.42 10 ARG B CA 1
ATOM 6263 C C . ARG B 1 10 ? -16.734 -0.374 -18.406 1 21.42 10 ARG B C 1
ATOM 6265 O O . ARG B 1 10 ? -17.844 -0.385 -18.938 1 21.42 10 ARG B O 1
ATOM 6272 N N . PHE B 1 11 ? -16.625 -1.191 -17.453 1 21.55 11 PHE B N 1
ATOM 6273 C CA . PHE B 1 11 ? -17.844 -1.326 -16.672 1 21.55 11 PHE B CA 1
ATOM 6274 C C . PHE B 1 11 ? -18.391 0.042 -16.297 1 21.55 11 PHE B C 1
ATOM 6276 O O . PHE B 1 11 ? -17.641 0.96 -15.969 1 21.55 11 PHE B O 1
ATOM 6283 N N . PRO B 1 12 ? -19.484 0.503 -16.859 1 24.05 12 PRO B N 1
ATOM 6284 C CA . PRO B 1 12 ? -20.141 1.804 -16.656 1 24.05 12 PRO B CA 1
ATOM 6285 C C . PRO B 1 12 ? -20.375 2.129 -15.188 1 24.05 12 PRO B C 1
ATOM 6287 O O . PRO B 1 12 ? -21.141 1.436 -14.516 1 24.05 12 PRO B O 1
ATOM 6290 N N . THR B 1 13 ? -19.453 2.283 -14.406 1 26.89 13 THR B N 1
ATOM 6291 C CA . THR B 1 13 ? -19.578 2.824 -13.055 1 26.89 13 THR B CA 1
ATOM 6292 C C . THR B 1 13 ? -20.531 4.008 -13.031 1 26.89 13 THR B C 1
ATOM 6294 O O . THR B 1 13 ? -20.734 4.625 -11.984 1 26.89 13 THR B O 1
ATOM 6297 N N . ASP B 1 14 ? -20.906 4.469 -14.164 1 26.33 14 ASP B N 1
ATOM 6298 C CA . ASP B 1 14 ? -21.672 5.711 -14.273 1 26.33 14 ASP B CA 1
ATOM 6299 C C . ASP B 1 14 ? -23.031 5.578 -13.617 1 26.33 14 ASP B C 1
ATOM 6301 O O . ASP B 1 14 ? -23.656 6.582 -13.234 1 26.33 14 ASP B O 1
ATOM 6305 N N . SER B 1 15 ? -23.625 4.379 -13.547 1 27.44 15 SER B N 1
ATOM 6306 C CA . SER B 1 15 ? -25.078 4.383 -13.477 1 27.44 15 SER B CA 1
ATOM 6307 C C . SER B 1 15 ? -25.562 4.66 -12.055 1 27.44 15 SER B C 1
ATOM 6309 O O . SER B 1 15 ? -26.688 5.117 -11.852 1 27.44 15 SER B O 1
ATOM 6311 N N . ILE B 1 16 ? -24.766 4.27 -11.172 1 25.92 16 ILE B N 1
ATOM 6312 C CA . ILE B 1 16 ? -25.391 4.352 -9.859 1 25.92 16 ILE B CA 1
ATOM 6313 C C . ILE B 1 16 ? -25.469 5.812 -9.414 1 25.92 16 ILE B C 1
ATOM 6315 O O . ILE B 1 16 ? -26.391 6.199 -8.695 1 25.92 16 ILE B O 1
ATOM 6319 N N . LEU B 1 17 ? -24.438 6.5 -9.766 1 26.23 17 LEU B N 1
ATOM 6320 C CA . LEU B 1 17 ? -24.5 7.891 -9.32 1 26.23 17 LEU B CA 1
ATOM 6321 C C . LEU B 1 17 ? -25.641 8.625 -9.992 1 26.23 17 LEU B C 1
ATOM 6323 O O . LEU B 1 17 ? -26.188 9.586 -9.43 1 26.23 17 LEU B O 1
ATOM 6327 N N . ASP B 1 18 ? -25.922 8.305 -11.195 1 27.16 18 ASP B N 1
ATOM 6328 C CA . ASP B 1 18 ? -26.938 9.055 -11.914 1 27.16 18 ASP B CA 1
ATOM 6329 C C . ASP B 1 18 ? -28.281 8.953 -11.211 1 27.16 18 ASP B C 1
ATOM 6331 O O . ASP B 1 18 ? -29.156 9.82 -11.391 1 27.16 18 ASP B O 1
ATOM 6335 N N . ARG B 1 19 ? -28.578 7.684 -10.648 1 27.22 19 ARG B N 1
ATOM 6336 C CA . ARG B 1 19 ? -29.938 7.547 -10.117 1 27.22 19 ARG B CA 1
ATOM 6337 C C . ARG B 1 19 ? -30.109 8.336 -8.828 1 27.22 19 ARG B C 1
ATOM 6339 O O . ARG B 1 19 ? -31.219 8.758 -8.492 1 27.22 19 ARG B O 1
ATOM 6346 N N . ALA B 1 20 ? -29.109 8.227 -8.039 1 25.44 20 ALA B N 1
ATOM 6347 C CA . ALA B 1 20 ? -29.438 8.656 -6.68 1 25.44 20 ALA B CA 1
ATOM 6348 C C . ALA B 1 20 ? -29.438 10.18 -6.578 1 25.44 20 ALA B C 1
ATOM 6350 O O . ALA B 1 20 ? -30.109 10.758 -5.719 1 25.44 20 ALA B O 1
ATOM 6351 N N . ILE B 1 21 ? -28.469 10.781 -7.273 1 25.83 21 ILE B N 1
ATOM 6352 C CA . ILE B 1 21 ? -28.281 12.141 -6.77 1 25.83 21 ILE B CA 1
ATOM 6353 C C . ILE B 1 21 ? -29.219 13.094 -7.496 1 25.83 21 ILE B C 1
ATOM 6355 O O . ILE B 1 21 ? -29.016 13.406 -8.672 1 25.83 21 ILE B O 1
ATOM 6359 N N . ASP B 1 22 ? -30.422 12.922 -7.434 1 24.19 22 ASP B N 1
ATOM 6360 C CA . ASP B 1 22 ? -31.219 14.07 -7.844 1 24.19 22 ASP B CA 1
ATOM 6361 C C . ASP B 1 22 ? -30.875 15.297 -7 1 24.19 22 ASP B C 1
ATOM 6363 O O . ASP B 1 22 ? -31.297 15.398 -5.844 1 24.19 22 ASP B O 1
ATOM 6367 N N . ILE B 1 23 ? -29.781 15.805 -7.227 1 23.91 23 ILE B N 1
ATOM 6368 C CA . ILE B 1 23 ? -29.469 17.031 -6.508 1 23.91 23 ILE B CA 1
ATOM 6369 C C . ILE B 1 23 ? -30.406 18.156 -6.969 1 23.91 23 ILE B C 1
ATOM 6371 O O . ILE B 1 23 ? -30.391 18.531 -8.141 1 23.91 23 ILE B O 1
ATOM 6375 N N . HIS B 1 24 ? -31.531 18.266 -6.402 1 22.62 24 HIS B N 1
ATOM 6376 C CA . HIS B 1 24 ? -32.344 19.453 -6.645 1 22.62 24 HIS B CA 1
ATOM 6377 C C . HIS B 1 24 ? -31.609 20.719 -6.215 1 22.62 24 HIS B C 1
ATOM 6379 O O . HIS B 1 24 ? -31.234 20.859 -5.051 1 22.62 24 HIS B O 1
ATOM 6385 N N . THR B 1 25 ? -30.891 21.25 -6.98 1 21.88 25 THR B N 1
ATOM 6386 C CA . THR B 1 25 ? -30.328 22.562 -6.715 1 21.88 25 THR B CA 1
ATOM 6387 C C . THR B 1 25 ? -31.422 23.625 -6.695 1 21.88 25 THR B C 1
ATOM 6389 O O . THR B 1 25 ? -32.062 23.891 -7.719 1 21.88 25 THR B O 1
ATOM 6392 N N . ARG B 1 26 ? -32.156 23.891 -5.617 1 22.09 26 ARG B N 1
ATOM 6393 C CA . ARG B 1 26 ? -33.031 25.047 -5.582 1 22.09 26 ARG B CA 1
ATOM 6394 C C . ARG B 1 26 ? -32.25 26.344 -5.516 1 22.09 26 ARG B C 1
ATOM 6396 O O . ARG B 1 26 ? -31.328 26.484 -4.699 1 22.09 26 ARG B O 1
ATOM 6403 N N . SER B 1 27 ? -32.281 27.234 -6.469 1 22.42 27 SER B N 1
ATOM 6404 C CA . SER B 1 27 ? -31.703 28.562 -6.625 1 22.42 27 SER B CA 1
ATOM 6405 C C . SER B 1 27 ? -32.344 29.562 -5.645 1 22.42 27 SER B C 1
ATOM 6407 O O . SER B 1 27 ? -33.531 29.766 -5.645 1 22.42 27 SER B O 1
ATOM 6409 N N . VAL B 1 28 ? -32.062 29.641 -4.387 1 26.56 28 VAL B N 1
ATOM 6410 C CA . VAL B 1 28 ? -32.656 30.734 -3.611 1 26.56 28 VAL B CA 1
ATOM 6411 C C . VAL B 1 28 ? -31.812 32 -3.777 1 26.56 28 VAL B C 1
ATOM 6413 O O . VAL B 1 28 ? -30.578 31.938 -3.842 1 26.56 28 VAL B O 1
ATOM 6416 N N . SER B 1 29 ? -32.406 33.281 -4.098 1 25.56 29 SER B N 1
ATOM 6417 C CA . SER B 1 29 ? -31.938 34.625 -4.395 1 25.56 29 SER B CA 1
ATOM 6418 C C . SER B 1 29 ? -31.531 35.375 -3.123 1 25.56 29 SER B C 1
ATOM 6420 O O . SER B 1 29 ? -32.375 35.75 -2.318 1 25.56 29 SER B O 1
ATOM 6422 N N . ASN B 1 30 ? -30.562 35.094 -2.391 1 33.69 30 ASN B N 1
ATOM 6423 C CA . ASN B 1 30 ? -30.188 35.875 -1.223 1 33.69 30 ASN B CA 1
ATOM 6424 C C . ASN B 1 30 ? -29.312 37.062 -1.607 1 33.69 30 ASN B C 1
ATOM 6426 O O . ASN B 1 30 ? -28.562 37 -2.58 1 33.69 30 ASN B O 1
ATOM 6430 N N . GLY B 1 31 ? -29.719 38.469 -1.307 1 36.44 31 GLY B N 1
ATOM 6431 C CA . GLY B 1 31 ? -29.078 39.719 -1.66 1 36.44 31 GLY B CA 1
ATOM 6432 C C . GLY B 1 31 ? -28.156 40.25 -0.579 1 36.44 31 GLY B C 1
ATOM 6433 O O . GLY B 1 31 ? -28.281 39.875 0.589 1 36.44 31 GLY B O 1
ATOM 6434 N N . ILE B 1 32 ? -26.938 40.656 -0.811 1 42.22 32 ILE B N 1
ATOM 6435 C CA . ILE B 1 32 ? -26.016 41.312 0.094 1 42.22 32 ILE B CA 1
ATOM 6436 C C . ILE B 1 32 ? -25.984 42.812 -0.198 1 42.22 32 ILE B C 1
ATOM 6438 O O . ILE B 1 32 ? -25.969 43.219 -1.36 1 42.22 32 ILE B O 1
ATOM 6442 N N . SER B 1 33 ? -26.297 43.812 0.735 1 39.47 33 SER B N 1
ATOM 6443 C CA . SER B 1 33 ? -26.234 45.25 0.571 1 39.47 33 SER B CA 1
ATOM 6444 C C . SER B 1 33 ? -24.984 45.812 1.235 1 39.47 33 SER B C 1
ATOM 6446 O O . SER B 1 33 ? -24.672 45.5 2.387 1 39.47 33 SER B O 1
ATOM 6448 N N . GLU B 1 34 ? -24.109 46.438 0.464 1 38.66 34 GLU B N 1
ATOM 6449 C CA . GLU B 1 34 ? -22.859 47 0.938 1 38.66 34 GLU B CA 1
ATOM 6450 C C . GLU B 1 34 ? -23.016 48.469 1.343 1 38.66 34 GLU B C 1
ATOM 6452 O O . GLU B 1 34 ? -23.781 49.219 0.725 1 38.66 34 GLU B O 1
ATOM 6457 N N . SER B 1 35 ? -22.938 49.219 2.406 1 30.61 35 SER B N 1
ATOM 6458 C CA . SER B 1 35 ? -23.047 50.625 2.729 1 30.61 35 SER B CA 1
ATOM 6459 C C . SER B 1 35 ? -21.688 51.281 2.744 1 30.61 35 SER B C 1
ATOM 6461 O O . SER B 1 35 ? -21.547 52.406 3.258 1 30.61 35 SER B O 1
ATOM 6463 N N . GLY B 1 36 ? -20.875 51.562 1.897 1 28.36 36 GLY B N 1
ATOM 6464 C CA . GLY B 1 36 ? -19.844 52.562 2.098 1 28.36 36 GLY B CA 1
ATOM 6465 C C . GLY B 1 36 ? -20.312 53.969 1.748 1 28.36 36 GLY B C 1
ATOM 6466 O O . GLY B 1 36 ? -21.312 54.125 1.044 1 28.36 36 GLY B O 1
ATOM 6467 N N . TRP B 1 37 ? -19.844 55.406 2.283 1 26.58 37 TRP B N 1
ATOM 6468 C CA . TRP B 1 37 ? -20.281 56.781 2.123 1 26.58 37 TRP B CA 1
ATOM 6469 C C . TRP B 1 37 ? -20.438 5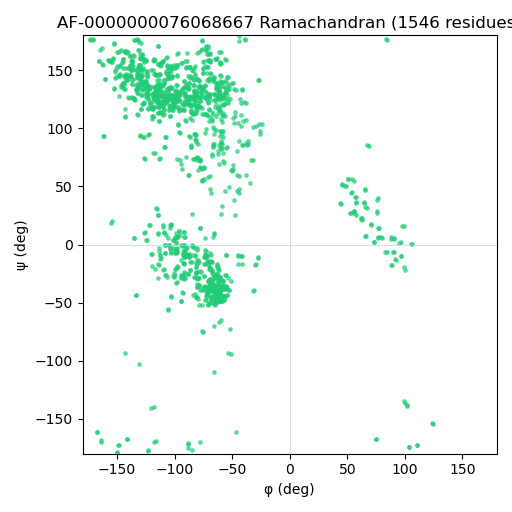7.156 0.647 1 26.58 37 TRP B C 1
ATOM 6471 O O . TRP B 1 37 ? -21.453 57.688 0.237 1 26.58 37 TRP B O 1
ATOM 6481 N N . ASN B 1 38 ? -19.344 57.812 -0.115 1 24.27 38 ASN B N 1
ATOM 6482 C CA . ASN B 1 38 ? -19.609 58.719 -1.219 1 24.27 38 ASN B CA 1
ATOM 6483 C C . ASN B 1 38 ? -20.391 58.031 -2.338 1 24.27 38 ASN B C 1
ATOM 6485 O O . ASN B 1 38 ? -20.844 58.688 -3.277 1 24.27 38 ASN B O 1
ATOM 6489 N N . ASN B 1 39 ? -19.781 57.031 -2.988 1 22.75 39 ASN B N 1
ATOM 6490 C CA . ASN B 1 39 ? -20.203 56.812 -4.367 1 22.75 39 ASN B CA 1
ATOM 6491 C C . ASN B 1 39 ? -21.656 56.344 -4.43 1 22.75 39 ASN B C 1
ATOM 6493 O O . ASN B 1 39 ? -22.156 55.75 -3.475 1 22.75 39 ASN B O 1
ATOM 6497 N N . PRO B 1 40 ? -22.5 56.812 -5.543 1 23.83 40 PRO B N 1
ATOM 6498 C CA . PRO B 1 40 ? -23.891 56.5 -5.852 1 23.83 40 PRO B CA 1
ATOM 6499 C C . PRO B 1 40 ? -24.234 55.031 -5.652 1 23.83 40 PRO B C 1
ATOM 6501 O O . PRO B 1 40 ? -23.344 54.188 -5.676 1 23.83 40 PRO B O 1
ATOM 6504 N N . THR B 1 41 ? -25.312 54.812 -5.027 1 23.45 41 THR B N 1
ATOM 6505 C CA . THR B 1 41 ? -26.016 53.594 -4.688 1 23.45 41 THR B CA 1
ATOM 6506 C C . THR B 1 41 ? -26.094 52.656 -5.898 1 23.45 41 THR B C 1
ATOM 6508 O O . THR B 1 41 ? -26.875 52.875 -6.82 1 23.45 41 THR B O 1
ATOM 6511 N N . ARG B 1 42 ? -24.969 52.438 -6.641 1 23.05 42 ARG B N 1
ATOM 6512 C CA . ARG B 1 42 ? -25.312 51.688 -7.84 1 23.05 42 ARG B CA 1
ATOM 6513 C C . ARG B 1 42 ? -25.922 50.312 -7.477 1 23.05 42 ARG B C 1
ATOM 6515 O O . ARG B 1 42 ? -25.375 49.594 -6.672 1 23.05 42 ARG B O 1
ATOM 6522 N N . THR B 1 43 ? -27.203 50.344 -7.418 1 23.22 43 THR B N 1
ATOM 6523 C CA . THR B 1 43 ? -27.984 49.125 -7.379 1 23.22 43 THR B CA 1
ATOM 6524 C C . THR B 1 43 ? -27.547 48.156 -8.492 1 23.22 43 THR B C 1
ATOM 6526 O O . THR B 1 43 ? -27.594 48.531 -9.672 1 23.22 43 THR B O 1
ATOM 6529 N N . VAL B 1 44 ? -26.469 47.656 -8.406 1 22.77 44 VAL B N 1
ATOM 6530 C CA . VAL B 1 44 ? -26.031 46.844 -9.539 1 22.77 44 VAL B CA 1
ATOM 6531 C C . VAL B 1 44 ? -27.078 45.75 -9.82 1 22.77 44 VAL B C 1
ATOM 6533 O O . VAL B 1 44 ? -27.375 44.938 -8.961 1 22.77 44 VAL B O 1
ATOM 6536 N N . THR B 1 45 ? -28.172 46.219 -10.633 1 21.52 45 THR B N 1
ATOM 6537 C CA . THR B 1 45 ? -29.188 45.281 -11.133 1 21.52 45 THR B CA 1
ATOM 6538 C C . THR B 1 45 ? -28.562 44.312 -12.141 1 21.52 45 THR B C 1
ATOM 6540 O O . THR B 1 45 ? -27.812 44.719 -13.023 1 21.52 45 THR B O 1
ATOM 6543 N N . PHE B 1 46 ? -28.312 43.281 -11.781 1 19.83 46 PHE B N 1
ATOM 6544 C CA . PHE B 1 46 ? -27.703 42.312 -12.68 1 19.83 46 PHE B CA 1
ATOM 6545 C C . PHE B 1 46 ? -28.625 42 -13.859 1 19.83 46 PHE B C 1
ATOM 6547 O O . PHE B 1 46 ? -29.797 41.656 -13.664 1 19.83 46 PHE B O 1
ATOM 6554 N N . SER B 1 47 ? -28.641 43.031 -14.898 1 19.91 47 SER B N 1
ATOM 6555 C CA . SER B 1 47 ? -29.422 42.719 -16.094 1 19.91 47 SER B CA 1
ATOM 6556 C C . SER B 1 47 ? -28.922 41.438 -16.766 1 19.91 47 SER B C 1
ATOM 6558 O O . SER B 1 47 ? -27.75 41.312 -17.078 1 19.91 47 SER B O 1
ATOM 6560 N N . ASP B 1 48 ? -29.547 40.438 -16.484 1 20.64 48 ASP B N 1
ATOM 6561 C CA . ASP B 1 48 ? -29.375 39.125 -17.125 1 20.64 48 ASP B CA 1
ATOM 6562 C C . ASP B 1 48 ? -29.656 39.219 -18.625 1 20.64 48 ASP B C 1
ATOM 6564 O O . ASP B 1 48 ? -29.875 38.219 -19.281 1 20.64 48 ASP B O 1
ATOM 6568 N N . GLU B 1 49 ? -29.484 40.406 -19.266 1 19.83 49 GLU B N 1
ATOM 6569 C CA . GLU B 1 49 ? -30.109 40.406 -20.578 1 19.83 49 GLU B CA 1
ATOM 6570 C C . GLU B 1 49 ? -29.406 39.406 -21.516 1 19.83 49 GLU B C 1
ATOM 6572 O O . GLU B 1 49 ? -29.688 39.406 -22.719 1 19.83 49 GLU B O 1
ATOM 6577 N N . GLU B 1 50 ? -28.578 38.594 -21.234 1 17.48 50 GLU B N 1
ATOM 6578 C CA . GLU B 1 50 ? -28.062 38.062 -22.5 1 17.48 50 GLU B CA 1
ATOM 6579 C C . GLU B 1 50 ? -29.188 37.5 -23.359 1 17.48 50 GLU B C 1
ATOM 6581 O O . GLU B 1 50 ? -30.125 36.906 -22.844 1 17.48 50 GLU B O 1
ATOM 6586 N N . LYS B 1 51 ? -29.219 38.031 -24.594 1 17.53 51 LYS B N 1
ATOM 6587 C CA . LYS B 1 51 ? -30 37.812 -25.797 1 17.53 51 LYS B CA 1
ATOM 6588 C C . LYS B 1 51 ? -30.156 36.312 -26.094 1 17.53 51 LYS B C 1
ATOM 6590 O O . LYS B 1 51 ? -29.156 35.594 -26.156 1 17.53 51 LYS B O 1
ATOM 6595 N N . ASP B 1 52 ? -31.438 35.781 -25.797 1 18.16 52 ASP B N 1
ATOM 6596 C CA . ASP B 1 52 ? -32.156 34.594 -26.266 1 18.16 52 ASP B CA 1
ATOM 6597 C C . ASP B 1 52 ? -32.188 34.562 -27.797 1 18.16 52 ASP B C 1
ATOM 6599 O O . ASP B 1 52 ? -32.906 35.344 -28.422 1 18.16 52 ASP B O 1
ATOM 6603 N N . GLU B 1 53 ? -31.016 34.75 -28.531 1 17.53 53 GLU B N 1
ATOM 6604 C CA . GLU B 1 53 ? -31.266 34.625 -29.969 1 17.53 53 GLU B CA 1
ATOM 6605 C C . GLU B 1 53 ? -32.188 33.438 -30.266 1 17.53 53 GLU B C 1
ATOM 6607 O O . GLU B 1 53 ? -32.031 32.375 -29.672 1 17.53 53 GLU B O 1
ATOM 6612 N N . GLU B 1 54 ? -33.312 33.719 -30.984 1 17.67 54 GLU B N 1
ATOM 6613 C CA . GLU B 1 54 ? -34.562 33.156 -31.484 1 17.67 54 GLU B CA 1
ATOM 6614 C C . GLU B 1 54 ? -34.281 32.062 -32.5 1 17.67 54 GLU B C 1
ATOM 6616 O O . GLU B 1 54 ? -35.125 31.734 -33.344 1 17.67 54 GLU B O 1
ATOM 6621 N N . ARG B 1 55 ? -33.094 31.5 -32.781 1 17.05 55 ARG B N 1
ATOM 6622 C CA . ARG B 1 55 ? -33.25 30.75 -34.031 1 17.05 55 ARG B CA 1
ATOM 6623 C C . ARG B 1 55 ? -34.5 29.875 -34 1 17.05 55 ARG B C 1
ATOM 6625 O O . ARG B 1 55 ? -34.75 29.172 -33.031 1 17.05 55 ARG B O 1
ATOM 6632 N N . ALA B 1 56 ? -35.562 30.109 -34.844 1 16 56 ALA B N 1
ATOM 6633 C CA . ALA B 1 56 ? -36.938 29.766 -35.188 1 16 56 ALA B CA 1
ATOM 6634 C C . ALA B 1 56 ? -37.094 28.266 -35.344 1 16 56 ALA B C 1
ATOM 6636 O O . ALA B 1 56 ? -38.094 27.688 -34.906 1 16 56 ALA B O 1
ATOM 6637 N N . ARG B 1 57 ? -36.531 27.688 -36.5 1 16.45 57 ARG B N 1
ATOM 6638 C CA . ARG B 1 57 ? -37.438 26.938 -37.375 1 16.45 57 ARG B CA 1
ATOM 6639 C C . ARG B 1 57 ? -37.969 25.703 -36.688 1 16.45 57 ARG B C 1
ATOM 6641 O O . ARG B 1 57 ? -39.188 25.516 -36.594 1 16.45 57 ARG B O 1
ATOM 6648 N N . SER B 1 58 ? -37.5 24.5 -37.156 1 17.31 58 SER B N 1
ATOM 6649 C CA . SER B 1 58 ? -38.188 23.391 -37.812 1 17.31 58 SER B CA 1
ATOM 6650 C C . SER B 1 58 ? -38.719 22.406 -36.781 1 17.31 58 SER B C 1
ATOM 6652 O O . SER B 1 58 ? -38.281 22.391 -35.625 1 17.31 58 SER B O 1
ATOM 6654 N N . ASN B 1 59 ? -39.688 21.438 -37.188 1 17.52 59 ASN B N 1
ATOM 6655 C CA . ASN B 1 59 ? -40.844 20.609 -36.875 1 17.52 59 ASN B CA 1
ATOM 6656 C C . ASN B 1 59 ? -40.469 19.438 -35.969 1 17.52 59 ASN B C 1
ATOM 6658 O O . ASN B 1 59 ? -41.219 18.469 -35.875 1 17.52 59 ASN B O 1
ATOM 6662 N N . SER B 1 60 ? -39.125 19.469 -35.531 1 16.92 60 SER B N 1
ATOM 6663 C CA . SER B 1 60 ? -38.781 18.078 -35.312 1 16.92 60 SER B CA 1
ATOM 6664 C C . SER B 1 60 ? -39.688 17.453 -34.25 1 16.92 60 SER B C 1
ATOM 6666 O O . SER B 1 60 ? -40.031 18.094 -33.25 1 16.92 60 SER B O 1
ATOM 6668 N N . HIS B 1 61 ? -40.469 16.484 -34.656 1 18.31 61 HIS B N 1
ATOM 6669 C CA . HIS B 1 61 ? -41.5 15.641 -34.094 1 18.31 61 HIS B CA 1
ATOM 6670 C C . HIS B 1 61 ? -41.125 15.156 -32.688 1 18.31 61 HIS B C 1
ATOM 6672 O O . HIS B 1 61 ? -39.969 14.852 -32.438 1 18.31 61 HIS B O 1
ATOM 6678 N N . GLY B 1 62 ? -41.812 15.609 -31.719 1 17.56 62 GLY B N 1
ATOM 6679 C CA . GLY B 1 62 ? -41.938 15.547 -30.266 1 17.56 62 GLY B CA 1
ATOM 6680 C C . GLY B 1 62 ? -41.906 14.125 -29.734 1 17.56 62 GLY B C 1
ATOM 6681 O O . GLY B 1 62 ? -42.281 13.891 -28.578 1 17.56 62 GLY B O 1
ATOM 6682 N N . HIS B 1 63 ? -41.25 13.164 -30.516 1 18.31 63 HIS B N 1
ATOM 6683 C CA . HIS B 1 63 ? -41.812 11.93 -29.969 1 18.31 63 HIS B CA 1
ATOM 6684 C C . HIS B 1 63 ? -41.5 11.797 -28.469 1 18.31 63 HIS B C 1
ATOM 6686 O O . HIS B 1 63 ? -40.375 12.102 -28.047 1 18.31 63 HIS B O 1
ATOM 6692 N N . LYS B 1 64 ? -42.438 11.961 -27.641 1 18.67 64 LYS B N 1
ATOM 6693 C CA . LYS B 1 64 ? -42.656 11.75 -26.203 1 18.67 64 LYS B CA 1
ATOM 6694 C C . LYS B 1 64 ? -41.969 10.469 -25.734 1 18.67 64 LYS B C 1
ATOM 6696 O O . LYS B 1 64 ? -42.5 9.367 -25.938 1 18.67 64 LYS B O 1
ATOM 6701 N N . ARG B 1 65 ? -40.625 10.453 -25.922 1 19.25 65 ARG B N 1
ATOM 6702 C CA . ARG B 1 65 ? -40.125 9.148 -25.484 1 19.25 65 ARG B CA 1
ATOM 6703 C C . ARG B 1 65 ? -40.469 8.891 -24.031 1 19.25 65 ARG B C 1
ATOM 6705 O O . ARG B 1 65 ? -40.312 9.773 -23.188 1 19.25 65 ARG B O 1
ATOM 6712 N N . ASP B 1 66 ? -41.281 7.992 -23.703 1 18.98 66 ASP B N 1
ATOM 6713 C CA . ASP B 1 66 ? -41.844 7.379 -22.5 1 18.98 66 ASP B CA 1
ATOM 6714 C C . ASP B 1 66 ? -40.75 7.199 -21.438 1 18.98 66 ASP B C 1
ATOM 6716 O O . ASP B 1 66 ? -39.594 6.867 -21.766 1 18.98 66 ASP B O 1
ATOM 6720 N N . ILE B 1 67 ? -40.75 7.973 -20.422 1 23.05 67 ILE B N 1
ATOM 6721 C CA . ILE B 1 67 ? -40.031 8.047 -19.156 1 23.05 67 ILE B CA 1
ATOM 6722 C C . ILE B 1 67 ? -39.719 6.641 -18.656 1 23.05 67 ILE B C 1
ATOM 6724 O O . ILE B 1 67 ? -40.625 5.902 -18.266 1 23.05 67 ILE B O 1
ATOM 6728 N N . GLU B 1 68 ? -38.781 6.035 -19.328 1 22.78 68 GLU B N 1
ATOM 6729 C CA . GLU B 1 68 ? -38.5 4.648 -18.984 1 22.78 68 GLU B CA 1
ATOM 6730 C C . GLU B 1 68 ? -38.219 4.5 -17.484 1 22.78 68 GLU B C 1
ATOM 6732 O O . GLU B 1 68 ? -37.531 5.34 -16.891 1 22.78 68 GLU B O 1
ATOM 6737 N N . ASP B 1 69 ? -38.875 3.746 -16.688 1 23.28 69 ASP B N 1
ATOM 6738 C CA . ASP B 1 69 ? -39.062 3.225 -15.328 1 23.28 69 ASP B CA 1
ATOM 6739 C C . ASP B 1 69 ? -37.719 2.941 -14.68 1 23.28 69 ASP B C 1
ATOM 6741 O O . ASP B 1 69 ? -36.719 2.65 -15.367 1 23.28 69 ASP B O 1
ATOM 6745 N N . THR B 1 70 ? -37.438 3.553 -13.531 1 27.75 70 THR B N 1
ATOM 6746 C CA . THR B 1 70 ? -36.312 3.389 -12.617 1 27.75 70 THR B CA 1
ATOM 6747 C C . THR B 1 70 ? -35.812 1.95 -12.633 1 27.75 70 THR B C 1
ATOM 6749 O O . THR B 1 70 ? -36.562 1.011 -12.414 1 27.75 70 THR B O 1
ATOM 6752 N N . PRO B 1 71 ? -34.719 1.684 -13.336 1 28.5 71 PRO B N 1
ATOM 6753 C CA . PRO B 1 71 ? -34.469 0.255 -13.516 1 28.5 71 PRO B CA 1
ATOM 6754 C C . PRO B 1 71 ? -34.312 -0.492 -12.195 1 28.5 71 PRO B C 1
ATOM 6756 O O . PRO B 1 71 ? -33.562 -0.059 -11.32 1 28.5 71 PRO B O 1
ATOM 6759 N N . THR B 1 72 ? -35.281 -0.932 -11.477 1 30.55 72 THR B N 1
ATOM 6760 C CA . THR B 1 72 ? -35.25 -2.031 -10.516 1 30.55 72 THR B CA 1
ATOM 6761 C C . THR B 1 72 ? -34.125 -3.01 -10.836 1 30.55 72 THR B C 1
ATOM 6763 O O . THR B 1 72 ? -33.875 -3.305 -12 1 30.55 72 THR B O 1
ATOM 6766 N N . ARG B 1 73 ? -33.031 -2.893 -10 1 33.78 73 ARG B N 1
ATOM 6767 C CA . ARG B 1 73 ? -32.188 -4.043 -10.258 1 33.78 73 ARG B CA 1
ATOM 6768 C C . ARG B 1 73 ? -32.969 -5.227 -10.789 1 33.78 73 ARG B C 1
ATOM 6770 O O . ARG B 1 73 ? -33.969 -5.629 -10.172 1 33.78 73 ARG B O 1
ATOM 6777 N N . PRO B 1 74 ? -32.969 -5.309 -12.141 1 32.25 74 PRO B N 1
ATOM 6778 C CA . PRO B 1 74 ? -33.906 -6.34 -12.602 1 32.25 74 PRO B CA 1
ATOM 6779 C C . PRO B 1 74 ? -33.781 -7.645 -11.82 1 32.25 74 PRO B C 1
ATOM 6781 O O . PRO B 1 74 ? -32.75 -8.305 -11.875 1 32.25 74 PRO B O 1
ATOM 6784 N N . ASP B 1 75 ? -33.969 -7.691 -10.555 1 36.31 75 ASP B N 1
ATOM 6785 C CA . ASP B 1 75 ? -34.344 -9.078 -10.297 1 36.31 75 ASP B CA 1
ATOM 6786 C C . ASP B 1 75 ? -35.312 -9.594 -11.375 1 36.31 75 ASP B C 1
ATOM 6788 O O . ASP B 1 75 ? -36.375 -9.008 -11.617 1 36.31 75 ASP B O 1
ATOM 6792 N N . ARG B 1 76 ? -34.812 -10.047 -12.406 1 36.94 76 ARG B N 1
ATOM 6793 C CA . ARG B 1 76 ? -35.594 -10.547 -13.523 1 36.94 76 ARG B CA 1
ATOM 6794 C C . ARG B 1 76 ? -36.938 -11.117 -13.039 1 36.94 76 ARG B C 1
ATOM 6796 O O . ARG B 1 76 ? -37.688 -11.672 -13.828 1 36.94 76 ARG B O 1
ATOM 6803 N N . ARG B 1 77 ? -36.875 -11.336 -11.695 1 41 77 ARG B N 1
ATOM 6804 C CA . ARG B 1 77 ? -38.188 -11.906 -11.398 1 41 77 ARG B CA 1
ATOM 6805 C C . ARG B 1 77 ? -39.25 -10.812 -11.297 1 41 77 ARG B C 1
ATOM 6807 O O . ARG B 1 77 ? -39.156 -9.93 -10.445 1 41 77 ARG B O 1
ATOM 6814 N N . GLY B 1 78 ? -39.719 -10.219 -12.258 1 41.91 78 GLY B N 1
ATOM 6815 C CA . GLY B 1 78 ? -40.844 -9.328 -12.297 1 41.91 78 GLY B CA 1
ATOM 6816 C C . GLY B 1 78 ? -41.875 -9.609 -11.203 1 41.91 78 GLY B C 1
ATOM 6817 O O . GLY B 1 78 ? -41.844 -10.672 -10.57 1 41.91 78 GLY B O 1
ATOM 6818 N N . HIS B 1 79 ? -42.406 -8.531 -10.672 1 45.38 79 HIS B N 1
ATOM 6819 C CA . HIS B 1 79 ? -43.625 -8.648 -9.867 1 45.38 79 HIS B CA 1
ATOM 6820 C C . HIS B 1 79 ? -44.562 -9.703 -10.438 1 45.38 79 HIS B C 1
ATOM 6822 O O . HIS B 1 79 ? -44.938 -9.633 -11.609 1 45.38 79 HIS B O 1
ATOM 6828 N N . TYR B 1 80 ? -44.375 -10.875 -10.102 1 51.34 80 TYR B N 1
ATOM 6829 C CA . TYR B 1 80 ? -45.469 -11.773 -10.492 1 51.34 80 TYR B CA 1
ATOM 6830 C C . TYR B 1 80 ? -46.562 -11.797 -9.438 1 51.34 80 TYR B C 1
ATOM 6832 O O . TYR B 1 80 ? -46.312 -12.164 -8.289 1 51.34 80 TYR B O 1
ATOM 6840 N N . ARG B 1 81 ? -47.5 -10.938 -9.664 1 52.91 81 ARG B N 1
ATOM 6841 C CA . ARG B 1 81 ? -48.688 -10.93 -8.844 1 52.91 81 ARG B CA 1
ATOM 6842 C C . ARG B 1 81 ? -49.688 -11.992 -9.305 1 52.91 81 ARG B C 1
ATOM 6844 O O . ARG B 1 81 ? -50.062 -12.023 -10.477 1 52.91 81 ARG B O 1
ATOM 6851 N N . SER B 1 82 ? -49.625 -13.039 -8.734 1 57.5 82 SER B N 1
ATOM 6852 C CA . SER B 1 82 ? -50.781 -13.867 -9.008 1 57.5 82 SER B CA 1
ATOM 6853 C C . SER B 1 82 ? -51.938 -13.539 -8.055 1 57.5 82 SER B C 1
ATOM 6855 O O . SER B 1 82 ? -51.719 -13.414 -6.848 1 57.5 82 SER B O 1
ATOM 6857 N N . ASP B 1 83 ? -53.031 -13.031 -8.477 1 64.31 83 ASP B N 1
ATOM 6858 C CA . ASP B 1 83 ? -54.25 -12.727 -7.73 1 64.31 83 ASP B CA 1
ATOM 6859 C C . ASP B 1 83 ? -54.781 -13.961 -7 1 64.31 83 ASP B C 1
ATOM 6861 O O . ASP B 1 83 ? -55.625 -13.844 -6.117 1 64.31 83 ASP B O 1
ATOM 6865 N N . LYS B 1 84 ? -54.188 -15.109 -7.305 1 72.06 84 LYS B N 1
ATOM 6866 C CA . LYS B 1 84 ? -54.75 -16.328 -6.73 1 72.06 84 LYS B CA 1
ATOM 6867 C C . LYS B 1 84 ? -54.062 -16.688 -5.422 1 72.06 84 LYS B C 1
ATOM 6869 O O . LYS B 1 84 ? -54.656 -17.391 -4.582 1 72.06 84 LYS B O 1
ATOM 6874 N N . HIS B 1 85 ? -52.969 -16.109 -5.207 1 83.81 85 HIS B N 1
ATOM 6875 C CA . HIS B 1 85 ? -52.219 -16.516 -4.02 1 83.81 85 HIS B CA 1
ATOM 6876 C C . HIS B 1 85 ? -51.875 -15.32 -3.139 1 83.81 85 HIS B C 1
ATOM 6878 O O . HIS B 1 85 ? -52 -14.172 -3.574 1 83.81 85 HIS B O 1
ATOM 6884 N N . VAL B 1 86 ? -51.625 -15.57 -1.862 1 88.75 86 VAL B N 1
ATOM 6885 C CA . VAL B 1 86 ? -51.219 -14.539 -0.91 1 88.75 86 VAL B CA 1
ATOM 6886 C C . VAL B 1 86 ? -49.906 -13.922 -1.334 1 88.75 86 VAL B C 1
ATOM 6888 O O . VAL B 1 86 ? -48.938 -14.641 -1.575 1 88.75 86 VAL B O 1
ATOM 6891 N N . THR B 1 87 ? -49.906 -12.625 -1.615 1 91.19 87 THR B N 1
ATOM 6892 C CA . THR B 1 87 ? -48.688 -11.906 -2.01 1 91.19 87 THR B CA 1
ATOM 6893 C C . THR B 1 87 ? -48.562 -10.602 -1.232 1 91.19 87 THR B C 1
ATOM 6895 O O . THR B 1 87 ? -49.562 -10.039 -0.78 1 91.19 87 THR B O 1
ATOM 6898 N N . VAL B 1 88 ? -47.375 -10.219 -1.025 1 94.62 88 VAL B N 1
ATOM 6899 C CA . VAL B 1 88 ? -47.125 -8.906 -0.439 1 94.62 88 VAL B CA 1
ATOM 6900 C C . VAL B 1 88 ? -47.25 -7.828 -1.512 1 94.62 88 VAL B C 1
ATOM 6902 O O . VAL B 1 88 ? -46.656 -7.93 -2.584 1 94.62 88 VAL B O 1
ATOM 6905 N N . ASP B 1 89 ? -48.031 -6.871 -1.246 1 92.31 89 ASP B N 1
ATOM 6906 C CA . ASP B 1 89 ? -48.188 -5.863 -2.289 1 92.31 89 ASP B CA 1
ATOM 6907 C C . ASP B 1 89 ? -47.625 -4.516 -1.85 1 92.31 89 ASP B C 1
ATOM 6909 O O . ASP B 1 89 ? -47.469 -3.609 -2.67 1 92.31 89 ASP B O 1
ATOM 6913 N N . PHE B 1 90 ? -47.438 -4.438 -0.51 1 94.25 90 PHE B N 1
ATOM 6914 C CA . PHE B 1 90 ? -46.875 -3.178 -0.033 1 94.25 90 PHE B CA 1
ATOM 6915 C C . PHE B 1 90 ? -46.094 -3.395 1.243 1 94.25 90 PHE B C 1
ATOM 6917 O O . PHE B 1 90 ? -46.438 -4.219 2.082 1 94.25 90 PHE B O 1
ATOM 6924 N N . VAL B 1 91 ? -44.969 -2.625 1.341 1 96.5 91 VAL B N 1
ATOM 6925 C CA . VAL B 1 91 ? -44.156 -2.643 2.541 1 96.5 91 VAL B CA 1
ATOM 6926 C C . VAL B 1 91 ? -43.938 -1.216 3.045 1 96.5 91 VAL B C 1
ATOM 6928 O O . VAL B 1 91 ? -43.469 -0.351 2.303 1 96.5 91 VAL B O 1
ATOM 6931 N N . ASP B 1 92 ? -44.344 -0.916 4.258 1 95.81 92 ASP B N 1
ATOM 6932 C CA . ASP B 1 92 ? -44 0.323 4.949 1 95.81 92 ASP B CA 1
ATOM 6933 C C . ASP B 1 92 ? -42.781 0.137 5.82 1 95.81 92 ASP B C 1
ATOM 6935 O O . ASP B 1 92 ? -42.812 -0.577 6.824 1 95.81 92 ASP B O 1
ATOM 6939 N N . THR B 1 93 ? -41.781 0.813 5.523 1 96.12 93 THR B N 1
ATOM 6940 C CA . THR B 1 93 ? -40.531 0.603 6.211 1 96.12 93 THR B CA 1
ATOM 6941 C C . THR B 1 93 ? -40.469 1.391 7.52 1 96.12 93 THR B C 1
ATOM 6943 O O . THR B 1 93 ? -39.5 1.297 8.273 1 96.12 93 THR B O 1
ATOM 6946 N N . LEU B 1 94 ? -41.5 2.135 7.812 1 96 94 LEU B N 1
ATOM 6947 C CA . LEU B 1 94 ? -41.562 2.924 9.039 1 96 94 LEU B CA 1
ATOM 6948 C C . LEU B 1 94 ? -40.25 3.727 9.227 1 96 94 LEU B C 1
ATOM 6950 O O . LEU B 1 94 ? -39.656 3.678 10.289 1 96 94 LEU B O 1
ATOM 6954 N N . SER B 1 95 ? -39.844 4.449 8.164 1 96 95 SER B N 1
ATOM 6955 C CA . SER B 1 95 ? -38.562 5.133 8.062 1 96 95 SER B CA 1
ATOM 6956 C C . SER B 1 95 ? -38.375 6.105 9.219 1 96 95 SER B C 1
ATOM 6958 O O . SER B 1 95 ? -37.344 6.07 9.891 1 96 95 SER B O 1
ATOM 6960 N N . LYS B 1 96 ? -39.312 6.926 9.625 1 95 96 LYS B N 1
ATOM 6961 C CA . LYS B 1 96 ? -39.219 7.941 10.664 1 95 96 LYS B CA 1
ATOM 6962 C C . LYS B 1 96 ? -39.062 7.297 12.047 1 95 96 LYS B C 1
ATOM 6964 O O . LYS B 1 96 ? -38.188 7.68 12.82 1 95 96 LYS B O 1
ATOM 6969 N N . GLN B 1 97 ? -39.844 6.324 12.281 1 95.44 97 GLN B N 1
ATOM 6970 C CA . GLN B 1 97 ? -39.812 5.656 13.578 1 95.44 97 GLN B CA 1
ATOM 6971 C C . GLN B 1 97 ? -38.5 4.93 13.797 1 95.44 97 GLN B C 1
ATOM 6973 O O . GLN B 1 97 ? -37.875 5.07 14.844 1 95.44 97 GLN B O 1
ATOM 6978 N N . ASN B 1 98 ? -38.156 4.152 12.812 1 97.62 98 ASN B N 1
ATOM 6979 C CA . ASN B 1 98 ? -36.906 3.406 12.914 1 97.62 98 ASN B CA 1
ATOM 6980 C C . ASN B 1 98 ? -35.719 4.336 13.031 1 97.62 98 ASN B C 1
ATOM 6982 O O . ASN B 1 98 ? -34.75 4.035 13.75 1 97.62 98 ASN B O 1
ATOM 6986 N N . SER B 1 99 ? -35.75 5.457 12.375 1 97 99 SER B N 1
ATOM 6987 C CA . SER B 1 99 ? -34.594 6.371 12.352 1 97 99 SER B CA 1
ATOM 6988 C C . SER B 1 99 ? -34.312 6.941 13.742 1 97 99 SER B C 1
ATOM 6990 O O . SER B 1 99 ? -33.156 7.168 14.109 1 97 99 SER B O 1
ATOM 6992 N N . LYS B 1 100 ? -35.312 7.254 14.5 1 96.25 100 LYS B N 1
ATOM 6993 C CA . LYS B 1 100 ? -35.125 7.77 15.859 1 96.25 100 LYS B CA 1
ATOM 6994 C C . LYS B 1 100 ? -34.469 6.738 16.75 1 96.25 100 LYS B C 1
ATOM 6996 O O . LYS B 1 100 ? -33.5 7.059 17.469 1 96.25 100 LYS B O 1
ATOM 7001 N N . GLU B 1 101 ? -34.906 5.531 16.641 1 96.56 101 GLU B N 1
ATOM 7002 C CA . GLU B 1 101 ? -34.344 4.461 17.453 1 96.56 101 GLU B CA 1
ATOM 7003 C C . GLU B 1 101 ? -32.906 4.152 17.062 1 96.56 101 GLU B C 1
ATOM 7005 O O . GLU B 1 101 ? -32.094 3.766 17.906 1 96.56 101 GLU B O 1
ATOM 7010 N N . HIS B 1 102 ? -32.656 4.363 15.836 1 98 102 HIS B N 1
ATOM 7011 C CA . HIS B 1 102 ? -31.344 3.998 15.297 1 98 102 HIS B CA 1
ATOM 7012 C C . HIS B 1 102 ? -30.422 5.207 15.242 1 98 102 HIS B C 1
ATOM 7014 O O . HIS B 1 102 ? -29.312 5.117 14.695 1 98 102 HIS B O 1
ATOM 7020 N N . ASN B 1 103 ? -30.812 6.375 15.789 1 97.25 103 ASN B N 1
ATOM 7021 C CA . ASN B 1 103 ? -30.031 7.605 15.789 1 97.25 103 ASN B CA 1
ATOM 7022 C C . ASN B 1 103 ? -29.656 8.039 14.375 1 97.25 103 ASN B C 1
ATOM 7024 O O . ASN B 1 103 ? -28.5 8.359 14.094 1 97.25 103 ASN B O 1
ATOM 7028 N N . THR B 1 104 ? -30.609 7.902 13.438 1 97.88 104 THR B N 1
ATOM 7029 C CA . THR B 1 104 ? -30.375 8.297 12.055 1 97.88 104 THR B CA 1
ATOM 7030 C C . THR B 1 104 ? -31.391 9.344 11.609 1 97.88 104 THR B C 1
ATOM 7032 O O . THR B 1 104 ? -31.547 9.602 10.422 1 97.88 104 THR B O 1
ATOM 7035 N N . HIS B 1 105 ? -32.094 10.008 12.516 1 94.75 105 HIS B N 1
ATOM 7036 C CA . HIS B 1 105 ? -33.188 10.914 12.211 1 94.75 105 HIS B CA 1
ATOM 7037 C C . HIS B 1 105 ? -32.688 12.211 11.586 1 94.75 105 HIS B C 1
ATOM 7039 O O . HIS B 1 105 ? -33.469 12.969 11 1 94.75 105 HIS B O 1
ATOM 7045 N N . LYS B 1 106 ? -31.391 12.469 11.664 1 92.38 106 LYS B N 1
ATOM 7046 C CA . LYS B 1 106 ? -30.844 13.719 11.125 1 92.38 106 LYS B CA 1
ATOM 7047 C C . LYS B 1 106 ? -30.641 13.625 9.617 1 92.38 106 LYS B C 1
ATOM 7049 O O . LYS B 1 106 ? -30.453 14.641 8.945 1 92.38 106 LYS B O 1
ATOM 7054 N N . PHE B 1 107 ? -30.656 12.383 9.07 1 94.62 107 PHE B N 1
ATOM 7055 C CA . PHE B 1 107 ? -30.469 12.234 7.629 1 94.62 107 PHE B CA 1
ATOM 7056 C C . PHE B 1 107 ? -31.688 12.75 6.867 1 94.62 107 PHE B C 1
ATOM 7058 O O . PHE B 1 107 ? -32.812 12.32 7.129 1 94.62 107 PHE B O 1
ATOM 7065 N N . ASP B 1 108 ? -31.469 13.578 5.906 1 88.88 108 ASP B N 1
ATOM 7066 C CA . ASP B 1 108 ? -32.562 14.07 5.059 1 88.88 108 ASP B CA 1
ATOM 7067 C C . ASP B 1 108 ? -33.25 12.914 4.332 1 88.88 108 ASP B C 1
ATOM 7069 O O . ASP B 1 108 ? -34.438 12.969 4.086 1 88.88 108 ASP B O 1
ATOM 7073 N N . ARG B 1 109 ? -32.5 11.898 4.102 1 90.25 109 ARG B N 1
ATOM 7074 C CA . ARG B 1 109 ? -33 10.734 3.375 1 90.25 109 ARG B CA 1
ATOM 7075 C C . ARG B 1 109 ? -34.188 10.102 4.094 1 90.25 109 ARG B C 1
ATOM 7077 O O . ARG B 1 109 ? -35.094 9.547 3.457 1 90.25 109 ARG B O 1
ATOM 7084 N N . VAL B 1 110 ? -34.219 10.195 5.367 1 93.94 110 VAL B N 1
ATOM 7085 C CA . VAL B 1 110 ? -35.25 9.594 6.195 1 93.94 110 VAL B CA 1
ATOM 7086 C C . VAL B 1 110 ? -36.625 10.211 5.848 1 93.94 110 VAL B C 1
ATOM 7088 O O . VAL B 1 110 ? -37.625 9.516 5.828 1 93.94 110 VAL B O 1
ATOM 7091 N N . TYR B 1 111 ? -36.625 11.375 5.48 1 86.69 111 TYR B N 1
ATOM 7092 C CA . TYR B 1 111 ? -37.875 12.125 5.305 1 86.69 111 TYR B CA 1
ATOM 7093 C C . TYR B 1 111 ? -38.344 12.062 3.855 1 86.69 111 TYR B C 1
ATOM 7095 O O . TYR B 1 111 ? -39.406 12.57 3.52 1 86.69 111 TYR B O 1
ATOM 7103 N N . THR B 1 112 ? -37.594 11.383 3.021 1 82.62 112 THR B N 1
ATOM 7104 C CA . THR B 1 112 ? -38 11.117 1.651 1 82.62 112 THR B CA 1
ATOM 7105 C C . THR B 1 112 ? -38.312 9.641 1.456 1 82.62 112 THR B C 1
ATOM 7107 O O . THR B 1 112 ? -38.344 9.148 0.325 1 82.62 112 THR B O 1
ATOM 7110 N N . GLY B 1 113 ? -38.5 8.969 2.559 1 81.06 113 GLY B N 1
ATOM 7111 C CA . GLY B 1 113 ? -38.969 7.59 2.512 1 81.06 113 GLY B CA 1
ATOM 7112 C C . GLY B 1 113 ? -37.844 6.578 2.566 1 81.06 113 GLY B C 1
ATOM 7113 O O . GLY B 1 113 ? -38.062 5.371 2.457 1 81.06 113 GLY B O 1
ATOM 7114 N N . GLY B 1 114 ? -36.656 7.027 2.666 1 90.19 114 GLY B N 1
ATOM 7115 C CA . GLY B 1 114 ? -35.531 6.098 2.752 1 90.19 114 GLY B CA 1
ATOM 7116 C C . GLY B 1 114 ? -35.344 5.539 4.148 1 90.19 114 GLY B C 1
ATOM 7117 O O . GLY B 1 114 ? -35.438 6.266 5.137 1 90.19 114 GLY B O 1
ATOM 7118 N N . LEU B 1 115 ? -35.188 4.227 4.242 1 96.44 115 LEU B N 1
ATOM 7119 C CA . LEU B 1 115 ? -34.906 3.602 5.527 1 96.44 115 LEU B CA 1
ATOM 7120 C C . LEU B 1 115 ? -33.406 3.613 5.801 1 96.44 115 LEU B C 1
ATOM 7122 O O . LEU B 1 115 ? -32.625 3.051 5.027 1 96.44 115 LEU B O 1
ATOM 7126 N N . VAL B 1 116 ? -32.969 4.348 6.809 1 98.06 116 VAL B N 1
ATOM 7127 C CA . VAL B 1 116 ? -31.578 4.387 7.266 1 98.06 116 VAL B CA 1
ATOM 7128 C C . VAL B 1 116 ? -31.484 3.805 8.672 1 98.06 116 VAL B C 1
ATOM 7130 O O . VAL B 1 116 ? -32.031 4.379 9.625 1 98.06 116 VAL B O 1
ATOM 7133 N N . ILE B 1 117 ? -30.828 2.672 8.781 1 98.31 117 ILE B N 1
ATOM 7134 C CA . ILE B 1 117 ? -30.75 2 10.078 1 98.31 117 ILE B CA 1
ATOM 7135 C C . ILE B 1 117 ? -29.297 1.619 10.375 1 98.31 117 ILE B C 1
ATOM 7137 O O . ILE B 1 117 ? -28.422 1.766 9.523 1 98.31 117 ILE B O 1
ATOM 7141 N N . ARG B 1 118 ? -29.062 1.25 11.594 1 98.25 118 ARG B N 1
ATOM 7142 C CA . ARG B 1 118 ? -27.75 0.793 12 1 98.25 118 ARG B CA 1
ATOM 7143 C C . ARG B 1 118 ? -27.734 -0.707 12.273 1 98.25 118 ARG B C 1
ATOM 7145 O O . ARG B 1 118 ? -28.688 -1.239 12.844 1 98.25 118 ARG B O 1
ATOM 7152 N N . ARG B 1 119 ? -26.703 -1.352 11.844 1 97.38 119 ARG B N 1
ATOM 7153 C CA . ARG B 1 119 ? -26.594 -2.803 11.961 1 97.38 119 ARG B CA 1
ATOM 7154 C C . ARG B 1 119 ? -26.531 -3.229 13.422 1 97.38 119 ARG B C 1
ATOM 7156 O O . ARG B 1 119 ? -26.203 -2.424 14.297 1 97.38 119 ARG B O 1
ATOM 7163 N N . GLY B 1 120 ? -26.844 -4.465 13.719 1 96.38 120 GLY B N 1
ATOM 7164 C CA . GLY B 1 120 ? -26.828 -5.012 15.07 1 96.38 120 GLY B CA 1
ATOM 7165 C C . GLY B 1 120 ? -28.016 -4.582 15.906 1 96.38 120 GLY B C 1
ATOM 7166 O O . GLY B 1 120 ? -28.062 -4.852 17.109 1 96.38 120 GLY B O 1
ATOM 7167 N N . GLN B 1 121 ? -28.938 -3.9 15.352 1 96.88 121 GLN B N 1
ATOM 7168 C CA . GLN B 1 121 ? -30.141 -3.416 16.016 1 96.88 121 GLN B CA 1
ATOM 7169 C C . GLN B 1 121 ? -31.391 -3.723 15.172 1 96.88 121 GLN B C 1
ATOM 7171 O O . GLN B 1 121 ? -31.359 -3.586 13.953 1 96.88 121 GLN B O 1
ATOM 7176 N N . HIS B 1 122 ? -32.406 -4.234 15.789 1 96.94 122 HIS B N 1
ATOM 7177 C CA . HIS B 1 122 ? -33.594 -4.629 15.039 1 96.94 122 HIS B CA 1
ATOM 7178 C C . HIS B 1 122 ? -34.406 -3.412 14.609 1 96.94 122 HIS B C 1
ATOM 7180 O O . HIS B 1 122 ? -34.281 -2.338 15.203 1 96.94 122 HIS B O 1
ATOM 7186 N N . PHE B 1 123 ? -35.219 -3.535 13.594 1 98 123 PHE B N 1
ATOM 7187 C CA . PHE B 1 123 ? -36.094 -2.506 13.078 1 98 123 PHE B CA 1
ATOM 7188 C C . PHE B 1 123 ? -37.438 -3.109 12.656 1 98 123 PHE B C 1
ATOM 7190 O O . PHE B 1 123 ? -37.562 -4.332 12.539 1 98 123 PHE B O 1
ATOM 7197 N N . ASP B 1 124 ? -38.406 -2.242 12.469 1 97.94 124 ASP B N 1
ATOM 7198 C CA . ASP B 1 124 ? -39.75 -2.709 12.188 1 97.94 124 ASP B CA 1
ATOM 7199 C C . ASP B 1 124 ? -40.188 -2.277 10.789 1 97.94 124 ASP B C 1
ATOM 7201 O O . ASP B 1 124 ? -39.812 -1.207 10.312 1 97.94 124 ASP B O 1
ATOM 7205 N N . VAL B 1 125 ? -40.969 -3.164 10.188 1 97.88 125 VAL B N 1
ATOM 7206 C CA . VAL B 1 125 ? -41.625 -2.859 8.938 1 97.88 125 VAL B CA 1
ATOM 7207 C C . VAL B 1 125 ? -43.062 -3.369 8.992 1 97.88 125 VAL B C 1
ATOM 7209 O O . VAL B 1 125 ? -43.406 -4.23 9.805 1 97.88 125 VAL B O 1
ATOM 7212 N N . ILE B 1 126 ? -43.906 -2.814 8.188 1 97.62 126 ILE B N 1
ATOM 7213 C CA . ILE B 1 126 ? -45.281 -3.309 8.047 1 97.62 126 ILE B CA 1
ATOM 7214 C C . ILE B 1 126 ? -45.469 -3.93 6.668 1 97.62 126 ILE B C 1
ATOM 7216 O O . ILE B 1 126 ? -45.219 -3.281 5.648 1 97.62 126 ILE B O 1
ATOM 7220 N N . LEU B 1 127 ? -45.844 -5.223 6.672 1 97.38 127 LEU B N 1
ATOM 7221 C CA . LEU B 1 127 ? -46.188 -5.906 5.434 1 97.38 127 LEU B CA 1
ATOM 7222 C C . LEU B 1 127 ? -47.719 -5.875 5.203 1 97.38 127 LEU B C 1
ATOM 7224 O O . LEU B 1 127 ? -48.469 -6.164 6.113 1 97.38 127 LEU B O 1
ATOM 7228 N N . ARG B 1 128 ? -48.062 -5.484 4.023 1 96.81 128 ARG B N 1
ATOM 7229 C CA . ARG B 1 128 ? -49.438 -5.586 3.6 1 96.81 128 ARG B CA 1
ATOM 7230 C C . ARG B 1 128 ? -49.625 -6.691 2.562 1 96.81 128 ARG B C 1
ATOM 7232 O O . ARG B 1 128 ? -48.938 -6.703 1.535 1 96.81 128 ARG B O 1
ATOM 7239 N N . PHE B 1 129 ? -50.562 -7.617 2.9 1 95.06 129 PHE B N 1
ATOM 7240 C CA . PHE B 1 129 ? -50.906 -8.711 1.993 1 95.06 129 PHE B CA 1
ATOM 7241 C C . PHE B 1 129 ? -52.156 -8.398 1.211 1 95.06 129 PHE B C 1
ATOM 7243 O O . PHE B 1 129 ? -53.031 -7.641 1.675 1 95.06 129 PHE B O 1
ATOM 7250 N N . ASN B 1 130 ? -52.281 -9.008 0.044 1 92.31 130 ASN B N 1
ATOM 7251 C CA . ASN B 1 130 ? -53.469 -8.797 -0.799 1 92.31 130 ASN B CA 1
ATOM 7252 C C . ASN B 1 130 ? -54.688 -9.531 -0.261 1 92.31 130 ASN B C 1
ATOM 7254 O O . ASN B 1 130 ? -55.812 -9.188 -0.598 1 92.31 130 ASN B O 1
ATOM 7258 N N . LYS B 1 131 ? -54.406 -10.648 0.468 1 91.5 131 LYS B N 1
ATOM 7259 C CA . LYS B 1 131 ? -55.438 -11.453 1.099 1 91.5 131 LYS B CA 1
ATOM 7260 C C . LYS B 1 131 ? -55.062 -11.836 2.525 1 91.5 131 LYS B C 1
ATOM 7262 O O . LYS B 1 131 ? -53.969 -11.453 3.004 1 91.5 131 LYS B O 1
ATOM 7267 N N . LYS B 1 132 ? -56.031 -12.492 3.109 1 91.69 132 LYS B N 1
ATOM 7268 C CA . LYS B 1 132 ? -55.75 -12.938 4.473 1 91.69 132 LYS B CA 1
ATOM 7269 C C . LYS B 1 132 ? -54.5 -13.805 4.531 1 91.69 132 LYS B C 1
ATOM 7271 O O . LYS B 1 132 ? -54.375 -14.742 3.74 1 91.69 132 LYS B O 1
ATOM 7276 N N . PHE B 1 133 ? -53.656 -13.422 5.48 1 92.19 133 PHE B N 1
ATOM 7277 C CA . PHE B 1 133 ? -52.375 -14.094 5.613 1 92.19 133 PHE B CA 1
ATOM 7278 C C . PHE B 1 133 ? -52.406 -15.148 6.711 1 92.19 133 PHE B C 1
ATOM 7280 O O . PHE B 1 133 ? -52.938 -14.891 7.805 1 92.19 133 PHE B O 1
ATOM 7287 N N . ASP B 1 134 ? -51.969 -16.359 6.324 1 88.56 134 ASP B N 1
ATOM 7288 C CA . ASP B 1 134 ? -51.781 -17.453 7.266 1 88.56 134 ASP B CA 1
ATOM 7289 C C . ASP B 1 134 ? -50.344 -17.922 7.305 1 88.56 134 ASP B C 1
ATOM 7291 O O . ASP B 1 134 ? -49.844 -18.562 6.367 1 88.56 134 ASP B O 1
ATOM 7295 N N . PRO B 1 135 ? -49.719 -17.641 8.438 1 87.19 135 PRO B N 1
ATOM 7296 C CA . PRO B 1 135 ? -48.281 -17.984 8.539 1 87.19 135 PRO B CA 1
ATOM 7297 C C . PRO B 1 135 ? -48.031 -19.484 8.438 1 87.19 135 PRO B C 1
ATOM 7299 O O . PRO B 1 135 ? -46.906 -19.906 8.172 1 87.19 135 PRO B O 1
ATOM 7302 N N . ALA B 1 136 ? -48.969 -20.297 8.617 1 84.12 136 ALA B N 1
ATOM 7303 C CA . ALA B 1 136 ? -48.812 -21.75 8.523 1 84.12 136 ALA B CA 1
ATOM 7304 C C . ALA B 1 136 ? -48.875 -22.219 7.074 1 84.12 136 ALA B C 1
ATOM 7306 O O . ALA B 1 136 ? -48.25 -23.219 6.715 1 84.12 136 ALA B O 1
ATOM 7307 N N . ALA B 1 137 ? -49.562 -21.5 6.258 1 84.5 137 ALA B N 1
ATOM 7308 C CA . ALA B 1 137 ? -49.781 -21.938 4.879 1 84.5 137 ALA B CA 1
ATOM 7309 C C . ALA B 1 137 ? -48.844 -21.219 3.92 1 84.5 137 ALA B C 1
ATOM 7311 O O . ALA B 1 137 ? -48.625 -21.672 2.795 1 84.5 137 ALA B O 1
ATOM 7312 N N . THR B 1 138 ? -48.438 -20.094 4.371 1 88 138 THR B N 1
ATOM 7313 C CA . THR B 1 138 ? -47.625 -19.266 3.486 1 88 138 THR B CA 1
ATOM 7314 C C . THR B 1 138 ? -46.281 -18.938 4.137 1 88 138 THR B C 1
ATOM 7316 O O . THR B 1 138 ? -46.25 -18.406 5.254 1 88 138 THR B O 1
ATOM 7319 N N . THR B 1 139 ? -45.156 -19.25 3.414 1 89.38 139 THR B N 1
ATOM 7320 C CA . THR B 1 139 ? -43.844 -18.875 3.877 1 89.38 139 THR B CA 1
ATOM 7321 C C . THR B 1 139 ? -43.438 -17.5 3.318 1 89.38 139 THR B C 1
ATOM 7323 O O . THR B 1 139 ? -43.625 -17.234 2.129 1 89.38 139 THR B O 1
ATOM 7326 N N . VAL B 1 140 ? -43 -16.672 4.238 1 92.75 140 VAL B N 1
ATOM 7327 C CA . VAL B 1 140 ? -42.5 -15.367 3.82 1 92.75 140 VAL B CA 1
ATOM 7328 C C . VAL B 1 140 ? -40.969 -15.352 3.926 1 92.75 140 VAL B C 1
ATOM 7330 O O . VAL B 1 140 ? -40.406 -15.641 4.988 1 92.75 140 VAL B O 1
ATOM 7333 N N . ARG B 1 141 ? -40.281 -15.039 2.82 1 92.5 141 ARG B N 1
ATOM 7334 C CA . ARG B 1 141 ? -38.844 -14.953 2.771 1 92.5 141 ARG B CA 1
ATOM 7335 C C . ARG B 1 141 ? -38.375 -13.523 2.469 1 92.5 141 ARG B C 1
ATOM 7337 O O . ARG B 1 141 ? -38.938 -12.875 1.576 1 92.5 141 ARG B O 1
ATOM 7344 N N . PHE B 1 142 ? -37.5 -13.102 3.291 1 94.56 142 PHE B N 1
ATOM 7345 C CA . PHE B 1 142 ? -36.844 -11.805 3.062 1 94.56 142 PHE B CA 1
ATOM 7346 C C . PHE B 1 142 ? -35.5 -11.984 2.371 1 94.56 142 PHE B C 1
ATOM 7348 O O . PHE B 1 142 ? -34.719 -12.844 2.76 1 94.56 142 PHE B O 1
ATOM 7355 N N . VAL B 1 143 ? -35.281 -11.227 1.328 1 93.69 143 VAL B N 1
ATOM 7356 C CA . VAL B 1 143 ? -34 -11.25 0.605 1 93.69 143 VAL B CA 1
ATOM 7357 C C . VAL B 1 143 ? -33.406 -9.852 0.585 1 93.69 143 VAL B C 1
ATOM 7359 O O . VAL B 1 143 ? -34.031 -8.898 0.128 1 93.69 143 VAL B O 1
ATOM 7362 N N . PHE B 1 144 ? -32.25 -9.75 1.202 1 95.12 144 PHE B N 1
ATOM 7363 C CA . PHE B 1 144 ? -31.453 -8.523 1.127 1 95.12 144 PHE B CA 1
ATOM 7364 C C . PHE B 1 144 ? -30.234 -8.727 0.244 1 95.12 144 PHE B C 1
ATOM 7366 O O . PHE B 1 144 ? -29.469 -9.672 0.435 1 95.12 144 PHE B O 1
ATOM 7373 N N . THR B 1 145 ? -30.047 -7.922 -0.718 1 93.5 145 THR B N 1
ATOM 7374 C CA . THR B 1 145 ? -28.891 -8.016 -1.599 1 93.5 145 THR B CA 1
ATOM 7375 C C . THR B 1 145 ? -28.203 -6.66 -1.744 1 93.5 145 THR B C 1
ATOM 7377 O O . THR B 1 145 ? -28.859 -5.617 -1.651 1 93.5 145 THR B O 1
ATOM 7380 N N . THR B 1 146 ? -26.906 -6.707 -1.799 1 90.25 146 THR B N 1
ATOM 7381 C CA . THR B 1 146 ? -26.125 -5.512 -2.086 1 90.25 146 THR B CA 1
ATOM 7382 C C . THR B 1 146 ? -25 -5.824 -3.062 1 90.25 146 THR B C 1
ATOM 7384 O O . THR B 1 146 ? -24.672 -6.992 -3.289 1 90.25 146 THR B O 1
ATOM 7387 N N . SER B 1 147 ? -24.484 -4.914 -3.76 1 81.44 147 SER B N 1
ATOM 7388 C CA . SER B 1 147 ? -23.422 -5.031 -4.754 1 81.44 147 SER B CA 1
ATOM 7389 C C . SER B 1 147 ? -23.969 -5.434 -6.113 1 81.44 147 SER B C 1
ATOM 7391 O O . SER B 1 147 ? -25.156 -5.742 -6.238 1 81.44 147 SER B O 1
ATOM 7393 N N . GLU B 1 148 ? -23.219 -5.512 -7.082 1 75.62 148 GLU B N 1
ATOM 7394 C CA . GLU B 1 148 ? -23.609 -5.824 -8.445 1 75.62 148 GLU B CA 1
ATOM 7395 C C . GLU B 1 148 ? -23.844 -7.324 -8.633 1 75.62 148 GLU B C 1
ATOM 7397 O O . GLU B 1 148 ? -24.719 -7.738 -9.391 1 75.62 148 GLU B O 1
ATOM 7402 N N . ASN B 1 149 ? -23.094 -8.062 -7.988 1 78.44 149 ASN B N 1
ATOM 7403 C CA . ASN B 1 149 ? -23.188 -9.516 -8.062 1 78.44 149 ASN B CA 1
ATOM 7404 C C . ASN B 1 149 ? -23.328 -10.141 -6.672 1 78.44 149 ASN B C 1
ATOM 7406 O O . ASN B 1 149 ? -22.406 -10.789 -6.191 1 78.44 149 ASN B O 1
ATOM 7410 N N . PRO B 1 150 ? -24.516 -9.953 -6.188 1 85.12 150 PRO B N 1
ATOM 7411 C CA . PRO B 1 150 ? -24.719 -10.438 -4.816 1 85.12 150 PRO B CA 1
ATOM 7412 C C . PRO B 1 150 ? -24.516 -11.945 -4.691 1 85.12 150 PRO B C 1
ATOM 7414 O O . PRO B 1 150 ? -24.984 -12.703 -5.539 1 85.12 150 PRO B O 1
ATOM 7417 N N . ARG B 1 151 ? -23.781 -12.336 -3.709 1 84.19 151 ARG B N 1
ATOM 7418 C CA . ARG B 1 151 ? -23.5 -13.734 -3.412 1 84.19 151 ARG B CA 1
ATOM 7419 C C . ARG B 1 151 ? -23.562 -13.992 -1.91 1 84.19 151 ARG B C 1
ATOM 7421 O O . ARG B 1 151 ? -23.141 -13.148 -1.113 1 84.19 151 ARG B O 1
ATOM 7428 N N . PRO B 1 152 ? -24 -15.148 -1.528 1 84.06 152 PRO B N 1
ATOM 7429 C CA . PRO B 1 152 ? -24.062 -15.445 -0.095 1 84.06 152 PRO B CA 1
ATOM 7430 C C . PRO B 1 152 ? -22.672 -15.617 0.526 1 84.06 152 PRO B C 1
ATOM 7432 O O . PRO B 1 152 ? -22.484 -15.281 1.697 1 84.06 152 PRO B O 1
ATOM 7435 N N . GLY B 1 153 ? -21.812 -16.094 -0.195 1 78.19 153 GLY B N 1
ATOM 7436 C CA . GLY B 1 153 ? -20.484 -16.359 0.338 1 78.19 153 GLY B CA 1
ATOM 7437 C C . GLY B 1 153 ? -19.797 -15.125 0.873 1 78.19 153 GLY B C 1
ATOM 7438 O O . GLY B 1 153 ? -19.047 -15.203 1.851 1 78.19 153 GLY B O 1
ATOM 7439 N N . ASN B 1 154 ? -20.016 -14.031 0.229 1 78.94 154 ASN B N 1
ATOM 7440 C CA . ASN B 1 154 ? -19.359 -12.812 0.684 1 78.94 154 ASN B CA 1
ATOM 7441 C C . ASN B 1 154 ? -20.297 -11.922 1.479 1 78.94 154 ASN B C 1
ATOM 7443 O O . ASN B 1 154 ? -19.969 -10.781 1.795 1 78.94 154 ASN B O 1
ATOM 7447 N N . GLY B 1 155 ? -21.406 -12.367 1.69 1 82.12 155 GLY B N 1
ATOM 7448 C CA . GLY B 1 155 ? -22.328 -11.672 2.574 1 82.12 155 GLY B CA 1
ATOM 7449 C C . GLY B 1 155 ? -23.172 -10.633 1.86 1 82.12 155 GLY B C 1
ATOM 7450 O O . GLY B 1 155 ? -23.969 -9.938 2.488 1 82.12 155 GLY B O 1
ATOM 7451 N N . THR B 1 156 ? -23.078 -10.523 0.523 1 87.75 156 THR B N 1
ATOM 7452 C CA . THR B 1 156 ? -23.797 -9.5 -0.221 1 87.75 156 THR B CA 1
ATOM 7453 C C . THR B 1 156 ? -25.203 -9.984 -0.59 1 87.75 156 THR B C 1
ATOM 7455 O O . THR B 1 156 ? -26.016 -9.211 -1.091 1 87.75 156 THR B O 1
ATOM 7458 N N . HIS B 1 157 ? -25.5 -11.25 -0.361 1 89.44 157 HIS B N 1
ATOM 7459 C CA . HIS B 1 157 ? -26.812 -11.852 -0.496 1 89.44 157 HIS B CA 1
ATOM 7460 C C . HIS B 1 157 ? -27.219 -12.586 0.78 1 89.44 157 HIS B C 1
ATOM 7462 O O . HIS B 1 157 ? -26.516 -13.492 1.229 1 89.44 157 HIS B O 1
ATOM 7468 N N . VAL B 1 158 ? -28.328 -12.148 1.311 1 90.62 158 VAL B N 1
ATOM 7469 C CA . VAL B 1 158 ? -28.828 -12.781 2.527 1 90.62 158 VAL B CA 1
ATOM 7470 C C . VAL B 1 158 ? -30.312 -13.094 2.381 1 90.62 158 VAL B C 1
ATOM 7472 O O . VAL B 1 158 ? -31.062 -12.297 1.826 1 90.62 158 VAL B O 1
ATOM 7475 N N . ASP B 1 159 ? -30.734 -14.234 2.736 1 90.38 159 ASP B N 1
ATOM 7476 C CA . ASP B 1 159 ? -32.156 -14.57 2.748 1 90.38 159 ASP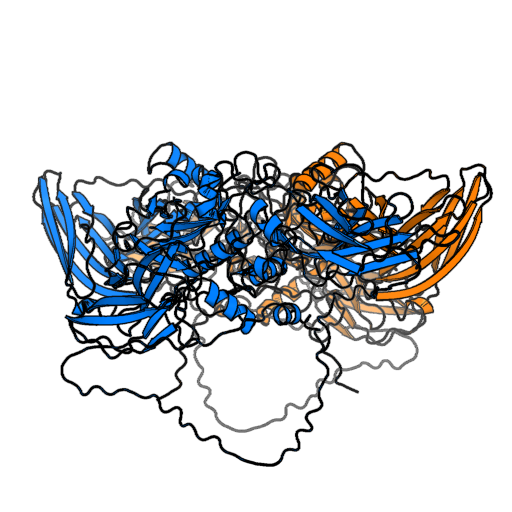 B CA 1
ATOM 7477 C C . ASP B 1 159 ? -32.531 -15.352 4.008 1 90.38 159 ASP B C 1
ATOM 7479 O O . ASP B 1 159 ? -31.734 -16.156 4.5 1 90.38 159 ASP B O 1
ATOM 7483 N N . PHE B 1 160 ? -33.625 -15.094 4.523 1 88.88 160 PHE B N 1
ATOM 7484 C CA . PHE B 1 160 ? -34.156 -15.742 5.719 1 88.88 160 PHE B CA 1
ATOM 7485 C C . PHE B 1 160 ? -35.656 -15.711 5.734 1 88.88 160 PHE B C 1
ATOM 7487 O O . PHE B 1 160 ? -36.281 -14.906 5.031 1 88.88 160 PHE B O 1
ATOM 7494 N N . ILE B 1 161 ? -36.25 -16.562 6.492 1 90.94 161 ILE B N 1
ATOM 7495 C CA . ILE B 1 161 ? -37.688 -16.688 6.512 1 90.94 161 ILE B CA 1
ATOM 7496 C C . ILE B 1 161 ? -38.25 -16.172 7.836 1 90.94 161 ILE B C 1
ATOM 7498 O O . ILE B 1 161 ? -37.5 -16.016 8.805 1 90.94 161 ILE B O 1
ATOM 7502 N N . LEU B 1 162 ? -39.5 -15.844 7.73 1 92.31 162 LEU B N 1
ATOM 7503 C CA . LEU B 1 162 ? -40.219 -15.477 8.953 1 92.31 162 LEU B CA 1
ATOM 7504 C C . LEU B 1 162 ? -40.156 -16.609 9.969 1 92.31 162 LEU B C 1
ATOM 7506 O O . LEU B 1 162 ? -40.562 -17.734 9.664 1 92.31 162 LEU B O 1
ATOM 7510 N N . GLY B 1 163 ? -39.562 -16.234 11.172 1 89.44 163 GLY B N 1
ATOM 7511 C CA . GLY B 1 163 ? -39.406 -17.266 12.195 1 89.44 163 GLY B CA 1
ATOM 7512 C C . GLY B 1 163 ? -40.188 -16.953 13.461 1 89.44 163 GLY B C 1
ATOM 7513 O O . GLY B 1 163 ? -41.031 -16.062 13.469 1 89.44 163 GLY B O 1
ATOM 7514 N N . LYS B 1 164 ? -39.875 -17.797 14.516 1 89.25 164 LYS B N 1
ATOM 7515 C CA . LYS B 1 164 ? -40.562 -17.672 15.789 1 89.25 164 LYS B CA 1
ATOM 7516 C C . LYS B 1 164 ? -39.812 -16.719 16.734 1 89.25 164 LYS B C 1
ATOM 7518 O O . LYS B 1 164 ? -40.438 -16.078 17.578 1 89.25 164 LYS B O 1
ATOM 7523 N N . GLU B 1 165 ? -38.5 -16.688 16.531 1 91.38 165 GLU B N 1
ATOM 7524 C CA . GLU B 1 165 ? -37.688 -15.852 17.422 1 91.38 165 GLU B CA 1
ATOM 7525 C C . GLU B 1 165 ? -36.594 -15.141 16.641 1 91.38 165 GLU B C 1
ATOM 7527 O O . GLU B 1 165 ? -36.188 -15.578 15.555 1 91.38 165 GLU B O 1
ATOM 7532 N N . LEU B 1 166 ? -36.312 -14.039 17.234 1 92.44 166 LEU B N 1
ATOM 7533 C CA . LEU B 1 166 ? -35.156 -13.336 16.672 1 92.44 166 LEU B CA 1
ATOM 7534 C C . LEU B 1 166 ? -33.844 -14.008 17.078 1 92.44 166 LEU B C 1
ATOM 7536 O O . LEU B 1 166 ? -33.688 -14.461 18.219 1 92.44 166 LEU B O 1
ATOM 7540 N N . LYS B 1 167 ? -32.969 -14.172 16.172 1 88.88 167 LYS B N 1
ATOM 7541 C CA . LYS B 1 167 ? -31.656 -14.75 16.422 1 88.88 167 LYS B CA 1
ATOM 7542 C C . LYS B 1 167 ? -30.625 -13.672 16.734 1 88.88 167 LYS B C 1
ATOM 7544 O O . LYS B 1 167 ? -30.625 -12.602 16.109 1 88.88 167 LYS B O 1
ATOM 7549 N N . ARG B 1 168 ? -29.734 -14.023 17.719 1 84.44 168 ARG B N 1
ATOM 7550 C CA . ARG B 1 168 ? -28.688 -13.086 18.094 1 84.44 168 ARG B CA 1
ATOM 7551 C C . ARG B 1 168 ? -27.594 -13.023 17.016 1 84.44 168 ARG B C 1
ATOM 7553 O O . ARG B 1 168 ? -27.125 -14.055 16.547 1 84.44 168 ARG B O 1
ATOM 7560 N N . ASN B 1 169 ? -27.266 -11.883 16.672 1 87.44 169 ASN B N 1
ATOM 7561 C CA . ASN B 1 169 ? -26.172 -11.578 15.758 1 87.44 169 ASN B CA 1
ATOM 7562 C C . ASN B 1 169 ? -26.328 -12.305 14.422 1 87.44 169 ASN B C 1
ATOM 7564 O O . ASN B 1 169 ? -25.359 -12.805 13.859 1 87.44 169 ASN B O 1
ATOM 7568 N N . ASP B 1 170 ? -27.531 -12.562 14.039 1 89.75 170 ASP B N 1
ATOM 7569 C CA . ASP B 1 170 ? -27.875 -13.117 12.734 1 89.75 170 ASP B CA 1
ATOM 7570 C C . ASP B 1 170 ? -29.109 -12.445 12.148 1 89.75 170 ASP B C 1
ATOM 7572 O O . ASP B 1 170 ? -29.891 -11.828 12.883 1 89.75 170 ASP B O 1
ATOM 7576 N N . TRP B 1 171 ? -29.281 -12.609 10.875 1 94 171 TRP B N 1
ATOM 7577 C CA . TRP B 1 171 ? -30.484 -12.094 10.234 1 94 171 TRP B CA 1
ATOM 7578 C C . TRP B 1 171 ? -31.703 -12.93 10.609 1 94 171 TRP B C 1
ATOM 7580 O O . TRP B 1 171 ? -31.641 -14.164 10.602 1 94 171 TRP B O 1
ATOM 7590 N N . SER B 1 172 ? -32.719 -12.305 11.078 1 95.44 172 SER B N 1
ATOM 7591 C CA . SER B 1 172 ? -33.969 -12.992 11.43 1 95.44 172 SER B CA 1
ATOM 7592 C C . SER B 1 172 ? -35.156 -12.031 11.406 1 95.44 172 SER B C 1
ATOM 7594 O O . SER B 1 172 ? -34.969 -10.812 11.391 1 95.44 172 SER B O 1
ATOM 7596 N N . ALA B 1 173 ? -36.312 -12.555 11.273 1 96.69 173 ALA B N 1
ATOM 7597 C CA . ALA B 1 173 ? -37.562 -11.773 11.266 1 96.69 173 ALA B CA 1
ATOM 7598 C C . ALA B 1 173 ? -38.656 -12.5 12.016 1 96.69 173 ALA B C 1
ATOM 7600 O O . ALA B 1 173 ? -38.781 -13.727 11.945 1 96.69 173 ALA B O 1
ATOM 7601 N N . VAL B 1 174 ? -39.469 -11.727 12.742 1 96.75 174 VAL B N 1
ATOM 7602 C CA . VAL B 1 174 ? -40.594 -12.281 13.477 1 96.75 174 VAL B CA 1
ATOM 7603 C C . VAL B 1 174 ? -41.812 -11.359 13.344 1 96.75 174 VAL B C 1
ATOM 7605 O O . VAL B 1 174 ? -41.656 -10.172 13.047 1 96.75 174 VAL B O 1
ATOM 7608 N N . ILE B 1 175 ? -42.969 -11.891 13.461 1 96.19 175 ILE B N 1
ATOM 7609 C CA . ILE B 1 175 ? -44.188 -11.078 13.531 1 96.19 175 ILE B CA 1
ATOM 7610 C C . ILE B 1 175 ? -44.25 -10.383 14.891 1 96.19 175 ILE B C 1
ATOM 7612 O O . ILE B 1 175 ? -44.344 -11.047 15.93 1 96.19 175 ILE B O 1
ATOM 7616 N N . ALA B 1 176 ? -44.125 -9.125 14.859 1 95.62 176 ALA B N 1
ATOM 7617 C CA . ALA B 1 176 ? -44.188 -8.352 16.094 1 95.62 176 ALA B CA 1
ATOM 7618 C C . ALA B 1 176 ? -45.625 -8.094 16.516 1 95.62 176 ALA B C 1
ATOM 7620 O O . ALA B 1 176 ? -45.969 -8.172 17.703 1 95.62 176 ALA B O 1
ATOM 7621 N N . GLU B 1 177 ? -46.438 -7.703 15.516 1 94.44 177 GLU B N 1
ATOM 7622 C CA . GLU B 1 177 ? -47.812 -7.344 15.805 1 94.44 177 GLU B CA 1
ATOM 7623 C C . GLU B 1 177 ? -48.719 -7.574 14.594 1 94.44 177 GLU B C 1
ATOM 7625 O O . GLU B 1 177 ? -48.344 -7.281 13.461 1 94.44 177 GLU B O 1
ATOM 7630 N N . LYS B 1 178 ? -49.844 -8.188 14.883 1 94.5 178 LYS B N 1
ATOM 7631 C CA . LYS B 1 178 ? -50.906 -8.258 13.867 1 94.5 178 LYS B CA 1
ATOM 7632 C C . LYS B 1 178 ? -51.781 -7.004 13.883 1 94.5 178 LYS B C 1
ATOM 7634 O O . LYS B 1 178 ? -52.562 -6.809 14.805 1 94.5 178 LYS B O 1
ATOM 7639 N N . GLN B 1 179 ? -51.625 -6.238 12.953 1 93.44 179 GLN B N 1
ATOM 7640 C CA . GLN B 1 179 ? -52.375 -4.984 12.898 1 93.44 179 GLN B CA 1
ATOM 7641 C C . GLN B 1 179 ? -53.781 -5.203 12.328 1 93.44 179 GLN B C 1
ATOM 7643 O O . GLN B 1 179 ? -54.719 -4.547 12.742 1 93.44 179 GLN B O 1
ATOM 7648 N N . SER B 1 180 ? -53.844 -6.051 11.211 1 92.62 180 SER B N 1
ATOM 7649 C CA . SER B 1 180 ? -55.094 -6.477 10.594 1 92.62 180 SER B CA 1
ATOM 7650 C C . SER B 1 180 ? -54.969 -7.867 9.984 1 92.62 180 SER B C 1
ATOM 7652 O O . SER B 1 180 ? -53.969 -8.555 10.211 1 92.62 180 SER B O 1
ATOM 7654 N N . LYS B 1 181 ? -56.031 -8.242 9.273 1 91.44 181 LYS B N 1
ATOM 7655 C CA . LYS B 1 181 ? -56.031 -9.555 8.633 1 91.44 181 LYS B CA 1
ATOM 7656 C C . LYS B 1 181 ? -55 -9.594 7.492 1 91.44 181 LYS B C 1
ATOM 7658 O O . LYS B 1 181 ? -54.531 -10.664 7.117 1 91.44 181 LYS B O 1
ATOM 7663 N N . THR B 1 182 ? -54.688 -8.336 7.023 1 94.19 182 THR B N 1
ATOM 7664 C CA . THR B 1 182 ? -53.812 -8.297 5.859 1 94.19 182 THR B CA 1
ATOM 7665 C C . THR B 1 182 ? -52.531 -7.527 6.168 1 94.19 182 THR B C 1
ATOM 7667 O O . THR B 1 182 ? -51.625 -7.453 5.336 1 94.19 182 THR B O 1
ATOM 7670 N N . GLU B 1 183 ? -52.5 -6.898 7.324 1 96.06 183 GLU B N 1
ATOM 7671 C CA . GLU B 1 183 ? -51.312 -6.086 7.66 1 96.06 183 GLU B CA 1
ATOM 7672 C C . GLU B 1 183 ? -50.625 -6.605 8.922 1 96.06 183 GLU B C 1
ATOM 7674 O O . GLU B 1 183 ? -51.281 -6.789 9.953 1 96.06 183 GLU B O 1
ATOM 7679 N N . TYR B 1 184 ? -49.375 -6.801 8.828 1 96.88 184 TYR B N 1
ATOM 7680 C CA . TYR B 1 184 ? -48.562 -7.34 9.93 1 96.88 184 TYR B CA 1
ATOM 7681 C C . TYR B 1 184 ? -47.312 -6.508 10.141 1 96.88 184 TYR B C 1
ATOM 7683 O O . TYR B 1 184 ? -46.625 -6.156 9.188 1 96.88 184 TYR B O 1
ATOM 7691 N N . MET B 1 185 ? -47.062 -6.137 11.367 1 97.31 185 MET B N 1
ATOM 7692 C CA . MET B 1 185 ? -45.781 -5.527 11.719 1 97.31 185 MET B CA 1
ATOM 7693 C C . MET B 1 185 ? -44.719 -6.598 11.938 1 97.31 185 MET B C 1
ATOM 7695 O O . MET B 1 185 ? -44.906 -7.523 12.727 1 97.31 185 MET B O 1
ATOM 7699 N N . ILE B 1 186 ? -43.688 -6.484 11.211 1 97.75 186 ILE B N 1
ATOM 7700 C CA . ILE B 1 186 ? -42.562 -7.438 11.266 1 97.75 186 ILE B CA 1
ATOM 7701 C C . ILE B 1 186 ? -41.344 -6.766 11.875 1 97.75 186 ILE B C 1
ATOM 7703 O O . ILE B 1 186 ? -41 -5.637 11.516 1 97.75 186 ILE B O 1
ATOM 7707 N N . THR B 1 187 ? -40.719 -7.441 12.844 1 98 187 THR B N 1
ATOM 7708 C CA . THR B 1 187 ? -39.438 -7.016 13.367 1 98 187 THR B CA 1
ATOM 7709 C C . THR B 1 187 ? -38.281 -7.809 12.719 1 98 187 THR B C 1
ATOM 7711 O O . THR B 1 187 ? -38.312 -9.039 12.703 1 98 187 THR B O 1
ATOM 7714 N N . ILE B 1 188 ? -37.344 -7.117 12.125 1 97.88 188 ILE B N 1
ATOM 7715 C CA . ILE B 1 188 ? -36.219 -7.73 11.453 1 97.88 188 ILE B CA 1
ATOM 7716 C C . ILE B 1 188 ? -34.938 -7.406 12.211 1 97.88 188 ILE B C 1
ATOM 7718 O O . ILE B 1 188 ? -34.719 -6.27 12.656 1 97.88 188 ILE B O 1
ATOM 7722 N N . SER B 1 189 ? -34.125 -8.398 12.406 1 96.62 189 SER B N 1
ATOM 7723 C CA . SER B 1 189 ? -32.812 -8.234 13.062 1 96.62 189 SER B CA 1
ATOM 7724 C C . SER B 1 189 ? -31.672 -8.438 12.078 1 96.62 189 SER B C 1
ATOM 7726 O O . SER B 1 189 ? -31.734 -9.305 11.211 1 96.62 189 SER B O 1
ATOM 7728 N N . THR B 1 190 ? -30.656 -7.555 12.188 1 95.81 190 THR B N 1
ATOM 7729 C CA . THR B 1 190 ? -29.438 -7.691 11.414 1 95.81 190 THR B CA 1
ATOM 7730 C C . THR B 1 190 ? -28.25 -8 12.328 1 95.81 190 THR B C 1
ATOM 7732 O O . THR B 1 190 ? -28.219 -7.566 13.484 1 95.81 190 THR B O 1
ATOM 7735 N N . PRO B 1 191 ? -27.281 -8.781 11.859 1 94.19 191 PRO B N 1
ATOM 7736 C CA . PRO B 1 191 ? -26.062 -8.977 12.664 1 94.19 191 PRO B CA 1
ATOM 7737 C C . PRO B 1 191 ? -25.203 -7.715 12.742 1 94.19 191 PRO B C 1
ATOM 7739 O O . PRO B 1 191 ? -25.281 -6.859 11.859 1 94.19 191 PRO B O 1
ATOM 7742 N N . ALA B 1 192 ? -24.344 -7.633 13.789 1 93.81 192 ALA B N 1
ATOM 7743 C CA . ALA B 1 192 ? -23.516 -6.449 14.047 1 93.81 192 ALA B CA 1
ATOM 7744 C C . ALA B 1 192 ? -22.375 -6.352 13.047 1 93.81 192 ALA B C 1
ATOM 7746 O O . ALA B 1 192 ? -21.719 -5.312 12.953 1 93.81 192 ALA B O 1
ATOM 7747 N N . ASN B 1 193 ? -22.188 -7.395 12.297 1 88.19 193 ASN B N 1
ATOM 7748 C CA . ASN B 1 193 ? -21.078 -7.383 11.344 1 88.19 193 ASN B CA 1
ATOM 7749 C C . ASN B 1 193 ? -21.578 -7.406 9.898 1 88.19 193 ASN B C 1
ATOM 7751 O O . ASN B 1 193 ? -20.812 -7.703 8.984 1 88.19 193 ASN B O 1
ATOM 7755 N N . CYS B 1 194 ? -22.891 -7.234 9.742 1 90.25 194 CYS B N 1
ATOM 7756 C CA . CYS B 1 194 ? -23.359 -7.215 8.359 1 90.25 194 CYS B CA 1
ATOM 7757 C C . CYS B 1 194 ? -22.719 -6.074 7.582 1 90.25 194 CYS B C 1
ATOM 7759 O O . CYS B 1 194 ? -22.297 -5.078 8.164 1 90.25 194 CYS B O 1
ATOM 7761 N N . ILE B 1 195 ? -22.641 -6.16 6.258 1 88.88 195 ILE B N 1
ATOM 7762 C CA . ILE B 1 195 ? -21.953 -5.219 5.371 1 88.88 195 ILE B CA 1
ATOM 7763 C C . ILE B 1 195 ? -22.641 -3.857 5.441 1 88.88 195 ILE B C 1
ATOM 7765 O O . ILE B 1 195 ? -23.875 -3.773 5.441 1 88.88 195 ILE B O 1
ATOM 7769 N N . VAL B 1 196 ? -21.875 -2.811 5.668 1 92.44 196 VAL B N 1
ATOM 7770 C CA . VAL B 1 196 ? -22.375 -1.441 5.594 1 92.44 196 VAL B CA 1
ATOM 7771 C C . VAL B 1 196 ? -22.562 -1.041 4.133 1 92.44 196 VAL B C 1
ATOM 7773 O O . VAL B 1 196 ? -21.594 -0.984 3.367 1 92.44 196 VAL B O 1
ATOM 7776 N N . SER B 1 197 ? -23.797 -0.875 3.777 1 92.38 197 SER B N 1
ATOM 7777 C CA . SER B 1 197 ? -24.141 -0.608 2.383 1 92.38 197 SER B CA 1
ATOM 7778 C C . SER B 1 197 ? -25.609 -0.228 2.229 1 92.38 197 SER B C 1
ATOM 7780 O O . SER B 1 197 ? -26.312 -0.068 3.221 1 92.38 197 SER B O 1
ATOM 7782 N N . ASN B 1 198 ? -25.984 0.1 1.015 1 93.38 198 ASN B N 1
ATOM 7783 C CA . ASN B 1 198 ? -27.391 0.177 0.637 1 93.38 198 ASN B CA 1
ATOM 7784 C C . ASN B 1 198 ? -27.906 -1.155 0.096 1 93.38 198 ASN B C 1
ATOM 7786 O O . ASN B 1 198 ? -27.297 -1.741 -0.799 1 93.38 198 ASN B O 1
ATOM 7790 N N . TRP B 1 199 ? -28.906 -1.65 0.685 1 95.12 199 TRP B N 1
ATOM 7791 C CA . TRP B 1 199 ? -29.422 -2.988 0.415 1 95.12 199 TRP B CA 1
ATOM 7792 C C . TRP B 1 199 ? -30.766 -2.922 -0.317 1 95.12 199 TRP B C 1
ATOM 7794 O O . TRP B 1 199 ? -31.609 -2.082 -0.001 1 95.12 199 TRP B O 1
ATOM 7804 N N . GLN B 1 200 ? -30.984 -3.83 -1.257 1 95.62 200 GLN B N 1
ATOM 7805 C CA . GLN B 1 200 ? -32.281 -4.062 -1.869 1 95.62 200 GLN B CA 1
ATOM 7806 C C . GLN B 1 200 ? -33.094 -5.074 -1.065 1 95.62 200 GLN B C 1
ATOM 7808 O O . GLN B 1 200 ? -32.625 -6.168 -0.762 1 95.62 200 GLN B O 1
ATOM 7813 N N . LEU B 1 201 ? -34.281 -4.648 -0.701 1 96.56 201 LEU B N 1
ATOM 7814 C CA . LEU B 1 201 ? -35.156 -5.547 0.011 1 96.56 201 LEU B CA 1
ATOM 7815 C C . LEU B 1 201 ? -36.156 -6.195 -0.948 1 96.56 201 LEU B C 1
ATOM 7817 O O . LEU B 1 201 ? -36.844 -5.496 -1.694 1 96.56 201 LEU B O 1
ATOM 7821 N N . VAL B 1 202 ? -36.188 -7.5 -0.932 1 94.88 202 VAL B N 1
ATOM 7822 C CA . VAL B 1 202 ? -37.188 -8.297 -1.665 1 94.88 202 VAL B CA 1
ATOM 7823 C C . VAL B 1 202 ? -37.906 -9.219 -0.7 1 94.88 202 VAL B C 1
ATOM 7825 O O . VAL B 1 202 ? -37.312 -9.805 0.198 1 94.88 202 VAL B O 1
ATOM 7828 N N . VAL B 1 203 ? -39.219 -9.234 -0.879 1 95.25 203 VAL B N 1
ATOM 7829 C CA . VAL B 1 203 ? -40.031 -10.141 -0.076 1 95.25 203 VAL B CA 1
ATOM 7830 C C . VAL B 1 203 ? -40.719 -11.172 -0.979 1 95.25 203 VAL B C 1
ATOM 7832 O O . VAL B 1 203 ? -41.406 -10.82 -1.934 1 95.25 203 VAL B O 1
ATOM 7835 N N . GLU B 1 204 ? -40.438 -12.383 -0.584 1 91.56 204 GLU B N 1
ATOM 7836 C CA . GLU B 1 204 ? -41.031 -13.484 -1.334 1 91.56 204 GLU B CA 1
ATOM 7837 C C . GLU B 1 204 ? -42.094 -14.211 -0.505 1 91.56 204 GLU B C 1
ATOM 7839 O O . GLU B 1 204 ? -41.906 -14.406 0.7 1 91.56 204 GLU B O 1
ATOM 7844 N N . THR B 1 205 ? -43.156 -14.492 -1.143 1 90.94 205 THR B N 1
ATOM 7845 C CA . THR B 1 205 ? -44.219 -15.312 -0.546 1 90.94 205 THR B CA 1
ATOM 7846 C C . THR B 1 205 ? -44.312 -16.656 -1.27 1 90.94 205 THR B C 1
ATOM 7848 O O . THR B 1 205 ? -44.531 -16.688 -2.482 1 90.94 205 THR B O 1
ATOM 7851 N N . ILE B 1 206 ? -44.125 -17.656 -0.485 1 86.62 206 ILE B N 1
ATOM 7852 C CA . ILE B 1 206 ? -44.156 -19 -1.035 1 86.62 206 ILE B CA 1
ATOM 7853 C C . ILE B 1 206 ? -45.375 -19.75 -0.528 1 86.62 206 ILE B C 1
ATOM 7855 O O . ILE B 1 206 ? -45.5 -20 0.671 1 86.62 206 ILE B O 1
ATOM 7859 N N . SER B 1 207 ? -46.25 -20.031 -1.414 1 82.06 207 SER B N 1
ATOM 7860 C CA . SER B 1 207 ? -47.5 -20.734 -1.063 1 82.06 207 SER B CA 1
ATOM 7861 C C . SER B 1 207 ? -47.406 -22.219 -1.428 1 82.06 207 SER B C 1
ATOM 7863 O O . SER B 1 207 ? -46.938 -22.562 -2.51 1 82.06 207 SER B O 1
ATOM 7865 N N . ALA B 1 208 ? -47.656 -23.031 -0.42 1 74.69 208 ALA B N 1
ATOM 7866 C CA . ALA B 1 208 ? -47.688 -24.469 -0.648 1 74.69 208 ALA B CA 1
ATOM 7867 C C . ALA B 1 208 ? -48.906 -24.859 -1.468 1 74.69 208 ALA B C 1
ATOM 7869 O O . ALA B 1 208 ? -50.031 -24.438 -1.161 1 74.69 208 ALA B O 1
ATOM 7870 N N . THR B 1 209 ? -48.75 -25.203 -2.74 1 66.25 209 THR B N 1
ATOM 7871 C CA . THR B 1 209 ? -49.844 -25.734 -3.535 1 66.25 209 THR B CA 1
ATOM 7872 C C . THR B 1 209 ? -49.688 -27.234 -3.742 1 66.25 209 THR B C 1
ATOM 7874 O O . THR B 1 209 ? -48.625 -27.797 -3.463 1 66.25 209 THR B O 1
ATOM 7877 N N . GLU B 1 210 ? -50.812 -28.047 -3.932 1 61.44 210 GLU B N 1
ATOM 7878 C CA . GLU B 1 210 ? -50.812 -29.469 -4.203 1 61.44 210 GLU B CA 1
ATOM 7879 C C . GLU B 1 210 ? -49.781 -29.844 -5.246 1 61.44 210 GLU B C 1
ATOM 7881 O O . GLU B 1 210 ? -49.281 -30.969 -5.27 1 61.44 210 GLU B O 1
ATOM 7886 N N . GLY B 1 211 ? -49.219 -28.766 -5.84 1 58.81 211 GLY B N 1
ATOM 7887 C CA . GLY B 1 211 ? -48.156 -28.969 -6.789 1 58.81 211 GLY B CA 1
ATOM 7888 C C . GLY B 1 211 ? -46.875 -28.281 -6.379 1 58.81 211 GLY B C 1
ATOM 7889 O O . GLY B 1 211 ? -46.406 -28.438 -5.238 1 58.81 211 GLY B O 1
ATOM 7890 N N . GLN B 1 212 ? -46.188 -27.719 -7.328 1 67 212 GLN B N 1
ATOM 7891 C CA . GLN B 1 212 ? -44.969 -26.984 -7.105 1 67 212 GLN B CA 1
ATOM 7892 C C . GLN B 1 212 ? -45.219 -25.672 -6.383 1 67 212 GLN B C 1
ATOM 7894 O O . GLN B 1 212 ? -46.188 -24.969 -6.695 1 67 212 GLN B O 1
ATOM 7899 N N . PRO B 1 213 ? -44.562 -25.5 -5.289 1 75.56 213 PRO B N 1
ATOM 7900 C CA . PRO B 1 213 ? -44.75 -24.219 -4.602 1 75.56 213 PRO B CA 1
ATOM 7901 C C . PRO B 1 213 ? -44.625 -23.031 -5.543 1 75.56 213 PRO B C 1
ATOM 7903 O O . PRO B 1 213 ? -43.844 -23.062 -6.5 1 75.56 213 PRO B O 1
ATOM 7906 N N . VAL B 1 214 ? -45.594 -22.125 -5.391 1 77.38 214 VAL B N 1
ATOM 7907 C CA . VAL B 1 214 ? -45.594 -20.906 -6.188 1 77.38 214 VAL B CA 1
ATOM 7908 C C . VAL B 1 214 ? -44.969 -19.766 -5.387 1 77.38 214 VAL B C 1
ATOM 7910 O O . VAL B 1 214 ? -45.344 -19.531 -4.234 1 77.38 214 VAL B O 1
ATOM 7913 N N . THR B 1 215 ? -44 -19.109 -5.977 1 83.44 215 THR B N 1
ATOM 7914 C CA . THR B 1 215 ? -43.312 -18 -5.316 1 83.44 215 THR B CA 1
ATOM 7915 C C . THR B 1 215 ? -43.75 -16.656 -5.934 1 83.44 215 THR B C 1
ATOM 7917 O O . THR B 1 215 ? -43.719 -16.5 -7.156 1 83.44 215 THR B O 1
ATOM 7920 N N . SER B 1 216 ? -44.25 -15.781 -5.07 1 86.81 216 SER B N 1
ATOM 7921 C CA . SER B 1 216 ? -44.531 -14.398 -5.453 1 86.81 216 SER B CA 1
ATOM 7922 C C . SER B 1 216 ? -43.438 -13.461 -4.906 1 86.81 216 SER B C 1
ATOM 7924 O O . SER B 1 216 ? -42.938 -13.664 -3.797 1 86.81 216 SER B O 1
ATOM 7926 N N . VAL B 1 217 ? -43.125 -12.43 -5.754 1 91.19 217 VAL B N 1
ATOM 7927 C CA . VAL B 1 217 ? -42 -11.602 -5.398 1 91.19 217 VAL B CA 1
ATOM 7928 C C . VAL B 1 217 ? -42.406 -10.133 -5.328 1 91.19 217 VAL B C 1
ATOM 7930 O O . VAL B 1 217 ? -43.094 -9.641 -6.223 1 91.19 217 VAL B O 1
ATOM 7933 N N . TYR B 1 218 ? -42.125 -9.5 -4.234 1 93.81 218 TYR B N 1
ATOM 7934 C CA . TYR B 1 218 ? -42.219 -8.055 -4.07 1 93.81 218 TYR B CA 1
ATOM 7935 C C . TYR B 1 218 ? -40.844 -7.414 -3.959 1 93.81 218 TYR B C 1
ATOM 7937 O O . TYR B 1 218 ? -40.062 -7.77 -3.076 1 93.81 218 TYR B O 1
ATOM 7945 N N . VAL B 1 219 ? -40.594 -6.492 -4.836 1 94.5 219 VAL B N 1
ATOM 7946 C CA . VAL B 1 219 ? -39.344 -5.738 -4.781 1 94.5 219 VAL B CA 1
ATOM 7947 C C . VAL B 1 219 ? -39.625 -4.336 -4.234 1 94.5 219 VAL B C 1
ATOM 7949 O O . VAL B 1 219 ? -40.375 -3.564 -4.832 1 94.5 219 VAL B O 1
ATOM 7952 N N . HIS B 1 220 ? -39.062 -4.043 -3.115 1 94.75 220 HIS B N 1
ATOM 7953 C CA . HIS B 1 220 ? -39.25 -2.715 -2.545 1 94.75 220 HIS B CA 1
ATOM 7954 C C . HIS B 1 220 ? -38.594 -1.644 -3.4 1 94.75 220 HIS B C 1
ATOM 7956 O O . HIS B 1 220 ? -37.438 -1.805 -3.822 1 94.75 220 HIS B O 1
ATOM 7962 N N . PRO B 1 221 ? -39.156 -0.524 -3.586 1 91.69 221 PRO B N 1
ATOM 7963 C CA . PRO B 1 221 ? -38.688 0.457 -4.562 1 91.69 221 PRO B CA 1
ATOM 7964 C C . PRO B 1 221 ? -37.5 1.249 -4.062 1 91.69 221 PRO B C 1
ATOM 7966 O O . PRO B 1 221 ? -36.688 1.764 -4.863 1 91.69 221 PRO B O 1
ATOM 7969 N N . THR B 1 222 ? -37.375 1.45 -2.742 1 91.56 222 THR B N 1
ATOM 7970 C CA . THR B 1 222 ? -36.25 2.219 -2.209 1 91.56 222 THR B CA 1
ATOM 7971 C C . THR B 1 222 ? -35.25 1.3 -1.533 1 91.56 222 THR B C 1
ATOM 7973 O O . THR B 1 222 ? -35.594 0.203 -1.091 1 91.56 222 THR B O 1
ATOM 7976 N N . LEU B 1 223 ? -34.031 1.746 -1.503 1 92.94 223 LEU B N 1
ATOM 7977 C CA . LEU B 1 223 ? -32.969 0.964 -0.873 1 92.94 223 LEU B CA 1
ATOM 7978 C C . LEU B 1 223 ? -32.969 1.187 0.636 1 92.94 223 LEU B C 1
ATOM 7980 O O . LEU B 1 223 ? -33.406 2.23 1.118 1 92.94 223 LEU B O 1
ATOM 7984 N N . THR B 1 224 ? -32.5 0.25 1.312 1 95.94 224 THR B N 1
ATOM 7985 C CA . THR B 1 224 ? -32.281 0.31 2.756 1 95.94 224 THR B CA 1
ATOM 7986 C C . THR B 1 224 ? -30.828 0.546 3.082 1 95.94 224 THR B C 1
ATOM 7988 O O . THR B 1 224 ? -29.953 -0.224 2.664 1 95.94 224 THR B O 1
ATOM 7991 N N . PHE B 1 225 ? -30.594 1.659 3.859 1 96.56 225 PHE B N 1
ATOM 7992 C CA . PHE B 1 225 ? -29.219 1.965 4.25 1 96.56 225 PHE B CA 1
ATOM 7993 C C . PHE B 1 225 ? -28.906 1.364 5.617 1 96.56 225 PHE B C 1
ATOM 7995 O O . PHE B 1 225 ? -29.594 1.633 6.598 1 96.56 225 PHE B O 1
ATOM 8002 N N . ILE B 1 226 ? -27.906 0.52 5.625 1 96.69 226 ILE B N 1
ATOM 8003 C CA . ILE B 1 226 ? -27.469 -0.053 6.891 1 96.69 226 ILE B CA 1
ATOM 8004 C C . ILE B 1 226 ? -26.062 0.454 7.227 1 96.69 226 ILE B C 1
ATOM 8006 O O . ILE B 1 226 ? -25.125 0.249 6.461 1 96.69 226 ILE B O 1
ATOM 8010 N N . LEU B 1 227 ? -25.922 1.071 8.398 1 97.12 227 LEU B N 1
ATOM 8011 C CA . LEU B 1 227 ? -24.688 1.752 8.781 1 97.12 227 LEU B CA 1
ATOM 8012 C C . LEU B 1 227 ? -24.031 1.052 9.969 1 97.12 227 LEU B C 1
ATOM 8014 O O . LEU B 1 227 ? -24.609 0.152 10.57 1 97.12 227 LEU B O 1
ATOM 8018 N N . PHE B 1 228 ? -22.766 1.476 10.297 1 96.44 228 PHE B N 1
ATOM 8019 C CA . PHE B 1 228 ? -22.109 1.061 11.531 1 96.44 228 PHE B CA 1
ATOM 8020 C C . PHE B 1 228 ? -22.922 1.501 12.742 1 96.44 228 PHE B C 1
ATOM 8022 O O . PHE B 1 228 ? -23.703 2.449 12.664 1 96.44 228 PHE B O 1
ATOM 8029 N N . ASN B 1 229 ? -22.719 0.807 13.836 1 97.62 229 ASN B N 1
ATOM 8030 C CA . ASN B 1 229 ? -23.484 1.121 15.039 1 97.62 229 ASN B CA 1
ATOM 8031 C C . ASN B 1 229 ? -22.578 1.274 16.25 1 97.62 229 ASN B C 1
ATOM 8033 O O . ASN B 1 229 ? -22.359 0.316 17 1 97.62 229 ASN B O 1
ATOM 8037 N N . PRO B 1 230 ? -22.156 2.518 16.547 1 97.94 230 PRO B N 1
ATOM 8038 C CA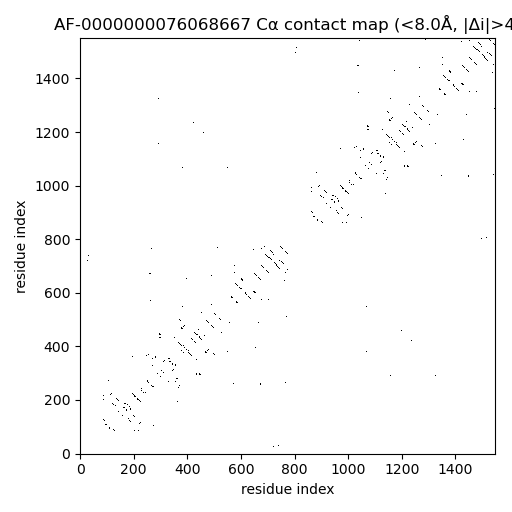 . PRO B 1 230 ? -21.297 2.717 17.703 1 97.94 230 PRO B CA 1
ATOM 8039 C C . PRO B 1 230 ? -22.031 2.58 19.031 1 97.94 230 PRO B C 1
ATOM 8041 O O . PRO B 1 230 ? -21.422 2.576 20.094 1 97.94 230 PRO B O 1
ATOM 8044 N N . TRP B 1 231 ? -23.391 2.412 19 1 97.94 231 TRP B N 1
ATOM 8045 C CA . TRP B 1 231 ? -24.188 2.203 20.203 1 97.94 231 TRP B CA 1
ATOM 8046 C C . TRP B 1 231 ? -24.344 0.715 20.516 1 97.94 231 TRP B C 1
ATOM 8048 O O . TRP B 1 231 ? -24.844 0.339 21.562 1 97.94 231 TRP B O 1
ATOM 8058 N N . CYS B 1 232 ? -23.938 -0.161 19.562 1 96.62 232 CYS B N 1
ATOM 8059 C CA . CYS B 1 232 ? -24.094 -1.605 19.703 1 96.62 232 CYS B CA 1
ATOM 8060 C C . CYS B 1 232 ? -22.797 -2.24 20.188 1 96.62 232 CYS B C 1
ATOM 8062 O O . CYS B 1 232 ? -21.766 -2.184 19.5 1 96.62 232 CYS B O 1
ATOM 8064 N N . LYS B 1 233 ? -22.812 -2.984 21.266 1 93.94 233 LYS B N 1
ATOM 8065 C CA . LYS B 1 233 ? -21.625 -3.559 21.906 1 93.94 233 LYS B CA 1
ATOM 8066 C C . LYS B 1 233 ? -20.969 -4.594 21.016 1 93.94 233 LYS B C 1
ATOM 8068 O O . LYS B 1 233 ? -19.75 -4.781 21.062 1 93.94 233 LYS B O 1
ATOM 8073 N N . ASP B 1 234 ? -21.766 -5.176 20.156 1 93.19 234 ASP B N 1
ATOM 8074 C CA . ASP B 1 234 ? -21.234 -6.254 19.328 1 93.19 234 ASP B CA 1
ATOM 8075 C C . ASP B 1 234 ? -20.609 -5.707 18.047 1 93.19 234 ASP B C 1
ATOM 8077 O O . ASP B 1 234 ? -19.969 -6.445 17.312 1 93.19 234 ASP B O 1
ATOM 8081 N N . ASP B 1 235 ? -20.844 -4.449 17.797 1 94.44 235 ASP B N 1
ATOM 8082 C CA . ASP B 1 235 ? -20.25 -3.836 16.609 1 94.44 235 ASP B CA 1
ATOM 8083 C C . ASP B 1 235 ? -18.797 -3.439 16.859 1 94.44 235 ASP B C 1
ATOM 8085 O O . ASP B 1 235 ? -18.453 -2.973 17.953 1 94.44 235 ASP B O 1
ATOM 8089 N N . ASP B 1 236 ? -17.938 -3.58 15.906 1 90.62 236 ASP B N 1
ATOM 8090 C CA . ASP B 1 236 ? -16.5 -3.291 16.016 1 90.62 236 ASP B CA 1
ATOM 8091 C C . ASP B 1 236 ? -16.266 -1.812 16.312 1 90.62 236 ASP B C 1
ATOM 8093 O O . ASP B 1 236 ? -15.188 -1.429 16.75 1 90.62 236 ASP B O 1
ATOM 8097 N N . VAL B 1 237 ? -17.25 -0.943 16.047 1 95.56 237 VAL B N 1
ATOM 8098 C CA . VAL B 1 237 ? -17.047 0.491 16.234 1 95.56 237 VAL B CA 1
ATOM 8099 C C . VAL B 1 237 ? -17.75 0.949 17.5 1 95.56 237 VAL B C 1
ATOM 8101 O O . VAL B 1 237 ? -17.953 2.146 17.719 1 95.56 237 VAL B O 1
ATOM 8104 N N . TYR B 1 238 ? -18.125 -0.008 18.406 1 96.25 238 TYR B N 1
ATOM 8105 C CA . TYR B 1 238 ? -18.781 0.319 19.656 1 96.25 238 TYR B CA 1
ATOM 8106 C C . TYR B 1 238 ? -17.984 1.348 20.453 1 96.25 238 TYR B C 1
ATOM 8108 O O . TYR B 1 238 ? -16.766 1.195 20.625 1 96.25 238 TYR B O 1
ATOM 8116 N N . PHE B 1 239 ? -18.703 2.453 20.797 1 97 239 PHE B N 1
ATOM 8117 C CA . PHE B 1 239 ? -18.109 3.523 21.594 1 97 239 PHE B CA 1
ATOM 8118 C C . PHE B 1 239 ? -18.766 3.59 22.969 1 97 239 PHE B C 1
ATOM 8120 O O . PHE B 1 239 ? -19.938 3.951 23.094 1 97 239 PHE B O 1
ATOM 8127 N N . ASP B 1 240 ? -18.047 3.307 23.984 1 93.12 240 ASP B N 1
ATOM 8128 C CA . ASP B 1 240 ? -18.562 3.113 25.344 1 93.12 240 ASP B CA 1
ATOM 8129 C C . ASP B 1 240 ? -19.188 4.398 25.875 1 93.12 240 ASP B C 1
ATOM 8131 O O . ASP B 1 240 ? -20.297 4.375 26.438 1 93.12 240 ASP B O 1
ATOM 8135 N N . ASN B 1 241 ? -18.516 5.531 25.766 1 93.44 241 ASN B N 1
ATOM 8136 C CA . ASN B 1 241 ? -19.062 6.809 26.219 1 93.44 241 ASN B CA 1
ATOM 8137 C C . ASN B 1 241 ? -20.016 7.41 25.188 1 93.44 241 ASN B C 1
ATOM 8139 O O . ASN B 1 241 ? -19.609 8.25 24.375 1 93.44 241 ASN B O 1
ATOM 8143 N N . THR B 1 242 ? -21.25 7.137 25.219 1 92.31 242 THR B N 1
ATOM 8144 C CA . THR B 1 242 ? -22.234 7.461 24.188 1 92.31 242 THR B CA 1
ATOM 8145 C C . THR B 1 242 ? -22.469 8.969 24.125 1 92.31 242 THR B C 1
ATOM 8147 O O . THR B 1 242 ? -22.938 9.484 23.109 1 92.31 242 THR B O 1
ATOM 8150 N N . SER B 1 243 ? -22.156 9.711 25.188 1 94.06 243 SER B N 1
ATOM 8151 C CA . SER B 1 243 ? -22.344 11.164 25.156 1 94.06 243 SER B CA 1
ATOM 8152 C C . SER B 1 243 ? -21.422 11.812 24.141 1 94.06 243 SER B C 1
ATOM 8154 O O . SER B 1 243 ? -21.766 12.844 23.547 1 94.06 243 SER B O 1
ATOM 8156 N N . LEU B 1 244 ? -20.328 11.227 23.906 1 96.94 244 LEU B N 1
ATOM 8157 C CA . LEU B 1 244 ? -19.344 11.797 23 1 96.94 244 LEU B CA 1
ATOM 8158 C C . LEU B 1 244 ? -19.719 11.523 21.547 1 96.94 244 LEU B C 1
ATOM 8160 O O . LEU B 1 244 ? -19.172 12.133 20.625 1 96.94 244 LEU B O 1
ATOM 8164 N N . LEU B 1 245 ? -20.688 10.609 21.359 1 97.69 245 LEU B N 1
ATOM 8165 C CA . LEU B 1 245 ? -21.141 10.289 20 1 97.69 245 LEU B CA 1
ATOM 8166 C C . LEU B 1 245 ? -21.906 11.461 19.406 1 97.69 245 LEU B C 1
ATOM 8168 O O . LEU B 1 245 ? -22.062 11.547 18.188 1 97.69 245 LEU B O 1
ATOM 8172 N N . LYS B 1 246 ? -22.375 12.383 20.25 1 96 246 LYS B N 1
ATOM 8173 C CA . LYS B 1 246 ? -23 13.609 19.766 1 96 246 LYS B CA 1
ATOM 8174 C C . LYS B 1 246 ? -22.016 14.438 18.953 1 96 246 LYS B C 1
ATOM 8176 O O . LYS B 1 246 ? -22.406 15.164 18.031 1 96 246 LYS B O 1
ATOM 8181 N N . GLU B 1 247 ? -20.75 14.281 19.297 1 96.5 247 GLU B N 1
ATOM 8182 C CA . GLU B 1 247 ? -19.688 14.977 18.578 1 96.5 247 GLU B CA 1
ATOM 8183 C C . GLU B 1 247 ? -19.094 14.102 17.469 1 96.5 247 GLU B C 1
ATOM 8185 O O . GLU B 1 247 ? -19.031 14.516 16.312 1 96.5 247 GLU B O 1
ATOM 8190 N N . TYR B 1 248 ? -18.781 12.906 17.828 1 98.12 248 TYR B N 1
ATOM 8191 C CA . TYR B 1 248 ? -17.922 12.102 16.984 1 98.12 248 TYR B CA 1
ATOM 8192 C C . TYR B 1 248 ? -18.703 11.43 15.867 1 98.12 248 TYR B C 1
ATOM 8194 O O . TYR B 1 248 ? -18.125 10.844 14.953 1 98.12 248 TYR B O 1
ATOM 8202 N N . VAL B 1 249 ? -20.047 11.484 15.906 1 97.88 249 VAL B N 1
ATOM 8203 C CA . VAL B 1 249 ? -20.859 10.891 14.852 1 97.88 249 VAL B CA 1
ATOM 8204 C C . VAL B 1 249 ? -21.938 11.875 14.422 1 97.88 249 VAL B C 1
ATOM 8206 O O . VAL B 1 249 ? -22.141 12.102 13.227 1 97.88 249 VAL B O 1
ATOM 8209 N N . LEU B 1 250 ? -22.609 12.555 15.391 1 96.06 250 LEU B N 1
ATOM 8210 C CA . LEU B 1 250 ? -23.875 13.227 15.102 1 96.06 250 LEU B CA 1
ATOM 8211 C C . LEU B 1 250 ? -23.656 14.719 14.859 1 96.06 250 LEU B C 1
ATOM 8213 O O . LEU B 1 250 ? -24.594 15.43 14.461 1 96.06 250 LEU B O 1
ATOM 8217 N N . ASN B 1 251 ? -22.484 15.242 15.07 1 92.81 251 ASN B N 1
ATOM 8218 C CA . ASN B 1 251 ? -22.219 16.656 14.844 1 92.81 251 ASN B CA 1
ATOM 8219 C C . ASN B 1 251 ? -21.828 16.922 13.398 1 92.81 251 ASN B C 1
ATOM 8221 O O . ASN B 1 251 ? -20.828 16.391 12.914 1 92.81 251 ASN B O 1
ATOM 8225 N N . ASP B 1 252 ? -22.531 17.719 12.734 1 90.81 252 ASP B N 1
ATOM 8226 C CA . ASP B 1 252 ? -22.266 17.953 11.312 1 90.81 252 ASP B CA 1
ATOM 8227 C C . ASP B 1 252 ? -21.469 19.234 11.109 1 90.81 252 ASP B C 1
ATOM 8229 O O . ASP B 1 252 ? -21.312 19.703 9.977 1 90.81 252 ASP B O 1
ATOM 8233 N N . SER B 1 253 ? -21.031 19.891 12.195 1 87.38 253 SER B N 1
ATOM 8234 C CA . SER B 1 253 ? -20.203 21.094 12.156 1 87.38 253 SER B CA 1
ATOM 8235 C C . SER B 1 253 ? -19.016 20.969 13.109 1 87.38 253 SER B C 1
ATOM 8237 O O . SER B 1 253 ? -19.109 20.312 14.148 1 87.38 253 SER B O 1
ATOM 8239 N N . GLY B 1 254 ? -17.953 21.562 12.727 1 89.31 254 GLY B N 1
ATOM 8240 C CA . GLY B 1 254 ? -16.766 21.531 13.57 1 89.31 254 GLY B CA 1
ATOM 8241 C C . GLY B 1 254 ? -15.695 22.516 13.156 1 89.31 254 GLY B C 1
ATOM 8242 O O . GLY B 1 254 ? -16 23.562 12.594 1 89.31 254 GLY B O 1
ATOM 8243 N N . ALA B 1 255 ? -14.516 22.266 13.617 1 91.06 255 ALA B N 1
ATOM 8244 C CA . ALA B 1 255 ? -13.367 23.125 13.328 1 91.06 255 ALA B CA 1
ATOM 8245 C C . ALA B 1 255 ? -12.125 22.297 13.031 1 91.06 255 ALA B C 1
ATOM 8247 O O . ALA B 1 255 ? -11.938 21.219 13.602 1 91.06 255 ALA B O 1
ATOM 8248 N N . ILE B 1 256 ? -11.359 22.797 12.172 1 93.25 256 ILE B N 1
ATOM 8249 C CA . ILE B 1 256 ? -10.039 22.234 11.875 1 93.25 256 ILE B CA 1
ATOM 8250 C C . ILE B 1 256 ? -8.961 23.25 12.234 1 93.25 256 ILE B C 1
ATOM 8252 O O . ILE B 1 256 ? -8.992 24.391 11.758 1 93.25 256 ILE B O 1
ATOM 8256 N N . PHE B 1 257 ? -8.094 22.859 13.023 1 93.06 257 PHE B N 1
ATOM 8257 C CA . PHE B 1 257 ? -7.09 23.781 13.547 1 93.06 257 PHE B CA 1
ATOM 8258 C C . PHE B 1 257 ? -5.918 23.922 12.586 1 93.06 257 PHE B C 1
ATOM 8260 O O . PHE B 1 257 ? -5.652 23.016 11.789 1 93.06 257 PHE B O 1
ATOM 8267 N N . HIS B 1 258 ? -5.297 25.078 12.578 1 87.56 258 HIS B N 1
ATOM 8268 C CA . HIS B 1 258 ? -4.176 25.375 11.695 1 87.56 258 HIS B CA 1
ATOM 8269 C C . HIS B 1 258 ? -3.23 26.391 12.336 1 87.56 258 HIS B C 1
ATOM 8271 O O . HIS B 1 258 ? -3.443 26.812 13.477 1 87.56 258 HIS B O 1
ATOM 8277 N N . GLY B 1 259 ? -2.16 26.766 11.594 1 84.62 259 GLY B N 1
ATOM 8278 C CA . GLY B 1 259 ? -1.153 27.672 12.109 1 84.62 259 GLY B CA 1
ATOM 8279 C C . GLY B 1 259 ? 0.092 26.969 12.609 1 84.62 259 GLY B C 1
ATOM 8280 O O . GLY B 1 259 ? 0.675 26.141 11.898 1 84.62 259 GLY B O 1
ATOM 8281 N N . ASN B 1 260 ? 0.546 27.375 13.734 1 83.75 260 ASN B N 1
ATOM 8282 C CA . ASN B 1 260 ? 1.686 26.719 14.359 1 83.75 260 ASN B CA 1
ATOM 8283 C C . ASN B 1 260 ? 1.421 26.438 15.836 1 83.75 260 ASN B C 1
ATOM 8285 O O . ASN B 1 260 ? 0.382 26.812 16.375 1 83.75 260 ASN B O 1
ATOM 8289 N N . TYR B 1 261 ? 2.311 25.812 16.484 1 88.06 261 TYR B N 1
ATOM 8290 C CA . TYR B 1 261 ? 2.074 25.266 17.812 1 88.06 261 TYR B CA 1
ATOM 8291 C C . TYR B 1 261 ? 1.94 26.391 18.844 1 88.06 261 TYR B C 1
ATOM 8293 O O . TYR B 1 261 ? 1.427 26.172 19.938 1 88.06 261 TYR B O 1
ATOM 8301 N N . LYS B 1 262 ? 2.312 27.594 18.516 1 83.75 262 LYS B N 1
ATOM 8302 C CA . LYS B 1 262 ? 2.23 28.734 19.438 1 83.75 262 LYS B CA 1
ATOM 8303 C C . LYS B 1 262 ? 0.976 29.562 19.188 1 83.75 262 LYS B C 1
ATOM 8305 O O . LYS B 1 262 ? 0.447 30.188 20.094 1 83.75 262 LYS B O 1
ATOM 8310 N N . GLN B 1 263 ? 0.584 29.594 17.906 1 84.44 263 GLN B N 1
ATOM 8311 C CA . GLN B 1 263 ? -0.598 30.344 17.484 1 84.44 263 GLN B CA 1
ATOM 8312 C C . GLN B 1 263 ? -1.548 29.453 16.688 1 84.44 263 GLN B C 1
ATOM 8314 O O . GLN B 1 263 ? -1.527 29.453 15.453 1 84.44 263 GLN B O 1
ATOM 8319 N N . ILE B 1 264 ? -2.406 28.922 17.438 1 88.31 264 ILE B N 1
ATOM 8320 C CA . ILE B 1 264 ? -3.303 27.938 16.828 1 88.31 264 ILE B CA 1
ATOM 8321 C C . ILE B 1 264 ? -4.617 28.609 16.438 1 88.31 264 ILE B C 1
ATOM 8323 O O . ILE B 1 264 ? -5.297 29.188 17.297 1 88.31 264 ILE B O 1
ATOM 8327 N N . GLY B 1 265 ? -4.863 28.656 15.141 1 85 265 GLY B N 1
ATOM 8328 C CA . GLY B 1 265 ? -6.145 29.125 14.633 1 85 265 GLY B CA 1
ATOM 8329 C C . GLY B 1 265 ? -7.105 28 14.312 1 85 265 GLY B C 1
ATOM 8330 O O . GLY B 1 265 ? -6.719 26.828 14.328 1 85 265 GLY B O 1
ATOM 8331 N N . ALA B 1 266 ? -8.344 28.375 14.164 1 88.94 266 ALA B N 1
ATOM 8332 C CA . ALA B 1 266 ? -9.375 27.391 13.844 1 88.94 266 ALA B CA 1
ATOM 8333 C C . ALA B 1 266 ? -10.125 27.781 12.578 1 88.94 266 ALA B C 1
ATOM 8335 O O . ALA B 1 266 ? -10.477 28.938 12.383 1 88.94 266 ALA B O 1
ATOM 8336 N N . LYS B 1 267 ? -10.227 26.844 11.719 1 86.44 267 LYS B N 1
ATOM 8337 C CA . LYS B 1 267 ? -11.078 26.984 10.539 1 86.44 267 LYS B CA 1
ATOM 8338 C C . LYS B 1 267 ? -12.398 26.234 10.719 1 86.44 267 LYS B C 1
ATOM 8340 O O . LYS B 1 267 ? -12.406 25.016 10.883 1 86.44 267 LYS B O 1
ATOM 8345 N N . PRO B 1 268 ? -13.523 26.984 10.734 1 85.06 268 PRO B N 1
ATOM 8346 C CA . PRO B 1 268 ? -14.797 26.266 10.773 1 85.06 268 PRO B CA 1
ATOM 8347 C C . PRO B 1 268 ? -15 25.359 9.555 1 85.06 268 PRO B C 1
ATOM 8349 O O . PRO B 1 268 ? -14.625 25.734 8.438 1 85.06 268 PRO B O 1
ATOM 8352 N N . TRP B 1 269 ? -15.547 24.203 9.789 1 89 269 TRP B N 1
ATOM 8353 C CA . TRP B 1 269 ? -15.758 23.25 8.711 1 89 269 TRP B CA 1
ATOM 8354 C C . TRP B 1 269 ? -17.141 22.609 8.812 1 89 269 TRP B C 1
ATOM 8356 O O . TRP B 1 269 ? -17.531 22.109 9.875 1 89 269 TRP B O 1
ATOM 8366 N N . PHE B 1 270 ? -17.859 22.703 7.754 1 86.75 270 PHE B N 1
ATOM 8367 C CA . PHE B 1 270 ? -19.156 22.062 7.668 1 86.75 270 PHE B CA 1
ATOM 8368 C C . PHE B 1 270 ? -19.031 20.672 7.086 1 86.75 270 PHE B C 1
ATOM 8370 O O . PHE B 1 270 ? -18.875 20.5 5.875 1 86.75 270 PHE B O 1
ATOM 8377 N N . PHE B 1 271 ? -19.188 19.656 7.922 1 92.69 271 PHE B N 1
ATOM 8378 C CA . PHE B 1 271 ? -19.125 18.281 7.441 1 92.69 271 PHE B CA 1
ATOM 8379 C C . PHE B 1 271 ? -20.359 17.953 6.609 1 92.69 271 PHE B C 1
ATOM 8381 O O . PHE B 1 271 ? -20.234 17.438 5.496 1 92.69 271 PHE B O 1
ATOM 8388 N N . GLY B 1 272 ? -21.562 18.219 7.164 1 89.75 272 GLY B N 1
ATOM 8389 C CA . GLY B 1 272 ? -22.828 18.094 6.438 1 89.75 272 GLY B CA 1
ATOM 8390 C C . GLY B 1 272 ? -23.125 16.656 6.031 1 89.75 272 GLY B C 1
ATOM 8391 O O . GLY B 1 272 ? -23.656 16.422 4.941 1 89.75 272 GLY B O 1
ATOM 8392 N N . GLN B 1 273 ? -22.797 15.695 6.844 1 93.75 273 GLN B N 1
ATOM 8393 C CA . GLN B 1 273 ? -22.938 14.289 6.484 1 93.75 273 GLN B CA 1
ATOM 8394 C C . GLN B 1 273 ? -24.406 13.891 6.367 1 93.75 273 GLN B C 1
ATOM 8396 O O . GLN B 1 273 ? -24.719 12.852 5.793 1 93.75 273 GLN B O 1
ATOM 8401 N N . PHE B 1 274 ? -25.344 14.719 6.879 1 93.19 274 PHE B N 1
ATOM 8402 C CA . PHE B 1 274 ? -26.75 14.336 6.895 1 93.19 274 PHE B CA 1
ATOM 8403 C C . PHE B 1 274 ? -27.484 14.953 5.715 1 93.19 274 PHE B C 1
ATOM 8405 O O . PHE B 1 274 ? -28.656 14.641 5.477 1 93.19 274 PHE B O 1
ATOM 8412 N N . GLU B 1 275 ? -26.844 15.789 4.984 1 86.81 275 GLU B N 1
ATOM 8413 C CA . GLU B 1 275 ? -27.469 16.469 3.861 1 86.81 275 GLU B CA 1
ATOM 8414 C C . GLU B 1 275 ? -27.891 15.484 2.781 1 86.81 275 GLU B C 1
ATOM 8416 O O . GLU B 1 275 ? -27.375 14.375 2.709 1 86.81 275 GLU B O 1
ATOM 8421 N N . ASP B 1 276 ? -28.766 15.945 2.018 1 86.31 276 ASP B N 1
ATOM 8422 C CA . ASP B 1 276 ? -29.328 15.109 0.964 1 86.31 276 ASP B CA 1
ATOM 8423 C C . ASP B 1 276 ? -28.25 14.648 -0.013 1 86.31 276 ASP B C 1
ATOM 8425 O O . ASP B 1 276 ? -27.453 15.461 -0.493 1 86.31 276 ASP B O 1
ATOM 8429 N N . GLY B 1 277 ? -28.25 13.406 -0.207 1 88.81 277 GLY B N 1
ATOM 8430 C CA . GLY B 1 277 ? -27.359 12.836 -1.207 1 88.81 277 GLY B CA 1
ATOM 8431 C C . GLY B 1 277 ? -25.984 12.492 -0.656 1 88.81 277 GLY B C 1
ATOM 8432 O O . GLY B 1 277 ? -25.234 11.727 -1.271 1 88.81 277 GLY B O 1
ATOM 8433 N N . ILE B 1 278 ? -25.609 13 0.447 1 91.88 278 ILE B N 1
ATOM 8434 C CA . ILE B 1 278 ? -24.25 12.852 0.956 1 91.88 278 ILE B CA 1
ATOM 8435 C C . ILE B 1 278 ? -24.031 11.414 1.427 1 91.88 278 ILE B C 1
ATOM 8437 O O . ILE B 1 278 ? -22.969 10.828 1.192 1 91.88 278 ILE B O 1
ATOM 8441 N N . LEU B 1 279 ? -25.016 10.836 2.086 1 94.25 279 LEU B N 1
ATOM 8442 C CA . LEU B 1 279 ? -24.891 9.453 2.529 1 94.25 279 LEU B CA 1
ATOM 8443 C C . LEU B 1 279 ? -24.641 8.523 1.348 1 94.25 279 LEU B C 1
ATOM 8445 O O . LEU B 1 279 ? -23.781 7.648 1.415 1 94.25 279 LEU B O 1
ATOM 8449 N N . GLU B 1 280 ? -25.375 8.719 0.283 1 91.44 280 GLU B N 1
ATOM 8450 C CA . GLU B 1 280 ? -25.219 7.918 -0.924 1 91.44 280 GLU B CA 1
ATOM 8451 C C . GLU B 1 280 ? -23.812 8.062 -1.494 1 91.44 280 GLU B C 1
ATOM 8453 O O . GLU B 1 280 ? -23.188 7.074 -1.899 1 91.44 280 GLU B O 1
ATOM 8458 N N . ILE B 1 281 ? -23.359 9.258 -1.448 1 89 281 ILE B N 1
ATOM 8459 C CA . ILE B 1 281 ? -22.031 9.523 -1.974 1 89 281 ILE B CA 1
ATOM 8460 C C . ILE B 1 281 ? -20.984 8.836 -1.101 1 89 281 ILE B C 1
ATOM 8462 O O . ILE B 1 281 ? -20.031 8.234 -1.613 1 89 281 ILE B O 1
ATOM 8466 N N . CYS B 1 282 ? -21.141 8.953 0.17 1 90.31 282 CYS B N 1
ATOM 8467 C CA . CYS B 1 282 ? -20.203 8.344 1.103 1 90.31 282 CYS B CA 1
ATOM 8468 C C . CYS B 1 282 ? -20.156 6.828 0.921 1 90.31 282 CYS B C 1
ATOM 8470 O O . CYS B 1 282 ? -19.078 6.227 0.927 1 90.31 282 CYS B O 1
ATOM 8472 N N . LEU B 1 283 ? -21.281 6.18 0.765 1 88.62 283 LEU B N 1
ATOM 8473 C CA . LEU B 1 283 ? -21.344 4.738 0.553 1 88.62 283 LEU B CA 1
ATOM 8474 C C . LEU B 1 283 ? -20.688 4.352 -0.771 1 88.62 283 LEU B C 1
ATOM 8476 O O . LEU B 1 283 ? -20.016 3.328 -0.859 1 88.62 283 LEU B O 1
ATOM 8480 N N . TRP B 1 284 ? -20.906 5.148 -1.656 1 81.69 284 TRP B N 1
ATOM 8481 C CA . TRP B 1 284 ? -20.312 4.91 -2.963 1 81.69 284 TRP B CA 1
ATOM 8482 C C . TRP B 1 284 ? -18.781 4.953 -2.877 1 81.69 284 TRP B C 1
ATOM 8484 O O . TRP B 1 284 ? -18.094 4.133 -3.492 1 81.69 284 TRP B O 1
ATOM 8494 N N . CYS B 1 285 ? -18.312 5.902 -2.188 1 75.38 285 CYS B N 1
ATOM 8495 C CA . CYS B 1 285 ? -16.875 6.055 -2.023 1 75.38 285 CYS B CA 1
ATOM 8496 C C . CYS B 1 285 ? -16.266 4.82 -1.37 1 75.38 285 CYS B C 1
ATOM 8498 O O . CYS B 1 285 ? -15.188 4.367 -1.768 1 75.38 285 CYS B O 1
ATOM 8500 N N . VAL B 1 286 ? -16.922 4.32 -0.513 1 73.62 286 VAL B N 1
ATOM 8501 C CA . VAL B 1 286 ? -16.375 3.197 0.241 1 73.62 286 VAL B CA 1
ATOM 8502 C C . VAL B 1 286 ? -16.531 1.912 -0.572 1 73.62 286 VAL B C 1
ATOM 8504 O O . VAL B 1 286 ? -15.688 1.011 -0.476 1 73.62 286 VAL B O 1
ATOM 8507 N N . GLN B 1 287 ? -17.594 1.816 -1.327 1 68.88 287 GLN B N 1
ATOM 8508 C CA . GLN B 1 287 ? -17.797 0.628 -2.146 1 68.88 287 GLN B CA 1
ATOM 8509 C C . GLN B 1 287 ? -16.766 0.543 -3.271 1 68.88 287 GLN B C 1
ATOM 8511 O O . GLN B 1 287 ? -16.406 -0.552 -3.703 1 68.88 287 GLN B O 1
ATOM 8516 N N . LYS B 1 288 ? -16.375 1.704 -3.814 1 59.22 288 LYS B N 1
ATOM 8517 C CA . LYS B 1 288 ? -15.359 1.715 -4.855 1 59.22 288 LYS B CA 1
ATOM 8518 C C . LYS B 1 288 ? -13.992 1.328 -4.289 1 59.22 288 LYS B C 1
ATOM 8520 O O . LYS B 1 288 ? -13.18 0.718 -4.98 1 59.22 288 LYS B O 1
ATOM 8525 N N . GLY B 1 289 ? -13.688 1.979 -3.283 1 51.5 289 GLY B N 1
ATOM 8526 C CA . GLY B 1 289 ? -12.383 1.742 -2.697 1 51.5 289 GLY B CA 1
ATOM 8527 C C . GLY B 1 289 ? -12.281 0.408 -1.982 1 51.5 289 GLY B C 1
ATOM 8528 O O . GLY B 1 289 ? -11.195 -0.165 -1.876 1 51.5 289 GLY B O 1
ATOM 8529 N N . PHE B 1 290 ? -13.367 0.175 -1.115 1 44.97 290 PHE B N 1
ATOM 8530 C CA . PHE B 1 290 ? -13.281 -0.785 -0.021 1 44.97 290 PHE B CA 1
ATOM 8531 C C . PHE B 1 290 ? -13.469 -2.209 -0.534 1 44.97 290 PHE B C 1
ATOM 8533 O O . PHE B 1 290 ? -14.594 -2.641 -0.792 1 44.97 290 PHE B O 1
ATOM 8540 N N . ASN B 1 291 ? -12.539 -2.555 -1.316 1 43.41 291 ASN B N 1
ATOM 8541 C CA . ASN B 1 291 ? -12.711 -3.994 -1.149 1 43.41 291 ASN B CA 1
ATOM 8542 C C . ASN B 1 291 ? -12.914 -4.367 0.315 1 43.41 291 ASN B C 1
ATOM 8544 O O . ASN B 1 291 ? -12.812 -3.514 1.198 1 43.41 291 ASN B O 1
ATOM 8548 N N . ASN B 1 292 ? -13.102 -5.578 0.752 1 43.31 292 ASN B N 1
ATOM 8549 C CA . ASN B 1 292 ? -13.641 -6.355 1.866 1 43.31 292 ASN B CA 1
ATOM 8550 C C . ASN B 1 292 ? -13.203 -5.781 3.211 1 43.31 292 ASN B C 1
ATOM 8552 O O . ASN B 1 292 ? -13.641 -6.246 4.262 1 43.31 292 ASN B O 1
ATOM 8556 N N . ASN B 1 293 ? -12.18 -4.934 3.227 1 46.34 293 ASN B N 1
ATOM 8557 C CA . ASN B 1 293 ? -11.828 -4.543 4.586 1 46.34 293 ASN B CA 1
ATOM 8558 C C . ASN B 1 293 ? -11.977 -3.041 4.797 1 46.34 293 ASN B C 1
ATOM 8560 O O . ASN B 1 293 ? -11.141 -2.256 4.344 1 46.34 293 ASN B O 1
ATOM 8564 N N . ILE B 1 294 ? -13.367 -2.67 4.992 1 45.31 294 ILE B N 1
ATOM 8565 C CA . ILE B 1 294 ? -13.688 -1.282 5.309 1 45.31 294 ILE B CA 1
ATOM 8566 C C . ILE B 1 294 ? -12.539 -0.658 6.105 1 45.31 294 ILE B C 1
ATOM 8568 O O . ILE B 1 294 ? -12.258 0.534 5.965 1 45.31 294 ILE B O 1
ATOM 8572 N N . SER B 1 295 ? -12.047 -1.525 6.98 1 43.78 295 SER B N 1
ATOM 8573 C CA . SER B 1 295 ? -11.016 -0.893 7.793 1 43.78 295 SER B CA 1
ATOM 8574 C C . SER B 1 295 ? -9.82 -0.473 6.941 1 43.78 295 SER B C 1
ATOM 8576 O O . SER B 1 295 ? -9.008 0.35 7.367 1 43.78 295 SER B O 1
ATOM 8578 N N . LYS B 1 296 ? -9.828 -1.312 5.859 1 49.84 296 LYS B N 1
ATOM 8579 C CA . LYS B 1 296 ? -8.727 -0.755 5.074 1 49.84 296 LYS B CA 1
ATOM 8580 C C . LYS B 1 296 ? -9.117 0.584 4.457 1 49.84 296 LYS B C 1
ATOM 8582 O O . LYS B 1 296 ? -10.305 0.856 4.246 1 49.84 296 LYS B O 1
ATOM 8587 N N . SER B 1 297 ? -8.227 1.665 4.227 1 56.38 297 SER B N 1
ATOM 8588 C CA . SER B 1 297 ? -8.031 3.092 4.469 1 56.38 297 SER B CA 1
ATOM 8589 C C . SER B 1 297 ? -9.141 3.916 3.83 1 56.38 297 SER B C 1
ATOM 8591 O O . SER B 1 297 ? -9.43 3.764 2.641 1 56.38 297 SER B O 1
ATOM 8593 N N . MET B 1 298 ? -10.297 4.039 4.688 1 60.06 298 MET B N 1
ATOM 8594 C CA . MET B 1 298 ? -11.219 5.129 4.383 1 60.06 298 MET B CA 1
ATOM 8595 C C . MET B 1 298 ? -10.492 6.285 3.709 1 60.06 298 MET B C 1
ATOM 8597 O O . MET B 1 298 ? -11.117 7.145 3.082 1 60.06 298 MET B O 1
ATOM 8601 N N . ALA B 1 299 ? -9.172 6.137 3.76 1 61.09 299 ALA B N 1
ATOM 8602 C CA . ALA B 1 299 ? -8.383 7.25 3.223 1 61.09 299 ALA B CA 1
ATOM 8603 C C . ALA B 1 299 ? -8.18 7.098 1.719 1 61.09 299 ALA B C 1
ATOM 8605 O O . ALA B 1 299 ? -8.031 8.086 1.003 1 61.09 299 ALA B O 1
ATOM 8606 N N . ASP B 1 300 ? -8.297 5.879 1.2 1 63.16 300 ASP B N 1
ATOM 8607 C CA . ASP B 1 300 ? -7.934 5.582 -0.182 1 63.16 300 ASP B CA 1
ATOM 8608 C C . ASP B 1 300 ? -8.898 6.25 -1.159 1 63.16 300 ASP B C 1
ATOM 8610 O O . ASP B 1 300 ? -8.477 6.863 -2.141 1 63.16 300 ASP B O 1
ATOM 8614 N N . PRO B 1 301 ? -10.203 6.277 -0.804 1 54.34 301 PRO B N 1
ATOM 8615 C CA . PRO B 1 301 ? -11.125 6.836 -1.798 1 54.34 301 PRO B CA 1
ATOM 8616 C C . PRO B 1 301 ? -11.023 8.352 -1.906 1 54.34 301 PRO B C 1
ATOM 8618 O O . PRO B 1 301 ? -11.547 8.945 -2.857 1 54.34 301 PRO B O 1
ATOM 8621 N N . VAL B 1 302 ? -10.32 8.859 -1.023 1 65.56 302 VAL B N 1
ATOM 8622 C CA . VAL B 1 302 ? -10.344 10.32 -0.976 1 65.56 302 VAL B CA 1
ATOM 8623 C C . VAL B 1 302 ? -9.172 10.883 -1.786 1 65.56 302 VAL B C 1
ATOM 8625 O O . VAL B 1 302 ? -9.305 11.93 -2.424 1 65.56 302 VAL B O 1
ATOM 8628 N N . ASN B 1 303 ? -8.086 10.062 -1.86 1 60.62 303 ASN B N 1
ATOM 8629 C CA . ASN B 1 303 ? -6.895 10.578 -2.518 1 60.62 303 ASN B CA 1
ATOM 8630 C C . ASN B 1 303 ? -6.824 10.141 -3.979 1 60.62 303 ASN B C 1
ATOM 8632 O O . ASN B 1 303 ? -6.84 8.945 -4.273 1 60.62 303 ASN B O 1
ATOM 8636 N N . SER B 1 304 ? -6.715 11.141 -4.879 1 53 304 SER B N 1
ATOM 8637 C CA . SER B 1 304 ? -6.73 10.836 -6.305 1 53 304 SER B CA 1
ATOM 8638 C C . SER B 1 304 ? -5.328 10.898 -6.902 1 53 304 SER B C 1
ATOM 8640 O O . SER B 1 304 ? -5.145 10.664 -8.094 1 53 304 SER B O 1
ATOM 8642 N N . ASN B 1 305 ? -4.457 11.328 -6.152 1 44.44 305 ASN B N 1
ATOM 8643 C CA . ASN B 1 305 ? -3.127 11.5 -6.727 1 44.44 305 ASN B CA 1
ATOM 8644 C C . ASN B 1 305 ? -2.584 10.188 -7.285 1 44.44 305 ASN B C 1
ATOM 8646 O O . ASN B 1 305 ? -1.814 10.188 -8.25 1 44.44 305 ASN B O 1
ATOM 8650 N N . ASP B 1 306 ? -2.891 9.109 -6.773 1 50.59 306 ASP B N 1
ATOM 8651 C CA . ASP B 1 306 ? -2.447 7.82 -7.293 1 50.59 306 ASP B CA 1
ATOM 8652 C C . ASP B 1 306 ? -3.633 6.973 -7.746 1 50.59 306 ASP B C 1
ATOM 8654 O O . ASP B 1 306 ? -3.479 6.078 -8.578 1 50.59 306 ASP B O 1
ATOM 8658 N N . ASP B 1 307 ? -4.75 7.391 -7.164 1 60.03 307 ASP B N 1
ATOM 8659 C CA . ASP B 1 307 ? -5.934 6.582 -7.445 1 60.03 307 ASP B CA 1
ATOM 8660 C C . ASP B 1 307 ? -7.09 7.453 -7.926 1 60.03 307 ASP B C 1
ATOM 8662 O O . ASP B 1 307 ? -6.941 8.664 -8.078 1 60.03 307 ASP B O 1
ATOM 8666 N N . ASN B 1 308 ? -8.023 6.996 -8.484 1 63.06 308 ASN B N 1
ATOM 8667 C CA . ASN B 1 308 ? -9.234 7.695 -8.891 1 63.06 308 ASN B CA 1
ATOM 8668 C C . ASN B 1 308 ? -10.078 8.102 -7.68 1 63.06 308 ASN B C 1
ATOM 8670 O O . ASN B 1 308 ? -11.258 7.738 -7.594 1 63.06 308 ASN B O 1
ATOM 8674 N N . GLY B 1 309 ? -9.305 9 -6.75 1 72.62 309 GLY B N 1
ATOM 8675 C CA . GLY B 1 309 ? -10 9.422 -5.543 1 72.62 309 GLY B CA 1
ATOM 8676 C C . GLY B 1 309 ? -10.805 10.695 -5.734 1 72.62 309 GLY B C 1
ATOM 8677 O O . GLY B 1 309 ? -11.008 11.148 -6.863 1 72.62 309 GLY B O 1
ATOM 8678 N N . ILE B 1 310 ? -11.352 11.281 -4.617 1 76.88 310 ILE B N 1
ATOM 8679 C CA . ILE B 1 310 ? -12.289 12.391 -4.59 1 76.88 310 ILE B CA 1
ATOM 8680 C C . ILE B 1 310 ? -11.539 13.711 -4.773 1 76.88 310 ILE B C 1
ATOM 8682 O O . ILE B 1 310 ? -12.047 14.641 -5.406 1 76.88 310 ILE B O 1
ATOM 8686 N N . LEU B 1 311 ? -10.305 13.766 -4.176 1 81.19 311 LEU B N 1
ATOM 8687 C CA . LEU B 1 311 ? -9.609 15.031 -4.039 1 81.19 311 LEU B CA 1
ATOM 8688 C C . LEU B 1 311 ? -8.164 14.914 -4.512 1 81.19 311 LEU B C 1
ATOM 8690 O O . LEU B 1 311 ? -7.492 13.922 -4.223 1 81.19 311 LEU B O 1
ATOM 8694 N N . THR B 1 312 ? -7.754 15.891 -5.289 1 75.94 312 THR B N 1
ATOM 8695 C CA . THR B 1 312 ? -6.352 15.992 -5.688 1 75.94 312 THR B CA 1
ATOM 8696 C C . THR B 1 312 ? -5.621 17.031 -4.84 1 75.94 312 THR B C 1
ATOM 8698 O O . THR B 1 312 ? -6.109 18.141 -4.66 1 75.94 312 THR B O 1
ATOM 8701 N N . GLY B 1 313 ? -4.555 16.656 -4.281 1 72.56 313 GLY B N 1
ATOM 8702 C CA . GLY B 1 313 ? -3.773 17.562 -3.465 1 72.56 313 GLY B CA 1
ATOM 8703 C C . GLY B 1 313 ? -2.793 18.406 -4.27 1 72.56 313 GLY B C 1
ATOM 8704 O O . GLY B 1 313 ? -2.275 17.938 -5.293 1 72.56 313 GLY B O 1
ATOM 8705 N N . LYS B 1 314 ? -2.59 19.641 -3.861 1 71.44 314 LYS B N 1
ATOM 8706 C CA . LYS B 1 314 ? -1.6 20.531 -4.453 1 71.44 314 LYS B CA 1
ATOM 8707 C C . LYS B 1 314 ? -1.034 21.5 -3.41 1 71.44 314 LYS B C 1
ATOM 8709 O O . LYS B 1 314 ? -1.774 22.016 -2.574 1 71.44 314 LYS B O 1
ATOM 8714 N N . TRP B 1 315 ? 0.307 21.844 -3.551 1 64.62 315 TRP B N 1
ATOM 8715 C CA . TRP B 1 315 ? 0.958 22.609 -2.5 1 64.62 315 TRP B CA 1
ATOM 8716 C C . TRP B 1 315 ? 1.811 23.734 -3.094 1 64.62 315 TRP B C 1
ATOM 8718 O O . TRP B 1 315 ? 2.451 24.484 -2.359 1 64.62 315 TRP B O 1
ATOM 8728 N N . ASP B 1 316 ? 1.725 23.891 -4.395 1 61.44 316 ASP B N 1
ATOM 8729 C CA . ASP B 1 316 ? 2.586 24.891 -5.004 1 61.44 316 ASP B CA 1
ATOM 8730 C C . ASP B 1 316 ? 1.84 26.219 -5.191 1 61.44 316 ASP B C 1
ATOM 8732 O O . ASP B 1 316 ? 2.33 27.125 -5.867 1 61.44 316 ASP B O 1
ATOM 8736 N N . SER B 1 317 ? 0.699 26.406 -4.637 1 63.25 317 SER B N 1
ATOM 8737 C CA . SER B 1 317 ? -0.088 27.625 -4.566 1 63.25 317 SER B CA 1
ATOM 8738 C C . SER B 1 317 ? -0.566 28.062 -5.949 1 63.25 317 SER B C 1
ATOM 8740 O O . SER B 1 317 ? -0.938 29.219 -6.148 1 63.25 317 SER B O 1
ATOM 8742 N N . ASP B 1 318 ? -0.362 27.25 -6.988 1 66.88 318 ASP B N 1
ATOM 8743 C CA . ASP B 1 318 ? -0.94 27.5 -8.305 1 66.88 318 ASP B CA 1
ATOM 8744 C C . ASP B 1 318 ? -2.223 26.703 -8.508 1 66.88 318 ASP B C 1
ATOM 8746 O O . ASP B 1 318 ? -2.172 25.5 -8.797 1 66.88 318 ASP B O 1
ATOM 8750 N N . TYR B 1 319 ? -3.334 27.469 -8.383 1 71.44 319 TYR B N 1
ATOM 8751 C CA . TYR B 1 319 ? -4.613 26.781 -8.438 1 71.44 319 TYR B CA 1
ATOM 8752 C C . TYR B 1 319 ? -5.426 27.219 -9.648 1 71.44 319 TYR B C 1
ATOM 8754 O O . TYR B 1 319 ? -6.66 27.219 -9.609 1 71.44 319 TYR B O 1
ATOM 8762 N N . VAL B 1 320 ? -4.809 27.562 -10.695 1 69.31 320 VAL B N 1
ATOM 8763 C CA . VAL B 1 320 ? -5.449 28.172 -11.859 1 69.31 320 VAL B CA 1
ATOM 8764 C C . VAL B 1 320 ? -6.461 27.188 -12.453 1 69.31 320 VAL B C 1
ATOM 8766 O O . VAL B 1 320 ? -7.527 27.594 -12.922 1 69.31 320 VAL B O 1
ATOM 8769 N N . ASP B 1 321 ? -6.27 25.906 -12.352 1 77.62 321 ASP B N 1
ATOM 8770 C CA . ASP B 1 321 ? -7.145 24.922 -12.977 1 77.62 321 ASP B CA 1
ATOM 8771 C C . ASP B 1 321 ? -8.078 24.281 -11.953 1 77.62 321 ASP B C 1
ATOM 8773 O O . ASP B 1 321 ? -8.711 23.25 -12.227 1 77.62 321 ASP B O 1
ATOM 8777 N N . GLY B 1 322 ? -8.164 25 -10.82 1 80.81 322 GLY B N 1
ATOM 8778 C CA . GLY B 1 322 ? -9.023 24.469 -9.773 1 80.81 322 GLY B CA 1
ATOM 8779 C C . GLY B 1 322 ? -9.367 25.5 -8.711 1 80.81 322 GLY B C 1
ATOM 8780 O O . GLY B 1 322 ? -9.227 26.703 -8.938 1 80.81 322 GLY B O 1
ATOM 8781 N N . ILE B 1 323 ? -9.914 24.984 -7.676 1 79.94 323 ILE B N 1
ATOM 8782 C CA . ILE B 1 323 ? -10.281 25.844 -6.551 1 79.94 323 ILE B CA 1
ATOM 8783 C C . ILE B 1 323 ? -9.18 25.797 -5.492 1 79.94 323 ILE B C 1
ATOM 8785 O O . ILE B 1 323 ? -8.68 24.719 -5.148 1 79.94 323 ILE B O 1
ATOM 8789 N N . ALA B 1 324 ? -8.789 26.969 -5.07 1 79.75 324 ALA B N 1
ATOM 8790 C CA . ALA B 1 324 ? -7.793 27.016 -4 1 79.75 324 ALA B CA 1
ATOM 8791 C C . ALA B 1 324 ? -8.305 26.328 -2.742 1 79.75 324 ALA B C 1
ATOM 8793 O O . ALA B 1 324 ? -9.445 26.531 -2.33 1 79.75 324 ALA B O 1
ATOM 8794 N N . PRO B 1 325 ? -7.531 25.562 -2.129 1 82.75 325 PRO B N 1
ATOM 8795 C CA . PRO B 1 325 ? -7.965 24.781 -0.974 1 82.75 325 PRO B CA 1
ATOM 8796 C C . PRO B 1 325 ? -8.555 25.641 0.139 1 82.75 325 PRO B C 1
ATOM 8798 O O . PRO B 1 325 ? -9.523 25.234 0.793 1 82.75 325 PRO B O 1
ATOM 8801 N N . LEU B 1 326 ? -8.062 26.781 0.37 1 79.31 326 LEU B N 1
ATOM 8802 C CA . LEU B 1 326 ? -8.484 27.641 1.469 1 79.31 326 LEU B CA 1
ATOM 8803 C C . LEU B 1 326 ? -9.898 28.156 1.232 1 79.31 326 LEU B C 1
ATOM 8805 O O . LEU B 1 326 ? -10.539 28.672 2.152 1 79.31 326 LEU B O 1
ATOM 8809 N N . LYS B 1 327 ? -10.398 27.922 0.063 1 77.06 327 LYS B N 1
ATOM 8810 C CA . LYS B 1 327 ? -11.75 28.375 -0.264 1 77.06 327 LYS B CA 1
ATOM 8811 C C . LYS B 1 327 ? -12.797 27.359 0.202 1 77.06 327 LYS B C 1
ATOM 8813 O O . LYS B 1 327 ? -13.984 27.672 0.252 1 77.06 327 LYS B O 1
ATOM 8818 N N . TRP B 1 328 ? -12.367 26.219 0.499 1 82 328 TRP B N 1
ATOM 8819 C CA . TRP B 1 328 ? -13.305 25.203 0.983 1 82 328 TRP B CA 1
ATOM 8820 C C . TRP B 1 328 ? -13.664 25.453 2.441 1 82 328 TRP B C 1
ATOM 8822 O O . TRP B 1 328 ? -12.797 25.75 3.266 1 82 328 TRP B O 1
ATOM 8832 N N . ASN B 1 329 ? -14.961 25.359 2.762 1 80.19 329 ASN B N 1
ATOM 8833 C CA . ASN B 1 329 ? -15.438 25.531 4.129 1 80.19 329 ASN B CA 1
ATOM 8834 C C . ASN B 1 329 ? -16.234 24.312 4.598 1 80.19 329 ASN B C 1
ATOM 8836 O O . ASN B 1 329 ? -16.828 24.328 5.68 1 80.19 329 ASN B O 1
ATOM 8840 N N . GLY B 1 330 ? -16.266 23.375 3.771 1 85.56 330 GLY B N 1
ATOM 8841 C CA . GLY B 1 330 ? -17 22.172 4.121 1 85.56 330 GLY B CA 1
ATOM 8842 C C . GLY B 1 330 ? -16.844 21.062 3.109 1 85.56 330 GLY B C 1
ATOM 8843 O O . GLY B 1 330 ? -16.25 21.25 2.047 1 85.56 330 GLY B O 1
ATOM 8844 N N . SER B 1 331 ? -17.438 19.938 3.439 1 91 331 SER B N 1
ATOM 8845 C CA . SER B 1 331 ? -17.25 18.734 2.637 1 91 331 SER B CA 1
ATOM 8846 C C . SER B 1 331 ? -18.359 18.578 1.603 1 91 331 SER B C 1
ATOM 8848 O O . SER B 1 331 ? -18.172 17.953 0.561 1 91 331 SER B O 1
ATOM 8850 N N . VAL B 1 332 ? -19.516 19.125 1.877 1 87.06 332 VAL B N 1
ATOM 8851 C CA . VAL B 1 332 ? -20.703 18.875 1.075 1 87.06 332 VAL B CA 1
ATOM 8852 C C . VAL B 1 332 ? -20.469 19.312 -0.367 1 87.06 332 VAL B C 1
ATOM 8854 O O . VAL B 1 332 ? -20.688 18.547 -1.304 1 87.06 332 VAL B O 1
ATOM 8857 N N . ARG B 1 333 ? -19.969 20.484 -0.518 1 83.06 333 ARG B N 1
ATOM 8858 C CA . ARG B 1 333 ? -19.719 21.016 -1.855 1 83.06 333 ARG B CA 1
ATOM 8859 C C . ARG B 1 333 ? -18.672 20.172 -2.588 1 83.06 333 ARG B C 1
ATOM 8861 O O . ARG B 1 333 ? -18.797 19.938 -3.791 1 83.06 333 ARG B O 1
ATOM 8868 N N . ILE B 1 334 ? -17.703 19.781 -1.897 1 88.31 334 ILE B N 1
ATOM 8869 C CA . ILE B 1 334 ? -16.641 18.984 -2.477 1 88.31 334 ILE B CA 1
ATOM 8870 C C . ILE B 1 334 ? -17.188 17.641 -2.957 1 88.31 334 ILE B C 1
ATOM 8872 O O . ILE B 1 334 ? -16.953 17.234 -4.098 1 88.31 334 ILE B O 1
ATOM 8876 N N . LEU B 1 335 ? -17.938 16.984 -2.156 1 90.19 335 LEU B N 1
ATOM 8877 C CA . LEU B 1 335 ? -18.484 15.656 -2.463 1 90.19 335 LEU B CA 1
ATOM 8878 C C . LEU B 1 335 ? -19.469 15.734 -3.613 1 90.19 335 LEU B C 1
ATOM 8880 O O . LEU B 1 335 ? -19.453 14.891 -4.512 1 90.19 335 LEU B O 1
ATOM 8884 N N . LYS B 1 336 ? -20.281 16.719 -3.602 1 86.19 336 LYS B N 1
ATOM 8885 C CA . LYS B 1 336 ? -21.25 16.875 -4.676 1 86.19 336 LYS B CA 1
ATOM 8886 C C . LYS B 1 336 ? -20.562 17.188 -6.004 1 86.19 336 LYS B C 1
ATOM 8888 O O . LYS B 1 336 ? -20.969 16.672 -7.051 1 86.19 336 LYS B O 1
ATOM 8893 N N . GLN B 1 337 ? -19.594 17.984 -5.887 1 84.88 337 GLN B N 1
ATOM 8894 C CA . GLN B 1 337 ? -18.859 18.297 -7.105 1 84.88 337 GLN B CA 1
ATOM 8895 C C . GLN B 1 337 ? -18.219 17.047 -7.695 1 84.88 337 GLN B C 1
ATOM 8897 O O . GLN B 1 337 ? -18.219 16.859 -8.914 1 84.88 337 GLN B O 1
ATOM 8902 N N . HIS B 1 338 ? -17.641 16.281 -6.945 1 85.88 338 HIS B N 1
ATOM 8903 C CA . HIS B 1 338 ? -17 15.047 -7.402 1 85.88 338 HIS B CA 1
ATOM 8904 C C . HIS B 1 338 ? -18 14.148 -8.125 1 85.88 338 HIS B C 1
ATOM 8906 O O . HIS B 1 338 ? -17.703 13.633 -9.211 1 85.88 338 HIS B O 1
ATOM 8912 N N . VAL B 1 339 ? -19.078 13.977 -7.559 1 82.25 339 VAL B N 1
ATOM 8913 C CA . VAL B 1 339 ? -20.062 13.07 -8.125 1 82.25 339 VAL B CA 1
ATOM 8914 C C . VAL B 1 339 ? -20.641 13.672 -9.406 1 82.25 339 VAL B C 1
ATOM 8916 O O . VAL B 1 339 ? -20.906 12.953 -10.367 1 82.25 339 VAL B O 1
ATOM 8919 N N . ASN B 1 340 ? -20.812 14.93 -9.359 1 79.94 340 ASN B N 1
ATOM 8920 C CA . ASN B 1 340 ? -21.391 15.602 -10.516 1 79.94 340 ASN B CA 1
ATOM 8921 C C . ASN B 1 340 ? -20.438 15.578 -11.711 1 79.94 340 ASN B C 1
ATOM 8923 O O . ASN B 1 340 ? -20.875 15.422 -12.852 1 79.94 340 ASN B O 1
ATOM 8927 N N . THR B 1 341 ? -19.234 15.68 -11.414 1 80.31 341 THR B N 1
ATOM 8928 C CA . THR B 1 341 ? -18.266 15.773 -12.492 1 80.31 341 THR B CA 1
ATOM 8929 C C . THR B 1 341 ? -17.625 14.414 -12.75 1 80.31 341 THR B C 1
ATOM 8931 O O . THR B 1 341 ? -17 14.203 -13.797 1 80.31 341 THR B O 1
ATOM 8934 N N . LYS B 1 342 ? -17.688 13.578 -11.789 1 77.88 342 LYS B N 1
ATOM 8935 C CA . LYS B 1 342 ? -17.062 12.258 -11.844 1 77.88 342 LYS B CA 1
ATOM 8936 C C . LYS B 1 342 ? -15.539 12.375 -11.977 1 77.88 342 LYS B C 1
ATOM 8938 O O . LYS B 1 342 ? -14.898 11.523 -12.594 1 77.88 342 LYS B O 1
ATOM 8943 N N . LYS B 1 343 ? -15.062 13.477 -11.562 1 81.31 343 LYS B N 1
ATOM 8944 C CA . LYS B 1 343 ? -13.625 13.734 -11.555 1 81.31 343 LYS B CA 1
ATOM 8945 C C . LYS B 1 343 ? -13.148 14.141 -10.164 1 81.31 343 LYS B C 1
ATOM 8947 O O . LYS B 1 343 ? -13.945 14.57 -9.328 1 81.31 343 LYS B O 1
ATOM 8952 N N . ALA B 1 344 ? -11.906 13.938 -10.023 1 84.88 344 ALA B N 1
ATOM 8953 C CA . ALA B 1 344 ? -11.328 14.406 -8.773 1 84.88 344 ALA B CA 1
ATOM 8954 C C . ALA B 1 344 ? -11.445 15.93 -8.656 1 84.88 344 ALA B C 1
ATOM 8956 O O . ALA B 1 344 ? -11.227 16.656 -9.625 1 84.88 344 ALA B O 1
ATOM 8957 N N . VAL B 1 345 ? -11.867 16.344 -7.445 1 86.38 345 VAL B N 1
ATOM 8958 C CA . VAL B 1 345 ? -12 17.766 -7.195 1 86.38 345 VAL B CA 1
ATOM 8959 C C . VAL B 1 345 ? -10.625 18.391 -6.957 1 86.38 345 VAL B C 1
ATOM 8961 O O . VAL B 1 345 ? -9.82 17.859 -6.191 1 86.38 345 VAL B O 1
ATOM 8964 N N . LYS B 1 346 ? -10.352 19.406 -7.668 1 85.88 346 LYS B N 1
ATOM 8965 C CA . LYS B 1 346 ? -9.117 20.172 -7.52 1 85.88 346 LYS B CA 1
ATOM 8966 C C . LYS B 1 346 ? -9.375 21.484 -6.766 1 85.88 346 LYS B C 1
ATOM 8968 O O . LYS B 1 346 ? -10.25 22.266 -7.145 1 85.88 346 LYS B O 1
ATOM 8973 N N . TYR B 1 347 ? -8.688 21.828 -5.727 1 84.12 347 TYR B N 1
ATOM 8974 C CA . TYR B 1 347 ? -7.633 21.078 -5.043 1 84.12 347 TYR B CA 1
ATOM 8975 C C . TYR B 1 347 ? -7.891 21.031 -3.541 1 84.12 347 TYR B C 1
ATOM 8977 O O . TYR B 1 347 ? -8.688 21.812 -3.014 1 84.12 347 TYR B O 1
ATOM 8985 N N . GLY B 1 348 ? -7.258 20.172 -2.889 1 86.25 348 GLY B N 1
ATOM 8986 C CA . GLY B 1 348 ? -7.312 20.094 -1.437 1 86.25 348 GLY B CA 1
ATOM 8987 C C . GLY B 1 348 ? -5.941 20.031 -0.791 1 86.25 348 GLY B C 1
ATOM 8988 O O . GLY B 1 348 ? -4.934 19.828 -1.474 1 86.25 348 GLY B O 1
ATOM 8989 N N . GLN B 1 349 ? -5.953 20.359 0.445 1 85.25 349 GLN B N 1
ATOM 8990 C CA . GLN B 1 349 ? -4.793 20.172 1.312 1 85.25 349 GLN B CA 1
ATOM 8991 C C . GLN B 1 349 ? -5.137 19.312 2.52 1 85.25 349 GLN B C 1
ATOM 8993 O O . GLN B 1 349 ? -6.246 18.781 2.613 1 85.25 349 GLN B O 1
ATOM 8998 N N . CYS B 1 350 ? -4.223 19.109 3.398 1 89 350 CYS B N 1
ATOM 8999 C CA . CYS B 1 350 ? -4.406 18.156 4.48 1 89 350 CYS B CA 1
ATOM 9000 C C . CYS B 1 350 ? -5.703 18.422 5.234 1 89 350 CYS B C 1
ATOM 9002 O O . CYS B 1 350 ? -6.402 17.484 5.637 1 89 350 CYS B O 1
ATOM 9004 N N . PHE B 1 351 ? -6.059 19.734 5.449 1 89.56 351 PHE B N 1
ATOM 9005 C CA . PHE B 1 351 ? -7.27 20.031 6.207 1 89.56 351 PHE B CA 1
ATOM 9006 C C . PHE B 1 351 ? -8.516 19.688 5.395 1 89.56 351 PHE B C 1
ATOM 9008 O O . PHE B 1 351 ? -9.539 19.297 5.953 1 89.56 351 PHE B O 1
ATOM 9015 N N . THR B 1 352 ? -8.406 19.828 4.055 1 90.12 352 THR B N 1
ATOM 9016 C CA . THR B 1 352 ? -9.523 19.453 3.195 1 90.12 352 THR B CA 1
ATOM 9017 C C . THR B 1 352 ? -9.734 17.938 3.213 1 90.12 352 THR B C 1
ATOM 9019 O O . THR B 1 352 ? -10.859 17.469 3.381 1 90.12 352 THR B O 1
ATOM 9022 N N . PHE B 1 353 ? -8.625 17.25 3.047 1 90.44 353 PHE B N 1
ATOM 9023 C CA . PHE B 1 353 ? -8.695 15.797 3.076 1 90.44 353 PHE B CA 1
ATOM 9024 C C . PHE B 1 353 ? -9.273 15.312 4.402 1 90.44 353 PHE B C 1
ATOM 9026 O O . PHE B 1 353 ? -10.141 14.438 4.43 1 90.44 353 PHE B O 1
ATOM 9033 N N . SER B 1 354 ? -8.781 15.867 5.457 1 93.19 354 SER B N 1
ATOM 9034 C CA . SER B 1 354 ? -9.227 15.477 6.789 1 93.19 354 SER B CA 1
ATOM 9035 C C . SER B 1 354 ? -10.719 15.75 6.973 1 93.19 354 SER B C 1
ATOM 9037 O O . SER B 1 354 ? -11.438 14.938 7.562 1 93.19 354 SER B O 1
ATOM 9039 N N . GLY B 1 355 ? -11.148 16.891 6.496 1 94.31 355 GLY B N 1
ATOM 9040 C CA . GLY B 1 355 ? -12.562 17.234 6.578 1 94.31 355 GLY B CA 1
ATOM 9041 C C . GLY B 1 355 ? -13.453 16.25 5.832 1 94.31 355 GLY B C 1
ATOM 9042 O O . GLY B 1 355 ? -14.477 15.805 6.359 1 94.31 355 GLY B O 1
ATOM 9043 N N . VAL B 1 356 ? -13.07 15.961 4.664 1 92.62 356 VAL B N 1
ATOM 9044 C CA . VAL B 1 356 ? -13.852 15.055 3.826 1 92.62 356 VAL B CA 1
ATOM 9045 C C . VAL B 1 356 ? -13.875 13.664 4.453 1 92.62 356 VAL B C 1
ATOM 9047 O O . VAL B 1 356 ? -14.93 13.023 4.52 1 92.62 356 VAL B O 1
ATOM 9050 N N . VAL B 1 357 ? -12.742 13.172 4.957 1 92.62 357 VAL B N 1
ATOM 9051 C CA . VAL B 1 357 ? -12.672 11.859 5.59 1 92.62 357 VAL B CA 1
ATOM 9052 C C . VAL B 1 357 ? -13.57 11.828 6.82 1 92.62 357 VAL B C 1
ATOM 9054 O O . VAL B 1 357 ? -14.281 10.844 7.051 1 92.62 357 VAL B O 1
ATOM 9057 N N . THR B 1 358 ? -13.531 12.891 7.574 1 95.44 358 THR B N 1
ATOM 9058 C CA . THR B 1 358 ? -14.406 12.977 8.742 1 95.44 358 THR B CA 1
ATOM 9059 C C . THR B 1 358 ? -15.867 12.836 8.328 1 95.44 358 THR B C 1
ATOM 9061 O O . THR B 1 358 ? -16.641 12.109 8.969 1 95.44 358 THR B O 1
ATOM 9064 N N . THR B 1 359 ? -16.219 13.539 7.305 1 94.5 359 THR B N 1
ATOM 9065 C CA . THR B 1 359 ? -17.594 13.5 6.805 1 94.5 359 THR B CA 1
ATOM 9066 C C . THR B 1 359 ? -17.984 12.078 6.422 1 94.5 359 THR B C 1
ATOM 9068 O O . THR B 1 359 ? -19.062 11.602 6.809 1 94.5 359 THR B O 1
ATOM 9071 N N . ILE B 1 360 ? -17.172 11.43 5.727 1 93.12 360 ILE B N 1
ATOM 9072 C CA . ILE B 1 360 ? -17.453 10.078 5.258 1 93.12 360 ILE B CA 1
ATOM 9073 C C . ILE B 1 360 ? -17.578 9.141 6.449 1 93.12 360 ILE B C 1
ATOM 9075 O O . ILE B 1 360 ? -18.547 8.367 6.543 1 93.12 360 ILE B O 1
ATOM 9079 N N . CYS B 1 361 ? -16.641 9.203 7.371 1 94.81 361 CYS B N 1
ATOM 9080 C CA . CYS B 1 361 ? -16.656 8.32 8.531 1 94.81 361 CYS B CA 1
ATOM 9081 C C . CYS B 1 361 ? -17.922 8.539 9.352 1 94.81 361 CYS B C 1
ATOM 9083 O O . CYS B 1 361 ? -18.625 7.578 9.672 1 94.81 361 CYS B O 1
ATOM 9085 N N . ARG B 1 362 ? -18.188 9.758 9.609 1 96.69 362 ARG B N 1
ATOM 9086 C CA . ARG B 1 362 ? -19.359 10.047 10.438 1 96.69 362 ARG B CA 1
ATOM 9087 C C . ARG B 1 362 ? -20.656 9.68 9.719 1 96.69 362 ARG B C 1
ATOM 9089 O O . ARG B 1 362 ? -21.594 9.211 10.336 1 96.69 362 ARG B O 1
ATOM 9096 N N . ALA B 1 363 ? -20.719 9.891 8.453 1 96.19 363 ALA B N 1
ATOM 9097 C CA . ALA B 1 363 ? -21.891 9.508 7.684 1 96.19 363 ALA B CA 1
ATOM 9098 C C . ALA B 1 363 ? -22.172 8.016 7.809 1 96.19 363 ALA B C 1
ATOM 9100 O O . ALA B 1 363 ? -23.328 7.605 7.918 1 96.19 363 ALA B O 1
ATOM 9101 N N . LEU B 1 364 ? -21.172 7.262 7.898 1 95.06 364 LEU B N 1
ATOM 9102 C CA . LEU B 1 364 ? -21.328 5.809 7.906 1 95.06 364 LEU B CA 1
ATOM 9103 C C . LEU B 1 364 ? -21.469 5.281 9.328 1 95.06 364 LEU B C 1
ATOM 9105 O O . LEU B 1 364 ? -21.703 4.09 9.539 1 95.06 364 LEU B O 1
ATOM 9109 N N . GLY B 1 365 ? -21.281 6.137 10.25 1 96.19 365 GLY B N 1
ATOM 9110 C CA . GLY B 1 365 ? -21.5 5.754 11.633 1 96.19 365 GLY B CA 1
ATOM 9111 C C . GLY B 1 365 ? -20.203 5.398 12.359 1 96.19 365 GLY B C 1
ATOM 9112 O O . GLY B 1 365 ? -20.25 4.781 13.43 1 96.19 365 GLY B O 1
ATOM 9113 N N . LEU B 1 366 ? -19.078 5.75 11.836 1 95.44 366 LEU B N 1
ATOM 9114 C CA . LEU B 1 366 ? -17.797 5.586 12.516 1 95.44 366 LEU B CA 1
ATOM 9115 C C . LEU B 1 366 ? -17.469 6.809 13.367 1 95.44 366 LEU B C 1
ATOM 9117 O O . LEU B 1 366 ? -17.453 7.934 12.859 1 95.44 366 LEU B O 1
ATOM 9121 N N . PRO B 1 367 ? -17.281 6.562 14.625 1 97.56 367 PRO B N 1
ATOM 9122 C CA . PRO B 1 367 ? -16.797 7.719 15.383 1 97.56 367 PRO B CA 1
ATOM 9123 C C . PRO B 1 367 ? -15.469 8.25 14.852 1 97.56 367 PRO B C 1
ATOM 9125 O O . PRO B 1 367 ? -14.523 7.477 14.672 1 97.56 367 PRO B O 1
ATOM 9128 N N . CYS B 1 368 ? -15.43 9.508 14.578 1 97.25 368 CYS B N 1
ATOM 9129 C CA . CYS B 1 368 ? -14.258 10.086 13.922 1 97.25 368 CYS B CA 1
ATOM 9130 C C . CYS B 1 368 ? -13.984 11.492 14.43 1 97.25 368 CYS B C 1
ATOM 9132 O O . CYS B 1 368 ? -14.914 12.258 14.688 1 97.25 368 CYS B O 1
ATOM 9134 N N . ARG B 1 369 ? -12.742 11.805 14.641 1 97.69 369 ARG B N 1
ATOM 9135 C CA . ARG B 1 369 ? -12.352 13.172 14.969 1 97.69 369 ARG B CA 1
ATOM 9136 C C . ARG B 1 369 ? -11.195 13.633 14.086 1 97.69 369 ARG B C 1
ATOM 9138 O O . ARG B 1 369 ? -10.352 12.828 13.695 1 97.69 369 ARG B O 1
ATOM 9145 N N . ASN B 1 370 ? -11.25 14.93 13.781 1 96.06 370 ASN B N 1
ATOM 9146 C CA . ASN B 1 370 ? -10.133 15.57 13.094 1 96.06 370 ASN B CA 1
ATOM 9147 C C . ASN B 1 370 ? -9 15.891 14.062 1 96.06 370 ASN B C 1
ATOM 9149 O O . ASN B 1 370 ? -9.234 16.359 15.172 1 96.06 370 ASN B O 1
ATOM 9153 N N . VAL B 1 371 ? -7.785 15.586 13.594 1 97.75 371 VAL B N 1
ATOM 9154 C CA . VAL B 1 371 ? -6.617 15.828 14.43 1 97.75 371 VAL B CA 1
ATOM 9155 C C . VAL B 1 371 ? -5.617 16.719 13.688 1 97.75 371 VAL B C 1
ATOM 9157 O O . VAL B 1 371 ? -5.348 16.5 12.508 1 97.75 371 VAL B O 1
ATOM 9160 N N . THR B 1 372 ? -5.145 17.734 14.328 1 97 372 THR B N 1
ATOM 9161 C CA . THR B 1 372 ? -4.07 18.578 13.812 1 97 372 THR B CA 1
ATOM 9162 C C . THR B 1 372 ? -2.816 18.453 14.672 1 97 372 THR B C 1
ATOM 9164 O O . THR B 1 372 ? -2.859 18.688 15.875 1 97 372 THR B O 1
ATOM 9167 N N . ASN B 1 373 ? -1.834 18 14.062 1 97.06 373 ASN B N 1
ATOM 9168 C CA . ASN B 1 373 ? -0.518 17.938 14.695 1 97.06 373 ASN B CA 1
ATOM 9169 C C . ASN B 1 373 ? 0.332 19.156 14.312 1 97.06 373 ASN B C 1
ATOM 9171 O O . ASN B 1 373 ? 0.361 19.562 13.148 1 97.06 373 ASN B O 1
ATOM 9175 N N . PHE B 1 374 ? 0.912 19.828 15.32 1 92.94 374 PHE B N 1
ATOM 9176 C CA . PHE B 1 374 ? 1.786 20.953 15.047 1 92.94 374 PHE B CA 1
ATOM 9177 C C . PHE B 1 374 ? 3.25 20.562 15.188 1 92.94 374 PHE B C 1
ATOM 9179 O O . PHE B 1 374 ? 3.584 19.672 15.977 1 92.94 374 PHE B O 1
ATOM 9186 N N . ALA B 1 375 ? 4.125 21.281 14.453 1 91.56 375 ALA B N 1
ATOM 9187 C CA . ALA B 1 375 ? 5.516 20.844 14.32 1 91.56 375 ALA B CA 1
ATOM 9188 C C . ALA B 1 375 ? 5.602 19.391 13.898 1 91.56 375 ALA B C 1
ATOM 9190 O O . ALA B 1 375 ? 6.254 18.578 14.562 1 91.56 375 ALA B O 1
ATOM 9191 N N . SER B 1 376 ? 4.965 19.125 12.789 1 92.19 376 SER B N 1
ATOM 9192 C CA . SER B 1 376 ? 4.809 17.75 12.297 1 92.19 376 SER B CA 1
ATOM 9193 C C . SER B 1 376 ? 6 17.344 11.438 1 92.19 376 SER B C 1
ATOM 9195 O O . SER B 1 376 ? 6.266 17.938 10.398 1 92.19 376 SER B O 1
ATOM 9197 N N . ALA B 1 377 ? 6.645 16.312 11.898 1 90.75 377 ALA B N 1
ATOM 9198 C CA . ALA B 1 377 ? 7.816 15.844 11.164 1 90.75 377 ALA B CA 1
ATOM 9199 C C . ALA B 1 377 ? 7.406 15.078 9.914 1 90.75 377 ALA B C 1
ATOM 9201 O O . ALA B 1 377 ? 6.445 14.305 9.93 1 90.75 377 ALA B O 1
ATOM 9202 N N . HIS B 1 378 ? 8.039 15.414 8.906 1 85.75 378 HIS B N 1
ATOM 9203 C CA . HIS B 1 378 ? 7.949 14.633 7.676 1 85.75 378 HIS B CA 1
ATOM 9204 C C . HIS B 1 378 ? 9.242 13.859 7.426 1 85.75 378 HIS B C 1
ATOM 9206 O O . HIS B 1 378 ? 10.148 14.359 6.754 1 85.75 378 HIS B O 1
ATOM 9212 N N . ASP B 1 379 ? 9.234 12.688 7.898 1 81.94 379 ASP B N 1
ATOM 9213 C CA . ASP B 1 379 ? 10.406 11.82 7.801 1 81.94 379 ASP B CA 1
ATOM 9214 C C . ASP B 1 379 ? 10.461 11.125 6.441 1 81.94 379 ASP B C 1
ATOM 9216 O O . ASP B 1 379 ? 9.938 10.023 6.281 1 81.94 379 ASP B O 1
ATOM 9220 N N . SER B 1 380 ? 11.156 11.68 5.57 1 73.94 380 SER B N 1
ATOM 9221 C CA . SER B 1 380 ? 11.156 11.203 4.191 1 73.94 380 SER B CA 1
ATOM 9222 C C . SER B 1 380 ? 12.078 10 4.023 1 73.94 380 SER B C 1
ATOM 9224 O O . SER B 1 380 ? 11.969 9.258 3.047 1 73.94 380 SER B O 1
ATOM 9226 N N . ASP B 1 381 ? 12.984 9.828 4.953 1 75.19 381 ASP B N 1
ATOM 9227 C CA . ASP B 1 381 ? 13.945 8.75 4.75 1 75.19 381 ASP B CA 1
ATOM 9228 C C . ASP B 1 381 ? 13.68 7.594 5.707 1 75.19 381 ASP B C 1
ATOM 9230 O O . ASP B 1 381 ? 14.422 6.613 5.723 1 75.19 381 ASP B O 1
ATOM 9234 N N . GLY B 1 382 ? 12.688 7.699 6.562 1 76.44 382 GLY B N 1
ATOM 9235 C CA . GLY B 1 382 ? 12.242 6.586 7.387 1 76.44 382 GLY B CA 1
ATOM 9236 C C . GLY B 1 382 ? 13.172 6.289 8.547 1 76.44 382 GLY B C 1
ATOM 9237 O O . GLY B 1 382 ? 13.25 5.148 9.008 1 76.44 382 GLY B O 1
ATOM 9238 N N . THR B 1 383 ? 13.922 7.277 9.102 1 78.19 383 THR B N 1
ATOM 9239 C CA . THR B 1 383 ? 14.906 7.059 10.156 1 78.19 383 THR B CA 1
ATOM 9240 C C . THR B 1 383 ? 14.32 7.406 11.523 1 78.19 383 THR B C 1
ATOM 9242 O O . THR B 1 383 ? 14.969 7.223 12.555 1 78.19 383 THR B O 1
ATOM 9245 N N . VAL B 1 384 ? 13.133 7.891 11.586 1 82.94 384 VAL B N 1
ATOM 9246 C CA . VAL B 1 384 ? 12.445 8.328 12.789 1 82.94 384 VAL B CA 1
ATOM 9247 C C . VAL B 1 384 ? 13.195 9.5 13.422 1 82.94 384 VAL B C 1
ATOM 9249 O O . VAL B 1 384 ? 13.219 9.648 14.641 1 82.94 384 VAL B O 1
ATOM 9252 N N . THR B 1 385 ? 13.984 10.141 12.625 1 85.94 385 THR B N 1
ATOM 9253 C CA . THR B 1 385 ? 14.625 11.406 12.961 1 85.94 385 THR B CA 1
ATOM 9254 C C . THR B 1 385 ? 14.43 12.422 11.844 1 85.94 385 THR B C 1
ATOM 9256 O O . THR B 1 385 ? 14.203 12.055 10.688 1 85.94 385 THR B O 1
ATOM 9259 N N . ILE B 1 386 ? 14.453 13.578 12.227 1 87.06 386 ILE B N 1
ATOM 9260 C CA . ILE B 1 386 ? 14.406 14.664 11.258 1 87.06 386 ILE B CA 1
ATOM 9261 C C . ILE B 1 386 ? 15.758 15.375 11.203 1 87.06 386 ILE B C 1
ATOM 9263 O O . ILE B 1 386 ? 16.203 15.953 12.195 1 87.06 386 ILE B O 1
ATOM 9267 N N . ASP B 1 387 ? 16.344 15.328 10.039 1 85.62 387 ASP B N 1
ATOM 9268 C CA . ASP B 1 387 ? 17.688 15.875 9.883 1 85.62 387 ASP B CA 1
ATOM 9269 C C . ASP B 1 387 ? 17.656 17.25 9.227 1 85.62 387 ASP B C 1
ATOM 9271 O O . ASP B 1 387 ? 17 17.438 8.195 1 85.62 387 ASP B O 1
ATOM 9275 N N . VAL B 1 388 ? 18.281 18.172 9.875 1 83.5 388 VAL B N 1
ATOM 9276 C CA . VAL B 1 388 ? 18.484 19.516 9.336 1 83.5 388 VAL B CA 1
ATOM 9277 C C . VAL B 1 388 ? 19.969 19.781 9.102 1 83.5 388 VAL B C 1
ATOM 9279 O O . VAL B 1 388 ? 20.797 19.469 9.961 1 83.5 388 VAL B O 1
ATOM 9282 N N . TYR B 1 389 ? 20.359 20.312 7.98 1 84.25 389 TYR B N 1
ATOM 9283 C CA . TYR B 1 389 ? 21.766 20.453 7.602 1 84.25 389 TYR B CA 1
ATOM 9284 C C . TYR B 1 389 ? 22.156 21.922 7.496 1 84.25 389 TYR B C 1
ATOM 9286 O O . TYR B 1 389 ? 21.469 22.719 6.844 1 84.25 389 TYR B O 1
ATOM 9294 N N . TRP B 1 390 ? 23.25 22.328 8.164 1 81.81 390 TRP B N 1
ATOM 9295 C CA . TRP B 1 390 ? 23.734 23.703 8.234 1 81.81 390 TRP B CA 1
ATOM 9296 C C . TRP B 1 390 ? 25.109 23.828 7.617 1 81.81 390 TRP B C 1
ATOM 9298 O O . TRP B 1 390 ? 26 23.016 7.887 1 81.81 390 TRP B O 1
ATOM 9308 N N . ASP B 1 391 ? 25.25 24.766 6.73 1 79.62 391 ASP B N 1
ATOM 9309 C CA . ASP B 1 391 ? 26.562 25.188 6.293 1 79.62 391 ASP B CA 1
ATOM 9310 C C . ASP B 1 391 ? 27.156 26.234 7.25 1 79.62 391 ASP B C 1
ATOM 9312 O O . ASP B 1 391 ? 26.703 27.375 7.281 1 79.62 391 ASP B O 1
ATOM 9316 N N . LEU B 1 392 ? 28.125 25.938 7.922 1 77.81 392 LEU B N 1
ATOM 9317 C CA . LEU B 1 392 ? 28.625 26.797 8.992 1 77.81 392 LEU B CA 1
ATOM 9318 C C . LEU B 1 392 ? 29.484 27.922 8.438 1 77.81 392 LEU B C 1
ATOM 9320 O O . LEU B 1 392 ? 29.672 28.953 9.086 1 77.81 392 LEU B O 1
ATOM 9324 N N . GLU B 1 393 ? 30.016 27.656 7.262 1 73.62 393 GLU B N 1
ATOM 9325 C CA . GLU B 1 393 ? 30.734 28.734 6.625 1 73.62 393 GLU B CA 1
ATOM 9326 C C . GLU B 1 393 ? 29.797 29.844 6.16 1 73.62 393 GLU B C 1
ATOM 9328 O O . GLU B 1 393 ? 30.031 31.031 6.414 1 73.62 393 GLU B O 1
ATOM 9333 N N . ARG B 1 394 ? 28.719 29.406 5.637 1 72.19 394 ARG B N 1
ATOM 9334 C CA . ARG B 1 394 ? 27.75 30.375 5.133 1 72.19 394 ARG B CA 1
ATOM 9335 C C . ARG B 1 394 ? 26.719 30.719 6.207 1 72.19 394 ARG B C 1
ATOM 9337 O O . ARG B 1 394 ? 25.969 31.688 6.066 1 72.19 394 ARG B O 1
ATOM 9344 N N . LYS B 1 395 ? 26.75 29.984 7.281 1 69 395 LYS B N 1
ATOM 9345 C CA . LYS B 1 395 ? 25.828 30.156 8.398 1 69 395 LYS B CA 1
ATOM 9346 C C . LYS B 1 395 ? 24.375 30.125 7.934 1 69 395 LYS B C 1
ATOM 9348 O O . LYS B 1 395 ? 23.594 31 8.273 1 69 395 LYS B O 1
ATOM 9353 N N . GLU B 1 396 ? 24.156 29.094 7.027 1 73.81 396 GLU B N 1
ATOM 9354 C CA . GLU B 1 396 ? 22.812 28.953 6.465 1 73.81 396 GLU B CA 1
ATOM 9355 C C . GLU B 1 396 ? 22.391 27.5 6.406 1 73.81 396 GLU B C 1
ATOM 9357 O O . GLU B 1 396 ? 23.234 26.594 6.406 1 73.81 396 GLU B O 1
ATOM 9362 N N . ASN B 1 397 ? 21.062 27.344 6.52 1 75.94 397 ASN B N 1
ATOM 9363 C CA . ASN B 1 397 ? 20.5 26.016 6.297 1 75.94 397 ASN B CA 1
ATOM 9364 C C . ASN B 1 397 ? 20.688 25.562 4.852 1 75.94 397 ASN B C 1
ATOM 9366 O O . ASN B 1 397 ? 20.469 26.344 3.92 1 75.94 397 ASN B O 1
ATOM 9370 N N . VAL B 1 398 ? 21.344 24.344 4.762 1 71.38 398 VAL B N 1
ATOM 9371 C CA . VAL B 1 398 ? 21.594 23.797 3.432 1 71.38 398 VAL B CA 1
ATOM 9372 C C . VAL B 1 398 ? 20.375 23.016 2.961 1 71.38 398 VAL B C 1
ATOM 9374 O O . VAL B 1 398 ? 19.922 22.078 3.629 1 71.38 398 VAL B O 1
ATOM 9377 N N . GLU B 1 399 ? 19.344 23.703 2.373 1 60.44 399 GLU B N 1
ATOM 9378 C CA . GLU B 1 399 ? 18.188 22.953 1.9 1 60.44 399 GLU B CA 1
ATOM 9379 C C . GLU B 1 399 ? 18.547 22.062 0.712 1 60.44 399 GLU B C 1
ATOM 9381 O O . GLU B 1 399 ? 19.375 22.438 -0.121 1 60.44 399 GLU B O 1
ATOM 9386 N N . GLY B 1 400 ? 18.609 20.781 0.875 1 52.12 400 GLY B N 1
ATOM 9387 C CA . GLY B 1 400 ? 18.891 19.922 -0.258 1 52.12 400 GLY B CA 1
ATOM 9388 C C . GLY B 1 400 ? 17.844 19.984 -1.345 1 52.12 400 GLY B C 1
ATOM 9389 O O . GLY B 1 400 ? 16.703 20.406 -1.091 1 52.12 400 GLY B O 1
ATOM 9390 N N . ILE B 1 401 ? 18.312 20.047 -2.576 1 45.53 401 ILE B N 1
ATOM 9391 C CA . ILE B 1 401 ? 17.469 19.781 -3.736 1 45.53 401 ILE B CA 1
ATOM 9392 C C . ILE B 1 401 ? 16.828 18.391 -3.613 1 45.53 401 ILE B C 1
ATOM 9394 O O . ILE B 1 401 ? 17.547 17.406 -3.41 1 45.53 401 ILE B O 1
ATOM 9398 N N . GLY B 1 402 ? 15.453 18.234 -3.393 1 51.25 402 GLY B N 1
ATOM 9399 C CA . GLY B 1 402 ? 14.703 16.984 -3.414 1 51.25 402 GLY B CA 1
ATOM 9400 C C . GLY B 1 402 ? 13.938 16.734 -2.135 1 51.25 402 GLY B C 1
ATOM 9401 O O . GLY B 1 402 ? 13.656 17.656 -1.376 1 51.25 402 GLY B O 1
ATOM 9402 N N . LYS B 1 403 ? 13.719 15.43 -1.912 1 57.91 403 LYS B N 1
ATOM 9403 C CA . LYS B 1 403 ? 12.898 15.008 -0.781 1 57.91 403 LYS B CA 1
ATOM 9404 C C . LYS B 1 403 ? 13.695 15.031 0.519 1 57.91 403 LYS B C 1
ATOM 9406 O O . LYS B 1 403 ? 14.633 14.242 0.694 1 57.91 403 LYS B O 1
ATOM 9411 N N . SER B 1 404 ? 13.781 16.094 1.192 1 69.31 404 SER B N 1
ATOM 9412 C CA . SER B 1 404 ? 14.469 16.203 2.477 1 69.31 404 SER B CA 1
ATOM 9413 C C . SER B 1 404 ? 13.469 16.234 3.633 1 69.31 404 SER B C 1
ATOM 9415 O O . SER B 1 404 ? 12.289 16.516 3.434 1 69.31 404 SER B O 1
ATOM 9417 N N . ASP B 1 405 ? 13.969 15.695 4.703 1 79 405 ASP B N 1
ATOM 9418 C CA . ASP B 1 405 ? 13.188 15.82 5.93 1 79 405 ASP B CA 1
ATOM 9419 C C . ASP B 1 405 ? 12.742 17.266 6.156 1 79 405 ASP B C 1
ATOM 9421 O O . ASP B 1 405 ? 13.453 18.203 5.789 1 79 405 ASP B O 1
ATOM 9425 N N . SER B 1 406 ? 11.555 17.375 6.578 1 81.25 406 SER B N 1
ATOM 9426 C CA . SER B 1 406 ? 11.047 18.703 6.898 1 81.25 406 SER B CA 1
ATOM 9427 C C . SER B 1 406 ? 10.086 18.672 8.086 1 81.25 406 SER B C 1
ATOM 9429 O O . SER B 1 406 ? 9.625 17.594 8.477 1 81.25 406 SER B O 1
ATOM 9431 N N . VAL B 1 407 ? 9.953 19.75 8.695 1 84.94 407 VAL B N 1
ATOM 9432 C CA . VAL B 1 407 ? 8.953 19.922 9.75 1 84.94 407 VAL B CA 1
ATOM 9433 C C . VAL B 1 407 ? 7.836 20.844 9.266 1 84.94 407 VAL B C 1
ATOM 9435 O O . VAL B 1 407 ? 8.078 22.016 8.969 1 84.94 407 VAL B O 1
ATOM 9438 N N . TRP B 1 408 ? 6.691 20.234 9.203 1 84.25 408 TRP B N 1
ATOM 9439 C CA . TRP B 1 408 ? 5.531 21.016 8.805 1 84.25 408 TRP B CA 1
ATOM 9440 C C . TRP B 1 408 ? 4.949 21.766 10 1 84.25 408 TRP B C 1
ATOM 9442 O O . TRP B 1 408 ? 4.945 21.25 11.117 1 84.25 408 TRP B O 1
ATOM 9452 N N . ASN B 1 409 ? 4.492 23.047 9.719 1 84.56 409 ASN B N 1
ATOM 9453 C CA . ASN B 1 409 ? 3.869 23.797 10.797 1 84.56 409 ASN B CA 1
ATOM 9454 C C . ASN B 1 409 ? 2.715 23.031 11.43 1 84.56 409 ASN B C 1
ATOM 9456 O O . ASN B 1 409 ? 2.541 23.047 12.648 1 84.56 409 ASN B O 1
ATOM 9460 N N . PHE B 1 410 ? 1.994 22.484 10.539 1 89.5 410 PHE B N 1
ATOM 9461 C CA . PHE B 1 410 ? 0.914 21.625 11.016 1 89.5 410 PHE B CA 1
ATOM 9462 C C . PHE B 1 410 ? 0.542 20.594 9.961 1 89.5 410 PHE B C 1
ATOM 9464 O O . PHE B 1 410 ? 0.881 20.75 8.789 1 89.5 410 PHE B O 1
ATOM 9471 N N . HIS B 1 411 ? -0.031 19.531 10.352 1 92 411 HIS B N 1
ATOM 9472 C CA . HIS B 1 411 ? -0.585 18.484 9.492 1 92 411 HIS B CA 1
ATOM 9473 C C . HIS B 1 411 ? -1.861 17.906 10.086 1 92 411 HIS B C 1
ATOM 9475 O O . HIS B 1 411 ? -1.939 17.672 11.297 1 92 411 HIS B O 1
ATOM 9481 N N . CYS B 1 412 ? -2.82 17.797 9.211 1 93.56 412 CYS B N 1
ATOM 9482 C CA . CYS B 1 412 ? -4.117 17.297 9.648 1 93.56 412 CYS B CA 1
ATOM 9483 C C . CYS B 1 412 ? -4.34 15.867 9.18 1 93.56 412 CYS B C 1
ATOM 9485 O O . CYS B 1 412 ? -4.008 15.523 8.047 1 93.56 412 CYS B O 1
ATOM 9487 N N . TRP B 1 413 ? -4.816 15 10.047 1 93.69 413 TRP B N 1
ATOM 9488 C CA . TRP B 1 413 ? -5.301 13.664 9.734 1 93.69 413 TRP B CA 1
ATOM 9489 C C . TRP B 1 413 ? -6.535 13.32 10.562 1 93.69 413 TRP B C 1
ATOM 9491 O O . TRP B 1 413 ? -7.215 14.211 11.078 1 93.69 413 TRP B O 1
ATOM 9501 N N . ASN B 1 414 ? -6.957 12.023 10.586 1 95.25 414 ASN B N 1
ATOM 9502 C CA . ASN B 1 414 ? -8.156 11.641 11.328 1 95.25 414 ASN B CA 1
ATOM 9503 C C . ASN B 1 414 ? -7.887 10.461 12.25 1 95.25 414 ASN B C 1
ATOM 9505 O O . ASN B 1 414 ? -7.031 9.617 11.961 1 95.25 414 ASN B O 1
ATOM 9509 N N . ASP B 1 415 ? -8.578 10.539 13.406 1 96.44 415 ASP B N 1
ATOM 9510 C CA . ASP B 1 415 ? -8.711 9.352 14.25 1 96.44 415 ASP B CA 1
ATOM 9511 C C . ASP B 1 415 ? -10.086 8.711 14.078 1 96.44 415 ASP B C 1
ATOM 9513 O O . ASP B 1 415 ? -11.109 9.383 14.203 1 96.44 415 ASP B O 1
ATOM 9517 N N . VAL B 1 416 ? -10.062 7.441 13.812 1 95.12 416 VAL B N 1
ATOM 9518 C CA . VAL B 1 416 ? -11.305 6.684 13.734 1 95.12 416 VAL B CA 1
ATOM 9519 C C . VAL B 1 416 ? -11.336 5.617 14.828 1 95.12 416 VAL B C 1
ATOM 9521 O O . VAL B 1 416 ? -10.328 4.961 15.094 1 95.12 416 VAL B O 1
ATOM 9524 N N . TRP B 1 417 ? -12.492 5.52 15.477 1 95.19 417 TRP B N 1
ATOM 9525 C CA . TRP B 1 417 ? -12.594 4.598 16.609 1 95.19 417 TRP B 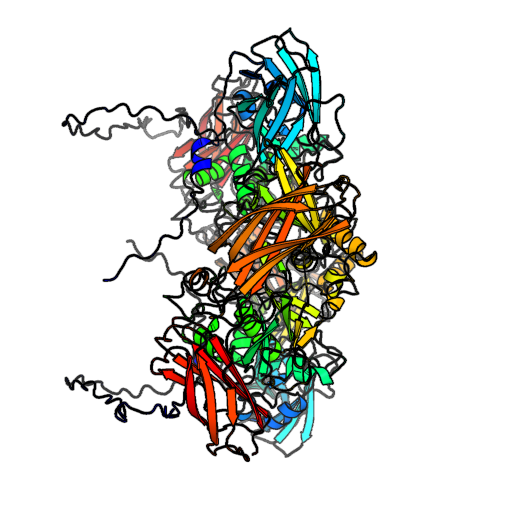CA 1
ATOM 9526 C C . TRP B 1 417 ? -13.062 3.223 16.141 1 95.19 417 TRP B C 1
ATOM 9528 O O . TRP B 1 417 ? -14.102 3.1 15.492 1 95.19 417 TRP B O 1
ATOM 9538 N N . MET B 1 418 ? -12.312 2.141 16.516 1 93 418 MET B N 1
ATOM 9539 C CA . MET B 1 418 ? -12.734 0.784 16.188 1 93 418 MET B CA 1
ATOM 9540 C C . MET B 1 418 ? -11.945 -0.245 16.984 1 93 418 MET B C 1
ATOM 9542 O O . MET B 1 418 ? -10.867 0.056 17.5 1 93 418 MET B O 1
ATOM 9546 N N . ARG B 1 419 ? -12.531 -1.339 17.078 1 88.56 419 ARG B N 1
ATOM 9547 C CA . ARG B 1 419 ? -11.812 -2.516 17.547 1 88.56 419 ARG B CA 1
ATOM 9548 C C . ARG B 1 419 ? -10.93 -3.096 16.438 1 88.56 419 ARG B C 1
ATOM 9550 O O . ARG B 1 419 ? -11.336 -3.143 15.281 1 88.56 419 ARG B O 1
ATOM 9557 N N . ARG B 1 420 ? -9.711 -3.457 16.781 1 82.25 420 ARG B N 1
ATOM 9558 C CA . ARG B 1 420 ? -8.773 -4.043 15.828 1 82.25 420 ARG B CA 1
ATOM 9559 C C . ARG B 1 420 ? -8.547 -5.52 16.125 1 82.25 420 ARG B C 1
ATOM 9561 O O . ARG B 1 420 ? -7.547 -5.883 16.75 1 82.25 420 ARG B O 1
ATOM 9568 N N . ASN B 1 421 ? -9.406 -6.289 15.633 1 72.06 421 ASN B N 1
ATOM 9569 C CA . ASN B 1 421 ? -9.289 -7.727 15.852 1 72.06 421 ASN B CA 1
ATOM 9570 C C . ASN B 1 421 ? -8.141 -8.328 15.047 1 72.06 421 ASN B C 1
ATOM 9572 O O . ASN B 1 421 ? -7.719 -9.453 15.305 1 72.06 421 ASN B O 1
ATOM 9576 N N . ASP B 1 422 ? -7.613 -7.539 14.195 1 69.69 422 ASP B N 1
ATOM 9577 C CA . ASP B 1 422 ? -6.516 -7.98 13.344 1 69.69 422 ASP B CA 1
ATOM 9578 C C . ASP B 1 422 ? -5.168 -7.727 14.016 1 69.69 422 ASP B C 1
ATOM 9580 O O . ASP B 1 422 ? -4.129 -8.188 13.531 1 69.69 422 ASP B O 1
ATOM 9584 N N . LEU B 1 423 ? -5.191 -7.004 15.141 1 73.31 423 LEU B N 1
ATOM 9585 C CA . LEU B 1 423 ? -3.973 -6.668 15.867 1 73.31 423 LEU B CA 1
ATOM 9586 C C . LEU B 1 423 ? -3.982 -7.277 17.266 1 73.31 423 LEU B C 1
ATOM 9588 O O . LEU B 1 423 ? -5.035 -7.684 17.766 1 73.31 423 LEU B O 1
ATOM 9592 N N . PRO B 1 424 ? -2.828 -7.438 17.875 1 67.56 424 PRO B N 1
ATOM 9593 C CA . PRO B 1 424 ? -2.795 -7.895 19.266 1 67.56 424 PRO B CA 1
ATOM 9594 C C . PRO B 1 424 ? -3.623 -7.012 20.188 1 67.56 424 PRO B C 1
ATOM 9596 O O . PRO B 1 424 ? -3.877 -5.848 19.875 1 67.56 424 PRO B O 1
ATOM 9599 N N . PHE B 1 425 ? -3.941 -7.562 21.219 1 73.25 425 PHE B N 1
ATOM 9600 C CA . PHE B 1 425 ? -4.738 -6.852 22.203 1 73.25 425 PHE B CA 1
ATOM 9601 C C . PHE B 1 425 ? -4.062 -5.547 22.609 1 73.25 425 PHE B C 1
ATOM 9603 O O . PHE B 1 425 ? -2.838 -5.484 22.734 1 73.25 425 PHE B O 1
ATOM 9610 N N . GLY B 1 426 ? -4.824 -4.578 22.781 1 79.69 426 GLY B N 1
ATOM 9611 C CA . GLY B 1 426 ? -4.289 -3.305 23.234 1 79.69 426 GLY B CA 1
ATOM 9612 C C . GLY B 1 426 ? -4.215 -2.264 22.125 1 79.69 426 GLY B C 1
ATOM 9613 O O . GLY B 1 426 ? -3.869 -1.107 22.391 1 79.69 426 GLY B O 1
ATOM 9614 N N . ASN B 1 427 ? -4.637 -2.637 20.984 1 83.75 427 ASN B N 1
ATOM 9615 C CA . ASN B 1 427 ? -4.52 -1.721 19.859 1 83.75 427 ASN B CA 1
ATOM 9616 C C . ASN B 1 427 ? -5.879 -1.188 19.422 1 83.75 427 ASN B C 1
ATOM 9618 O O . ASN B 1 427 ? -5.988 -0.523 18.391 1 83.75 427 ASN B O 1
ATOM 9622 N N . ASN B 1 428 ? -6.887 -1.455 20.25 1 88.56 428 ASN B N 1
ATOM 9623 C CA . ASN B 1 428 ? -8.219 -0.928 19.969 1 88.56 428 ASN B CA 1
ATOM 9624 C C . ASN B 1 428 ? -8.297 0.572 20.234 1 88.56 428 ASN B C 1
ATOM 9626 O O . ASN B 1 428 ? -7.352 1.161 20.766 1 88.56 428 ASN B O 1
ATOM 9630 N N . GLY B 1 429 ? -9.43 1.147 19.797 1 93.12 429 GLY B N 1
ATOM 9631 C CA . GLY B 1 429 ? -9.68 2.557 20.062 1 93.12 429 GLY B CA 1
ATOM 9632 C C . GLY B 1 429 ? -9.414 3.443 18.859 1 93.12 429 GLY B C 1
ATOM 9633 O O . GLY B 1 429 ? -9.836 3.131 17.75 1 93.12 429 GLY B O 1
ATOM 9634 N N . TRP B 1 430 ? -8.781 4.57 19.188 1 94.81 430 TRP B N 1
ATOM 9635 C CA . TRP B 1 430 ? -8.516 5.539 18.125 1 94.81 430 TRP B CA 1
ATOM 9636 C C . TRP B 1 430 ? -7.434 5.027 17.188 1 94.81 430 TRP B C 1
ATOM 9638 O O . TRP B 1 430 ? -6.383 4.566 17.625 1 94.81 430 TRP B O 1
ATOM 9648 N N . GLN B 1 431 ? -7.719 5.035 15.891 1 91.81 431 GLN B N 1
ATOM 9649 C CA . GLN B 1 431 ? -6.82 4.652 14.805 1 91.81 431 GLN B CA 1
ATOM 9650 C C . GLN B 1 431 ? -6.543 5.832 13.875 1 91.81 431 GLN B C 1
ATOM 9652 O O . GLN B 1 431 ? -7.469 6.445 13.352 1 91.81 431 GLN B O 1
ATOM 9657 N N . VAL B 1 432 ? -5.262 6.109 13.586 1 92 432 VAL B N 1
ATOM 9658 C CA . VAL B 1 432 ? -4.887 7.203 12.695 1 92 432 VAL B CA 1
ATOM 9659 C C . VAL B 1 432 ? -5.109 6.789 11.242 1 92 432 VAL B C 1
ATOM 9661 O O . VAL B 1 432 ? -4.668 5.715 10.82 1 92 432 VAL B O 1
ATOM 9664 N N . ILE B 1 433 ? -5.84 7.574 10.539 1 88.69 433 ILE B N 1
ATOM 9665 C CA . ILE B 1 433 ? -5.926 7.438 9.086 1 88.69 433 ILE B CA 1
ATOM 9666 C C . ILE B 1 433 ? -5.645 8.781 8.422 1 88.69 433 ILE B C 1
ATOM 9668 O O . ILE B 1 433 ? -6.102 9.82 8.898 1 88.69 433 ILE B O 1
ATOM 9672 N N . ASP B 1 434 ? -4.828 8.82 7.41 1 88.75 434 ASP B N 1
ATOM 9673 C CA . ASP B 1 434 ? -4.449 10.039 6.707 1 88.75 434 ASP B CA 1
ATOM 9674 C C . ASP B 1 434 ? -4.625 9.883 5.199 1 88.75 434 ASP B C 1
ATOM 9676 O O . ASP B 1 434 ? -3.928 9.086 4.566 1 88.75 434 ASP B O 1
ATOM 9680 N N . ALA B 1 435 ? -5.473 10.633 4.586 1 85 435 ALA B N 1
ATOM 9681 C CA . ALA B 1 435 ? -5.766 10.547 3.158 1 85 435 ALA B CA 1
ATOM 9682 C C . ALA B 1 435 ? -4.891 11.508 2.357 1 85 435 ALA B C 1
ATOM 9684 O O . ALA B 1 435 ? -4.926 11.508 1.125 1 85 435 ALA B O 1
ATOM 9685 N N . THR B 1 436 ? -4.125 12.383 3.086 1 82.44 436 THR B N 1
ATOM 9686 C CA . THR B 1 436 ? -3.254 13.328 2.396 1 82.44 436 THR B CA 1
ATOM 9687 C C . THR B 1 436 ? -2.141 12.602 1.651 1 82.44 436 THR B C 1
ATOM 9689 O O . THR B 1 436 ? -1.481 11.719 2.213 1 82.44 436 THR B O 1
ATOM 9692 N N . PRO B 1 437 ? -1.981 12.93 0.4 1 73.19 437 PRO B N 1
ATOM 9693 C CA . PRO B 1 437 ? -0.899 12.281 -0.346 1 73.19 437 PRO B CA 1
ATOM 9694 C C . PRO B 1 437 ? 0.48 12.82 0.034 1 73.19 437 PRO B C 1
ATOM 9696 O O . PRO B 1 437 ? 1.06 13.625 -0.703 1 73.19 437 PRO B O 1
ATOM 9699 N N . GLN B 1 438 ? 0.966 12.625 1.211 1 60.53 438 GLN B N 1
ATOM 9700 C CA . GLN B 1 438 ? 2.25 13.141 1.681 1 60.53 438 GLN B CA 1
ATOM 9701 C C . GLN B 1 438 ? 3.408 12.336 1.104 1 60.53 438 GLN B C 1
ATOM 9703 O O . GLN B 1 438 ? 4.25 12.875 0.385 1 60.53 438 GLN B O 1
ATOM 9708 N N . GLU B 1 439 ? 3.545 11.258 1.6 1 54.62 439 GLU B N 1
ATOM 9709 C CA . GLU B 1 439 ? 4.57 10.297 1.208 1 54.62 439 GLU B CA 1
ATOM 9710 C C . GLU B 1 439 ? 3.951 8.969 0.775 1 54.62 439 GLU B C 1
ATOM 9712 O O . GLU B 1 439 ? 2.871 8.602 1.243 1 54.62 439 GLU B O 1
ATOM 9717 N N . ARG B 1 440 ? 4.473 8.578 -0.29 1 49.44 440 ARG B N 1
ATOM 9718 C CA . ARG B 1 440 ? 4.016 7.246 -0.667 1 49.44 440 ARG B CA 1
ATOM 9719 C C . ARG B 1 440 ? 4.363 6.223 0.407 1 49.44 440 ARG B C 1
ATOM 9721 O O . ARG B 1 440 ? 5.512 6.141 0.843 1 49.44 440 ARG B O 1
ATOM 9728 N N . SER B 1 441 ? 3.398 5.996 1.182 1 44.16 441 SER B N 1
ATOM 9729 C CA . SER B 1 441 ? 3.557 4.852 2.074 1 44.16 441 SER B CA 1
ATOM 9730 C C . SER B 1 441 ? 3.217 3.545 1.366 1 44.16 441 SER B C 1
ATOM 9732 O O . SER B 1 441 ? 2.129 3.404 0.801 1 44.16 441 SER B O 1
ATOM 9734 N N . THR B 1 442 ? 4.094 2.588 1.448 1 46.19 442 THR B N 1
ATOM 9735 C CA . THR B 1 442 ? 3.957 1.274 0.83 1 46.19 442 THR B CA 1
ATOM 9736 C C . THR B 1 442 ? 3.439 1.401 -0.601 1 46.19 442 THR B C 1
ATOM 9738 O O . THR B 1 442 ? 2.525 0.679 -1.003 1 46.19 442 THR B O 1
ATOM 9741 N N . GLY B 1 443 ? 3.975 2.545 -1.188 1 44.16 443 GLY B N 1
ATOM 9742 C CA . GLY B 1 443 ? 3.664 2.738 -2.596 1 44.16 443 GLY B CA 1
ATOM 9743 C C . GLY B 1 443 ? 2.414 3.566 -2.824 1 44.16 443 GLY B C 1
ATOM 9744 O O . GLY B 1 443 ? 2.131 3.975 -3.953 1 44.16 443 GLY B O 1
ATOM 9745 N N . MET B 1 444 ? 1.608 3.785 -1.707 1 46.16 444 MET B N 1
ATOM 9746 C CA . MET B 1 444 ? 0.405 4.598 -1.854 1 46.16 444 MET B CA 1
ATOM 9747 C C . MET B 1 444 ? 0.484 5.852 -0.988 1 46.16 444 MET B C 1
ATOM 9749 O O . MET B 1 444 ? 1.141 5.848 0.055 1 46.16 444 MET B O 1
ATOM 9753 N N . TYR B 1 445 ? -0.101 6.781 -1.568 1 50.75 445 TYR B N 1
ATOM 9754 C CA . TYR B 1 445 ? -0.248 8 -0.782 1 50.75 445 TYR B CA 1
ATOM 9755 C C . TYR B 1 445 ? -1.356 7.852 0.253 1 50.75 445 TYR B C 1
ATOM 9757 O O . TYR B 1 445 ? -2.475 8.328 0.048 1 50.75 445 TYR B O 1
ATOM 9765 N N . GLN B 1 446 ? -1.27 6.793 1.147 1 60.44 446 GLN B N 1
ATOM 9766 C CA . GLN B 1 446 ? -2.23 6.637 2.234 1 60.44 446 GLN B CA 1
ATOM 9767 C C . GLN B 1 446 ? -1.568 6.043 3.475 1 60.44 446 GLN B C 1
ATOM 9769 O O . GLN B 1 446 ? -0.642 5.238 3.363 1 60.44 446 GLN B O 1
ATOM 9774 N N . CYS B 1 447 ? -1.98 6.68 4.578 1 71.88 447 CYS B N 1
ATOM 9775 C CA . CYS B 1 447 ? -1.427 6.227 5.852 1 71.88 447 CYS B CA 1
ATOM 9776 C C . CYS B 1 447 ? -2.52 5.664 6.754 1 71.88 447 CYS B C 1
ATOM 9778 O O . CYS B 1 447 ? -3.582 6.273 6.898 1 71.88 447 CYS B O 1
ATOM 9780 N N . GLY B 1 448 ? -2.258 4.418 7.316 1 77.06 448 GLY B N 1
ATOM 9781 C CA . GLY B 1 448 ? -3.123 3.844 8.336 1 77.06 448 GLY B CA 1
ATOM 9782 C C . GLY B 1 448 ? -4.027 2.748 7.801 1 77.06 448 GLY B C 1
ATOM 9783 O O . GLY B 1 448 ? -3.91 2.352 6.641 1 77.06 448 GLY B O 1
ATOM 9784 N N . PRO B 1 449 ? -4.977 2.268 8.805 1 82.69 449 PRO B N 1
ATOM 9785 C CA . PRO B 1 449 ? -5.211 2.738 10.172 1 82.69 449 PRO B CA 1
ATOM 9786 C C . PRO B 1 449 ? -4.098 2.33 11.133 1 82.69 449 PRO B C 1
ATOM 9788 O O . PRO B 1 449 ? -3.752 1.147 11.219 1 82.69 449 PRO B O 1
ATOM 9791 N N . MET B 1 450 ? -3.547 3.301 11.82 1 86.38 450 MET B N 1
ATOM 9792 C CA . MET B 1 450 ? -2.504 3.072 12.812 1 86.38 450 MET B CA 1
ATOM 9793 C C . MET B 1 450 ? -3.02 3.359 14.219 1 86.38 450 MET B C 1
ATOM 9795 O O . MET B 1 450 ? -3.59 4.422 14.469 1 86.38 450 MET B O 1
ATOM 9799 N N . SER B 1 451 ? -2.842 2.387 15.109 1 88.5 451 SER B N 1
ATOM 9800 C CA . SER B 1 451 ? -3.322 2.545 16.484 1 88.5 451 SER B CA 1
ATOM 9801 C C . SER B 1 451 ? -2.621 3.705 17.188 1 88.5 451 SER B C 1
ATOM 9803 O O . SER B 1 451 ? -1.39 3.75 17.234 1 88.5 451 SER B O 1
ATOM 9805 N N . VAL B 1 452 ? -3.412 4.613 17.719 1 94.31 452 VAL B N 1
ATOM 9806 C CA . VAL B 1 452 ? -2.859 5.727 18.469 1 94.31 452 VAL B CA 1
ATOM 9807 C C . VAL B 1 452 ? -2.092 5.195 19.688 1 94.31 452 VAL B C 1
ATOM 9809 O O . VAL B 1 452 ? -1.023 5.707 20.031 1 94.31 452 VAL B O 1
ATOM 9812 N N . ALA B 1 453 ? -2.598 4.102 20.266 1 90.88 453 ALA B N 1
ATOM 9813 C CA . ALA B 1 453 ? -1.922 3.479 21.406 1 90.88 453 ALA B CA 1
ATOM 9814 C C . ALA B 1 453 ? -0.547 2.951 21 1 90.88 453 ALA B C 1
ATOM 9816 O O . ALA B 1 453 ? 0.418 3.076 21.75 1 90.88 453 ALA B O 1
ATOM 9817 N N . ALA B 1 454 ? -0.498 2.359 19.859 1 87.81 454 ALA B N 1
ATOM 9818 C CA . ALA B 1 454 ? 0.776 1.845 19.359 1 87.81 454 ALA B CA 1
ATOM 9819 C C . ALA B 1 454 ? 1.761 2.98 19.094 1 87.81 454 ALA B C 1
ATOM 9821 O O . ALA B 1 454 ? 2.953 2.855 19.391 1 87.81 454 ALA B O 1
ATOM 9822 N N . ILE B 1 455 ? 1.316 4.094 18.578 1 91.69 455 ILE B N 1
ATOM 9823 C CA . ILE B 1 455 ? 2.156 5.258 18.312 1 91.69 455 ILE B CA 1
ATOM 9824 C C . ILE B 1 455 ? 2.725 5.789 19.625 1 91.69 455 ILE B C 1
ATOM 9826 O O . ILE B 1 455 ? 3.924 6.062 19.734 1 91.69 455 ILE B O 1
ATOM 9830 N N . LYS B 1 456 ? 1.879 5.875 20.578 1 93.81 456 LYS B N 1
ATOM 9831 C CA . LYS B 1 456 ? 2.301 6.418 21.859 1 93.81 456 LYS B CA 1
ATOM 9832 C C . LYS B 1 456 ? 3.426 5.586 22.469 1 93.81 456 LYS B C 1
ATOM 9834 O O . LYS B 1 456 ? 4.387 6.133 23.016 1 93.81 456 LYS B O 1
ATOM 9839 N N . THR B 1 457 ? 3.305 4.258 22.297 1 87.25 457 THR B N 1
ATOM 9840 C CA . THR B 1 457 ? 4.262 3.369 22.953 1 87.25 457 THR B CA 1
ATOM 9841 C C . THR B 1 457 ? 5.441 3.074 22.031 1 87.25 457 THR B C 1
ATOM 9843 O O . THR B 1 457 ? 6.41 2.432 22.453 1 87.25 457 THR B O 1
ATOM 9846 N N . GLY B 1 458 ? 5.371 3.531 20.844 1 85.69 458 GLY B N 1
ATOM 9847 C CA . GLY B 1 458 ? 6.441 3.283 19.891 1 85.69 458 GLY B CA 1
ATOM 9848 C C . GLY B 1 458 ? 6.41 1.882 19.312 1 85.69 458 GLY B C 1
ATOM 9849 O O . GLY B 1 458 ? 7.398 1.422 18.734 1 85.69 458 GLY B O 1
ATOM 9850 N N . ASN B 1 459 ? 5.277 1.163 19.5 1 79.44 459 ASN B N 1
ATOM 9851 C CA . ASN B 1 459 ? 5.121 -0.169 18.922 1 79.44 459 ASN B CA 1
ATOM 9852 C C . ASN B 1 459 ? 4.668 -0.103 17.469 1 79.44 459 ASN B C 1
ATOM 9854 O O . ASN B 1 459 ? 3.521 -0.435 17.156 1 79.44 459 ASN B O 1
ATOM 9858 N N . CYS B 1 460 ? 5.625 0.271 16.656 1 72.38 460 CYS B N 1
ATOM 9859 C CA . CYS B 1 460 ? 5.285 0.568 15.266 1 72.38 460 CYS B CA 1
ATOM 9860 C C . CYS B 1 460 ? 5.598 -0.617 14.367 1 72.38 460 CYS B C 1
ATOM 9862 O O . CYS B 1 460 ? 5.508 -0.509 13.141 1 72.38 460 CYS B O 1
ATOM 9864 N N . GLU B 1 461 ? 5.977 -1.742 14.898 1 63.47 461 GLU B N 1
ATOM 9865 C CA . GLU B 1 461 ? 6.383 -2.9 14.109 1 63.47 461 GLU B CA 1
ATOM 9866 C C . GLU B 1 461 ? 5.199 -3.488 13.344 1 63.47 461 GLU B C 1
ATOM 9868 O O . GLU B 1 461 ? 5.383 -4.141 12.312 1 63.47 461 GLU B O 1
ATOM 9873 N N . LEU B 1 462 ? 4.02 -3.227 13.875 1 56.47 462 LEU B N 1
ATOM 9874 C CA . LEU B 1 462 ? 2.855 -3.977 13.414 1 56.47 462 LEU B CA 1
ATOM 9875 C C . LEU B 1 462 ? 2.354 -3.434 12.086 1 56.47 462 LEU B C 1
ATOM 9877 O O . LEU B 1 462 ? 1.596 -4.105 11.383 1 56.47 462 LEU B O 1
ATOM 9881 N N . LEU B 1 463 ? 2.877 -2.229 11.812 1 58.06 463 LEU B N 1
ATOM 9882 C CA . LEU B 1 463 ? 2.146 -1.631 10.703 1 58.06 463 LEU B CA 1
ATOM 9883 C C . LEU B 1 463 ? 3.061 -0.743 9.867 1 58.06 463 LEU B C 1
ATOM 9885 O O . LEU B 1 463 ? 3.908 -0.031 10.406 1 58.06 463 LEU B O 1
ATOM 9889 N N . TYR B 1 464 ? 3.102 -0.935 8.594 1 58.84 464 TYR B N 1
ATOM 9890 C CA . TYR B 1 464 ? 4.098 -0.34 7.707 1 58.84 464 TYR B CA 1
ATOM 9891 C C . TYR B 1 464 ? 4.148 1.173 7.883 1 58.84 464 TYR B C 1
ATOM 9893 O O . TYR B 1 464 ? 5.223 1.774 7.836 1 58.84 464 TYR B O 1
ATOM 9901 N N . ASP B 1 465 ? 3.053 1.843 8.266 1 70.62 465 ASP B N 1
ATOM 9902 C CA . ASP B 1 465 ? 3.064 3.299 8.375 1 70.62 465 ASP B CA 1
ATOM 9903 C C . ASP B 1 465 ? 3.344 3.74 9.812 1 70.62 465 ASP B C 1
ATOM 9905 O O . ASP B 1 465 ? 3.408 4.938 10.094 1 70.62 465 ASP B O 1
ATOM 9909 N N . GLY B 1 466 ? 3.658 2.861 10.602 1 78.81 466 GLY B N 1
ATOM 9910 C CA . GLY B 1 466 ? 3.801 3.162 12.016 1 78.81 466 GLY B CA 1
ATOM 9911 C C . GLY B 1 466 ? 4.957 4.098 12.312 1 78.81 466 GLY B C 1
ATOM 9912 O O . GLY B 1 466 ? 4.77 5.156 12.914 1 78.81 466 GLY B O 1
ATOM 9913 N N . PRO B 1 467 ? 6.121 3.76 11.797 1 80 467 PRO B N 1
ATOM 9914 C CA . PRO B 1 467 ? 7.27 4.629 12.062 1 80 467 PRO B CA 1
ATOM 9915 C C . PRO B 1 467 ? 7.09 6.035 11.492 1 80 467 PRO B C 1
ATOM 9917 O O . PRO B 1 467 ? 7.539 7.012 12.094 1 80 467 PRO B O 1
ATOM 9920 N N . PHE B 1 468 ? 6.473 6.16 10.383 1 85.88 468 PHE B N 1
ATOM 9921 C CA . PHE B 1 468 ? 6.23 7.461 9.773 1 85.88 468 PHE B CA 1
ATOM 9922 C C . PHE B 1 468 ? 5.344 8.32 10.656 1 85.88 468 PHE B C 1
ATOM 9924 O O . PHE B 1 468 ? 5.648 9.492 10.906 1 85.88 468 PHE B O 1
ATOM 9931 N N . VAL B 1 469 ? 4.234 7.719 11.094 1 89.06 469 VAL B N 1
ATOM 9932 C CA . VAL B 1 469 ? 3.32 8.461 11.953 1 89.06 469 VAL B CA 1
ATOM 9933 C C . VAL B 1 469 ? 4 8.781 13.281 1 89.06 469 VAL B C 1
ATOM 9935 O O . VAL B 1 469 ? 3.828 9.875 13.828 1 89.06 469 VAL B O 1
ATOM 9938 N N . PHE B 1 470 ? 4.766 7.852 13.789 1 91.62 470 PHE B N 1
ATOM 9939 C CA . PHE B 1 470 ? 5.508 8.102 15.016 1 91.62 470 PHE B CA 1
ATOM 9940 C C . PHE B 1 470 ? 6.441 9.297 14.852 1 91.62 470 PHE B C 1
ATOM 9942 O O . PHE B 1 470 ? 6.52 10.156 15.727 1 91.62 470 PHE B O 1
ATOM 9949 N N . ALA B 1 471 ? 7.152 9.25 13.758 1 90.62 471 ALA B N 1
ATOM 9950 C CA . ALA B 1 471 ? 8.078 10.352 13.5 1 90.62 471 ALA B CA 1
ATOM 9951 C C . ALA B 1 471 ? 7.352 11.688 13.469 1 90.62 471 ALA B C 1
ATOM 9953 O O . ALA B 1 471 ? 7.871 12.695 13.953 1 90.62 471 ALA B O 1
ATOM 9954 N N . GLU B 1 472 ? 6.184 11.711 12.945 1 93.44 472 GLU B N 1
ATOM 9955 C CA . GLU B 1 472 ? 5.414 12.945 12.844 1 93.44 472 GLU B CA 1
ATOM 9956 C C . GLU B 1 472 ? 5.184 13.57 14.219 1 93.44 472 GLU B C 1
ATOM 9958 O O . GLU B 1 472 ? 5.141 14.797 14.352 1 93.44 472 GLU B O 1
ATOM 9963 N N . VAL B 1 473 ? 5.105 12.703 15.203 1 96.81 473 VAL B N 1
ATOM 9964 C CA . VAL B 1 473 ? 4.641 13.234 16.484 1 96.81 473 VAL B CA 1
ATOM 9965 C C . VAL B 1 473 ? 5.773 13.18 17.5 1 96.81 473 VAL B C 1
ATOM 9967 O O . VAL B 1 473 ? 5.688 13.797 18.562 1 96.81 473 VAL B O 1
ATOM 9970 N N . ASN B 1 474 ? 6.875 12.438 17.156 1 94.31 474 ASN B N 1
ATOM 9971 C CA . ASN B 1 474 ? 7.797 12.211 18.266 1 94.31 474 ASN B CA 1
ATOM 9972 C C . ASN B 1 474 ? 9.219 11.961 17.766 1 94.31 474 ASN B C 1
ATOM 9974 O O . ASN B 1 474 ? 10.039 11.391 18.484 1 94.31 474 ASN B O 1
ATOM 9978 N N . ALA B 1 475 ? 9.562 12.32 16.625 1 91.81 475 ALA B N 1
ATOM 9979 C CA . ALA B 1 475 ? 10.93 12.164 16.125 1 91.81 475 ALA B CA 1
ATOM 9980 C C . ALA B 1 475 ? 11.883 13.141 16.797 1 91.81 475 ALA B C 1
ATOM 9982 O O . ALA B 1 475 ? 11.461 14.211 17.25 1 91.81 475 ALA B O 1
ATOM 9983 N N . ASP B 1 476 ? 13.133 12.758 16.859 1 88.38 476 ASP B N 1
ATOM 9984 C CA . ASP B 1 476 ? 14.18 13.68 17.281 1 88.38 476 ASP B CA 1
ATOM 9985 C C . ASP B 1 476 ? 14.656 14.531 16.094 1 88.38 476 ASP B C 1
ATOM 9987 O O . ASP B 1 476 ? 14.789 14.039 14.984 1 88.38 476 ASP B O 1
ATOM 9991 N N . LYS B 1 477 ? 14.836 15.773 16.359 1 88.19 477 LYS B N 1
ATOM 9992 C CA . LYS B 1 477 ? 15.406 16.672 15.352 1 88.19 477 LYS B CA 1
ATOM 9993 C C . LYS B 1 477 ? 16.922 16.75 15.492 1 88.19 477 LYS B C 1
ATOM 9995 O O . LYS B 1 477 ? 17.438 17.109 16.562 1 88.19 477 LYS B O 1
ATOM 10000 N N . VAL B 1 478 ? 17.609 16.375 14.414 1 84.94 478 VAL B N 1
ATOM 10001 C CA . VAL B 1 478 ? 19.062 16.344 14.414 1 84.94 478 VAL B CA 1
ATOM 10002 C C . VAL B 1 478 ? 19.594 17.453 13.508 1 84.94 478 VAL B C 1
ATOM 10004 O O . VAL B 1 478 ? 19.281 17.5 12.32 1 84.94 478 VAL B O 1
ATOM 10007 N N . ASN B 1 479 ? 20.406 18.344 14.094 1 84.56 479 ASN B N 1
ATOM 10008 C CA . ASN B 1 479 ? 21.078 19.391 13.328 1 84.56 479 ASN B CA 1
ATOM 10009 C C . ASN B 1 479 ? 22.5 18.984 12.969 1 84.56 479 ASN B C 1
ATOM 10011 O O . ASN B 1 479 ? 23.312 18.703 13.844 1 84.56 479 ASN B O 1
ATOM 10015 N N . TRP B 1 480 ? 22.703 18.891 11.633 1 83.5 480 TRP B N 1
ATOM 10016 C CA . TRP B 1 480 ? 24.031 18.562 11.117 1 83.5 480 TRP B CA 1
ATOM 10017 C C . TRP B 1 480 ? 24.766 19.828 10.672 1 83.5 480 TRP B C 1
ATOM 10019 O O . TRP B 1 480 ? 24.172 20.734 10.086 1 83.5 480 TRP B O 1
ATOM 10029 N N . GLY B 1 481 ? 26.047 19.938 11.094 1 81.44 481 GLY B N 1
ATOM 10030 C CA . GLY B 1 481 ? 26.906 21.016 10.625 1 81.44 481 GLY B CA 1
ATOM 10031 C C . GLY B 1 481 ? 28.078 20.5 9.797 1 81.44 481 GLY B C 1
ATOM 10032 O O . GLY B 1 481 ? 28.562 19.391 10.008 1 81.44 481 GLY B O 1
ATOM 10033 N N . ARG B 1 482 ? 28.391 21.219 8.797 1 78.12 482 ARG B N 1
ATOM 10034 C CA . ARG B 1 482 ? 29.547 20.875 7.984 1 78.12 482 ARG B CA 1
ATOM 10035 C C . ARG B 1 482 ? 30.641 21.922 8.133 1 78.12 482 ARG B C 1
ATOM 10037 O O . ARG B 1 482 ? 30.391 23.125 8.031 1 78.12 482 ARG B O 1
ATOM 10044 N N . ASP B 1 483 ? 31.844 21.422 8.57 1 68.94 483 ASP B N 1
ATOM 10045 C CA . ASP B 1 483 ? 33.031 22.25 8.641 1 68.94 483 ASP B CA 1
ATOM 10046 C C . ASP B 1 483 ? 34.156 21.641 7.805 1 68.94 483 ASP B C 1
ATOM 10048 O O . ASP B 1 483 ? 34.625 20.531 8.07 1 68.94 483 ASP B O 1
ATOM 10052 N N . GLY B 1 484 ? 34.781 22.344 6.938 1 64 484 GLY B N 1
ATOM 10053 C CA . GLY B 1 484 ? 35.875 21.844 6.109 1 64 484 GLY B CA 1
ATOM 10054 C C . GLY B 1 484 ? 35.5 20.562 5.371 1 64 484 GLY B C 1
ATOM 10055 O O . GLY B 1 484 ? 36.312 19.641 5.27 1 64 484 GLY B O 1
ATOM 10056 N N . GLY B 1 485 ? 34.219 20.391 5.109 1 65.62 485 GLY B N 1
ATOM 10057 C CA . GLY B 1 485 ? 33.75 19.266 4.312 1 65.62 485 GLY B CA 1
ATOM 10058 C C . GLY B 1 485 ? 33.219 18.125 5.148 1 65.62 485 GLY B C 1
ATOM 10059 O O . GLY B 1 485 ? 32.594 17.203 4.617 1 65.62 485 GLY B O 1
ATOM 10060 N N . GLN B 1 486 ? 33.594 18.078 6.434 1 73.12 486 GLN B N 1
ATOM 10061 C CA . GLN B 1 486 ? 33.156 16.984 7.285 1 73.12 486 GLN B CA 1
ATOM 10062 C C . GLN B 1 486 ? 31.844 17.328 7.98 1 73.12 486 GLN B C 1
ATOM 10064 O O . GLN B 1 486 ? 31.656 18.453 8.445 1 73.12 486 GLN B O 1
ATOM 10069 N N . TRP B 1 487 ? 30.984 16.375 7.961 1 77.69 487 TRP B N 1
ATOM 10070 C CA . TRP B 1 487 ? 29.703 16.531 8.656 1 77.69 487 TRP B CA 1
ATOM 10071 C C . TRP B 1 487 ? 29.797 16.062 10.102 1 77.69 487 TRP B C 1
ATOM 10073 O O . TRP B 1 487 ? 30.453 15.047 10.383 1 77.69 487 TRP B O 1
ATOM 10083 N N . PHE B 1 488 ? 29.234 16.797 10.969 1 78.38 488 PHE B N 1
ATOM 10084 C CA . PHE B 1 488 ? 29.109 16.375 12.367 1 78.38 488 PHE B CA 1
ATOM 10085 C C . PHE B 1 488 ? 27.797 16.859 12.969 1 78.38 488 PHE B C 1
ATOM 10087 O O . PHE B 1 488 ? 27.156 17.766 12.422 1 78.38 488 PHE B O 1
ATOM 10094 N N . ILE B 1 489 ? 27.344 16.266 14.016 1 80.12 489 ILE B N 1
ATOM 10095 C CA . ILE B 1 489 ? 26.094 16.641 14.672 1 80.12 489 ILE B CA 1
ATOM 10096 C C . ILE B 1 489 ? 26.328 17.875 15.547 1 80.12 489 ILE B C 1
ATOM 10098 O O . ILE B 1 489 ? 27.188 17.859 16.438 1 80.12 489 ILE B O 1
ATOM 10102 N N . LEU B 1 490 ? 25.641 18.922 15.258 1 78.56 490 LEU B N 1
ATOM 10103 C CA . LEU B 1 490 ? 25.719 20.172 16.016 1 78.56 490 LEU B CA 1
ATOM 10104 C C . LEU B 1 490 ? 24.875 20.078 17.281 1 78.56 490 LEU B C 1
ATOM 10106 O O . LEU B 1 490 ? 25.312 20.531 18.344 1 78.56 490 LEU B O 1
ATOM 10110 N N . SER B 1 491 ? 23.672 19.562 17.125 1 79.81 491 SER B N 1
ATOM 10111 C CA . SER B 1 491 ? 22.766 19.484 18.266 1 79.81 491 SER B CA 1
ATOM 10112 C C . SER B 1 491 ? 21.625 18.5 18 1 79.81 491 SER B C 1
ATOM 10114 O O . SER B 1 491 ? 21.344 18.156 16.859 1 79.81 491 SER B O 1
ATOM 10116 N N . LEU B 1 492 ? 21.094 17.984 19.141 1 80.5 492 LEU B N 1
ATOM 10117 C CA . LEU B 1 492 ? 19.906 17.125 19.156 1 80.5 492 LEU B CA 1
ATOM 10118 C C . LEU B 1 492 ? 18.781 17.766 19.938 1 80.5 492 LEU B C 1
ATOM 10120 O O . LEU B 1 492 ? 18.953 18.172 21.094 1 80.5 492 LEU B O 1
ATOM 10124 N N . ASP B 1 493 ? 17.656 18.031 19.25 1 85.75 493 ASP B N 1
ATOM 10125 C CA . ASP B 1 493 ? 16.469 18.547 19.906 1 85.75 493 ASP B CA 1
ATOM 10126 C C . ASP B 1 493 ? 15.414 17.438 20.078 1 85.75 493 ASP B C 1
ATOM 10128 O O . ASP B 1 493 ? 14.773 17.047 19.109 1 85.75 493 ASP B O 1
ATOM 10132 N N . LYS B 1 494 ? 15.156 17 21.297 1 88.38 494 LYS B N 1
ATOM 10133 C CA . LYS B 1 494 ? 14.281 15.867 21.578 1 88.38 494 LYS B CA 1
ATOM 10134 C C . LYS B 1 494 ? 12.844 16.312 21.812 1 88.38 494 LYS B C 1
ATOM 10136 O O . LYS B 1 494 ? 11.945 15.492 21.969 1 88.38 494 LYS B O 1
ATOM 10141 N N . SER B 1 495 ? 12.562 17.641 21.75 1 90.56 495 SER B N 1
ATOM 10142 C CA . SER B 1 495 ? 11.234 18.125 22.094 1 90.56 495 SER B CA 1
ATOM 10143 C C . SER B 1 495 ? 10.648 18.969 20.969 1 90.56 495 SER B C 1
ATOM 10145 O O . SER B 1 495 ? 9.609 19.609 21.141 1 90.56 495 SER B O 1
ATOM 10147 N N . ALA B 1 496 ? 11.258 18.969 19.812 1 89.81 496 ALA B N 1
ATOM 10148 C CA . ALA B 1 496 ? 10.891 19.891 18.75 1 89.81 496 ALA B CA 1
ATOM 10149 C C . ALA B 1 496 ? 9.672 19.391 17.969 1 89.81 496 ALA B C 1
ATOM 10151 O O . ALA B 1 496 ? 8.938 20.172 17.375 1 89.81 496 ALA B O 1
ATOM 10152 N N . ILE B 1 497 ? 9.469 18.078 18 1 94.19 497 ILE B N 1
ATOM 10153 C CA . ILE B 1 497 ? 8.523 17.5 17.062 1 94.19 497 ILE B CA 1
ATOM 10154 C C . ILE B 1 497 ? 7.25 17.094 17.812 1 94.19 497 ILE B C 1
ATOM 10156 O O . ILE B 1 497 ? 7.312 16.531 18.906 1 94.19 497 ILE B O 1
ATOM 10160 N N . GLY B 1 498 ? 6.062 17.281 17.109 1 95.75 498 GLY B N 1
ATOM 10161 C CA . GLY B 1 498 ? 4.781 16.906 17.688 1 95.75 498 GLY B CA 1
ATOM 10162 C C . GLY B 1 498 ? 4.375 17.75 18.875 1 95.75 498 GLY B C 1
ATOM 10163 O O . GLY B 1 498 ? 4.598 17.375 20.031 1 95.75 498 GLY B O 1
ATOM 10164 N N . GLN B 1 499 ? 3.748 18.891 18.578 1 94.62 499 GLN B N 1
ATOM 10165 C CA . GLN B 1 499 ? 3.365 19.844 19.609 1 94.62 499 GLN B CA 1
ATOM 10166 C C . GLN B 1 499 ? 1.874 20.156 19.547 1 94.62 499 GLN B C 1
ATOM 10168 O O . GLN B 1 499 ? 1.305 20.266 18.453 1 94.62 499 GLN B O 1
ATOM 10173 N N . ASN B 1 500 ? 1.322 20.25 20.719 1 95.94 500 ASN B N 1
ATOM 10174 C CA . ASN B 1 500 ? -0.063 20.688 20.828 1 95.94 500 ASN B CA 1
ATOM 10175 C C . ASN B 1 500 ? -0.961 20 19.812 1 95.94 500 ASN B C 1
ATOM 10177 O O . ASN B 1 500 ? -1.668 20.656 19.047 1 95.94 500 ASN B O 1
ATOM 10181 N N . ILE B 1 501 ? -0.862 18.609 19.797 1 97.94 501 ILE B N 1
ATOM 10182 C CA . ILE B 1 501 ? -1.778 17.875 18.938 1 97.94 501 ILE B CA 1
ATOM 10183 C C . ILE B 1 501 ? -3.221 18.172 19.344 1 97.94 501 ILE B C 1
ATOM 10185 O O . ILE B 1 501 ? -3.594 17.969 20.5 1 97.94 501 ILE B O 1
ATOM 10189 N N . SER B 1 502 ? -4.051 18.609 18.344 1 97.56 502 SER B N 1
ATOM 10190 C CA . SER B 1 502 ? -5.297 19.266 18.703 1 97.56 502 SER B CA 1
ATOM 10191 C C . SER B 1 502 ? -6.484 18.641 17.984 1 97.56 502 SER B C 1
ATOM 10193 O O . SER B 1 502 ? -6.355 18.172 16.844 1 97.56 502 SER B O 1
ATOM 10195 N N . THR B 1 503 ? -7.59 18.609 18.609 1 97.75 503 THR B N 1
ATOM 10196 C CA . THR B 1 503 ? -8.914 18.328 18.078 1 97.75 503 THR B CA 1
ATOM 10197 C C . THR B 1 503 ? -9.977 19.188 18.75 1 97.75 503 THR B C 1
ATOM 10199 O O . THR B 1 503 ? -9.68 19.922 19.688 1 97.75 503 THR B O 1
ATOM 10202 N N . LYS B 1 504 ? -11.141 19.25 18.219 1 96.06 504 LYS B N 1
ATOM 10203 C CA . LYS B 1 504 ? -12.211 20.031 18.828 1 96.06 504 LYS B CA 1
ATOM 10204 C C . LYS B 1 504 ? -12.703 19.391 20.109 1 96.06 504 LYS B C 1
ATOM 10206 O O . LYS B 1 504 ? -12.828 18.156 20.188 1 96.06 504 LYS B O 1
ATOM 10211 N N . VAL B 1 505 ? -13.039 20.266 21.094 1 95.38 505 VAL B N 1
ATOM 10212 C CA . VAL B 1 505 ? -13.703 19.781 22.297 1 95.38 505 VAL B CA 1
ATOM 10213 C C . VAL B 1 505 ? -15 19.062 21.922 1 95.38 505 VAL B C 1
ATOM 10215 O O . VAL B 1 505 ? -15.805 19.594 21.141 1 95.38 505 VAL B O 1
ATOM 10218 N N . PRO B 1 506 ? -15.156 17.812 22.359 1 95.31 506 PRO B N 1
ATOM 10219 C CA . PRO B 1 506 ? -16.328 17.031 21.953 1 95.31 506 PRO B CA 1
ATOM 10220 C C . PRO B 1 506 ? -17.594 17.391 22.719 1 95.31 506 PRO B C 1
ATOM 10222 O O . PRO B 1 506 ? -18.141 16.562 23.438 1 95.31 506 PRO B O 1
ATOM 10225 N N . ASP B 1 507 ? -18.172 18.547 22.453 1 92 507 ASP B N 1
ATOM 10226 C CA . ASP B 1 507 ? -19.344 19.016 23.172 1 92 507 ASP B CA 1
ATOM 10227 C C . ASP B 1 507 ? -20.609 18.875 22.328 1 92 507 ASP B C 1
ATOM 10229 O O . ASP B 1 507 ? -21.703 19.203 22.766 1 92 507 ASP B O 1
ATOM 10233 N N . GLY B 1 508 ? -20.469 18.375 21.109 1 90.31 508 GLY B N 1
ATOM 10234 C CA . GLY B 1 508 ? -21.609 18.109 20.25 1 90.31 508 GLY B CA 1
ATOM 10235 C C . GLY B 1 508 ? -22.281 19.375 19.734 1 90.31 508 GLY B C 1
ATOM 10236 O O . GLY B 1 508 ? -23.406 19.328 19.234 1 90.31 508 GLY B O 1
ATOM 10237 N N . LYS B 1 509 ? -21.547 20.5 19.828 1 85.56 509 LYS B N 1
ATOM 10238 C CA . LYS B 1 509 ? -22.094 21.797 19.422 1 85.56 509 LYS B CA 1
ATOM 10239 C C . LYS B 1 509 ? -21.344 22.359 18.219 1 85.56 509 LYS B C 1
ATOM 10241 O O . LYS B 1 509 ? -20.203 21.953 17.953 1 85.56 509 LYS B O 1
ATOM 10246 N N . PRO B 1 510 ? -22.047 23.219 17.484 1 82.25 510 PRO B N 1
ATOM 10247 C CA . PRO B 1 510 ? -21.297 23.922 16.438 1 82.25 510 PRO B CA 1
ATOM 10248 C C . PRO B 1 510 ? -20.172 24.781 17 1 82.25 510 PRO B C 1
ATOM 10250 O O . PRO B 1 510 ? -20.109 25.016 18.203 1 82.25 510 PRO B O 1
ATOM 10253 N N . VAL B 1 511 ? -19.328 25.172 16.094 1 80.31 511 VAL B N 1
ATOM 10254 C CA . VAL B 1 511 ? -18.141 25.906 16.516 1 80.31 511 VAL B CA 1
ATOM 10255 C C . VAL B 1 511 ? -18.531 27.297 17 1 80.31 511 VAL B C 1
ATOM 10257 O O . VAL B 1 511 ? -19.375 27.953 16.375 1 80.31 511 VAL B O 1
ATOM 10260 N N . ARG B 1 512 ? -17.875 27.734 18.062 1 74.38 512 ARG B N 1
ATOM 10261 C CA . ARG B 1 512 ? -18.047 29.094 18.594 1 74.38 512 ARG B CA 1
ATOM 10262 C C . ARG B 1 512 ? -17.094 30.078 17.891 1 74.38 512 ARG B C 1
ATOM 10264 O O . ARG B 1 512 ? -16.078 29.672 17.344 1 74.38 512 ARG B O 1
ATOM 10271 N N . PRO B 1 513 ? -17.5 31.297 17.859 1 68.75 513 PRO B N 1
ATOM 10272 C CA . PRO B 1 513 ? -16.719 32.312 17.141 1 68.75 513 PRO B CA 1
ATOM 10273 C C . PRO B 1 513 ? -15.398 32.625 17.828 1 68.75 513 PRO B C 1
ATOM 10275 O O . PRO B 1 513 ? -15.148 33.781 18.203 1 68.75 513 PRO B O 1
ATOM 10278 N N . HIS B 1 514 ? -14.617 31.75 18.234 1 69.62 514 HIS B N 1
ATOM 10279 C CA . HIS B 1 514 ? -13.281 31.891 18.797 1 69.62 514 HIS B CA 1
ATOM 10280 C C . HIS B 1 514 ? -12.227 31.281 17.875 1 69.62 514 HIS B C 1
ATOM 10282 O O . HIS B 1 514 ? -11.578 30.297 18.25 1 69.62 514 HIS B O 1
ATOM 10288 N N . LEU B 1 515 ? -12.008 31.969 16.859 1 73.75 515 LEU B N 1
ATOM 10289 C CA . LEU B 1 515 ? -11.195 31.359 15.812 1 73.75 515 LEU B CA 1
ATOM 10290 C C . LEU B 1 515 ? -9.719 31.703 16.016 1 73.75 515 LEU B C 1
ATOM 10292 O O . LEU B 1 515 ? -8.844 31.031 15.469 1 73.75 515 LEU B O 1
ATOM 10296 N N . THR B 1 516 ? -9.445 32.719 16.828 1 68.75 516 THR B N 1
ATOM 10297 C CA . THR B 1 516 ? -8.062 33.094 17.094 1 68.75 516 THR B CA 1
ATOM 10298 C C . THR B 1 516 ? -7.609 32.594 18.469 1 68.75 516 THR B C 1
ATOM 10300 O O . THR B 1 516 ? -6.492 32.125 18.609 1 68.75 516 THR B O 1
ATOM 10303 N N . ASP B 1 517 ? -8.477 32.781 19.484 1 76.5 517 ASP B N 1
ATOM 10304 C CA . ASP B 1 517 ? -8.25 32.125 20.766 1 76.5 517 ASP B CA 1
ATOM 10305 C C . ASP B 1 517 ? -9.031 30.828 20.875 1 76.5 517 ASP B C 1
ATOM 10307 O O . ASP B 1 517 ? -10.18 30.812 21.312 1 76.5 517 ASP B O 1
ATOM 10311 N N . THR B 1 518 ? -8.328 29.797 20.578 1 83.38 518 THR B N 1
ATOM 10312 C CA . THR B 1 518 ? -9.008 28.531 20.375 1 83.38 518 THR B CA 1
ATOM 10313 C C . THR B 1 518 ? -9.078 27.734 21.672 1 83.38 518 THR B C 1
ATOM 10315 O O . THR B 1 518 ? -9.492 26.578 21.672 1 83.38 518 THR B O 1
ATOM 10318 N N . SER B 1 519 ? -8.758 28.312 22.781 1 84.38 519 SER B N 1
ATOM 10319 C CA . SER B 1 519 ? -8.625 27.578 24.031 1 84.38 519 SER B CA 1
ATOM 10320 C C . SER B 1 519 ? -9.945 26.938 24.438 1 84.38 519 SER B C 1
ATOM 10322 O O . SER B 1 519 ? -9.961 25.891 25.078 1 84.38 519 SER B O 1
ATOM 10324 N N . VAL B 1 520 ? -11.047 27.562 24 1 86.38 520 VAL B N 1
ATOM 10325 C CA . VAL B 1 520 ? -12.344 27.094 24.469 1 86.38 520 VAL B CA 1
ATOM 10326 C C . VAL B 1 520 ? -12.852 25.984 23.531 1 86.38 520 VAL B C 1
ATOM 10328 O O . VAL B 1 520 ? -13.633 25.125 23.953 1 86.38 520 VAL B O 1
ATOM 10331 N N . ILE B 1 521 ? -12.43 25.984 22.375 1 90.94 521 ILE B N 1
ATOM 10332 C CA . ILE B 1 521 ? -12.992 25.031 21.422 1 90.94 521 ILE B CA 1
ATOM 10333 C C . ILE B 1 521 ? -11.977 23.938 21.109 1 90.94 521 ILE B C 1
ATOM 10335 O O . ILE B 1 521 ? -12.312 22.938 20.5 1 90.94 521 ILE B O 1
ATOM 10339 N N . ARG B 1 522 ? -10.773 24.109 21.609 1 94.88 522 ARG B N 1
ATOM 10340 C CA . ARG B 1 522 ? -9.672 23.203 21.281 1 94.88 522 ARG B CA 1
ATOM 10341 C C . ARG B 1 522 ? -9.367 22.266 22.453 1 94.88 522 ARG B C 1
ATOM 10343 O O . ARG B 1 522 ? -9.359 22.703 23.609 1 94.88 522 ARG B O 1
ATOM 10350 N N . GLN B 1 523 ? -9.203 21 22.172 1 96.31 523 GLN B N 1
ATOM 10351 C CA . GLN B 1 523 ? -8.703 20.016 23.109 1 96.31 523 GLN B CA 1
ATOM 10352 C C . GLN B 1 523 ? -7.309 19.531 22.734 1 96.31 523 GLN B C 1
ATOM 10354 O O . GLN B 1 523 ? -7.09 19.094 21.594 1 96.31 523 GLN B O 1
ATOM 10359 N N . ASP B 1 524 ? -6.344 19.703 23.641 1 97.06 524 ASP B N 1
ATOM 10360 C CA . ASP B 1 524 ? -4.996 19.188 23.422 1 97.06 524 ASP B CA 1
ATOM 10361 C C . ASP B 1 524 ? -4.918 17.703 23.766 1 97.06 524 ASP B C 1
ATOM 10363 O O . ASP B 1 524 ? -5.109 17.297 24.906 1 97.06 524 ASP B O 1
ATOM 10367 N N . ILE B 1 525 ? -4.637 16.891 22.766 1 97.94 525 ILE B N 1
ATOM 10368 C CA . ILE B 1 525 ? -4.613 15.453 22.984 1 97.94 525 ILE B CA 1
ATOM 10369 C C . ILE B 1 525 ? -3.189 14.922 22.797 1 97.94 525 ILE B C 1
ATOM 10371 O O . ILE B 1 525 ? -2.992 13.766 22.438 1 97.94 525 ILE B O 1
ATOM 10375 N N . THR B 1 526 ? -2.166 15.719 22.984 1 97.88 526 THR B N 1
ATOM 10376 C CA . THR B 1 526 ? -0.769 15.328 22.828 1 97.88 526 THR B CA 1
ATOM 10377 C C . THR B 1 526 ? -0.444 14.117 23.703 1 97.88 526 THR B C 1
ATOM 10379 O O . THR B 1 526 ? 0.288 13.227 23.281 1 97.88 526 THR B O 1
ATOM 10382 N N . ASP B 1 527 ? -1.04 14.062 24.859 1 96.75 527 ASP B N 1
ATOM 10383 C CA . ASP B 1 527 ? -0.742 12.992 25.812 1 96.75 527 ASP B CA 1
ATOM 10384 C C . ASP B 1 527 ? -1.273 11.648 25.312 1 96.75 527 ASP B C 1
ATOM 10386 O O . ASP B 1 527 ? -0.877 10.594 25.812 1 96.75 527 ASP B O 1
ATOM 10390 N N . GLU B 1 528 ? -2.205 11.688 24.406 1 97.06 528 GLU B N 1
ATOM 10391 C CA . GLU B 1 528 ? -2.697 10.445 23.828 1 97.06 528 GLU B CA 1
ATOM 10392 C C . GLU B 1 528 ? -1.723 9.891 22.797 1 97.06 528 GLU B C 1
ATOM 10394 O O . GLU B 1 528 ? -1.724 8.695 22.516 1 97.06 528 GLU B O 1
ATOM 10399 N N . TYR B 1 529 ? -0.89 10.719 22.219 1 97.12 529 TYR B N 1
ATOM 10400 C CA . TYR B 1 529 ? -0.019 10.328 21.109 1 97.12 529 TYR B CA 1
ATOM 10401 C C . TYR B 1 529 ? 1.401 10.07 21.609 1 97.12 529 TYR B C 1
ATOM 10403 O O . TYR B 1 529 ? 2.164 9.344 20.969 1 97.12 529 TYR B O 1
ATOM 10411 N N . LYS B 1 530 ? 1.789 10.727 22.672 1 96.19 530 LYS B N 1
ATOM 10412 C CA . LYS B 1 530 ? 3.162 10.555 23.141 1 96.19 530 LYS B CA 1
ATOM 10413 C C . LYS B 1 530 ? 3.277 10.891 24.625 1 96.19 530 LYS B C 1
ATOM 10415 O O . LYS B 1 530 ? 2.439 11.602 25.172 1 96.19 530 LYS B O 1
ATOM 10420 N N . TYR B 1 531 ? 4.32 10.336 25.234 1 94 531 TYR B N 1
ATOM 10421 C CA . TYR B 1 531 ? 4.672 10.68 26.609 1 94 531 TYR B CA 1
ATOM 10422 C C . TYR B 1 531 ? 5.363 12.039 26.672 1 94 531 TYR B C 1
ATOM 10424 O O . TYR B 1 531 ? 5.738 12.602 25.641 1 94 531 TYR B O 1
ATOM 10432 N N . LYS B 1 532 ? 5.484 12.523 27.844 1 94.69 532 LYS B N 1
ATOM 10433 C CA . LYS B 1 532 ? 6.141 13.82 28.016 1 94.69 532 LYS B CA 1
ATOM 10434 C C . LYS B 1 532 ? 7.547 13.805 27.422 1 94.69 532 LYS B C 1
ATOM 10436 O O . LYS B 1 532 ? 8.305 12.852 27.625 1 94.69 532 LYS B O 1
ATOM 10441 N N . ASP B 1 533 ? 7.82 14.828 26.734 1 93.69 533 ASP B N 1
ATOM 10442 C CA . ASP B 1 533 ? 9.125 14.914 26.078 1 93.69 533 ASP B CA 1
ATOM 10443 C C . ASP B 1 533 ? 10.258 14.695 27.078 1 93.69 533 ASP B C 1
ATOM 10445 O O . ASP B 1 533 ? 10.203 15.195 28.203 1 93.69 533 ASP B O 1
ATOM 10449 N N . GLU B 1 534 ? 11.234 13.867 26.719 1 88.5 534 GLU B N 1
ATOM 10450 C CA . GLU B 1 534 ? 12.477 13.609 27.438 1 88.5 534 GLU B CA 1
ATOM 10451 C C . GLU B 1 534 ? 12.234 12.766 28.688 1 88.5 534 GLU B C 1
ATOM 10453 O O . GLU B 1 534 ? 13.164 12.508 29.453 1 88.5 534 GLU B O 1
ATOM 10458 N N . SER B 1 535 ? 11.016 12.383 28.906 1 88.75 535 SER B N 1
ATOM 10459 C CA . SER B 1 535 ? 10.766 11.422 29.969 1 88.75 535 SER B CA 1
ATOM 10460 C C . SER B 1 535 ? 11.328 10.047 29.625 1 88.75 535 SER B C 1
ATOM 10462 O O . SER B 1 535 ? 11.648 9.773 28.469 1 88.75 535 SER B O 1
ATOM 10464 N N . GLU B 1 536 ? 11.438 9.242 30.578 1 81.25 536 GLU B N 1
ATOM 10465 C CA . GLU B 1 536 ? 11.961 7.898 30.359 1 81.25 536 GLU B CA 1
ATOM 10466 C C . GLU B 1 536 ? 11.047 7.094 29.438 1 81.25 536 GLU B C 1
ATOM 10468 O O . GLU B 1 536 ? 11.531 6.395 28.547 1 81.25 536 GLU B O 1
ATOM 10473 N N . ARG B 1 537 ? 9.82 7.23 29.688 1 88 537 ARG B N 1
ATOM 10474 C CA . ARG B 1 537 ? 8.875 6.484 28.859 1 88 537 ARG B CA 1
ATOM 10475 C C . ARG B 1 537 ? 8.914 6.961 27.422 1 88 537 ARG B C 1
ATOM 10477 O O . ARG B 1 537 ? 8.812 6.156 26.484 1 88 537 ARG B O 1
ATOM 10484 N N . GLU B 1 538 ? 9.023 8.273 27.25 1 92.75 538 GLU B N 1
ATOM 10485 C CA . GLU B 1 538 ? 9.102 8.82 25.891 1 92.75 538 GLU B CA 1
ATOM 10486 C C . GLU B 1 538 ? 10.352 8.336 25.172 1 92.75 538 GLU B C 1
ATOM 10488 O O . GLU B 1 538 ? 10.297 7.996 23.984 1 92.75 538 GLU B O 1
ATOM 10493 N N . ARG B 1 539 ? 11.438 8.219 25.875 1 86.5 539 ARG B N 1
ATOM 10494 C CA . ARG B 1 539 ? 12.688 7.766 25.266 1 86.5 539 ARG B CA 1
ATOM 10495 C C . ARG B 1 539 ? 12.617 6.285 24.906 1 86.5 539 ARG B C 1
ATOM 10497 O O . ARG B 1 539 ? 13.133 5.871 23.875 1 86.5 539 ARG B O 1
ATOM 10504 N N . LEU B 1 540 ? 11.969 5.531 25.766 1 79.75 540 LEU B N 1
ATOM 10505 C CA . LEU B 1 540 ? 11.773 4.121 25.453 1 79.75 540 LEU B CA 1
ATOM 10506 C C . LEU B 1 540 ? 10.906 3.953 24.203 1 79.75 540 LEU B C 1
ATOM 10508 O O . LEU B 1 540 ? 11.164 3.062 23.391 1 79.75 540 LEU B O 1
ATOM 10512 N N . ALA B 1 541 ? 9.945 4.785 24.109 1 87.06 541 ALA B N 1
ATOM 10513 C CA . ALA B 1 541 ? 9.102 4.738 22.922 1 87.06 541 ALA B CA 1
ATOM 10514 C C . ALA B 1 541 ? 9.898 5.051 21.656 1 87.06 541 ALA B C 1
ATOM 10516 O O . ALA B 1 541 ? 9.719 4.402 20.625 1 87.06 541 ALA B O 1
ATOM 10517 N N . VAL B 1 542 ? 10.758 6.023 21.75 1 86.06 542 VAL B N 1
ATOM 10518 C CA . VAL B 1 542 ? 11.578 6.41 20.609 1 86.06 542 VAL B CA 1
ATOM 10519 C C . VAL B 1 542 ? 12.508 5.258 20.219 1 86.06 542 VAL B C 1
ATOM 10521 O O . VAL B 1 542 ? 12.656 4.941 19.047 1 86.06 542 VAL B O 1
ATOM 10524 N N . ILE B 1 543 ? 13.055 4.641 21.219 1 78.69 543 ILE B N 1
ATOM 10525 C CA . ILE B 1 543 ? 13.945 3.504 20.984 1 78.69 543 ILE B CA 1
ATOM 10526 C C . ILE B 1 543 ? 13.164 2.373 20.312 1 78.69 543 ILE B C 1
ATOM 10528 O O . ILE B 1 543 ? 13.633 1.771 19.344 1 78.69 543 ILE B O 1
ATOM 10532 N N . SER B 1 544 ? 12.023 2.137 20.828 1 77.5 544 SER B N 1
ATOM 10533 C CA . SER B 1 544 ? 11.18 1.08 20.281 1 77.5 544 SER B CA 1
ATOM 10534 C C . SER B 1 544 ? 10.828 1.358 18.828 1 77.5 544 SER B C 1
ATOM 10536 O O . SER B 1 544 ? 10.906 0.466 17.984 1 77.5 544 SER B O 1
ATOM 10538 N N . ALA B 1 545 ? 10.508 2.555 18.516 1 79.81 545 ALA B N 1
ATOM 10539 C CA . ALA B 1 545 ? 10.148 2.93 17.141 1 79.81 545 ALA B CA 1
ATOM 10540 C C . ALA B 1 545 ? 11.359 2.865 16.219 1 79.81 545 ALA B C 1
ATOM 10542 O O . ALA B 1 545 ? 11.227 2.525 15.039 1 79.81 545 ALA B O 1
ATOM 10543 N N . SER B 1 546 ? 12.531 3.227 16.781 1 75.06 546 SER B N 1
ATOM 10544 C CA . SER B 1 546 ? 13.758 3.281 15.992 1 75.06 546 SER B CA 1
ATOM 10545 C C . SER B 1 546 ? 14.219 1.884 15.586 1 75.06 546 SER B C 1
ATOM 10547 O O . SER B 1 546 ? 14.945 1.724 14.609 1 75.06 546 SER B O 1
ATOM 10549 N N . ARG B 1 547 ? 13.859 0.986 16.484 1 65 547 ARG B N 1
ATOM 10550 C CA . ARG B 1 547 ? 14.211 -0.386 16.141 1 65 547 ARG B CA 1
ATOM 10551 C C . ARG B 1 547 ? 13.617 -0.767 14.781 1 65 547 ARG B C 1
ATOM 10553 O O . ARG B 1 547 ? 14.164 -1.615 14.07 1 65 547 ARG B O 1
ATOM 10560 N N . SER B 1 548 ? 12.594 -0.028 14.641 1 53.84 548 SER B N 1
ATOM 10561 C CA . SER B 1 548 ? 11.961 -0.268 13.352 1 53.84 548 SER B CA 1
ATOM 10562 C C . SER B 1 548 ? 12.539 0.648 12.273 1 53.84 548 SER B C 1
ATOM 10564 O O . SER B 1 548 ? 12.148 0.562 11.109 1 53.84 548 SER B O 1
ATOM 10566 N N . ALA B 1 549 ? 13.523 1.531 12.922 1 54.25 549 ALA B N 1
ATOM 10567 C CA . ALA B 1 549 ? 14.133 2.475 11.992 1 54.25 549 ALA B CA 1
ATOM 10568 C C . ALA B 1 549 ? 15.398 1.885 11.367 1 54.25 549 ALA B C 1
ATOM 10570 O O . ALA B 1 549 ? 16 0.973 11.93 1 54.25 549 ALA B O 1
ATOM 10571 N N . VAL B 1 550 ? 15.82 2.248 10.172 1 48.75 550 VAL B N 1
ATOM 10572 C CA . VAL B 1 550 ? 16.922 1.701 9.391 1 48.75 550 VAL B CA 1
ATOM 10573 C C . VAL B 1 550 ? 18.25 2.107 10.016 1 48.75 550 VAL B C 1
ATOM 10575 O O . VAL B 1 550 ? 19.188 1.309 10.07 1 48.75 550 VAL B O 1
ATOM 10578 N N . VAL B 1 551 ? 18.484 3.402 10.492 1 48.88 551 VAL B N 1
ATOM 10579 C CA . VAL B 1 551 ? 19.844 3.865 10.789 1 48.88 551 VAL B CA 1
ATOM 10580 C C . VAL B 1 551 ? 19.953 4.242 12.266 1 48.88 551 VAL B C 1
ATOM 10582 O O . VAL B 1 551 ? 19.141 5.02 12.773 1 48.88 551 VAL B O 1
ATOM 10585 N N . LYS B 1 552 ? 20.688 3.395 13.117 1 46.69 552 LYS B N 1
ATOM 10586 C CA . LYS B 1 552 ? 20.969 3.727 14.508 1 46.69 552 LYS B CA 1
ATOM 10587 C C . LYS B 1 552 ? 21.984 4.859 14.609 1 46.69 552 LYS B C 1
ATOM 10589 O O . LYS B 1 552 ? 22.984 4.875 13.875 1 46.69 552 LYS B O 1
ATOM 10594 N N . ARG B 1 553 ? 21.688 6.062 15.273 1 50.97 553 ARG B N 1
ATOM 10595 C CA . ARG B 1 553 ? 22.594 7.203 15.266 1 50.97 553 ARG B CA 1
ATOM 10596 C C . ARG B 1 553 ? 23.297 7.348 16.609 1 50.97 553 ARG B C 1
ATOM 10598 O O . ARG B 1 553 ? 22.734 7.035 17.656 1 50.97 553 ARG B O 1
ATOM 10605 N N . PRO B 1 554 ? 24.609 7.473 16.484 1 43.25 554 PRO B N 1
ATOM 10606 C CA . PRO B 1 554 ? 25.422 7.707 17.672 1 43.25 554 PRO B CA 1
ATOM 10607 C C . PRO B 1 554 ? 25.016 8.977 18.422 1 43.25 554 PRO B C 1
ATOM 10609 O O . PRO B 1 554 ? 24.469 9.906 17.812 1 43.25 554 PRO B O 1
ATOM 10612 N N . VAL B 1 555 ? 25.031 8.828 19.766 1 39.53 555 VAL B N 1
ATOM 10613 C CA . VAL B 1 555 ? 24.875 9.93 20.719 1 39.53 555 VAL B CA 1
ATOM 10614 C C . VAL B 1 555 ? 26.062 10.867 20.625 1 39.53 555 VAL B C 1
ATOM 10616 O O . VAL B 1 555 ? 27.219 10.422 20.562 1 39.53 555 VAL B O 1
ATOM 10619 N N . TYR B 1 556 ? 25.938 12.102 20.156 1 42.31 556 TYR B N 1
ATOM 10620 C CA . TYR B 1 556 ? 26.953 13.094 19.844 1 42.31 556 TYR B CA 1
ATOM 10621 C C . TYR B 1 556 ? 27.375 13.852 21.094 1 42.31 556 TYR B C 1
ATOM 10623 O O . TYR B 1 556 ? 26.578 14.031 22.016 1 42.31 556 TYR B O 1
ATOM 10631 N N . ASN B 1 557 ? 28.672 13.938 21.422 1 43.16 557 ASN B N 1
ATOM 10632 C CA . ASN B 1 557 ? 29.328 14.703 22.484 1 43.16 557 ASN B CA 1
ATOM 10633 C C . ASN B 1 557 ? 29.188 16.203 22.25 1 43.16 557 ASN B C 1
ATOM 10635 O O . ASN B 1 557 ? 29.672 16.734 21.25 1 43.16 557 ASN B O 1
ATOM 10639 N N . ILE B 1 558 ? 28.312 16.844 22.859 1 48.28 558 ILE B N 1
ATOM 10640 C CA . ILE B 1 558 ? 28.203 18.297 22.844 1 48.28 558 ILE B CA 1
ATOM 10641 C C . ILE B 1 558 ? 29.328 18.906 23.688 1 48.28 558 ILE B C 1
ATOM 10643 O O . ILE B 1 558 ? 29.484 18.562 24.859 1 48.28 558 ILE B O 1
ATOM 10647 N N . GLY B 1 559 ? 30.422 19.375 23.094 1 52.28 559 GLY B N 1
ATOM 10648 C CA . GLY B 1 559 ? 31.5 20.078 23.797 1 52.28 559 GLY B CA 1
ATOM 10649 C C . GLY B 1 559 ? 30.984 21.016 24.875 1 52.28 559 GLY B C 1
ATOM 10650 O O . GLY B 1 559 ? 29.781 21.078 25.125 1 52.28 559 GLY B O 1
ATOM 10651 N N . TYR B 1 560 ? 31.891 21.719 25.688 1 56.47 560 TYR B N 1
ATOM 10652 C CA . TYR B 1 560 ? 31.641 22.656 26.766 1 56.47 560 TYR B CA 1
ATOM 10653 C C . TYR B 1 560 ? 30.844 23.859 26.281 1 56.47 560 TYR B C 1
ATOM 10655 O O . TYR B 1 560 ? 31.172 24.453 25.25 1 56.47 560 TYR B O 1
ATOM 10663 N N . GLN B 1 561 ? 29.641 24.094 26.859 1 69.19 561 GLN B N 1
ATOM 10664 C CA . GLN B 1 561 ? 28.781 25.219 26.5 1 69.19 561 GLN B CA 1
ATOM 10665 C C . GLN B 1 561 ? 28.641 26.203 27.656 1 69.19 561 GLN B C 1
ATOM 10667 O O . GLN B 1 561 ? 28.047 25.875 28.688 1 69.19 561 GLN B O 1
ATOM 10672 N N . ASP B 1 562 ? 29.391 27.5 27.5 1 78.75 562 ASP B N 1
ATOM 10673 C CA . ASP B 1 562 ? 29.219 28.5 28.547 1 78.75 562 ASP B CA 1
ATOM 10674 C C . ASP B 1 562 ? 28.297 29.625 28.078 1 78.75 562 ASP B C 1
ATOM 10676 O O . ASP B 1 562 ? 28.125 30.625 28.781 1 78.75 562 ASP B O 1
ATOM 10680 N N . VAL B 1 563 ? 27.859 29.609 26.922 1 81.44 563 VAL B N 1
ATOM 10681 C CA . VAL B 1 563 ? 26.844 30.547 26.453 1 81.44 563 VAL B CA 1
ATOM 10682 C C . VAL B 1 563 ? 25.531 29.812 26.219 1 81.44 563 VAL B C 1
ATOM 10684 O O . VAL B 1 563 ? 25.484 28.828 25.484 1 81.44 563 VAL B O 1
ATOM 10687 N N . ILE B 1 564 ? 24.562 30.359 26.938 1 81.19 564 ILE B N 1
ATOM 10688 C CA . ILE B 1 564 ? 23.219 29.781 26.797 1 81.19 564 ILE B CA 1
ATOM 10689 C C . ILE B 1 564 ? 22.391 30.609 25.812 1 81.19 564 ILE B C 1
ATOM 10691 O O . ILE B 1 564 ? 22.312 31.844 25.953 1 81.19 564 ILE B O 1
ATOM 10695 N N . PHE B 1 565 ? 21.859 29.969 24.938 1 78.25 565 PHE B N 1
ATOM 10696 C CA . PHE B 1 565 ? 21.016 30.641 23.953 1 78.25 565 PHE B CA 1
ATOM 10697 C C . PHE B 1 565 ? 19.547 30.438 24.281 1 78.25 565 PHE B C 1
ATOM 10699 O O . PHE B 1 565 ? 19.094 29.312 24.516 1 78.25 565 PHE B O 1
ATOM 10706 N N . GLY B 1 566 ? 18.781 31.531 24.469 1 71.19 566 GLY B N 1
ATOM 10707 C CA . GLY B 1 566 ? 17.359 31.484 24.781 1 71.19 566 GLY B CA 1
ATOM 10708 C C . GLY B 1 566 ? 16.484 31.266 23.562 1 71.19 566 GLY B C 1
ATOM 10709 O O . GLY B 1 566 ? 15.273 31.094 23.688 1 71.19 566 GLY B O 1
ATOM 10710 N N . GLY B 1 567 ? 16.984 31.234 22.5 1 68.69 567 GLY B N 1
ATOM 10711 C CA . GLY B 1 567 ? 16.203 31.109 21.281 1 68.69 567 GLY B CA 1
ATOM 10712 C C . GLY B 1 567 ? 15.492 32.406 20.891 1 68.69 567 GLY B C 1
ATOM 10713 O O . GLY B 1 567 ? 15.922 33.5 21.266 1 68.69 567 GLY B O 1
ATOM 10714 N N . PHE B 1 568 ? 14.555 32.312 19.953 1 72.88 568 PHE B N 1
ATOM 10715 C CA . PHE B 1 568 ? 13.82 33.469 19.453 1 72.88 568 PHE B CA 1
ATOM 10716 C C . PHE B 1 568 ? 12.656 33.812 20.375 1 72.88 568 PHE B C 1
ATOM 10718 O O . PHE B 1 568 ? 11.969 32.906 20.859 1 72.88 568 PHE B O 1
ATOM 10725 N N . GLU B 1 569 ? 12.57 35.031 20.656 1 68.19 569 GLU B N 1
ATOM 10726 C CA . GLU B 1 569 ? 11.422 35.5 21.438 1 68.19 569 GLU B CA 1
ATOM 10727 C C . GLU B 1 569 ? 10.117 35.281 20.672 1 68.19 569 GLU B C 1
ATOM 10729 O O . GLU B 1 569 ? 10.078 35.469 19.453 1 68.19 569 GLU B O 1
ATOM 10734 N N . HIS B 1 570 ? 9.211 34.844 21.531 1 61.88 570 HIS B N 1
ATOM 10735 C CA . HIS B 1 570 ? 7.898 34.531 20.969 1 61.88 570 HIS B CA 1
ATOM 10736 C C . HIS B 1 570 ? 7.25 35.781 20.375 1 61.88 570 HIS B C 1
ATOM 10738 O O . HIS B 1 570 ? 7.32 36.875 20.984 1 61.88 570 HIS B O 1
ATOM 10744 N N . ARG B 1 571 ? 7.098 35.812 19.125 1 63.03 571 ARG B N 1
ATOM 10745 C CA . ARG B 1 571 ? 6.383 36.875 18.406 1 63.03 571 ARG B CA 1
ATOM 10746 C C . ARG B 1 571 ? 4.949 36.438 18.094 1 63.03 571 ARG B C 1
ATOM 10748 O O . ARG B 1 571 ? 4.688 35.812 17.062 1 63.03 571 ARG B O 1
ATOM 10755 N N . ASP B 1 572 ? 4.109 36.438 19.25 1 63.53 572 ASP B N 1
ATOM 10756 C CA . ASP B 1 572 ? 2.773 35.875 19.094 1 63.53 572 ASP B CA 1
ATOM 10757 C C . ASP B 1 572 ? 1.774 36.938 18.641 1 63.53 572 ASP B C 1
ATOM 10759 O O . ASP B 1 572 ? 1.864 38.094 19.047 1 63.53 572 ASP B O 1
ATOM 10763 N N . TYR B 1 573 ? 0.996 36.594 17.672 1 75 573 TYR B N 1
ATOM 10764 C CA . TYR B 1 573 ? -0.23 37.281 17.266 1 75 573 TYR B CA 1
ATOM 10765 C C . TYR B 1 573 ? 0.083 38.562 16.516 1 75 573 TYR B C 1
ATOM 10767 O O . TYR B 1 573 ? -0.498 39.594 16.797 1 75 573 TYR B O 1
ATOM 10775 N N . ILE B 1 574 ? 1.13 38.406 15.727 1 84.31 574 ILE B N 1
ATOM 10776 C CA . ILE B 1 574 ? 1.408 39.531 14.859 1 84.31 574 ILE B CA 1
ATOM 10777 C C . ILE B 1 574 ? 0.419 39.562 13.695 1 84.31 574 ILE B C 1
ATOM 10779 O O . ILE B 1 574 ? 0.348 38.625 12.914 1 84.31 574 ILE B O 1
ATOM 10783 N N . LEU B 1 575 ? -0.333 40.625 13.68 1 89.12 575 LEU B N 1
ATOM 10784 C CA . LEU B 1 575 ? -1.282 40.781 12.586 1 89.12 575 LEU B CA 1
ATOM 10785 C C . LEU B 1 575 ? -0.562 41.156 11.297 1 89.12 575 LEU B C 1
ATOM 10787 O O . LEU B 1 575 ? 0.357 41.969 11.297 1 89.12 575 LEU B O 1
ATOM 10791 N N . ILE B 1 576 ? -0.965 40.531 10.266 1 91.25 576 ILE B N 1
ATOM 10792 C CA . ILE B 1 576 ? -0.396 40.875 8.969 1 91.25 576 ILE B CA 1
ATOM 10793 C C . ILE B 1 576 ? -0.542 42.375 8.719 1 91.25 576 ILE B C 1
ATOM 10795 O O . ILE B 1 576 ? -1.55 43 9.102 1 91.25 576 ILE B O 1
ATOM 10799 N N . GLY B 1 577 ? 0.433 42.969 8.086 1 90.38 577 GLY B N 1
ATOM 10800 C CA . GLY B 1 577 ? 0.437 44.406 7.848 1 90.38 577 GLY B CA 1
ATOM 10801 C C . GLY B 1 577 ? 1.239 45.188 8.875 1 90.38 577 GLY B C 1
ATOM 10802 O O . GLY B 1 577 ? 1.53 46.375 8.688 1 90.38 577 GLY B O 1
ATOM 10803 N N . LYS B 1 578 ? 1.629 44.5 9.922 1 91.31 578 LYS B N 1
ATOM 10804 C CA . LYS B 1 578 ? 2.387 45.156 10.977 1 91.31 578 LYS B CA 1
ATOM 10805 C C . LYS B 1 578 ? 3.871 44.812 10.891 1 91.31 578 LYS B C 1
ATOM 10807 O O . LYS B 1 578 ? 4.234 43.75 10.375 1 91.31 578 LYS B O 1
ATOM 10812 N N . ASP B 1 579 ? 4.641 45.75 11.391 1 91.06 579 ASP B N 1
ATOM 10813 C CA . ASP B 1 579 ? 6.062 45.469 11.562 1 91.06 579 ASP B CA 1
ATOM 10814 C C . ASP B 1 579 ? 6.301 44.562 12.766 1 91.06 579 ASP B C 1
ATOM 10816 O O . ASP B 1 579 ? 5.473 44.5 13.672 1 91.06 579 ASP B O 1
ATOM 10820 N N . PHE B 1 580 ? 7.359 43.812 12.664 1 90.31 580 PHE B N 1
ATOM 10821 C CA . PHE B 1 580 ? 7.691 43.031 13.836 1 90.31 580 PHE B CA 1
ATOM 10822 C C . PHE B 1 580 ? 9.203 42.875 13.992 1 90.31 580 PHE B C 1
ATOM 10824 O O . PHE B 1 580 ? 9.961 43.312 13.117 1 90.31 580 PHE B O 1
ATOM 10831 N N . LYS B 1 581 ? 9.547 42.406 15.164 1 89.19 581 LYS B N 1
ATOM 10832 C CA . LYS B 1 581 ? 10.961 42.219 15.492 1 89.19 581 LYS B CA 1
ATOM 10833 C C . LYS B 1 581 ? 11.258 40.781 15.891 1 89.19 581 LYS B C 1
ATOM 10835 O O . LYS B 1 581 ? 10.445 40.156 16.562 1 89.19 581 LYS B O 1
ATOM 10840 N N . VAL B 1 582 ? 12.391 40.281 15.359 1 88.94 582 VAL B N 1
ATOM 10841 C CA . VAL B 1 582 ? 12.898 39 15.758 1 88.94 582 VAL B CA 1
ATOM 10842 C C . VAL B 1 582 ? 14.141 39.156 16.625 1 88.94 582 VAL B C 1
ATOM 10844 O O . VAL B 1 582 ? 15.117 39.812 16.203 1 88.94 582 VAL B O 1
ATOM 10847 N N . SER B 1 583 ? 14.016 38.594 17.781 1 88.56 583 SER B N 1
ATOM 10848 C CA . SER B 1 583 ? 15.133 38.812 18.703 1 88.56 583 SER B CA 1
ATOM 10849 C C . SER B 1 583 ? 15.695 37.469 19.188 1 88.56 583 SER B C 1
ATOM 10851 O O . SER B 1 583 ? 14.938 36.562 19.531 1 88.56 583 SER B O 1
ATOM 10853 N N . LEU B 1 584 ? 16.984 37.312 19.094 1 88.69 584 LEU B N 1
ATOM 10854 C CA . LEU B 1 584 ? 17.719 36.188 19.656 1 88.69 584 LEU B CA 1
ATOM 10855 C C . LEU B 1 584 ? 18.422 36.594 20.953 1 88.69 584 LEU B C 1
ATOM 10857 O O . LEU B 1 584 ? 19.188 37.562 20.969 1 88.69 584 LEU B O 1
ATOM 10861 N N . THR B 1 585 ? 18.125 35.812 21.984 1 88.25 585 THR B N 1
ATOM 10862 C CA . THR B 1 585 ? 18.703 36.188 23.266 1 88.25 585 THR B CA 1
ATOM 10863 C C . THR B 1 585 ? 19.812 35.219 23.656 1 88.25 585 THR B C 1
ATOM 10865 O O . THR B 1 585 ? 19.781 34.031 23.266 1 88.25 585 THR B O 1
ATOM 10868 N N . PHE B 1 586 ? 20.828 35.656 24.375 1 88.94 586 PHE B N 1
ATOM 10869 C CA . PHE B 1 586 ? 21.938 34.844 24.844 1 88.94 586 PHE B CA 1
ATOM 10870 C C . PHE B 1 586 ? 22.406 35.312 26.219 1 88.94 586 PHE B C 1
ATOM 10872 O O . PHE B 1 586 ? 22.219 36.469 26.578 1 88.94 586 PHE B O 1
ATOM 10879 N N . ARG B 1 587 ? 22.938 34.344 26.906 1 90.94 587 ARG B N 1
ATOM 10880 C CA . ARG B 1 587 ? 23.469 34.625 28.234 1 90.94 587 ARG B CA 1
ATOM 10881 C C . ARG B 1 587 ? 24.828 33.969 28.422 1 90.94 587 ARG B C 1
ATOM 10883 O O . ARG B 1 587 ? 25 32.75 28.219 1 90.94 587 ARG B O 1
ATOM 10890 N N . ASN B 1 588 ? 25.797 34.75 28.781 1 91.62 588 ASN B N 1
ATOM 10891 C CA . ASN B 1 588 ? 27.109 34.25 29.172 1 91.62 588 ASN B CA 1
ATOM 10892 C C . ASN B 1 588 ? 27.141 33.844 30.641 1 91.62 588 ASN B C 1
ATOM 10894 O O . ASN B 1 588 ? 27.078 34.688 31.531 1 91.62 588 ASN B O 1
ATOM 10898 N N . ILE B 1 589 ? 27.281 32.625 30.844 1 89.69 589 ILE B N 1
ATOM 10899 C CA . ILE B 1 589 ? 27.297 32.188 32.219 1 89.69 589 ILE B CA 1
ATOM 10900 C C . ILE B 1 589 ? 28.734 31.969 32.688 1 89.69 589 ILE B C 1
ATOM 10902 O O . ILE B 1 589 ? 28.984 31.625 33.844 1 89.69 589 ILE B O 1
ATOM 10906 N N . GLY B 1 590 ? 29.578 32.125 31.781 1 87.5 590 GLY B N 1
ATOM 10907 C CA . GLY B 1 590 ? 30.984 31.938 32.094 1 87.5 590 GLY B CA 1
ATOM 10908 C C . GLY B 1 590 ? 31.656 33.156 32.656 1 87.5 590 GLY B C 1
ATOM 10909 O O . GLY B 1 590 ? 31.016 34.188 32.875 1 87.5 590 GLY B O 1
ATOM 10910 N N . ASP B 1 591 ? 33.031 33.062 32.906 1 90.38 591 ASP B N 1
ATOM 10911 C CA . ASP B 1 591 ? 33.781 34.125 33.5 1 90.38 591 ASP B CA 1
ATOM 10912 C C . ASP B 1 591 ? 34.656 34.844 32.5 1 90.38 591 ASP B C 1
ATOM 10914 O O . ASP B 1 591 ? 35.469 35.688 32.844 1 90.38 591 ASP B O 1
ATOM 10918 N N . GLN B 1 592 ? 34.562 34.531 31.297 1 91.81 592 GLN B N 1
ATOM 10919 C CA . GLN B 1 592 ? 35.375 35.125 30.234 1 91.81 592 GLN B CA 1
ATOM 10920 C C . GLN B 1 592 ? 34.5 35.844 29.219 1 91.81 592 GLN B C 1
ATOM 10922 O O . GLN B 1 592 ? 33.312 35.531 29.047 1 91.81 592 GLN B O 1
ATOM 10927 N N . MET B 1 593 ? 35.188 36.875 28.672 1 93 593 MET B N 1
ATOM 10928 C CA . MET B 1 593 ? 34.5 37.562 27.562 1 93 593 MET B CA 1
ATOM 10929 C C . MET B 1 593 ? 34.312 36.625 26.375 1 93 593 MET B C 1
ATOM 10931 O O . MET B 1 593 ? 35.219 35.844 26.047 1 93 593 MET B O 1
ATOM 10935 N N . ARG B 1 594 ? 33.125 36.719 25.859 1 92.94 594 ARG B N 1
ATOM 10936 C CA . ARG B 1 594 ? 32.812 35.906 24.672 1 92.94 594 ARG B CA 1
ATOM 10937 C C . ARG B 1 594 ? 32.312 36.781 23.531 1 92.94 594 ARG B C 1
ATOM 10939 O O . ARG B 1 594 ? 31.594 37.75 23.75 1 92.94 594 ARG B O 1
ATOM 10946 N N . THR B 1 595 ? 32.812 36.531 22.359 1 92.19 595 THR B N 1
ATOM 10947 C CA . THR B 1 595 ? 32.375 37.219 21.141 1 92.19 595 THR B CA 1
ATOM 10948 C C . THR B 1 595 ? 31.469 36.312 20.312 1 92.19 595 THR B C 1
ATOM 10950 O O . THR B 1 595 ? 31.875 35.219 19.906 1 92.19 595 THR B O 1
ATOM 10953 N N . LEU B 1 596 ? 30.234 36.812 20.141 1 91.06 596 LEU B N 1
ATOM 10954 C CA . LEU B 1 596 ? 29.266 36.031 19.359 1 91.06 596 LEU B CA 1
ATOM 10955 C C . LEU B 1 596 ? 29.172 36.562 17.938 1 91.06 596 LEU B C 1
ATOM 10957 O O . LEU B 1 596 ? 28.906 37.75 17.719 1 91.06 596 LEU B O 1
ATOM 10961 N N . LYS B 1 597 ? 29.484 35.75 16.969 1 88.75 597 LYS B N 1
ATOM 10962 C CA . LYS B 1 597 ? 29.266 36.031 15.555 1 88.75 597 LYS B CA 1
ATOM 10963 C C . LYS B 1 597 ? 28.156 35.156 14.984 1 88.75 597 LYS B C 1
ATOM 10965 O O . LYS B 1 597 ? 28.188 33.938 15.133 1 88.75 597 LYS B O 1
ATOM 10970 N N . GLY B 1 598 ? 27.188 35.875 14.477 1 89.38 598 GLY B N 1
ATOM 10971 C CA . GLY B 1 598 ? 26.062 35.094 13.984 1 89.38 598 GLY B CA 1
ATOM 10972 C C . GLY B 1 598 ? 25.297 35.781 12.875 1 89.38 598 GLY B C 1
ATOM 10973 O O . GLY B 1 598 ? 25.656 36.875 12.438 1 89.38 598 GLY B O 1
ATOM 10974 N N . LYS B 1 599 ? 24.406 35.031 12.344 1 90.38 599 LYS B N 1
ATOM 10975 C CA . LYS B 1 599 ? 23.516 35.469 11.273 1 90.38 599 LYS B CA 1
ATOM 10976 C C . LYS B 1 599 ? 22.078 35.031 11.531 1 90.38 599 LYS B C 1
ATOM 10978 O O . LYS B 1 599 ? 21.828 33.875 11.875 1 90.38 599 LYS B O 1
ATOM 10983 N N . ILE B 1 600 ? 21.188 36.062 11.484 1 89.31 600 ILE B N 1
ATOM 10984 C CA . ILE B 1 600 ? 19.766 35.781 11.578 1 89.31 600 ILE B CA 1
ATOM 10985 C C . ILE B 1 600 ? 19.125 35.938 10.203 1 89.31 600 ILE B C 1
ATOM 10987 O O . ILE B 1 600 ? 19.391 36.875 9.477 1 89.31 600 ILE B O 1
ATOM 10991 N N . VAL B 1 601 ? 18.422 34.906 9.836 1 88.94 601 VAL B N 1
ATOM 10992 C CA . VAL B 1 601 ? 17.734 34.938 8.555 1 88.94 601 VAL B CA 1
ATOM 10993 C C . VAL B 1 601 ? 16.234 34.75 8.781 1 88.94 601 VAL B C 1
ATOM 10995 O O . VAL B 1 601 ? 15.812 33.812 9.469 1 88.94 601 VAL B O 1
ATOM 10998 N N . CYS B 1 602 ? 15.438 35.688 8.328 1 90.12 602 CYS B N 1
ATOM 10999 C CA . CYS B 1 602 ? 13.984 35.562 8.312 1 90.12 602 CYS B CA 1
ATOM 11000 C C . CYS B 1 602 ? 13.477 35.219 6.918 1 90.12 602 CYS B C 1
ATOM 11002 O O . CYS B 1 602 ? 13.797 35.906 5.949 1 90.12 602 CYS B O 1
ATOM 11004 N N . GLU B 1 603 ? 12.719 34.156 6.879 1 89.56 603 GLU B N 1
ATOM 11005 C CA . GLU B 1 603 ? 12.273 33.656 5.578 1 89.56 603 GLU B CA 1
ATOM 11006 C C . GLU B 1 603 ? 10.773 33.375 5.59 1 89.56 603 GLU B C 1
ATOM 11008 O O . GLU B 1 603 ? 10.188 33.125 6.648 1 89.56 603 GLU B O 1
ATOM 11013 N N . THR B 1 604 ? 10.18 33.5 4.406 1 88.06 604 THR B N 1
ATOM 11014 C CA . THR B 1 604 ? 8.82 33 4.223 1 88.06 604 THR B CA 1
ATOM 11015 C C . THR B 1 604 ? 8.844 31.531 3.812 1 88.06 604 THR B C 1
ATOM 11017 O O . THR B 1 604 ? 9.742 31.109 3.076 1 88.06 604 THR B O 1
ATOM 11020 N N . VAL B 1 605 ? 7.918 30.766 4.395 1 81.69 605 VAL B N 1
ATOM 11021 C CA . VAL B 1 605 ? 7.883 29.328 4.109 1 81.69 605 VAL B CA 1
ATOM 11022 C C . VAL B 1 605 ? 6.457 28.906 3.762 1 81.69 605 VAL B C 1
ATOM 11024 O O . VAL B 1 605 ? 5.496 29.609 4.094 1 81.69 605 VAL B O 1
ATOM 11027 N N . SER B 1 606 ? 6.375 27.859 3.021 1 74.5 606 SER B N 1
ATOM 11028 C CA . SER B 1 606 ? 5.078 27.219 2.828 1 74.5 606 SER B CA 1
ATOM 11029 C C . SER B 1 606 ? 4.625 26.484 4.09 1 74.5 606 SER B C 1
ATOM 11031 O O . SER B 1 606 ? 5.387 26.375 5.051 1 74.5 606 SER B O 1
ATOM 11033 N N . TYR B 1 607 ? 3.451 26.156 4.039 1 68.06 607 TYR B N 1
ATOM 11034 C CA . TYR B 1 607 ? 2.943 25.469 5.227 1 68.06 607 TYR B CA 1
ATOM 11035 C C . TYR B 1 607 ? 3.691 24.172 5.473 1 68.06 607 TYR B C 1
ATOM 11037 O O . TYR B 1 607 ? 3.711 23.656 6.594 1 68.06 607 TYR B O 1
ATOM 11045 N N . ILE B 1 608 ? 4.328 23.641 4.387 1 67 608 ILE B N 1
ATOM 11046 C CA . ILE B 1 608 ? 5.086 22.406 4.57 1 67 608 ILE B CA 1
ATOM 11047 C C . ILE B 1 608 ? 6.539 22.734 4.906 1 67 608 ILE B C 1
ATOM 11049 O O . ILE B 1 608 ? 7.402 21.859 4.895 1 67 608 ILE B O 1
ATOM 11053 N N . GLY B 1 609 ? 6.754 23.938 5.082 1 69.19 609 GLY B N 1
ATOM 11054 C CA . GLY B 1 609 ? 8.055 24.312 5.613 1 69.19 609 GLY B CA 1
ATOM 11055 C C . GLY B 1 609 ? 9.086 24.578 4.535 1 69.19 609 GLY B C 1
ATOM 11056 O O . GLY B 1 609 ? 10.258 24.812 4.832 1 69.19 609 GLY B O 1
ATOM 11057 N N . VAL B 1 610 ? 8.672 24.547 3.336 1 69.94 610 VAL B N 1
ATOM 11058 C CA . VAL B 1 610 ? 9.602 24.797 2.244 1 69.94 610 VAL B CA 1
ATOM 11059 C C . VAL B 1 610 ? 9.875 26.297 2.131 1 69.94 610 VAL B C 1
ATOM 11061 O O . VAL B 1 610 ? 8.945 27.109 2.113 1 69.94 610 VAL B O 1
ATOM 11064 N N . LYS B 1 611 ? 11.148 26.594 2.078 1 77.12 611 LYS B N 1
ATOM 11065 C CA . LYS B 1 611 ? 11.57 27.984 1.943 1 77.12 611 LYS B CA 1
ATOM 11066 C C . LYS B 1 611 ? 11.039 28.594 0.646 1 77.12 611 LYS B C 1
ATOM 11068 O O . LYS B 1 611 ? 11.109 27.953 -0.411 1 77.12 611 LYS B O 1
ATOM 11073 N N . GLN B 1 612 ? 10.469 29.719 0.768 1 80.12 612 GLN B N 1
ATOM 11074 C CA . GLN B 1 612 ? 9.977 30.406 -0.416 1 80.12 612 GLN B CA 1
ATOM 11075 C C . GLN B 1 612 ? 10.875 31.594 -0.772 1 80.12 612 GLN B C 1
ATOM 11077 O O . GLN B 1 612 ? 11.328 31.719 -1.91 1 80.12 612 GLN B O 1
ATOM 11082 N N . ASP B 1 613 ? 11.055 32.5 0.228 1 87.31 613 ASP B N 1
ATOM 11083 C CA . ASP B 1 613 ? 11.883 33.688 -0.006 1 87.31 613 ASP B CA 1
ATOM 11084 C C . ASP B 1 613 ? 12.555 34.156 1.283 1 87.31 613 ASP B C 1
ATOM 11086 O O . ASP B 1 613 ? 12.047 33.906 2.379 1 87.31 613 ASP B O 1
ATOM 11090 N N . VAL B 1 614 ? 13.742 34.812 1.095 1 90.38 614 VAL B N 1
ATOM 11091 C CA . VAL B 1 614 ? 14.398 35.469 2.223 1 90.38 614 VAL B CA 1
ATOM 11092 C C . VAL B 1 614 ? 13.82 36.875 2.414 1 90.38 614 VAL B C 1
ATOM 11094 O O . VAL B 1 614 ? 13.828 37.688 1.488 1 90.38 614 VAL B O 1
ATOM 11097 N N . VAL B 1 615 ? 13.258 37.156 3.516 1 92.81 615 VAL B N 1
ATOM 11098 C CA . VAL B 1 615 ? 12.68 38.438 3.82 1 92.81 615 VAL B CA 1
ATOM 11099 C C . VAL B 1 615 ? 13.789 39.438 4.191 1 92.81 615 VAL B C 1
ATOM 11101 O O . VAL B 1 615 ? 13.852 40.531 3.658 1 92.81 615 VAL B O 1
ATOM 11104 N N . LYS B 1 616 ? 14.539 38.938 5.105 1 91.88 616 LYS B N 1
ATOM 11105 C CA . LYS B 1 616 ? 15.617 39.781 5.605 1 91.88 616 LYS B CA 1
ATOM 11106 C C . LYS B 1 616 ? 16.688 38.938 6.297 1 91.88 616 LYS B C 1
ATOM 11108 O O . LYS B 1 616 ? 16.406 37.875 6.844 1 91.88 616 LYS B O 1
ATOM 11113 N N . GLU B 1 617 ? 17.922 39.344 6.098 1 91.81 617 GLU B N 1
ATOM 11114 C CA . GLU B 1 617 ? 19.062 38.719 6.789 1 91.81 617 GLU B CA 1
ATOM 11115 C C . GLU B 1 617 ? 19.875 39.75 7.547 1 91.81 617 GLU B C 1
ATOM 11117 O O . GLU B 1 617 ? 19.938 40.938 7.148 1 91.81 617 GLU B O 1
ATOM 11122 N N . TYR B 1 618 ? 20.438 39.375 8.648 1 90.81 618 TYR B N 1
ATOM 11123 C CA . TYR B 1 618 ? 21.203 40.25 9.508 1 90.81 618 TYR B CA 1
ATOM 11124 C C . TYR B 1 618 ? 22.391 39.562 10.125 1 90.81 618 TYR B C 1
ATOM 11126 O O . TYR B 1 618 ? 22.234 38.562 10.859 1 90.81 618 TYR B O 1
ATOM 11134 N N . SER B 1 619 ? 23.578 39.938 9.695 1 91.56 619 SER B N 1
ATOM 11135 C CA . SER B 1 619 ? 24.797 39.438 10.32 1 91.56 619 SER B CA 1
ATOM 11136 C C . SER B 1 619 ? 25.234 40.344 11.477 1 91.56 619 SER B C 1
ATOM 11138 O O . SER B 1 619 ? 25.172 41.562 11.375 1 91.56 619 SER B O 1
ATOM 11140 N N . PHE B 1 620 ? 25.641 39.719 12.609 1 89.81 620 PHE B N 1
ATOM 11141 C CA . PHE B 1 620 ? 26 40.5 13.766 1 89.81 620 PHE B CA 1
ATOM 11142 C C . PHE B 1 620 ? 27.281 39.969 14.414 1 89.81 620 PHE B C 1
ATOM 11144 O O . PHE B 1 620 ? 27.672 38.844 14.156 1 89.81 620 PHE B O 1
ATOM 11151 N N . SER B 1 621 ? 27.938 40.75 15.031 1 91.25 621 SER B N 1
ATOM 11152 C CA . SER B 1 621 ? 29.047 40.469 15.93 1 91.25 621 SER B CA 1
ATOM 11153 C C . SER B 1 621 ? 28.906 41.219 17.25 1 91.25 621 SER B C 1
ATOM 11155 O O . SER B 1 621 ? 28.922 42.438 17.281 1 91.25 621 SER B O 1
ATOM 11157 N N . THR B 1 622 ? 28.672 40.5 18.297 1 91 622 THR B N 1
ATOM 11158 C CA . THR B 1 622 ? 28.406 41.125 19.594 1 91 622 THR B CA 1
ATOM 11159 C C . THR B 1 622 ? 29.344 40.594 20.656 1 91 622 THR B C 1
ATOM 11161 O O . THR B 1 622 ? 29.625 39.375 20.688 1 91 622 THR B O 1
ATOM 11164 N N . GLN B 1 623 ? 29.828 41.406 21.438 1 91.75 623 GLN B N 1
ATOM 11165 C CA . GLN B 1 623 ? 30.625 41 22.594 1 91.75 623 GLN B CA 1
ATOM 11166 C C . GLN B 1 623 ? 29.766 40.875 23.844 1 91.75 623 GLN B C 1
ATOM 11168 O O . GLN B 1 623 ? 28.891 41.719 24.094 1 91.75 623 GLN B O 1
ATOM 11173 N N . LEU B 1 624 ? 29.953 39.812 24.531 1 91.81 624 LEU B N 1
ATOM 11174 C CA . LEU B 1 624 ? 29.203 39.531 25.75 1 91.81 624 LEU B CA 1
ATOM 11175 C C . LEU B 1 624 ? 30.125 39.406 26.953 1 91.81 624 LEU B C 1
ATOM 11177 O O . LEU B 1 624 ? 30.953 38.5 27.031 1 91.81 624 LEU B O 1
ATOM 11181 N N . ALA B 1 625 ? 29.891 40.344 27.859 1 92.44 625 ALA B N 1
ATOM 11182 C CA . ALA B 1 625 ? 30.688 40.312 29.078 1 92.44 625 ALA B CA 1
ATOM 11183 C C . ALA B 1 625 ? 30.312 39.094 29.953 1 92.44 625 ALA B C 1
ATOM 11185 O O . ALA B 1 625 ? 29.25 38.5 29.766 1 92.44 625 ALA B O 1
ATOM 11186 N N . PRO B 1 626 ? 31.234 38.656 30.891 1 92.62 626 PRO B N 1
ATOM 11187 C CA . PRO B 1 626 ? 30.938 37.531 31.781 1 92.62 626 PRO B CA 1
ATOM 11188 C C . PRO B 1 626 ? 29.656 37.75 32.562 1 92.62 626 PRO B C 1
ATOM 11190 O O . PRO B 1 626 ? 29.391 38.844 33.062 1 92.62 626 PRO B O 1
ATOM 11193 N N . ARG B 1 627 ? 28.781 36.75 32.562 1 93.25 627 ARG B N 1
ATOM 11194 C CA . ARG B 1 627 ? 27.578 36.688 33.406 1 93.25 627 ARG B CA 1
ATOM 11195 C C . ARG B 1 627 ? 26.594 37.781 32.969 1 93.25 627 ARG B C 1
ATOM 11197 O O . ARG B 1 627 ? 26.016 38.469 33.844 1 93.25 627 ARG B O 1
ATOM 11204 N N . THR B 1 628 ? 26.578 38.125 31.719 1 92.31 628 THR B N 1
ATOM 11205 C CA . THR B 1 628 ? 25.641 39.094 31.203 1 92.31 628 THR B CA 1
ATOM 11206 C C . THR B 1 628 ? 24.734 38.469 30.141 1 92.31 628 THR B C 1
ATOM 11208 O O . THR B 1 628 ? 25.016 37.375 29.625 1 92.31 628 THR B O 1
ATOM 11211 N N . GLU B 1 629 ? 23.625 39.156 30 1 91.31 629 GLU B N 1
ATOM 11212 C CA . GLU B 1 629 ? 22.688 38.781 28.953 1 91.31 629 GLU B CA 1
ATOM 11213 C C . GLU B 1 629 ? 22.719 39.75 27.781 1 91.31 629 GLU B C 1
ATOM 11215 O O . GLU B 1 629 ? 23.141 40.906 27.953 1 91.31 629 GLU B O 1
ATOM 11220 N N . GLY B 1 630 ? 22.516 39.312 26.672 1 88.44 630 GLY B N 1
ATOM 11221 C CA . GLY B 1 630 ? 22.453 40.125 25.484 1 88.44 630 GLY B CA 1
ATOM 11222 C C . GLY B 1 630 ? 21.406 39.656 24.484 1 88.44 630 GLY B C 1
ATOM 11223 O O . GLY B 1 630 ? 20.75 38.656 24.703 1 88.44 630 GLY B O 1
ATOM 11224 N N . GLU B 1 631 ? 21.156 40.562 23.562 1 89.5 631 GLU B N 1
ATOM 11225 C CA . GLU B 1 631 ? 20.188 40.25 22.5 1 89.5 631 GLU B CA 1
ATOM 11226 C C . GLU B 1 631 ? 20.625 40.812 21.156 1 89.5 631 GLU B C 1
ATOM 11228 O O . GLU B 1 631 ? 21.312 41.844 21.109 1 89.5 631 GLU B O 1
ATOM 11233 N N . SER B 1 632 ? 20.438 40.156 20.172 1 89.25 632 SER B N 1
ATOM 11234 C CA . SER B 1 632 ? 20.531 40.625 18.797 1 89.25 632 SER B CA 1
ATOM 11235 C C . SER B 1 632 ? 19.188 40.562 18.094 1 89.25 632 SER B C 1
ATOM 11237 O O . SER B 1 632 ? 18.469 39.562 18.188 1 89.25 632 SER B O 1
ATOM 11239 N N . SER B 1 633 ? 18.828 41.719 17.469 1 89.56 633 SER B N 1
ATOM 11240 C CA . SER B 1 633 ? 17.469 41.781 16.922 1 89.56 633 SER B CA 1
ATOM 11241 C C . SER B 1 633 ? 17.469 42.219 15.461 1 89.56 633 SER B C 1
ATOM 11243 O O . SER B 1 633 ? 18.359 42.969 15.031 1 89.56 633 SER B O 1
ATOM 11245 N N . LEU B 1 634 ? 16.562 41.656 14.734 1 89.75 634 LEU B N 1
ATOM 11246 C CA . LEU B 1 634 ? 16.266 41.969 13.344 1 89.75 634 LEU B CA 1
ATOM 11247 C C . LEU B 1 634 ? 14.883 42.594 13.211 1 89.75 634 LEU B C 1
ATOM 11249 O O . LEU B 1 634 ? 13.891 41.969 13.617 1 89.75 634 LEU B O 1
ATOM 11253 N N . GLU B 1 635 ? 14.828 43.812 12.727 1 91.19 635 GLU B N 1
ATOM 11254 C CA . GLU B 1 635 ? 13.547 44.469 12.492 1 91.19 635 GLU B CA 1
ATOM 11255 C C . GLU B 1 635 ? 13.031 44.156 11.078 1 91.19 635 GLU B C 1
ATOM 11257 O O . GLU B 1 635 ? 13.734 44.406 10.102 1 91.19 635 GLU B O 1
ATOM 11262 N N . VAL B 1 636 ? 11.836 43.688 11.031 1 92.31 636 VAL B N 1
ATOM 11263 C CA . VAL B 1 636 ? 11.211 43.406 9.75 1 92.31 636 VAL B CA 1
ATOM 11264 C C . VAL B 1 636 ? 10.008 44.312 9.523 1 92.31 636 VAL B C 1
ATOM 11266 O O . VAL B 1 636 ? 9.047 44.281 10.297 1 92.31 636 VAL B O 1
ATOM 11269 N N . LYS B 1 637 ? 10.07 45.031 8.461 1 91.88 637 LYS B N 1
ATOM 11270 C CA . LYS B 1 637 ? 8.977 45.906 8.102 1 91.88 637 LYS B CA 1
ATOM 11271 C C . LYS B 1 637 ? 7.949 45.188 7.23 1 91.88 637 LYS B C 1
ATOM 11273 O O . LYS B 1 637 ? 8.273 44.219 6.566 1 91.88 637 LYS B O 1
ATOM 11278 N N . CYS B 1 638 ? 6.77 45.812 7.301 1 91.12 638 CYS B N 1
ATOM 11279 C CA . CYS B 1 638 ? 5.668 45.219 6.539 1 91.12 638 CYS B CA 1
ATOM 11280 C C . CYS B 1 638 ? 6.027 45.094 5.066 1 91.12 638 CYS B C 1
ATOM 11282 O O . CYS B 1 638 ? 5.742 44.094 4.438 1 91.12 638 CYS B O 1
ATOM 11284 N N . LEU B 1 639 ? 6.688 46.031 4.531 1 90.69 639 LEU B N 1
ATOM 11285 C CA . LEU B 1 639 ? 6.996 46.062 3.107 1 90.69 639 LEU B CA 1
ATOM 11286 C C . LEU B 1 639 ? 8.086 45.031 2.766 1 90.69 639 LEU B C 1
ATOM 11288 O O . LEU B 1 639 ? 8.25 44.656 1.602 1 90.69 639 LEU B O 1
ATOM 11292 N N . ASP B 1 640 ? 8.781 44.562 3.791 1 91.88 640 ASP B N 1
ATOM 11293 C CA . ASP B 1 640 ? 9.828 43.562 3.566 1 91.88 640 ASP B CA 1
ATOM 11294 C C . ASP B 1 640 ? 9.227 42.219 3.229 1 91.88 640 ASP B C 1
ATOM 11296 O O . ASP B 1 640 ? 9.789 41.469 2.42 1 91.88 640 ASP B O 1
ATOM 11300 N N . TYR B 1 641 ? 8.078 41.938 3.896 1 91.81 641 TYR B N 1
ATOM 11301 C CA . TYR B 1 641 ? 7.621 40.562 3.793 1 91.81 641 TYR B CA 1
ATOM 11302 C C . TYR B 1 641 ? 6.355 40.469 2.945 1 91.81 641 TYR B C 1
ATOM 11304 O O . TYR B 1 641 ? 6.047 39.406 2.402 1 91.81 641 TYR B O 1
ATOM 11312 N N . LEU B 1 642 ? 5.574 41.469 2.754 1 89.06 642 LEU B N 1
ATOM 11313 C CA . LEU B 1 642 ? 4.246 41.406 2.148 1 89.06 642 LEU B CA 1
ATOM 11314 C C . LEU B 1 642 ? 4.328 40.875 0.716 1 89.06 642 LEU B C 1
ATOM 11316 O O . LEU B 1 642 ? 3.512 40.062 0.304 1 89.06 642 LEU B O 1
ATOM 11320 N N . PRO B 1 643 ? 5.348 41.281 -0.035 1 86.81 643 PRO B N 1
ATOM 11321 C CA . PRO B 1 643 ? 5.418 40.781 -1.411 1 86.81 643 PRO B CA 1
ATOM 11322 C C . PRO B 1 643 ? 5.852 39.312 -1.488 1 86.81 643 PRO B C 1
ATOM 11324 O O . PRO B 1 643 ? 5.723 38.688 -2.541 1 86.81 643 PRO B O 1
ATOM 11327 N N . LYS B 1 644 ? 6.301 38.844 -0.332 1 89.12 644 LYS B N 1
ATOM 11328 C CA . LYS B 1 644 ? 6.938 37.531 -0.36 1 89.12 644 LYS B CA 1
ATOM 11329 C C . LYS B 1 644 ? 6.105 36.5 0.403 1 89.12 644 LYS B C 1
ATOM 11331 O O . LYS B 1 644 ? 6.391 35.281 0.346 1 89.12 644 LYS B O 1
ATOM 11336 N N . ILE B 1 645 ? 5.145 36.938 1.067 1 83.62 645 ILE B N 1
ATOM 11337 C CA . ILE B 1 645 ? 4.504 36.062 2.057 1 83.62 645 ILE B CA 1
ATOM 11338 C C . ILE B 1 645 ? 3.559 35.094 1.359 1 83.62 645 ILE B C 1
ATOM 11340 O O . ILE B 1 645 ? 2.969 35.406 0.327 1 83.62 645 ILE B O 1
ATOM 11344 N N . SER B 1 646 ? 3.566 33.875 1.887 1 78.38 646 SER B N 1
ATOM 11345 C CA . SER B 1 646 ? 2.717 32.812 1.351 1 78.38 646 SER B CA 1
ATOM 11346 C C . SER B 1 646 ? 1.269 33 1.794 1 78.38 646 SER B C 1
ATOM 11348 O O . SER B 1 646 ? 0.971 33.844 2.641 1 78.38 646 SER B O 1
ATOM 11350 N N . GLU B 1 647 ? 0.408 32.094 1.251 1 78.12 647 GLU B N 1
ATOM 11351 C CA . GLU B 1 647 ? -1.02 32.156 1.551 1 78.12 647 GLU B CA 1
ATOM 11352 C C . GLU B 1 647 ? -1.289 31.812 3.014 1 78.12 647 GLU B C 1
ATOM 11354 O O . GLU B 1 647 ? -2.279 32.281 3.59 1 78.12 647 GLU B O 1
ATOM 11359 N N . GLN B 1 648 ? -0.421 31.156 3.578 1 78.56 648 GLN B N 1
ATOM 11360 C CA . GLN B 1 648 ? -0.645 30.75 4.961 1 78.56 648 GLN B CA 1
ATOM 11361 C C . GLN B 1 648 ? 0.072 31.672 5.934 1 78.56 648 GLN B C 1
ATOM 11363 O O . GLN B 1 648 ? 0.029 31.469 7.148 1 78.56 648 GLN B O 1
ATOM 11368 N N . MET B 1 649 ? 0.695 32.625 5.461 1 86 649 MET B N 1
ATOM 11369 C CA . MET B 1 649 ? 1.378 33.625 6.258 1 86 649 MET B CA 1
ATOM 11370 C C . MET B 1 649 ? 2.42 33 7.172 1 86 649 MET B C 1
ATOM 11372 O O . MET B 1 649 ? 2.549 33.375 8.336 1 86 649 MET B O 1
ATOM 11376 N N . ALA B 1 650 ? 3.057 31.969 6.668 1 84.56 650 ALA B N 1
ATOM 11377 C CA . ALA B 1 650 ? 4.027 31.219 7.469 1 84.56 650 ALA B CA 1
ATOM 11378 C C . ALA B 1 650 ? 5.434 31.781 7.285 1 84.56 650 ALA B C 1
ATOM 11380 O O . ALA B 1 650 ? 5.832 32.125 6.168 1 84.56 650 ALA B O 1
ATOM 11381 N N . MET B 1 651 ? 6.109 31.938 8.367 1 86.75 651 MET B N 1
ATOM 11382 C CA . MET B 1 651 ? 7.473 32.438 8.367 1 86.75 651 MET B CA 1
ATOM 11383 C C . MET B 1 651 ? 8.391 31.547 9.18 1 86.75 651 MET B C 1
ATOM 11385 O O . MET B 1 651 ? 7.926 30.766 10.008 1 86.75 651 MET B O 1
ATOM 11389 N N . LYS B 1 652 ? 9.625 31.578 8.852 1 86 652 LYS B N 1
ATOM 11390 C CA . LYS B 1 652 ? 10.672 30.859 9.578 1 86 652 LYS B CA 1
ATOM 11391 C C . LYS B 1 652 ? 11.875 31.75 9.852 1 86 652 LYS B C 1
ATOM 11393 O O . LYS B 1 652 ? 12.266 32.562 8.992 1 86 652 LYS B O 1
ATOM 11398 N N . VAL B 1 653 ? 12.367 31.656 11.055 1 87.12 653 VAL B N 1
ATOM 11399 C CA . VAL B 1 653 ? 13.594 32.375 11.398 1 87.12 653 VAL B CA 1
ATOM 11400 C C . VAL B 1 653 ? 14.688 31.375 11.766 1 87.12 653 VAL B C 1
ATOM 11402 O O . VAL B 1 653 ? 14.43 30.375 12.438 1 87.12 653 VAL B O 1
ATOM 11405 N N . SER B 1 654 ? 15.789 31.562 11.188 1 86.81 654 SER B N 1
ATOM 11406 C CA . SER B 1 654 ? 16.953 30.734 11.484 1 86.81 654 SER B CA 1
ATOM 11407 C C . SER B 1 654 ? 18.141 31.594 11.891 1 86.81 654 SER B C 1
ATOM 11409 O O . SER B 1 654 ? 18.25 32.75 11.5 1 86.81 654 SER B O 1
ATOM 11411 N N . ALA B 1 655 ? 18.969 30.984 12.75 1 86.88 655 ALA B N 1
ATOM 11412 C CA . ALA B 1 655 ? 20.188 31.672 13.156 1 86.88 655 ALA B CA 1
ATOM 11413 C C . ALA B 1 655 ? 21.328 30.672 13.391 1 86.88 655 ALA B C 1
ATOM 11415 O O . ALA B 1 655 ? 21.094 29.562 13.875 1 86.88 655 ALA B O 1
ATOM 11416 N N . VAL B 1 656 ? 22.453 31.016 12.898 1 86.44 656 VAL B N 1
ATOM 11417 C CA . VAL B 1 656 ? 23.688 30.312 13.25 1 86.44 656 VAL B CA 1
ATOM 11418 C C . VAL B 1 656 ? 24.609 31.266 14 1 86.44 656 VAL B C 1
ATOM 11420 O O . VAL B 1 656 ? 24.891 32.375 13.539 1 86.44 656 VAL B O 1
ATOM 11423 N N . VAL B 1 657 ? 25 30.781 15.18 1 85.5 657 VAL B N 1
ATOM 11424 C CA . VAL B 1 657 ? 25.859 31.641 16 1 85.5 657 VAL B CA 1
ATOM 11425 C C . VAL B 1 657 ? 27.125 30.875 16.391 1 85.5 657 VAL B C 1
ATOM 11427 O O . VAL B 1 657 ? 27.062 29.688 16.734 1 85.5 657 VAL B O 1
ATOM 11430 N N . GLN B 1 658 ? 28.219 31.516 16.266 1 84.06 658 GLN B N 1
ATOM 11431 C CA . GLN B 1 658 ? 29.5 30.953 16.656 1 84.06 658 GLN B CA 1
ATOM 11432 C C . GLN B 1 658 ? 30.141 31.781 17.75 1 84.06 658 GLN B C 1
ATOM 11434 O O . GLN B 1 658 ? 30.188 33.031 17.656 1 84.06 658 GLN B O 1
ATOM 11439 N N . VAL B 1 659 ? 30.484 31.109 18.812 1 85.44 659 VAL B N 1
ATOM 11440 C CA . VAL B 1 659 ? 31.328 31.75 19.812 1 85.44 659 VAL B CA 1
ATOM 11441 C C . VAL B 1 659 ? 32.781 31.688 19.375 1 85.44 659 VAL B C 1
ATOM 11443 O O . VAL B 1 659 ? 33.375 30.609 19.344 1 85.44 659 VAL B O 1
ATOM 11446 N N . GLU B 1 660 ? 33.281 32.75 19.109 1 83.06 660 GLU B N 1
ATOM 11447 C CA . GLU B 1 660 ? 34.594 32.812 18.484 1 83.06 660 GLU B CA 1
ATOM 11448 C C . GLU B 1 660 ? 35.688 32.188 19.359 1 83.06 660 GLU B C 1
ATOM 11450 O O . GLU B 1 660 ? 36.531 31.438 18.859 1 83.06 660 GLU B O 1
ATOM 11455 N N . GLU B 1 661 ? 35.656 32.406 20.641 1 80.94 661 GLU B N 1
ATOM 11456 C CA . GLU B 1 661 ? 36.719 32 21.547 1 80.94 661 GLU B CA 1
ATOM 11457 C C . GLU B 1 661 ? 36.688 30.5 21.781 1 80.94 661 GLU B C 1
ATOM 11459 O O . GLU B 1 661 ? 37.75 29.859 21.891 1 80.94 661 GLU B O 1
ATOM 11464 N N . THR B 1 662 ? 35.562 29.953 21.891 1 78.44 662 THR B N 1
ATOM 11465 C CA . THR B 1 662 ? 35.438 28.531 22.219 1 78.44 662 THR B CA 1
ATOM 11466 C C . THR B 1 662 ? 35.219 27.703 20.953 1 78.44 662 THR B C 1
ATOM 11468 O O . THR B 1 662 ? 35.406 26.484 20.969 1 78.44 662 THR B O 1
ATOM 11471 N N . GLY B 1 663 ? 34.812 28.391 19.922 1 74.62 663 GLY B N 1
ATOM 11472 C CA . GLY B 1 663 ? 34.531 27.672 18.688 1 74.62 663 GLY B CA 1
ATOM 11473 C C . GLY B 1 663 ? 33.156 27 18.703 1 74.62 663 GLY B C 1
ATOM 11474 O O . GLY B 1 663 ? 32.781 26.328 17.734 1 74.62 663 GLY B O 1
ATOM 11475 N N . HIS B 1 664 ? 32.406 27.25 19.734 1 77.25 664 HIS B N 1
ATOM 11476 C CA . HIS B 1 664 ? 31.078 26.656 19.859 1 77.25 664 HIS B CA 1
ATOM 11477 C C . HIS B 1 664 ? 30.125 27.266 18.844 1 77.25 664 HIS B C 1
ATOM 11479 O O . HIS B 1 664 ? 30.078 28.484 18.672 1 77.25 664 HIS B O 1
ATOM 11485 N N . ILE B 1 665 ? 29.516 26.312 18.125 1 78.12 665 ILE B N 1
ATOM 11486 C CA . ILE B 1 665 ? 28.547 26.766 17.125 1 78.12 665 ILE B CA 1
ATOM 11487 C C . ILE B 1 665 ? 27.156 26.219 17.469 1 78.12 665 ILE B C 1
ATOM 11489 O O . ILE B 1 665 ? 27.031 25.062 17.875 1 78.12 665 ILE B O 1
ATOM 11493 N N . GLN B 1 666 ? 26.156 27.062 17.375 1 79.62 666 GLN B N 1
ATOM 11494 C CA . GLN B 1 666 ? 24.781 26.656 17.578 1 79.62 666 GLN B CA 1
ATOM 11495 C C . GLN B 1 666 ? 23.875 27.172 16.453 1 79.62 666 GLN B C 1
ATOM 11497 O O . GLN B 1 666 ? 24.094 28.266 15.938 1 79.62 666 GLN B O 1
ATOM 11502 N N . ALA B 1 667 ? 23.031 26.328 16.094 1 79.5 667 ALA B N 1
ATOM 11503 C CA . ALA B 1 667 ? 22.016 26.688 15.102 1 79.5 667 ALA B CA 1
ATOM 11504 C C . ALA B 1 667 ? 20.625 26.656 15.695 1 79.5 667 ALA B C 1
ATOM 11506 O O . ALA B 1 667 ? 20.297 25.781 16.5 1 79.5 667 ALA B O 1
ATOM 11507 N N . PHE B 1 668 ? 19.844 27.688 15.328 1 77.94 668 PHE B N 1
ATOM 11508 C CA . PHE B 1 668 ? 18.469 27.812 15.82 1 77.94 668 PHE B CA 1
ATOM 11509 C C . PHE B 1 668 ? 17.5 27.969 14.656 1 77.94 668 PHE B C 1
ATOM 11511 O O . PHE B 1 668 ? 17.828 28.562 13.633 1 77.94 668 PHE B O 1
ATOM 11518 N N . GLN B 1 669 ? 16.406 27.312 14.844 1 80.81 669 GLN B N 1
ATOM 11519 C CA . GLN B 1 669 ? 15.297 27.531 13.922 1 80.81 669 GLN B CA 1
ATOM 11520 C C . GLN B 1 669 ? 13.969 27.641 14.664 1 80.81 669 GLN B C 1
ATOM 11522 O O . GLN B 1 669 ? 13.75 26.938 15.656 1 80.81 669 GLN B O 1
ATOM 11527 N N . ASP B 1 670 ? 13.156 28.609 14.203 1 80.25 670 ASP B N 1
ATOM 11528 C CA . ASP B 1 670 ? 11.82 28.781 14.781 1 80.25 670 ASP B CA 1
ATOM 11529 C C . ASP B 1 670 ? 10.812 29.188 13.711 1 80.25 670 ASP B C 1
ATOM 11531 O O . ASP B 1 670 ? 11.133 29.969 12.812 1 80.25 670 ASP B O 1
ATOM 11535 N N . ASP B 1 671 ? 9.672 28.562 13.852 1 80.31 671 ASP B N 1
ATOM 11536 C CA . ASP B 1 671 ? 8.594 28.906 12.922 1 80.31 671 ASP B CA 1
ATOM 11537 C C . ASP B 1 671 ? 7.551 29.781 13.602 1 80.31 671 ASP B C 1
ATOM 11539 O O . ASP B 1 671 ? 7.312 29.656 14.805 1 80.31 671 ASP B O 1
ATOM 11543 N N . PHE B 1 672 ? 6.996 30.734 12.82 1 81.12 672 PHE B N 1
ATOM 11544 C CA . PHE B 1 672 ? 5.863 31.516 13.305 1 81.12 672 PHE B CA 1
ATOM 11545 C C . PHE B 1 672 ? 4.965 31.938 12.148 1 81.12 672 PHE B C 1
ATOM 11547 O O . PHE B 1 672 ? 5.281 31.688 10.984 1 81.12 672 PHE B O 1
ATOM 11554 N N . ARG B 1 673 ? 3.789 32.375 12.555 1 83.69 673 ARG B N 1
ATOM 11555 C CA . ARG B 1 673 ? 2.824 32.781 11.531 1 83.69 673 ARG B CA 1
ATOM 11556 C C . ARG B 1 673 ? 2.207 34.125 11.867 1 83.69 673 ARG B C 1
ATOM 11558 O O . ARG B 1 673 ? 2.01 34.438 13.039 1 83.69 673 ARG B O 1
ATOM 11565 N N . LEU B 1 674 ? 2.008 34.844 10.797 1 86.5 674 LEU B N 1
ATOM 11566 C CA . LEU B 1 674 ? 1.261 36.094 10.977 1 86.5 674 LEU B CA 1
ATOM 11567 C C . LEU B 1 674 ? -0.24 35.812 11 1 86.5 674 LEU B C 1
ATOM 11569 O O . LEU B 1 674 ? -0.729 34.938 10.289 1 86.5 674 LEU B O 1
ATOM 11573 N N . ARG B 1 675 ? -0.89 36.594 11.766 1 86.12 675 ARG B N 1
ATOM 11574 C CA . ARG B 1 675 ? -2.332 36.406 11.914 1 86.12 675 ARG B CA 1
ATOM 11575 C C . ARG B 1 675 ? -3.09 37.188 10.844 1 86.12 675 ARG B C 1
ATOM 11577 O O . ARG B 1 675 ? -2.711 38.312 10.508 1 86.12 675 ARG B O 1
ATOM 11584 N N . LYS B 1 676 ? -4.141 36.562 10.453 1 86.88 676 LYS B N 1
ATOM 11585 C CA . LYS B 1 676 ? -5.102 37.25 9.594 1 86.88 676 LYS B CA 1
ATOM 11586 C C . LYS B 1 676 ? -6.23 37.875 10.422 1 86.88 676 LYS B C 1
ATOM 11588 O O . LYS B 1 676 ? -6.469 37.469 11.562 1 86.88 676 LYS B O 1
ATOM 11593 N N . PRO B 1 677 ? -6.805 38.875 9.805 1 88.12 677 PRO B N 1
ATOM 11594 C CA . PRO B 1 677 ? -7.977 39.375 10.508 1 88.12 677 PRO B CA 1
ATOM 11595 C C . PRO B 1 677 ? -9.172 38.438 10.461 1 88.12 677 PRO B C 1
ATOM 11597 O O . PRO B 1 677 ? -9.203 37.531 9.625 1 88.12 677 PRO B O 1
ATOM 11600 N N . ASP B 1 678 ? -10.078 38.625 11.406 1 88.12 678 ASP B N 1
ATOM 11601 C CA . ASP B 1 678 ? -11.312 37.875 11.422 1 88.12 678 ASP B CA 1
ATOM 11602 C C . ASP B 1 678 ? -12.508 38.719 11 1 88.12 678 ASP B C 1
ATOM 11604 O O . ASP B 1 678 ? -12.531 39.938 11.258 1 88.12 678 ASP B O 1
ATOM 11608 N N . ILE B 1 679 ? -13.406 38.031 10.367 1 90.12 679 ILE B N 1
ATOM 11609 C CA . ILE B 1 679 ? -14.672 38.688 10.109 1 90.12 679 ILE B CA 1
ATOM 11610 C C . ILE B 1 679 ? -15.594 38.531 11.312 1 90.12 679 ILE B C 1
ATOM 11612 O O . ILE B 1 679 ? -15.789 37.406 11.805 1 90.12 679 ILE B O 1
ATOM 11616 N N . GLN B 1 680 ? -16.047 39.625 11.719 1 89.5 680 GLN B N 1
ATOM 11617 C CA . GLN B 1 680 ? -17.047 39.562 12.789 1 89.5 680 GLN B CA 1
ATOM 11618 C C . GLN B 1 680 ? -18.453 39.344 12.227 1 89.5 680 GLN B C 1
ATOM 11620 O O . GLN B 1 680 ? -18.875 40.062 11.32 1 89.5 680 GLN B O 1
ATOM 11625 N N . VAL B 1 681 ? -19.094 38.312 12.734 1 89.5 681 VAL B N 1
ATOM 11626 C CA . VAL B 1 681 ? -20.469 38.031 12.344 1 89.5 681 VAL B CA 1
ATOM 11627 C C . VAL B 1 681 ? -21.406 38.312 13.5 1 89.5 681 VAL B C 1
ATOM 11629 O O . VAL B 1 681 ? -21.359 37.656 14.539 1 89.5 681 VAL B O 1
ATOM 11632 N N . GLU B 1 682 ? -22.203 39.344 13.305 1 89.19 682 GLU B N 1
ATOM 11633 C CA . GLU B 1 682 ? -23.156 39.719 14.328 1 89.19 682 GLU B CA 1
ATOM 11634 C C . GLU B 1 682 ? -24.594 39.531 13.859 1 89.19 682 GLU B C 1
ATOM 11636 O O . GLU B 1 682 ? -25.016 40.094 12.859 1 89.19 682 GLU B O 1
ATOM 11641 N N . VAL B 1 683 ? -25.312 38.719 14.664 1 90.62 683 VAL B N 1
ATOM 11642 C CA . VAL B 1 683 ? -26.703 38.469 14.336 1 90.62 683 VAL B CA 1
ATOM 11643 C C . VAL B 1 683 ? -27.562 39.625 14.875 1 90.62 683 VAL B C 1
ATOM 11645 O O . VAL B 1 683 ? -27.516 39.938 16.062 1 90.62 683 VAL B O 1
ATOM 11648 N N . LEU B 1 684 ? -28.344 40.156 14.008 1 89.44 684 LEU B N 1
ATOM 11649 C CA . LEU B 1 684 ? -29.109 41.344 14.367 1 89.44 684 LEU B CA 1
ATOM 11650 C C . LEU B 1 684 ? -30.484 40.969 14.914 1 89.44 684 LEU B C 1
ATOM 11652 O O . LEU B 1 684 ? -31.109 41.75 15.633 1 89.44 684 LEU B O 1
ATOM 11656 N N . ASP B 1 685 ? -30.922 39.719 14.5 1 86.06 685 ASP B N 1
ATOM 11657 C CA . ASP B 1 685 ? -32.25 39.281 14.922 1 86.06 685 ASP B CA 1
ATOM 11658 C C . ASP B 1 685 ? -32.156 38.375 16.125 1 86.06 685 ASP B C 1
ATOM 11660 O O . ASP B 1 685 ? -31.203 37.625 16.281 1 86.06 685 ASP B O 1
ATOM 11664 N N . ASN B 1 686 ? -33.188 38.469 17.047 1 77.38 686 ASN B N 1
ATOM 11665 C CA . ASN B 1 686 ? -33.156 37.656 18.266 1 77.38 686 ASN B CA 1
ATOM 11666 C C . ASN B 1 686 ? -33.875 36.344 18.094 1 77.38 686 ASN B C 1
ATOM 11668 O O . ASN B 1 686 ? -33.688 35.406 18.859 1 77.38 686 ASN B O 1
ATOM 11672 N N . ASN B 1 687 ? -34.844 36.312 17.172 1 82.19 687 ASN B N 1
ATOM 11673 C CA . ASN B 1 687 ? -35.656 35.094 17.062 1 82.19 687 ASN B CA 1
ATOM 11674 C C . ASN B 1 687 ? -35.594 34.531 15.641 1 82.19 687 ASN B C 1
ATOM 11676 O O . ASN B 1 687 ? -36.375 34.969 14.781 1 82.19 687 ASN B O 1
ATOM 11680 N N . MET B 1 688 ? -34.656 33.594 15.508 1 87.25 688 MET B N 1
ATOM 11681 C CA . MET B 1 688 ? -34.562 32.938 14.195 1 87.25 688 MET B CA 1
ATOM 11682 C C . MET B 1 688 ? -35.5 31.734 14.117 1 87.25 688 MET B C 1
ATOM 11684 O O . MET B 1 688 ? -35.469 30.859 14.992 1 87.25 688 MET B O 1
ATOM 11688 N N . ARG B 1 689 ? -36.344 31.672 13.125 1 90.88 689 ARG B N 1
ATOM 11689 C CA . ARG B 1 689 ? -37.312 30.594 12.906 1 90.88 689 ARG B CA 1
ATOM 11690 C C . ARG B 1 689 ? -37.219 30.031 11.484 1 90.88 689 ARG B C 1
ATOM 11692 O O . ARG B 1 689 ? -36.875 30.766 10.555 1 90.88 689 ARG B O 1
ATOM 11699 N N . VAL B 1 690 ? -37.562 28.797 11.477 1 90.81 690 VAL B N 1
ATOM 11700 C CA . VAL B 1 690 ? -37.531 28.156 10.164 1 90.81 690 VAL B CA 1
ATOM 11701 C C . VAL B 1 690 ? -38.438 28.891 9.195 1 90.81 690 VAL B C 1
ATOM 11703 O O . VAL B 1 690 ? -39.594 29.219 9.539 1 90.81 690 VAL B O 1
ATOM 11706 N N . GLY B 1 691 ? -37.906 29.234 8.062 1 88.81 691 GLY B N 1
ATO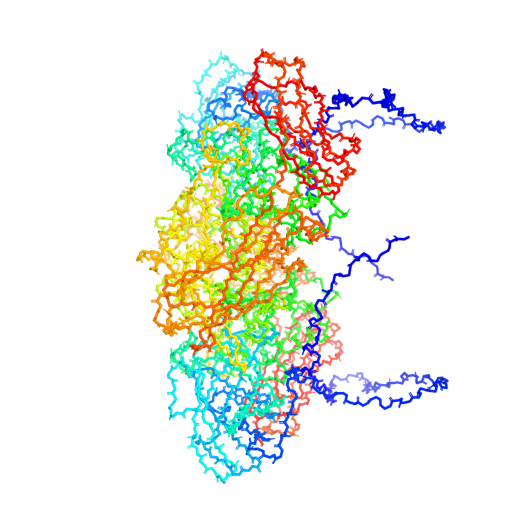M 11707 C CA . GLY B 1 691 ? -38.688 29.859 6.996 1 88.81 691 GLY B CA 1
ATOM 11708 C C . GLY B 1 691 ? -38.719 31.375 7.078 1 88.81 691 GLY B C 1
ATOM 11709 O O . GLY B 1 691 ? -39.219 32.031 6.172 1 88.81 691 GLY B O 1
ATOM 11710 N N . HIS B 1 692 ? -38.188 31.953 8.125 1 90.38 692 HIS B N 1
ATOM 11711 C CA . HIS B 1 692 ? -38.188 33.406 8.289 1 90.38 692 HIS B CA 1
ATOM 11712 C C . HIS B 1 692 ? -36.781 33.969 8.117 1 90.38 692 HIS B C 1
ATOM 11714 O O . HIS B 1 692 ? -35.875 33.594 8.828 1 90.38 692 HIS B O 1
ATOM 11720 N N . PRO B 1 693 ? -36.719 34.938 7.262 1 90.81 693 PRO B N 1
ATOM 11721 C CA . PRO B 1 693 ? -35.375 35.531 7.043 1 90.81 693 PRO B CA 1
ATOM 11722 C C . PRO B 1 693 ? -34.875 36.312 8.25 1 90.81 693 PRO B C 1
ATOM 11724 O O . PRO B 1 693 ? -35.688 36.875 9 1 90.81 693 PRO B O 1
ATOM 11727 N N . PHE B 1 694 ? -33.594 36.312 8.453 1 90.94 694 PHE B N 1
ATOM 11728 C CA . PHE B 1 694 ? -32.938 37.125 9.477 1 90.94 694 PHE B CA 1
ATOM 11729 C C . PHE B 1 694 ? -31.672 37.781 8.922 1 90.94 694 PHE B C 1
ATOM 11731 O O . PHE B 1 694 ? -31.188 37.406 7.859 1 90.94 694 PHE B O 1
ATOM 11738 N N . LYS B 1 695 ? -31.219 38.781 9.648 1 90.12 695 LYS B N 1
ATOM 11739 C CA . LYS B 1 695 ? -30.094 39.562 9.156 1 90.12 695 LYS B CA 1
ATOM 11740 C C . LYS B 1 695 ? -28.875 39.375 10.062 1 90.12 695 LYS B C 1
ATOM 11742 O O . LYS B 1 695 ? -29.016 39.25 11.281 1 90.12 695 LYS B O 1
ATOM 11747 N N . CYS B 1 696 ? -27.672 39.406 9.414 1 90.88 696 CYS B N 1
ATOM 11748 C CA . CYS B 1 696 ? -26.375 39.406 10.078 1 90.88 696 CYS B CA 1
ATOM 11749 C C . CYS B 1 696 ? -25.5 40.531 9.562 1 90.88 696 CYS B C 1
ATOM 11751 O O . CYS B 1 696 ? -25.5 40.844 8.367 1 90.88 696 CYS B O 1
ATOM 11753 N N . ARG B 1 697 ? -24.828 41.094 10.469 1 92.12 697 ARG B N 1
ATOM 11754 C CA . ARG B 1 697 ? -23.844 42.125 10.102 1 92.12 697 ARG B CA 1
ATOM 11755 C C . ARG B 1 697 ? -22.438 41.531 10.07 1 92.12 697 ARG B C 1
ATOM 11757 O O . ARG B 1 697 ? -22 40.938 11.055 1 92.12 697 ARG B O 1
ATOM 11764 N N . LEU B 1 698 ? -21.797 41.656 8.922 1 93.06 698 LEU B N 1
ATOM 11765 C CA . LEU B 1 698 ? -20.406 41.25 8.758 1 93.06 698 LEU B CA 1
ATOM 11766 C C . LEU B 1 698 ? -19.484 42.469 8.773 1 93.06 698 LEU B C 1
ATOM 11768 O O . LEU B 1 698 ? -19.812 43.5 8.18 1 93.06 698 LEU B O 1
ATOM 11772 N N . SER B 1 699 ? -18.391 42.344 9.523 1 92.56 699 SER B N 1
ATOM 11773 C CA . SER B 1 699 ? -17.469 43.469 9.516 1 92.56 699 SER B CA 1
ATOM 11774 C C . SER B 1 699 ? -16.031 43.031 9.781 1 92.56 699 SER B C 1
ATOM 11776 O O . SER B 1 699 ? -15.805 42 10.43 1 92.56 699 SER B O 1
ATOM 11778 N N . PHE B 1 700 ? -15.07 43.75 9.242 1 91.31 700 PHE B N 1
ATOM 11779 C CA . PHE B 1 700 ? -13.656 43.625 9.578 1 91.31 700 PHE B CA 1
ATOM 11780 C C . PHE B 1 700 ? -12.875 44.812 9.078 1 91.31 700 PHE B C 1
ATOM 11782 O O . PHE B 1 700 ? -13.422 45.688 8.375 1 91.31 700 PHE B O 1
ATOM 11789 N N . VAL B 1 701 ? -11.672 44.938 9.523 1 93.19 701 VAL B N 1
ATOM 11790 C CA . VAL B 1 701 ? -10.797 46.031 9.125 1 93.19 701 VAL B CA 1
ATOM 11791 C C . VAL B 1 701 ? -9.641 45.5 8.281 1 93.19 701 VAL B C 1
ATOM 11793 O O . VAL B 1 701 ? -8.992 44.531 8.664 1 93.19 701 VAL B O 1
ATOM 11796 N N . ASN B 1 702 ? -9.445 46.125 7.125 1 94.06 702 ASN B N 1
ATOM 11797 C CA . ASN B 1 702 ? -8.273 45.812 6.328 1 94.06 702 ASN B CA 1
ATOM 11798 C C . ASN B 1 702 ? -6.98 46.156 7.062 1 94.06 702 ASN B C 1
ATOM 11800 O O . ASN B 1 702 ? -6.699 47.344 7.289 1 94.06 702 ASN B O 1
ATOM 11804 N N . PRO B 1 703 ? -6.184 45.188 7.34 1 92.94 703 PRO B N 1
ATOM 11805 C CA . PRO B 1 703 ? -4.977 45.469 8.117 1 92.94 703 PRO B CA 1
ATOM 11806 C C . PRO B 1 703 ? -3.812 45.938 7.254 1 92.94 703 PRO B C 1
ATOM 11808 O O . PRO B 1 703 ? -2.773 46.344 7.777 1 92.94 703 PRO B O 1
ATOM 11811 N N . LEU B 1 704 ? -3.971 46.031 5.973 1 93.69 704 LEU B N 1
ATOM 11812 C CA . LEU B 1 704 ? -2.848 46.25 5.07 1 93.69 704 LEU B CA 1
ATOM 11813 C C . LEU B 1 704 ? -2.777 47.719 4.648 1 93.69 704 LEU B C 1
ATOM 11815 O O . LEU B 1 704 ? -3.797 48.406 4.625 1 93.69 704 LEU B O 1
ATOM 11819 N N . PRO B 1 705 ? -1.524 48.156 4.336 1 90.19 705 PRO B N 1
ATOM 11820 C CA . PRO B 1 705 ? -1.375 49.5 3.762 1 90.19 705 PRO B CA 1
ATOM 11821 C C . PRO B 1 705 ? -1.733 49.531 2.277 1 90.19 705 PRO B C 1
ATOM 11823 O O . PRO B 1 705 ? -1.462 50.531 1.606 1 90.19 705 PRO B O 1
ATOM 11826 N N . ALA B 1 706 ? -2.367 48.5 1.812 1 90.44 706 ALA B N 1
ATOM 11827 C CA . ALA B 1 706 ? -2.814 48.406 0.426 1 90.44 706 ALA B CA 1
ATOM 11828 C C . ALA B 1 706 ? -4.289 48.031 0.354 1 90.44 706 ALA B C 1
ATOM 11830 O O . ALA B 1 706 ? -4.84 47.469 1.31 1 90.44 706 ALA B O 1
ATOM 11831 N N . ARG B 1 707 ? -4.828 48.312 -0.75 1 92.31 707 ARG B N 1
ATOM 11832 C CA . ARG B 1 707 ? -6.227 47.938 -0.942 1 92.31 707 ARG B CA 1
ATOM 11833 C C . ARG B 1 707 ? -6.359 46.438 -1.195 1 92.31 707 ARG B C 1
ATOM 11835 O O . ARG B 1 707 ? -5.453 45.812 -1.759 1 92.31 707 ARG B O 1
ATOM 11842 N N . LEU B 1 708 ? -7.441 45.938 -0.73 1 93.31 708 LEU B N 1
ATOM 11843 C CA . LEU B 1 708 ? -7.797 44.562 -1.064 1 93.31 708 LEU B CA 1
ATOM 11844 C C . LEU B 1 708 ? -8.609 44.5 -2.352 1 93.31 708 LEU B C 1
ATOM 11846 O O . LEU B 1 708 ? -9.656 45.156 -2.459 1 93.31 708 LEU B O 1
ATOM 11850 N N . ALA B 1 709 ? -8.078 43.719 -3.291 1 91.88 709 ALA B N 1
ATOM 11851 C CA . ALA B 1 709 ? -8.727 43.625 -4.598 1 91.88 709 ALA B CA 1
ATOM 11852 C C . ALA B 1 709 ? -9.336 42.25 -4.82 1 91.88 709 ALA B C 1
ATOM 11854 O O . ALA B 1 709 ? -8.977 41.281 -4.137 1 91.88 709 ALA B O 1
ATOM 11855 N N . ASN B 1 710 ? -10.32 42.188 -5.723 1 88.75 710 ASN B N 1
ATOM 11856 C CA . ASN B 1 710 ? -10.984 40.969 -6.102 1 88.75 710 ASN B CA 1
ATOM 11857 C C . ASN B 1 710 ? -11.547 40.219 -4.887 1 88.75 710 ASN B C 1
ATOM 11859 O O . ASN B 1 710 ? -11.227 39.062 -4.656 1 88.75 710 ASN B O 1
ATOM 11863 N N . CYS B 1 711 ? -12.352 40.938 -4.188 1 90.75 711 CYS B N 1
ATOM 11864 C CA . CYS B 1 711 ? -12.906 40.438 -2.941 1 90.75 711 CYS B CA 1
ATOM 11865 C C . CYS B 1 711 ? -14.109 39.531 -3.209 1 90.75 711 CYS B C 1
ATOM 11867 O O . CYS B 1 711 ? -15.094 39.969 -3.814 1 90.75 711 CYS B O 1
ATOM 11869 N N . VAL B 1 712 ? -13.977 38.281 -2.785 1 87.44 712 VAL B N 1
ATOM 11870 C CA . VAL B 1 712 ? -15.07 37.312 -2.932 1 87.44 712 VAL B CA 1
ATOM 11871 C C . VAL B 1 712 ? -15.469 36.781 -1.561 1 87.44 712 VAL B C 1
ATOM 11873 O O . VAL B 1 712 ? -14.641 36.188 -0.856 1 87.44 712 VAL B O 1
ATOM 11876 N N . LEU B 1 713 ? -16.719 36.969 -1.208 1 88.94 713 LEU B N 1
ATOM 11877 C CA . LEU B 1 713 ? -17.25 36.5 0.064 1 88.94 713 LEU B CA 1
ATOM 11878 C C . LEU B 1 713 ? -18.047 35.219 -0.133 1 88.94 713 LEU B C 1
ATOM 11880 O O . LEU B 1 713 ? -18.953 35.156 -0.956 1 88.94 713 LEU B O 1
ATOM 11884 N N . THR B 1 714 ? -17.625 34.219 0.599 1 83.94 714 THR B N 1
ATOM 11885 C CA . THR B 1 714 ? -18.344 32.938 0.581 1 83.94 714 THR B CA 1
ATOM 11886 C C . THR B 1 714 ? -19.094 32.719 1.898 1 83.94 714 THR B C 1
ATOM 11888 O O . THR B 1 714 ? -18.5 32.844 2.975 1 83.94 714 THR B O 1
ATOM 11891 N N . VAL B 1 715 ? -20.359 32.406 1.774 1 84.19 715 VAL B N 1
ATOM 11892 C CA . VAL B 1 715 ? -21.188 32.188 2.953 1 84.19 715 VAL B CA 1
ATOM 11893 C C . VAL B 1 715 ? -21.688 30.734 2.941 1 84.19 715 VAL B C 1
ATOM 11895 O O . VAL B 1 715 ? -22.188 30.25 1.926 1 84.19 715 VAL B O 1
ATOM 11898 N N . GLU B 1 716 ? -21.422 30.094 4.035 1 77.12 716 GLU B N 1
ATOM 11899 C CA . GLU B 1 716 ? -21.906 28.719 4.188 1 77.12 716 GLU B CA 1
ATOM 11900 C C . GLU B 1 716 ? -22.641 28.547 5.512 1 77.12 716 GLU B C 1
ATOM 11902 O O . GLU B 1 716 ? -22.281 29.156 6.52 1 77.12 716 GLU B O 1
ATOM 11907 N N . GLY B 1 717 ? -23.719 27.875 5.5 1 74.56 717 GLY B N 1
ATOM 11908 C CA . GLY B 1 717 ? -24.516 27.562 6.68 1 74.56 717 GLY B CA 1
ATOM 11909 C C . GLY B 1 717 ? -25.469 26.406 6.465 1 74.56 717 GLY B C 1
ATOM 11910 O O . GLY B 1 717 ? -26.562 26.594 5.926 1 74.56 717 GLY B O 1
ATOM 11911 N N . PRO B 1 718 ? -25.047 25.25 6.793 1 66.12 718 PRO B N 1
ATOM 11912 C CA . PRO B 1 718 ? -25.969 24.125 6.641 1 66.12 718 PRO B CA 1
ATOM 11913 C C . PRO B 1 718 ? -27.297 24.359 7.348 1 66.12 718 PRO B C 1
ATOM 11915 O O . PRO B 1 718 ? -27.328 24.844 8.477 1 66.12 718 PRO B O 1
ATOM 11918 N N . GLY B 1 719 ? -28.281 24 6.695 1 68.44 719 GLY B N 1
ATOM 11919 C CA . GLY B 1 719 ? -29.609 24.234 7.246 1 68.44 719 GLY B CA 1
ATOM 11920 C C . GLY B 1 719 ? -30.125 25.641 6.996 1 68.44 719 GLY B C 1
ATOM 11921 O O . GLY B 1 719 ? -31.266 25.969 7.355 1 68.44 719 GLY B O 1
ATOM 11922 N N . LEU B 1 720 ? -29.172 26.344 6.461 1 76.94 720 LEU B N 1
ATOM 11923 C CA . LEU B 1 720 ? -29.531 27.703 6.07 1 76.94 720 LEU B CA 1
ATOM 11924 C C . LEU B 1 720 ? -29.5 27.859 4.555 1 76.94 720 LEU B C 1
ATOM 11926 O O . LEU B 1 720 ? -28.938 27.031 3.848 1 76.94 720 LEU B O 1
ATOM 11930 N N . ASP B 1 721 ? -30.203 28.766 4.117 1 71.25 721 ASP B N 1
ATOM 11931 C CA . ASP B 1 721 ? -30.141 29.062 2.689 1 71.25 721 ASP B CA 1
ATOM 11932 C C . ASP B 1 721 ? -28.875 29.828 2.35 1 71.25 721 ASP B C 1
ATOM 11934 O O . ASP B 1 721 ? -28.938 30.969 1.892 1 71.25 721 ASP B O 1
ATOM 11938 N N . ALA B 1 722 ? -27.625 29.312 2.709 1 64.31 722 ALA B N 1
ATOM 11939 C CA . ALA B 1 722 ? -26.406 30.109 2.754 1 64.31 722 ALA B CA 1
ATOM 11940 C C . ALA B 1 722 ? -25.406 29.656 1.687 1 64.31 722 ALA B C 1
ATOM 11942 O O . ALA B 1 722 ? -24.422 30.344 1.42 1 64.31 722 ALA B O 1
ATOM 11943 N N . GLU B 1 723 ? -25.453 28.766 0.903 1 64.62 723 GLU B N 1
ATOM 11944 C CA . GLU B 1 723 ? -24.391 28.328 0.012 1 64.62 723 GLU B CA 1
ATOM 11945 C C . GLU B 1 723 ? -24.266 29.25 -1.2 1 64.62 723 GLU B C 1
ATOM 11947 O O . GLU B 1 723 ? -24.688 28.891 -2.303 1 64.62 723 GLU B O 1
ATOM 11952 N N . GLU B 1 724 ? -23.656 30.578 -0.805 1 73.06 724 GLU B N 1
ATOM 11953 C CA . GLU B 1 724 ? -23.609 31.594 -1.852 1 73.06 724 GLU B CA 1
ATOM 11954 C C . GLU B 1 724 ? -22.25 32.312 -1.854 1 73.06 724 GLU B C 1
ATOM 11956 O O . GLU B 1 724 ? -21.531 32.281 -0.854 1 73.06 724 GLU B O 1
ATOM 11961 N N . GLN B 1 725 ? -21.875 32.75 -2.965 1 80.88 725 GLN B N 1
ATOM 11962 C CA . GLN B 1 725 ? -20.703 33.594 -3.137 1 80.88 725 GLN B CA 1
ATOM 11963 C C . GLN B 1 725 ? -21.094 35 -3.582 1 80.88 725 GLN B C 1
ATOM 11965 O O . GLN B 1 725 ? -22 35.188 -4.395 1 80.88 725 GLN B O 1
ATOM 11970 N N . PHE B 1 726 ? -20.438 36.031 -3.006 1 85.25 726 PHE B N 1
ATOM 11971 C CA . PHE B 1 726 ? -20.688 37.406 -3.322 1 85.25 726 PHE B CA 1
ATOM 11972 C C . PHE B 1 726 ? -19.422 38.125 -3.764 1 85.25 726 PHE B C 1
ATOM 11974 O O . PHE B 1 726 ? -18.375 38 -3.105 1 85.25 726 PHE B O 1
ATOM 11981 N N . ASN B 1 727 ? -19.469 38.781 -4.887 1 86.31 727 ASN B N 1
ATOM 11982 C CA . ASN B 1 727 ? -18.359 39.656 -5.281 1 86.31 727 ASN B CA 1
ATOM 11983 C C . ASN B 1 727 ? -18.469 41.031 -4.625 1 86.31 727 ASN B C 1
ATOM 11985 O O . ASN B 1 727 ? -19.484 41.719 -4.758 1 86.31 727 ASN B O 1
ATOM 11989 N N . LEU B 1 728 ? -17.453 41.375 -3.971 1 89.19 728 LEU B N 1
ATOM 11990 C CA . LEU B 1 728 ? -17.438 42.656 -3.266 1 89.19 728 LEU B CA 1
ATOM 11991 C C . LEU B 1 728 ? -16.547 43.656 -3.98 1 89.19 728 LEU B C 1
ATOM 11993 O O . LEU B 1 728 ? -15.719 43.281 -4.812 1 89.19 728 LEU B O 1
ATOM 11997 N N . SER B 1 729 ? -16.797 44.938 -3.637 1 86.31 729 SER B N 1
ATOM 11998 C CA . SER B 1 729 ? -15.891 45.969 -4.094 1 86.31 729 SER B CA 1
ATOM 11999 C C . SER B 1 729 ? -14.562 45.906 -3.344 1 86.31 729 SER B C 1
ATOM 12001 O O . SER B 1 729 ? -14.469 45.281 -2.291 1 86.31 729 SER B O 1
ATOM 12003 N N . ASN B 1 730 ? -13.633 46.594 -3.961 1 92.19 730 ASN B N 1
ATOM 12004 C CA . ASN B 1 730 ? -12.336 46.688 -3.303 1 92.19 730 ASN B CA 1
ATOM 12005 C C . ASN B 1 730 ? -12.438 47.344 -1.933 1 92.19 730 ASN B C 1
ATOM 12007 O O . ASN B 1 730 ? -13.281 48.219 -1.728 1 92.19 730 ASN B O 1
ATOM 12011 N N . ILE B 1 731 ? -11.664 46.906 -1.087 1 93.38 731 ILE B N 1
ATOM 12012 C CA . ILE B 1 731 ? -11.633 47.469 0.26 1 93.38 731 ILE B CA 1
ATOM 12013 C C . ILE B 1 731 ? -10.344 48.25 0.454 1 93.38 731 ILE B C 1
ATOM 12015 O O . ILE B 1 731 ? -9.242 47.719 0.307 1 93.38 731 ILE B O 1
ATOM 12019 N N . GLY B 1 732 ? -10.453 49.469 0.844 1 91.12 732 GLY B N 1
ATOM 12020 C CA . GLY B 1 732 ? -9.305 50.375 0.925 1 91.12 732 GLY B CA 1
ATOM 12021 C C . GLY B 1 732 ? -8.359 50.031 2.057 1 91.12 732 GLY B C 1
ATOM 12022 O O . GLY B 1 732 ? -8.711 49.25 2.951 1 91.12 732 GLY B O 1
ATOM 12023 N N . SER B 1 733 ? -7.23 50.688 1.984 1 92.81 733 SER B N 1
ATOM 12024 C CA . SER B 1 733 ? -6.207 50.531 3.006 1 92.81 733 SER B CA 1
ATOM 12025 C C . SER B 1 733 ? -6.715 50.938 4.383 1 92.81 733 SER B C 1
ATOM 12027 O O . SER B 1 733 ? -7.227 52.031 4.547 1 92.81 733 SER B O 1
ATOM 12029 N N . HIS B 1 734 ? -6.605 50.031 5.316 1 92.81 734 HIS B N 1
ATOM 12030 C CA . HIS B 1 734 ? -6.996 50.25 6.703 1 92.81 734 HIS B CA 1
ATOM 12031 C C . HIS B 1 734 ? -8.469 50.656 6.805 1 92.81 734 HIS B C 1
ATOM 12033 O O . HIS B 1 734 ? -8.883 51.281 7.789 1 92.81 734 HIS B O 1
ATOM 12039 N N . GLN B 1 735 ? -9.211 50.25 5.832 1 92.31 735 GLN B N 1
ATOM 12040 C CA . GLN B 1 735 ? -10.633 50.594 5.801 1 92.31 735 GLN B CA 1
ATOM 12041 C C . GLN B 1 735 ? -11.461 49.531 6.559 1 92.31 735 GLN B C 1
ATOM 12043 O O . GLN B 1 735 ? -11.188 48.344 6.473 1 92.31 735 GLN B O 1
ATOM 12048 N N . GLU B 1 736 ? -12.367 50.062 7.32 1 93 736 GLU B N 1
ATOM 12049 C CA . GLU B 1 736 ? -13.359 49.156 7.922 1 93 736 GLU B CA 1
ATOM 12050 C C . GLU B 1 736 ? -14.453 48.812 6.922 1 93 736 GLU B C 1
ATOM 12052 O O . GLU B 1 736 ? -15.078 49.688 6.328 1 93 736 GLU B O 1
ATOM 12057 N N . TRP B 1 737 ? -14.586 47.562 6.684 1 92.75 737 TRP B N 1
ATOM 12058 C CA . TRP B 1 737 ? -15.625 47.062 5.801 1 92.75 737 TRP B CA 1
ATOM 12059 C C . TRP B 1 737 ? -16.766 46.438 6.605 1 92.75 737 TRP B C 1
ATOM 12061 O O . TRP B 1 737 ? -16.531 45.75 7.609 1 92.75 737 TRP B O 1
ATOM 12071 N N . ALA B 1 738 ? -18 46.75 6.23 1 92.94 738 ALA B N 1
ATOM 12072 C CA . ALA B 1 738 ? -19.172 46.156 6.855 1 92.94 738 ALA B CA 1
ATOM 12073 C C . ALA B 1 738 ? -20.25 45.844 5.816 1 92.94 738 ALA B C 1
ATOM 12075 O O . ALA B 1 738 ? -20.375 46.562 4.816 1 92.94 738 ALA B O 1
ATOM 12076 N N . ALA B 1 739 ? -21 44.781 5.992 1 90.75 739 ALA B N 1
ATOM 12077 C CA . ALA B 1 739 ? -22.094 44.375 5.109 1 90.75 739 ALA B CA 1
ATOM 12078 C C . ALA B 1 739 ? -23.188 43.688 5.895 1 90.75 739 ALA B C 1
ATOM 12080 O O . ALA B 1 739 ? -22.953 43.156 6.98 1 90.75 739 ALA B O 1
ATOM 12081 N N . ILE B 1 740 ? -24.391 43.75 5.367 1 91.06 740 ILE B N 1
ATOM 12082 C CA . ILE B 1 740 ? -25.516 43.062 5.953 1 91.06 740 ILE B CA 1
ATOM 12083 C C . ILE B 1 740 ? -25.906 41.875 5.074 1 91.06 740 ILE B C 1
ATOM 12085 O O . ILE B 1 740 ? -26.125 42.031 3.873 1 91.06 740 ILE B O 1
ATOM 12089 N N . LEU B 1 741 ? -25.922 40.688 5.695 1 89.19 741 LEU B N 1
ATOM 12090 C CA . LEU B 1 741 ? -26.297 39.438 5.051 1 89.19 741 LEU B CA 1
ATOM 12091 C C . LEU B 1 741 ? -27.656 38.969 5.539 1 89.19 741 LEU B C 1
ATOM 12093 O O . LEU B 1 741 ? -27.922 38.969 6.742 1 89.19 741 LEU B O 1
ATOM 12097 N N . GLU B 1 742 ? -28.5 38.594 4.562 1 88.25 742 GLU B N 1
ATOM 12098 C CA . GLU B 1 742 ? -29.797 38.031 4.898 1 88.25 742 GLU B CA 1
ATOM 12099 C C . GLU B 1 742 ? -29.859 36.531 4.586 1 88.25 742 GLU B C 1
ATOM 12101 O O . GLU B 1 742 ? -29.531 36.125 3.477 1 88.25 742 GLU B O 1
ATOM 12106 N N . LEU B 1 743 ? -30.234 35.75 5.652 1 89 743 LEU B N 1
ATOM 12107 C CA . LEU B 1 743 ? -30.328 34.312 5.516 1 89 743 LEU B CA 1
ATOM 12108 C C . LEU B 1 743 ? -31.688 33.812 5.996 1 89 743 LEU B C 1
ATOM 12110 O O . LEU B 1 743 ? -32.344 34.438 6.828 1 89 743 LEU B O 1
ATOM 12114 N N . THR B 1 744 ? -32.094 32.688 5.398 1 88.62 744 THR B N 1
ATOM 12115 C CA . THR B 1 744 ? -33.344 32.031 5.816 1 88.62 744 THR B CA 1
ATOM 12116 C C . THR B 1 744 ? -33.062 30.625 6.309 1 88.62 744 THR B C 1
ATOM 12118 O O . THR B 1 744 ? -32.594 29.766 5.543 1 88.62 744 THR B O 1
ATOM 12121 N N . PRO B 1 745 ? -33.375 30.391 7.562 1 87.94 745 PRO B N 1
ATOM 12122 C CA . PRO B 1 745 ? -33.156 29.031 8.07 1 87.94 745 PRO B CA 1
ATOM 12123 C C . PRO B 1 745 ? -34.125 28 7.438 1 87.94 745 PRO B C 1
ATOM 12125 O O . PRO B 1 745 ? -35.281 28.297 7.227 1 87.94 745 PRO B O 1
ATOM 12128 N N . LYS B 1 746 ? -33.594 26.812 7.188 1 82.31 746 LYS B N 1
ATOM 12129 C CA . LYS B 1 746 ? -34.375 25.719 6.609 1 82.31 746 LYS B CA 1
ATOM 12130 C C . LYS B 1 746 ? -34.656 24.641 7.641 1 82.31 746 LYS B C 1
ATOM 12132 O O . LYS B 1 746 ? -35.594 23.859 7.504 1 82.31 746 LYS B O 1
ATOM 12137 N N . LYS B 1 747 ? -33.781 24.562 8.617 1 81.88 747 LYS B N 1
ATOM 12138 C CA . LYS B 1 747 ? -33.906 23.516 9.633 1 81.88 747 LYS B CA 1
ATOM 12139 C C . LYS B 1 747 ? -33.75 24.109 11.039 1 81.88 747 LYS B C 1
ATOM 12141 O O . LYS B 1 747 ? -32.969 25.031 11.258 1 81.88 747 LYS B O 1
ATOM 12146 N N . PRO B 1 748 ? -34.5 23.516 11.953 1 84.44 748 PRO B N 1
ATOM 12147 C CA . PRO B 1 748 ? -34.344 23.984 13.336 1 84.44 748 PRO B CA 1
ATOM 12148 C C . PRO B 1 748 ? -33.125 23.438 14.031 1 84.44 748 PRO B C 1
ATOM 12150 O O . PRO B 1 748 ? -32.469 22.5 13.523 1 84.44 748 PRO B O 1
ATOM 12153 N N . GLY B 1 749 ? -32.812 24.094 15.164 1 78.75 749 GLY B N 1
ATOM 12154 C CA . GLY B 1 749 ? -31.672 23.656 15.969 1 78.75 749 GLY B CA 1
ATOM 12155 C C . GLY B 1 749 ? -30.5 24.625 15.945 1 78.75 749 GLY B C 1
ATOM 12156 O O . GLY B 1 749 ? -30.625 25.734 15.438 1 78.75 749 GLY B O 1
ATOM 12157 N N . ARG B 1 750 ? -29.516 24.188 16.5 1 80.25 750 ARG B N 1
ATOM 12158 C CA . ARG B 1 750 ? -28.297 24.984 16.484 1 80.25 750 ARG B CA 1
ATOM 12159 C C . ARG B 1 750 ? -27.578 24.891 15.141 1 80.25 750 ARG B C 1
ATOM 12161 O O . ARG B 1 750 ? -27.375 23.781 14.633 1 80.25 750 ARG B O 1
ATOM 12168 N N . ARG B 1 751 ? -27.391 26.078 14.594 1 80.75 751 ARG B N 1
ATOM 12169 C CA . ARG B 1 751 ? -26.766 26.141 13.273 1 80.75 751 ARG B CA 1
ATOM 12170 C C . ARG B 1 751 ? -25.562 27.078 13.273 1 80.75 751 ARG B C 1
ATOM 12172 O O . ARG B 1 751 ? -25.406 27.891 14.188 1 80.75 751 ARG B O 1
ATOM 12179 N N . GLN B 1 752 ? -24.703 26.859 12.273 1 81.56 752 GLN B N 1
ATOM 12180 C CA . GLN B 1 752 ? -23.5 27.672 12.125 1 81.56 752 GLN B CA 1
ATOM 12181 C C . GLN B 1 752 ? -23.531 28.469 10.836 1 81.56 752 GLN B C 1
ATOM 12183 O O . GLN B 1 752 ? -23.938 27.953 9.789 1 81.56 752 GLN B O 1
ATOM 12188 N N . ILE B 1 753 ? -23.203 29.766 11.062 1 82.88 753 ILE B N 1
ATOM 12189 C CA . ILE B 1 753 ? -22.938 30.609 9.898 1 82.88 753 ILE B CA 1
ATOM 12190 C C . ILE B 1 753 ? -21.438 30.797 9.719 1 82.88 753 ILE B C 1
ATOM 12192 O O . ILE B 1 753 ? -20.734 31.203 10.648 1 82.88 753 ILE B O 1
ATOM 12196 N N . SER B 1 754 ? -20.922 30.391 8.617 1 83.94 754 SER B N 1
ATOM 12197 C CA . SER B 1 754 ? -19.516 30.578 8.305 1 83.94 754 SER B CA 1
ATOM 12198 C C . SER B 1 754 ? -19.312 31.453 7.074 1 83.94 754 SER B C 1
ATOM 12200 O O . SER B 1 754 ? -20.016 31.266 6.07 1 83.94 754 SER B O 1
ATOM 12202 N N . VAL B 1 755 ? -18.469 32.406 7.277 1 86.94 755 VAL B N 1
ATOM 12203 C CA . VAL B 1 755 ? -18.156 33.312 6.164 1 86.94 755 VAL B CA 1
ATOM 12204 C C . VAL B 1 755 ? -16.656 33.312 5.914 1 86.94 755 VAL B C 1
ATOM 12206 O O . VAL B 1 755 ? -15.859 33.156 6.844 1 86.94 755 VAL B O 1
ATOM 12209 N N . SER B 1 756 ? -16.281 33.406 4.688 1 87.69 756 SER B N 1
ATOM 12210 C CA . SER B 1 756 ? -14.875 33.5 4.289 1 87.69 756 SER B CA 1
ATOM 12211 C C . SER B 1 756 ? -14.672 34.5 3.164 1 87.69 756 SER B C 1
ATOM 12213 O O . SER B 1 756 ? -15.383 34.469 2.158 1 87.69 756 SER B O 1
ATOM 12215 N N . LEU B 1 757 ? -13.781 35.406 3.42 1 89.12 757 LEU B N 1
ATOM 12216 C CA . LEU B 1 757 ? -13.438 36.406 2.418 1 89.12 757 LEU B CA 1
ATOM 12217 C C . LEU B 1 757 ? -12.086 36.094 1.774 1 89.12 757 LEU B C 1
ATOM 12219 O O . LEU B 1 757 ? -11.094 35.906 2.475 1 89.12 757 LEU B O 1
ATOM 12223 N N . ASP B 1 758 ? -12.141 36.031 0.498 1 87.38 758 ASP B N 1
ATOM 12224 C CA . ASP B 1 758 ? -10.922 35.812 -0.272 1 87.38 758 ASP B CA 1
ATOM 12225 C C . ASP B 1 758 ? -10.586 37.031 -1.114 1 87.38 758 ASP B C 1
ATOM 12227 O O . ASP B 1 758 ? -11.453 37.594 -1.802 1 87.38 758 ASP B O 1
ATOM 12231 N N . THR B 1 759 ? -9.383 37.469 -0.977 1 88.56 759 THR B N 1
ATOM 12232 C CA . THR B 1 759 ? -8.891 38.594 -1.771 1 88.56 759 THR B CA 1
ATOM 12233 C C . THR B 1 759 ? -7.566 38.25 -2.441 1 88.56 759 THR B C 1
ATOM 12235 O O . THR B 1 759 ? -7.012 37.188 -2.211 1 88.56 759 THR B O 1
ATOM 12238 N N . HIS B 1 760 ? -7.125 39.125 -3.252 1 85.5 760 HIS B N 1
ATOM 12239 C CA . HIS B 1 760 ? -5.84 38.938 -3.912 1 85.5 760 HIS B CA 1
ATOM 12240 C C . HIS B 1 760 ? -4.691 38.969 -2.91 1 85.5 760 HIS B C 1
ATOM 12242 O O . HIS B 1 760 ? -3.682 38.281 -3.082 1 85.5 760 HIS B O 1
ATOM 12248 N N . GLN B 1 761 ? -4.875 39.781 -1.896 1 86.56 761 GLN B N 1
ATOM 12249 C CA . GLN B 1 761 ? -3.783 40.031 -0.962 1 86.56 761 GLN B CA 1
ATOM 12250 C C . GLN B 1 761 ? -3.846 39.094 0.232 1 86.56 761 GLN B C 1
ATOM 12252 O O . GLN B 1 761 ? -2.811 38.688 0.765 1 86.56 761 GLN B O 1
ATOM 12257 N N . ILE B 1 762 ? -5.027 38.844 0.751 1 87.56 762 ILE B N 1
ATOM 12258 C CA . ILE B 1 762 ? -5.23 37.969 1.893 1 87.56 762 ILE B CA 1
ATOM 12259 C C . ILE B 1 762 ? -6.309 36.938 1.562 1 87.56 762 ILE B C 1
ATOM 12261 O O . ILE B 1 762 ? -7.414 37.281 1.148 1 87.56 762 ILE B O 1
ATOM 12265 N N . HIS B 1 763 ? -5.938 35.719 1.801 1 84.25 763 HIS B N 1
ATOM 12266 C CA . HIS B 1 763 ? -6.895 34.656 1.537 1 84.25 763 HIS B CA 1
ATOM 12267 C C . HIS B 1 763 ? -7.531 34.156 2.83 1 84.25 763 HIS B C 1
ATOM 12269 O O . HIS B 1 763 ? -6.902 34.188 3.889 1 84.25 763 HIS B O 1
ATOM 12275 N N . ASP B 1 764 ? -8.797 33.781 2.756 1 83.94 764 ASP B N 1
ATOM 12276 C CA . ASP B 1 764 ? -9.492 33.031 3.785 1 83.94 764 ASP B CA 1
ATOM 12277 C C . ASP B 1 764 ? -9.617 33.844 5.078 1 83.94 764 ASP B C 1
ATOM 12279 O O . ASP B 1 764 ? -9.211 33.375 6.145 1 83.94 764 ASP B O 1
ATOM 12283 N N . ILE B 1 765 ? -10.008 35.031 4.965 1 88.38 765 ILE B N 1
ATOM 12284 C CA . ILE B 1 765 ? -10.438 35.75 6.164 1 88.38 765 ILE B CA 1
ATOM 12285 C C . ILE B 1 765 ? -11.781 35.219 6.641 1 88.38 765 ILE B C 1
ATOM 12287 O O . ILE B 1 765 ? -12.812 35.406 5.992 1 88.38 765 ILE B O 1
ATOM 12291 N N . SER B 1 766 ? -11.742 34.562 7.77 1 86.69 766 SER B N 1
ATOM 12292 C CA . SER B 1 766 ? -12.906 33.781 8.125 1 86.69 766 SER B CA 1
ATOM 12293 C C . SER B 1 766 ? -13.633 34.375 9.328 1 86.69 766 SER B C 1
ATOM 12295 O O . SER B 1 766 ? -13.055 35.125 10.102 1 86.69 766 SER B O 1
ATOM 12297 N N . GLY B 1 767 ? -14.906 34.094 9.406 1 86.62 767 GLY B N 1
ATOM 12298 C CA . GLY B 1 767 ? -15.773 34.375 10.531 1 86.62 767 GLY B CA 1
ATOM 12299 C C . GLY B 1 767 ? -16.875 33.344 10.727 1 86.62 767 GLY B C 1
ATOM 12300 O O . GLY B 1 767 ? -17.312 32.719 9.766 1 86.62 767 GLY B O 1
ATOM 12301 N N . VAL B 1 768 ? -17.188 33.156 11.977 1 86.25 768 VAL B N 1
ATOM 12302 C CA . VAL B 1 768 ? -18.203 32.125 12.25 1 86.25 768 VAL B CA 1
ATOM 12303 C C . VAL B 1 768 ? -19.078 32.594 13.414 1 86.25 768 VAL B C 1
ATOM 12305 O O . VAL B 1 768 ? -18.656 33.375 14.242 1 86.25 768 VAL B O 1
ATOM 12308 N N . GLU B 1 769 ? -20.281 32.219 13.312 1 85.5 769 GLU B N 1
ATOM 12309 C CA . GLU B 1 769 ? -21.203 32.469 14.414 1 85.5 769 GLU B CA 1
ATOM 12310 C C . GLU B 1 769 ? -22.203 31.297 14.57 1 85.5 769 GLU B C 1
ATOM 12312 O O . GLU B 1 769 ? -22.562 30.656 13.578 1 85.5 769 GLU B O 1
ATOM 12317 N N . GLU B 1 770 ? -22.547 31.047 15.844 1 84 770 GLU B N 1
ATOM 12318 C CA . GLU B 1 770 ? -23.562 30.047 16.125 1 84 770 GLU B CA 1
ATOM 12319 C C . GLU B 1 770 ? -24.922 30.688 16.359 1 84 770 GLU B C 1
ATOM 12321 O O . GLU B 1 770 ? -25.016 31.734 17 1 84 770 GLU B O 1
ATOM 12326 N N . ILE B 1 771 ? -25.969 30.031 15.75 1 83.62 771 ILE B N 1
ATOM 12327 C CA . ILE B 1 771 ? -27.328 30.547 15.969 1 83.62 771 ILE B CA 1
ATOM 12328 C C . ILE B 1 771 ? -28.25 29.391 16.375 1 83.62 771 ILE B C 1
ATOM 12330 O O . ILE B 1 771 ? -27.969 28.234 16.078 1 83.62 771 ILE B O 1
ATOM 12334 N N . LYS B 1 772 ? -29.219 29.719 17.109 1 86.88 772 LYS B N 1
ATOM 12335 C CA . LYS B 1 772 ? -30.266 28.766 17.453 1 86.88 772 LYS B CA 1
ATOM 12336 C C . LYS B 1 772 ? -31.547 29.047 16.656 1 86.88 772 LYS B C 1
ATOM 12338 O O . LYS B 1 772 ? -32.156 30.109 16.781 1 86.88 772 LYS B O 1
ATOM 12343 N N . VAL B 1 773 ? -31.969 28.078 15.859 1 88.06 773 VAL B N 1
ATOM 12344 C CA . VAL B 1 773 ? -33.125 28.203 15.008 1 88.06 773 VAL B CA 1
ATOM 12345 C C . VAL B 1 773 ? -34.312 27.438 15.617 1 88.06 773 VAL B C 1
ATOM 12347 O O . VAL B 1 773 ? -34.188 26.25 15.93 1 88.06 773 VAL B O 1
ATOM 12350 N N . TYR B 1 774 ? -35.406 28.078 15.734 1 88.56 774 TYR B N 1
ATOM 12351 C CA . TYR B 1 774 ? -36.594 27.453 16.266 1 88.56 774 TYR B CA 1
ATOM 12352 C C . TYR B 1 774 ? -37.531 26.984 15.148 1 88.56 774 TYR B C 1
ATOM 12354 O O . TYR B 1 774 ? -37.438 27.5 14.031 1 88.56 774 TYR B O 1
ATOM 12362 N N . PRO B 1 775 ? -38.344 25.922 15.477 1 84.75 775 PRO B N 1
ATOM 12363 C CA . PRO B 1 775 ? -39.312 25.484 14.469 1 84.75 775 PRO B CA 1
ATOM 12364 C C . PRO B 1 775 ? -40.344 26.562 14.117 1 84.75 775 PRO B C 1
ATOM 12366 O O . PRO B 1 775 ? -40.688 27.391 14.969 1 84.75 775 PRO B O 1
#

Sequence (1550 aa):
MSSEMSRYHRFPTDSILDRAIDIHTRSVSNGISESGWNNPTRTVTFSDEEKDEERARSNSHGHKRDIEDTPTRPDRRGHYRSDKHVTVDFVDTLSKQNSKEHNTHKFDRVYTGGLVIRRGQHFDVILRFNKKFDPAATTVRFVFTTSENPRPGNGTHVDFILGKELKRNDWSAVIAEKQSKTEYMITISTPANCIVSNWQLVVETISATEGQPVTSVYVHPTLTFILFNPWCKDDDVYFDNTSLLKEYVLNDSGAIFHGNYKQIGAKPWFFGQFEDGILEICLWCVQKGFNNNISKSMADPVNSNDDNGILTGKWDSDYVDGIAPLKWNGSVRILKQHVNTKKAVKYGQCFTFSGVVTTICRALGLPCRNVTNFASAHDSDGTVTIDVYWDLERKENVEGIGKSDSVWNFHCWNDVWMRRNDLPFGNNGWQVIDATPQERSTGMYQCGPMSVAAIKTGNCELLYDGPFVFAEVNADKVNWGRDGGQWFILSLDKSAIGQNISTKVPDGKPVRPHLTDTSVIRQDITDEYKYKDESERERLAVISASRSAVVKRPVYNIGYQDVIFGGFEHRDYILIGKDFKVSLTFRNIGDQMRTLKGKIVCETVSYIGVKQDVVKEYSFSTQLAPRTEGESSLEVKCLDYLPKISEQMAMKVSAVVQVEETGHIQAFQDDFRLRKPDIQVEVLDNNMRVGHPFKCRLSFVNPLPARLANCVLTVEGPGLDAEEQFNLSNIGSHQEWAAILELTPKKPGRRQISVSLDTHQIHDISGVEEIKVYPMSSEMSRYHRFPTDSILDRAIDIHTRSVSNGISESGWNNPTRTVTFSDEEKDEERARSNSHGHKRDIEDTPTRPDRRGHYRSDKHVTVDFVDTLSKQNSKEHNTHKFDRVYTGGLVIRRGQHFDVILRFNKKFDPAATTVRFVFTTSENPRPGNGTHVDFILGKELKRNDWSAVIAEKQSKTEYMITISTPANCIVSNWQLVVETISATEGQPVTSVYVHPTLTFILFNPWCKDDDVYFDNTSLLKEYVLNDSGAIFHGNYKQIGAKPWFFGQFEDGILEICLWCVQKGFNNNISKSMADPVNSNDDNGILTGKWDSDYVDGIAPLKWNGSVRILKQHVNTKKAVKYGQCFTFSGVVTTICRALGLPCRNVTNFASAHDSDGTVTIDVYWDLERKENVEGIGKSDSVWNFHCWNDVWMRRNDLPFGNNGWQVIDATPQERSTGMYQCGPMSVAAIKTGNCELLYDGPFVFAEVNADKVNWGRDGGQWFILSLDKSAIGQNISTKVPDGKPVRPHLTDTSVIRQDITDEYKYKDESERERLAVISASRSAVVKRPVYNIGYQDVIFGGFEHRDYILIGKDFKVSLTFRNIGDQMRTLKGKIVCETVSYIGVKQDVVKEYSFSTQLAPRTEGESSLEVKCLDYLPKISEQMAMKVSAVVQVEETGHIQAFQDDFRLRKPDIQVEVLDNNMRVGHPFKCRLSFVNPLPARLANCVLTVEGPGLDAEEQFNLSNIGSHQEWAAILELTPKKPGRRQISVSLDTHQIHDISGVEEIKVYP

Secondary structure (DSSP, 8-state):
------------THHHHHHH---------PPEEE--SSS------------------------------------SS--B--TTS--EEEEE--HHHHHHHTT-TT-GGGGGT-EEEETTS-EEEEEEESS---TTTEEEEEEEE-SSS--TTTTSEEEEEEESSPPTTS-EEEEEEE-SSSEEEEEEE--TTS--EEEEEEEEEEE--SSSPEEEEEE-SSPEEEE--TT-TTSTT--S-GGGHHHHTT--EEEEEEE-SSSEEEEEEE--TTSTTHHHHHHHHHHHH--S-TTS-TTTTTB-SSSS-SEEE--SS--TTS--GGG--BSHHHHHHHHHHTSPEEEE-HHHHHHHHHHHHHHHT--EEEEEEEEEEE-TTSSSEEEEEEETTTTEE---SSS--EEEEEEEEEEEEE--TTS-TT--EEEEEE-S-SS-BTTBS-EEEEEHHHHHHT--TT-TTHHHHHHHHHPEEEEEEEETTEEEEEEEETTSSSEEEEEE--SSSPPPS-SS-GGGTEEE-HHHH-PPTTSHHHHHHHHHHHHTSS------------EEEEEE-----PBTTS-EEEEEEEEE-SSS-EEEEEEEEEEEE-TT--EEEEEEEEEEEEEE-TT-EEEEEEEE-HHHHTTT--TT-EEEEEEEEEETTT--EEEEEEEEEPBPP--EEEE--S-EETT--EEEEEEEE--SSS-B-SEEEEEE-TTBT--EEEEE--B-TTPEEEEEEEE-B-S-EEEEEEEEEE-SSS--EEEEEEEEEE-/------------THHHHHHH---------PPEEE--SSS------------------------------------SS--B--TTS--EEEEE--HHHHHHHTT-TT-GGGGGT-EEEETTS-EEEEEEESS---TTTEEEEEEEE-SSS--TTTTSEEEEEEESSPPTTS-EEEEEEE-SSSEEEEEEE--TTS--EEEEEEEEEEE--SSSPEEEEEE-SSPEEEE--TT-TTSTT--S-GGGHHHHTT--EEEEEEE-SSSEEEEEEE--TTSTTHHHHHHHHHHHH-SS-TTS-TTTTTB-SSSS-SEEE--SS--TTS--GGG--BSHHHHHHHHHHTSPEEEE-HHHHHHHHHHHHHHHT--EEEEEEEEEEE-TTSSSEEEEEEETTTTEE---SSS--EEEEEEEEEEEEE--TTS-TT--EEEEEE-S-SS-BTTBS-EEEEEHHHHHHT--TTSTTHHHHHHHHHPEEEEEEEETTEEEEEEEETTSSSEEEEEE--SSSPPPS-SS-GGGTEEE-HHHH-PPTTSHHHHHHHHHHHHTSS------------EEEEEE-----PBTTS-EEEEEEEEE-SSS-EEEEEEEEEEEE-TT--EEEEEEEEEEEEEE-TT-EEEEEEEE-HHHHTTT--TT-EEEEEEEEEETTT--EEEEEEEEEPBPP--EEEE--S-EETT--EEEEEEEE--SSS-B-SEEEEEE-TTBT--EEEEE--B-TT-EEEEEEEE-B-S-EEEEEEEEEE-SSS--EEEEEEEEEE-

pLDDT: mean 78.18, std 21.74, range [16.0, 98.31]

Foldseek 3Di:
DDDPDDCPPPPPPQPPLVPACPPPPDDDDFDWQFDDPDDPPPPVPVPPPDDPPDDDDDPPVPPPPDPPDDPDVCPVPPQPDDPVDKDWDDKQQVLCVQCVVQVNNLAPCSVVREHEHAAQDKGKMKTFIPAQDDCVFKKKKKWKADDNDGDVVLQRIDMDIEDPDDDHQDWYKYFPDDPDRGMTMMMIHGHQPHDFAWIWIKMWMWGDDPDDIDIGIDTDSHTYGYFHGLCRPRHQQPDPPVQLCLFQAVFQKAWDWDFFQQWIFIAIEGLCLNYRPNLVLLRSLCVVVDDSPSQPFLLAQQEPPPHQHLAHEDFPQDQVVADDALPHRYQVVSSVVCSVVVHHHPHHAQSNSQRNSSSSCSSRPWRKWKKKWAQFKQDQPQQLAAEWEAEQVVFDTDDDDDDHIFTFRMGMWMWTFGHDPVDDPPQGTTFTKGNGQRDQQVNHSIDDRGRLRCLAQLVQVVGSCNSRNNSRAFGKYWYWYDDPRDIDTQDIDRQSHTHQIKTFDSNSAHDAFPRRPCVNGIDRPSVSNYPDTPDPSRVSSSVSNSVVGDDDDDDHDNPDDQKDKPAWPDPPAAAQAFKDKTKIKMWGQDQDKWKKWKKKWKFAAGSRGHTFGTLDMDTDIDIDHHGDMDMDMDIGGNVSPQVGHDQQQKMKMKMWMATPPVRRIDIDMDIGGHDYAAKEWAWPDDAAEAFDKGKIKIKDWASHQAKWAFKKKAKDKVQKPGGDIDTDHIAGGRHMTMMMTMIHGHDFAKIKIKMFIQTPRHGGRIGMHIDGYHD/DDDPDDDPPPPPPLPPLVPACPPPPDDDDFDWQFDDPDDPRPPVPVPPPDDPPCPDDDDPDPPPPPPPDDPDVCPVPPQPDDPVDKDWDDKQQVLCVQCVVQVNNLAPCSVVREREHAAQDKGKMKTFIPAFDDCVFKKKKKWKADDPDGDVVLQRIDMDIEDPDDDHQDWYKYFPDDPDRGMTMMIIHGHQPHDFAWIWIKMWMWGDDPDDIDIGIDTDPHTYGYFHGLCRPRHQQPDPPVQLCLFQAVFQKAWDWDFFQQWIFTAIEGLCLNYRPNLVLLRSLCVVVDDPPSQPFLLAQQEPPPHQHLAHEDFPQDQVVADDALPHRYQPVSSVVCSVVVHHHPHHAQSNSQRNSSSSCSSRPWRKWKKKWAQFKQDQPQQLAAEWEAEQVVFDTDDDDDDHIFTFRMGMWMWTFGHDPVDPPPQGTTFTKGNGQRDQQVNHSIDDRHRLRCLAQLVQVVDSCNSRNNSRAFGKYWYWYDDPRDIDTQDIDRQSHTHQIKTFDSNSAHDAFCRRPCVNGIDRPSVSNYPDTPDPSRVSSSVSNSVVGDDDDDDHDNPDDQKDKPAWDDPPAAAQAFKDKTKIKMWGQDQDKWKKWKKKWKFAAGSRGHTFGTLDMDTDIDIDHHGDMDMDMDIGHNVSPQVGHDQFQKMKMKMWMATPPVRRIDIDMDIGGHDYAAWEWAWPDDAAEAFDKGKIKIKDWASHQAKWAFKKKAKDKVQKPGGDIDTDHIGGGRHMTMMMTMIHGHDFAKIKIKMFIQTPRHGGRIGMHIDGYHD